Protein 8XFH (pdb70)

Solvent-accessible surface area: 34575 Å² total; per-residue (Å²): 81,14,5,5,0,0,0,1,5,5,3,7,18,30,24,5,18,2,1,3,6,0,0,5,26,0,10,50,48,51,7,51,0,0,0,1,0,14,77,107,21,26,6,65,8,6,41,149,11,5,68,75,0,41,78,44,18,68,9,6,54,62,51,69,7,127,40,74,134,60,55,74,108,100,13,92,13,122,7,38,6,19,31,39,15,22,6,1,22,89,0,12,124,62,0,48,84,38,6,77,73,7,92,40,113,29,25,0,0,0,2,1,9,4,0,0,23,27,0,7,65,13,1,69,118,63,132,20,44,4,15,1,3,8,16,9,0,0,10,6,0,1,0,8,40,30,2,16,70,24,27,86,76,67,146,58,18,126,79,46,24,140,99,75,79,3,139,12,82,47,27,56,64,0,44,9,49,9,3,0,41,49,1,87,76,56,117,31,24,24,0,50,2,16,28,86,0,6,96,13,0,137,141,6,80,0,0,3,2,5,0,0,58,41,10,19,50,64,57,2,63,43,16,38,103,56,14,76,89,102,59,49,11,63,7,11,5,10,0,4,12,69,31,11,111,30,29,58,45,84,41,22,63,10,14,121,60,0,92,119,30,64,116,20,29,0,0,0,0,4,12,21,30,47,20,19,15,69,85,94,4,4,45,33,0,0,56,0,1,38,130,3,73,26,106,0,0,0,15,4,34,35,97,81,6,53,106,105,20,150,102,66,12,65,82,43,20,32,68,114,61,10,98,100,3,106,155,115,5,43,12,36,47,97,124,13,40,31,19,24,0,2,93,27,165,0,12,3,0,0,3,0,15,0,15,6,20,10,0,4,17,0,1,27,24,16,5,6,0,1,2,1,1,1,48,10,33,6,16,0,0,0,38,15,1,61,192,7,26,0,3,36,17,20,119,151,7,12,10,15,79,129,77,75,6,128,2,115,42,4,0,75,46,1,101,65,1,27,62,46,91,93,12,83,82,76,3,134,65,1,82,110,60,0,105,51,7,41,96,143,72,8,32,2,31,150,25,6,91,110,11,1,113,98,22,116,104,27,14,5,0,0,1,1,6,6,3,0,12,33,27,4,17,3,0,4,14,0,0,3,19,0,11,49,63,48,8,40,1,2,0,1,1,14,84,102,24,57,34,130,27,6,36,54,10,7,58,83,0,45,66,30,14,74,12,6,74,63,18,74,8,133,41,75,126,57,59,99,105,85,29,56,26,104,32,79,27,32,22,48,14,61,6,0,33,50,0,11,112,69,0,33,86,36,3,73,79,26,90,42,117,21,22,0,0,0,2,1,6,10,0,1,23,23,0,19,69,6,1,77,113,39,132,27,45,5,15,1,2,7,16,8,0,0,21,10,0,2,0,22,37,35,10,24,76,84,64,80,130,97,112,94,52,4,81,13,82,44,41,74,83,0,51,12,78,12,4,2,46,50,3,103,89,110,140,32,12,46,3,70,6,12,45,36,4,6,71,20,3,52,67,6,79,1,4,0,2,6,1,0,57,63,18,17,36,70,63,5,61,44,17,39,102,59,21,66,90,117,62,59,9,63,13,9,4,4,0,8,9,48,28,7,55,39,26,59,49,74,79,29,72,10,16,50,50,0,99,114,32,69,132,32,35,0,0,0,0,5,12,26,66,79,27,41,19,64,99,54,4,35,72,55,1,10,89,0,2,70,56,5,73,25,100,1,0,13,24,24,42,143,122,96,97,64,76,47,13,60,88,55,4,42,63,34,82,98,144,16,30,27,22,29,1,2,90,40,182,1,11,21,0,0,2,0,15,0,14,8,29,10,0,4,19,0,6,72,38,17,6,8,0,1,0,2,1,0,54,14,33,5,5,0,0,0,31,14,7,46,94,25,30,2,8,42,46,16,157,203,12,23,27,13,82,121,84,96,7,52,7,85,41,2,2,38,75,0,111,65,5,55,63,49,101,102,16,46,89,29,1,62,89,20,17,118,33,0,38,59,4,82,49,158,78,8,31,2,20,62,33,6,57,61,25,20,78,76,30,78

Foldseek 3Di:
DAAEEEEEFAAFPLQQQLRLLVQVVSVVVRHQYEYEAEDDHLAPVSVVVVVLSCVVPVSHHYDYDYFDDDDLVVAQDPAPRLSRLVRSLVRQVVVLVVQVPDPPHHLAYEYELLNQLRHLVSCVVVVHQYEYEDSADPLVLQCLLQLLVVVVVDPDLAPVDDFDWGDGPLDDTHTPLLAFPCCSVDVHSVNVSSNSSSPRQQSHQAYEDAAACVLQPNSQVVSQVVCVVVSGHHHAHQHPSDGDPSLDDCDDPVNVVLVPADFLQEEEEDAGQFDAAALQQVLFLLLQLQLLQTEYAYEHAHHRHLVPRPDDVCVSHNPVSVVVSVVRYHYDDDDDSLLNNLLRRRHNAYEYQQSRNSVRSNLQNLHAYEHAHAGHNRSVSQVSCVVSQQYDYDVVQRHSPVGHDGNVRSSVVSNVRSPVVSNNVSSVVSNVLSVQQCPPVHVSVVSVVVVRVVSD/DAAEEEEEDAADPLQQQLSLLVQVVSVVVRHQYEYEAEPDHPDVSNVVSVVLSCVVCVSYHYDYDDFDDQDCVPVLDDDPRLSRLVRCLVRLVVCLVVQVVDPPHHLAYEYELLNQLSNLVSCVVSVHAYEYEYSADPLVLQCLQQVLVVVVPAQDWGDGPQDDTGGVLLAFPCCVVPSHSSNVSSNSSSPRQQSHQEYEYAAFCPLQDVSQVVRQVVCVVVSGHHYAHQHDSDGDPSLDDPDDPVVVVLVVADFQQEEEEDEDDRDAADPQQVVQQQLLQVVLVTEYEEEHENVPCVVVSPPRYHYDDDDDSLLNNLLRRSHQEYAYLQRRNSVRSNLQNLHQYEHAHAGHNRSVSQVSCVVLLQYHYDVVQRHSVVGHDGSVVNSVSVNCRSPVVSNSVSSVVSNVLRVQQCDPVHRSVVSSSVVSVVSD

Structure (mmCIF, N/CA/C/O backbone):
data_8XFH
#
_entry.id   8XFH
#
_cell.length_a   92.532
_cell.length_b   103.354
_cell.length_c   108.966
_cell.angle_alpha   90.0
_cell.angle_beta   90.0
_cell.angle_gamma   90.0
#
_symmetry.space_group_name_H-M   'P 21 21 2'
#
loop_
_entity.id
_entity.type
_entity.pdbx_description
1 polymer 'UDP-glycosyltransferase 13'
2 non-polymer "URIDINE-5'-DIPHOSPHATE"
#
loop_
_atom_site.group_PDB
_atom_site.id
_atom_site.type_symbol
_atom_site.label_atom_id
_atom_site.label_alt_id
_atom_site.label_comp_id
_atom_site.label_asym_id
_atom_site.label_entity_id
_atom_site.label_seq_id
_atom_site.pdbx_PDB_ins_code
_atom_site.Cartn_x
_atom_site.Cartn_y
_atom_site.Cartn_z
_atom_site.occupancy
_atom_site.B_iso_or_equiv
_atom_si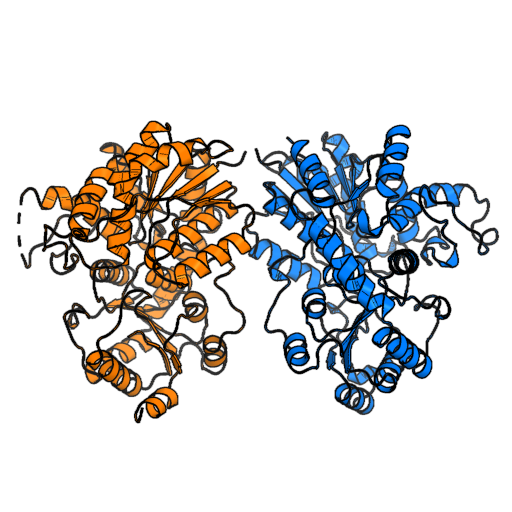te.auth_seq_id
_atom_site.auth_comp_id
_atom_site.auth_asym_id
_atom_site.auth_atom_id
_atom_site.pdbx_PDB_model_num
ATOM 1 N N . SER A 1 1 ? 101.26887 33.62395 17.81891 1.000 64.29765 9 SER A N 1
ATOM 2 C CA . SER A 1 1 ? 101.01818 34.24327 19.11398 1.000 63.20304 9 SER A CA 1
ATOM 3 C C . SER A 1 1 ? 101.58904 33.40921 20.24909 1.000 62.68576 9 SER A C 1
ATOM 4 O O . SER A 1 1 ? 101.58431 32.17940 20.19656 1.000 62.37847 9 SER A O 1
ATOM 7 N N . CYS A 1 2 ? 102.08127 34.08674 21.27773 1.000 59.30033 10 CYS A N 1
ATOM 8 C CA . CYS A 1 2 ? 102.60319 33.40509 22.45117 1.000 57.80659 10 CYS A CA 1
ATOM 9 C C . CYS A 1 2 ? 102.08696 34.08601 23.71736 1.000 51.22829 10 CYS A C 1
ATOM 10 O O . CYS A 1 2 ? 102.60741 35.12589 24.12881 1.000 54.87181 10 CYS A O 1
ATOM 13 N N . PRO A 1 3 ? 101.04721 33.50449 24.33360 1.000 47.16503 11 PRO A N 1
ATOM 14 C CA . PRO A 1 3 ? 100.40300 34.05381 25.53203 1.000 46.43345 11 PRO A CA 1
ATOM 15 C C . PRO A 1 3 ? 101.38254 34.25841 26.68346 1.000 44.45055 11 PRO A C 1
ATOM 16 O O . PRO A 1 3 ? 102.14588 33.34856 27.01611 1.000 45.22818 11 PRO A O 1
ATOM 20 N N . HIS A 1 4 ? 101.35942 35.44628 27.27902 1.000 46.14510 12 HIS A N 1
ATOM 21 C CA . HIS A 1 4 ? 102.24803 35.75666 28.39173 1.000 46.64886 12 HIS A CA 1
ATOM 22 C C . HIS A 1 4 ? 101.61499 35.32760 29.71102 1.000 44.11336 12 HIS A C 1
ATOM 23 O O . HIS A 1 4 ? 100.50939 35.75591 30.05025 1.000 44.10690 12 HIS A O 1
ATOM 30 N N . VAL A 1 5 ? 102.31530 34.47271 30.44774 1.000 38.82971 13 VAL A N 1
ATOM 31 C CA . VAL A 1 5 ? 101.77378 33.92576 31.68178 1.000 35.52462 13 VAL A CA 1
ATOM 32 C C . VAL A 1 5 ? 102.66961 34.24777 32.86682 1.000 34.43369 13 VAL A C 1
ATOM 33 O O . VAL A 1 5 ? 103.88114 34.04664 32.80653 1.000 42.09768 13 VAL A O 1
ATOM 37 N N . ALA A 1 6 ? 102.06901 34.74926 33.94249 1.000 34.35648 14 ALA A N 1
ATOM 38 C CA . ALA A 1 6 ? 102.81298 35.04981 35.16077 1.000 30.05581 14 ALA A CA 1
ATOM 39 C C . ALA A 1 6 ? 102.60685 33.97517 36.22621 1.000 32.22928 14 ALA A C 1
ATOM 40 O O . ALA A 1 6 ? 101.54341 33.35472 36.30707 1.000 42.52531 14 ALA A O 1
ATOM 42 N N . LEU A 1 7 ? 103.63862 33.75663 37.03449 1.000 31.65617 15 LEU A N 1
ATOM 43 C CA . LEU A 1 7 ? 103.58266 32.78974 38.12123 1.000 27.97176 15 LEU A CA 1
ATOM 44 C C . LEU A 1 7 ? 103.82091 33.48922 39.45278 1.000 30.64623 15 LEU A C 1
ATOM 45 O O . LEU A 1 7 ? 104.89208 34.05570 39.67505 1.000 30.67188 15 LEU A O 1
ATOM 50 N N . LEU A 1 8 ? 102.82748 33.45694 40.33583 1.000 28.45578 16 LEU A N 1
ATOM 51 C CA . LEU A 1 8 ? 103.00068 34.00094 41.67912 1.000 30.29541 16 LEU A CA 1
ATOM 52 C C . LEU A 1 8 ? 103.42042 32.88371 42.63381 1.000 30.56458 16 LEU A C 1
ATOM 53 O O . LEU A 1 8 ? 102.64784 31.95927 42.89815 1.000 34.23145 16 LEU A O 1
ATOM 58 N N . LEU A 1 9 ? 104.64544 32.97828 43.14555 1.000 29.51208 17 LEU A N 1
ATOM 59 C CA . LEU A 1 9 ? 105.24192 31.91926 43.95541 1.000 28.61750 17 LEU A CA 1
ATOM 60 C C . LEU A 1 9 ? 105.05844 32.12887 45.45815 1.000 30.62540 17 LEU A C 1
ATOM 61 O O . LEU A 1 9 ? 104.81047 33.24580 45.91409 1.000 31.81230 17 LEU A O 1
ATOM 66 N N . SER A 1 10 ? 105.18972 31.04760 46.22282 1.000 32.96508 18 SER A N 1
ATOM 67 C CA . SER A 1 10 ? 105.14665 31.12313 47.67981 1.000 32.94142 18 SER A CA 1
ATOM 68 C C . SER A 1 10 ? 106.25939 30.27146 48.28121 1.000 37.30375 18 SER A C 1
ATOM 69 O O . SER A 1 10 ? 107.06621 29.68606 47.55480 1.000 45.45822 18 SER A O 1
ATOM 72 N N . SER A 1 11 ? 106.29373 30.19102 49.60619 1.000 34.46726 19 SER A N 1
ATOM 73 C CA . SER A 1 11 ? 107.36226 29.47498 50.28957 1.000 32.93931 19 SER A CA 1
ATOM 74 C C . SER A 1 11 ? 107.22295 27.95919 50.18082 1.000 29.68338 19 SER A C 1
ATOM 75 O O . SER A 1 11 ? 106.10936 27.41826 50.20754 1.000 36.03812 19 SER A O 1
ATOM 78 N N . GLY A 1 12 ? 108.35974 27.27920 50.04928 1.000 29.65942 20 GLY A N 1
ATOM 79 C CA . GLY A 1 12 ? 108.38270 25.82693 50.05597 1.000 29.07345 20 GLY A CA 1
ATOM 80 C C . GLY A 1 12 ? 108.77337 25.19257 48.73080 1.000 29.41189 20 GLY A C 1
ATOM 81 O O . GLY A 1 12 ? 108.35637 25.65352 47.66256 1.000 31.32632 20 GLY A O 1
ATOM 82 N N . MET A 1 13 ? 109.56446 24.12357 48.80238 1.000 30.37346 21 MET A N 1
ATOM 83 C CA . MET A 1 13 ? 109.93012 23.35951 47.61933 1.000 30.33858 21 MET A CA 1
ATOM 84 C C . MET A 1 13 ? 108.74973 22.52534 47.13823 1.000 32.25064 21 MET A C 1
ATOM 85 O O . MET A 1 13 ? 108.70397 22.13039 45.97022 1.000 30.55802 21 MET A O 1
ATOM 90 N N . GLY A 1 14 ? 107.79989 22.26478 48.03656 1.000 29.52183 22 GLY A N 1
ATOM 91 C CA . GLY A 1 14 ? 106.60984 21.50630 47.69275 1.000 26.61527 22 GLY A CA 1
ATOM 92 C C . GLY A 1 14 ? 105.68577 22.31490 46.80441 1.000 27.22455 22 GLY A C 1
ATOM 93 O O . GLY A 1 14 ? 104.81284 21.76511 46.12907 1.000 24.43127 22 GLY A O 1
ATOM 94 N N . HIS A 1 15 ? 105.88664 23.63007 46.81084 1.000 30.33851 23 HIS A N 1
ATOM 95 C CA . HIS A 1 15 ? 105.11076 24.54264 45.98020 1.000 32.49993 23 HIS A CA 1
ATOM 96 C C . HIS A 1 15 ? 105.95004 25.10645 44.83169 1.000 32.02387 23 HIS A C 1
ATOM 97 O O . HIS A 1 15 ? 105.42916 25.35377 43.74291 1.000 31.47249 23 HIS A O 1
ATOM 104 N N . LEU A 1 16 ? 107.24288 25.31069 45.07320 1.000 28.73818 24 LEU A N 1
ATOM 105 C CA . LEU A 1 16 ? 108.11787 25.89172 44.05983 1.000 30.12680 24 LEU A CA 1
ATOM 106 C C . LEU A 1 16 ? 108.38005 24.91556 42.91934 1.000 29.50439 24 LEU A C 1
ATOM 107 O O . LEU A 1 16 ? 108.34226 25.29244 41.74801 1.000 39.74391 24 LEU A O 1
ATOM 112 N N . THR A 1 17 ? 108.64525 23.66089 43.26949 1.000 29.62691 25 THR A N 1
ATOM 113 C CA . THR A 1 17 ? 108.97844 22.64281 42.27723 1.000 29.34535 25 THR A CA 1
ATOM 114 C C . THR A 1 17 ? 107.86279 22.43610 41.24318 1.000 30.05442 25 THR A C 1
ATOM 115 O O . THR A 1 17 ? 108.14260 22.41006 40.04489 1.000 29.86970 25 THR A O 1
ATOM 119 N N . PRO A 1 18 ? 106.59637 22.29787 41.68538 1.000 33.42691 26 PRO A N 1
ATOM 120 C CA . PRO A 1 18 ? 105.59411 22.20438 40.61830 1.000 32.78129 26 PRO A CA 1
ATOM 121 C C . PRO A 1 18 ? 105.41892 23.52248 39.86365 1.000 33.20352 26 PRO A C 1
ATOM 122 O O . PRO A 1 18 ? 105.11048 23.49909 38.67337 1.000 35.18995 26 PRO A O 1
ATOM 126 N N . CYS A 1 19 ? 105.61112 24.64718 40.54917 1.000 32.68366 27 CYS A N 1
ATOM 127 C CA . CYS A 1 19 ? 105.54238 25.96266 39.91463 1.000 32.84358 27 CYS A CA 1
ATOM 128 C C . CYS A 1 19 ? 106.57878 26.11536 38.80835 1.000 32.31285 27 CYS A C 1
ATOM 129 O O . CYS A 1 19 ? 106.25841 26.54130 37.69756 1.000 33.96762 27 CYS A O 1
ATOM 132 N N . LEU A 1 20 ? 107.82454 25.77579 39.12403 1.000 29.96506 28 LEU A N 1
ATOM 133 C CA . LEU A 1 20 ? 108.91379 25.90522 38.16532 1.000 31.28267 28 LEU A CA 1
ATOM 134 C C . LEU A 1 20 ? 108.78581 24.87336 37.04560 1.000 35.45059 28 LEU A C 1
ATOM 135 O O . LEU A 1 20 ? 109.08698 25.16889 35.88997 1.000 37.16962 28 LEU A O 1
ATOM 140 N N . ARG A 1 21 ? 108.33663 23.66809 37.38836 1.000 34.45184 29 ARG A N 1
ATOM 141 C CA . ARG A 1 21 ? 108.10268 22.62489 36.39063 1.000 35.52933 29 ARG A CA 1
ATOM 142 C C . ARG A 1 21 ? 107.00176 23.02838 35.41229 1.000 36.32193 29 ARG A C 1
ATOM 143 O O . ARG A 1 21 ? 107.13789 22.84522 34.20165 1.000 34.97663 29 ARG A O 1
ATOM 151 N N . PHE A 1 22 ? 105.91323 23.57503 35.94521 1.000 34.30055 30 PHE A N 1
ATOM 152 C CA . PHE A 1 22 ? 104.80894 24.04253 35.11893 1.000 35.76952 30 PHE A CA 1
ATOM 153 C C . PHE A 1 22 ? 105.22913 25.24674 34.28218 1.000 40.67664 30 PHE A C 1
ATOM 154 O O . PHE A 1 22 ? 104.78513 25.40890 33.14450 1.000 43.65480 30 PHE A O 1
ATOM 162 N N . ALA A 1 23 ? 106.08602 26.08742 34.85321 1.000 36.97331 31 ALA A N 1
ATOM 163 C CA . ALA A 1 23 ? 106.62187 27.23399 34.13547 1.000 35.89213 31 ALA A CA 1
ATOM 164 C C . ALA A 1 23 ? 107.45708 26.75810 32.95875 1.000 39.61365 31 ALA A C 1
ATOM 165 O O . ALA A 1 23 ? 107.40628 27.33559 31.87489 1.000 48.18354 31 ALA A O 1
ATOM 167 N N . ALA A 1 24 ? 108.22537 25.69818 33.18537 1.000 36.47761 32 ALA A N 1
ATOM 168 C CA . ALA A 1 24 ? 109.01998 25.08451 32.13173 1.000 40.08016 32 ALA A CA 1
ATOM 169 C C . ALA A 1 24 ? 108.12172 24.43576 31.08177 1.000 42.79316 32 ALA A C 1
ATOM 170 O O . ALA A 1 24 ? 108.36089 24.56270 29.87930 1.000 43.54235 32 ALA A O 1
ATOM 172 N N . THR A 1 25 ? 107.08797 23.74066 31.54524 1.000 40.90702 33 THR A N 1
ATOM 173 C CA . THR A 1 25 ? 106.13912 23.09175 30.64852 1.000 40.27423 33 THR A CA 1
ATOM 174 C C . THR A 1 25 ? 105.45303 24.12542 29.75407 1.000 42.67915 33 THR A 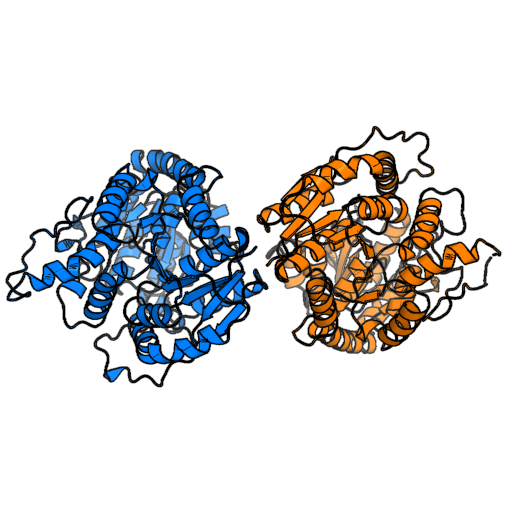C 1
ATOM 175 O O . THR A 1 25 ? 105.28425 23.90690 28.55269 1.000 48.28382 33 THR A O 1
ATOM 179 N N . LEU A 1 26 ? 105.08101 25.25777 30.34534 1.000 42.65988 34 LEU A N 1
ATOM 180 C CA . LEU A 1 26 ? 104.45508 26.35272 29.60659 1.000 43.62739 34 LEU A CA 1
ATOM 181 C C . LEU A 1 26 ? 105.36769 26.91341 28.51432 1.000 43.69683 34 LEU A C 1
ATOM 182 O O . LEU A 1 26 ? 104.96135 27.04612 27.35824 1.000 45.42548 34 LEU A O 1
ATOM 187 N N . VAL A 1 27 ? 106.59753 27.24635 28.89721 1.000 42.73972 35 VAL A N 1
ATOM 188 C CA . VAL A 1 27 ? 107.59220 27.79715 27.97708 1.000 44.89748 35 VAL A CA 1
ATOM 189 C C . VAL A 1 27 ? 107.85791 26.85214 26.80075 1.000 48.31382 35 VAL A C 1
ATOM 190 O O . VAL A 1 27 ? 108.08642 27.29273 25.66896 1.000 51.39656 35 VAL A O 1
ATOM 194 N N . GLN A 1 28 ? 107.79940 25.55195 27.06936 1.000 44.63243 36 GLN A N 1
ATOM 195 C CA . GLN A 1 28 ? 108.01484 24.54845 26.03644 1.000 47.12964 36 GLN A CA 1
ATOM 196 C C . GLN A 1 28 ? 106.75679 24.34549 25.20186 1.000 47.77146 36 GLN A C 1
ATOM 197 O O . GLN A 1 28 ? 106.76080 23.59100 24.23002 1.000 51.22802 36 GLN A O 1
ATOM 203 N N . HIS A 1 29 ? 105.67911 25.01706 25.59381 1.000 46.31334 37 HIS A N 1
ATOM 204 C CA . HIS A 1 29 ? 104.42724 24.95204 24.85179 1.000 46.88768 37 HIS A CA 1
ATOM 205 C C . HIS A 1 29 ? 104.07365 26.31543 24.26515 1.000 46.33489 37 HIS A C 1
ATOM 206 O O . HIS A 1 29 ? 102.90025 26.68018 24.17191 1.000 45.99829 37 HIS A O 1
ATOM 213 N N . HIS A 1 30 ? 105.11051 27.05781 23.88344 1.000 43.33893 38 HIS A N 1
ATOM 214 C CA . HIS A 1 30 ? 104.97983 28.34655 23.20538 1.000 44.45242 38 HIS A CA 1
ATOM 215 C C . HIS A 1 30 ? 104.20169 29.38296 24.01638 1.000 46.56127 38 HIS A C 1
ATOM 216 O O . HIS A 1 30 ? 103.29207 30.03565 23.50211 1.000 54.03611 38 HIS A O 1
ATOM 223 N N . CYS A 1 31 ? 104.57190 29.52770 25.28494 1.000 44.55979 39 CYS A N 1
ATOM 224 C CA . CYS A 1 31 ? 104.05550 30.59879 26.12946 1.000 44.58644 39 CYS A CA 1
ATOM 225 C C . CYS A 1 31 ? 105.21851 31.37630 26.72833 1.000 43.84828 39 CYS A C 1
ATOM 226 O O . CYS A 1 31 ? 106.25887 30.79451 27.03851 1.000 45.85134 39 CYS A O 1
ATOM 229 N N . ARG A 1 32 ? 105.05361 32.68595 26.88368 1.000 40.61897 40 ARG A N 1
ATOM 230 C CA . ARG A 1 32 ? 106.05947 33.48290 27.57507 1.000 39.64755 40 ARG A CA 1
ATOM 231 C C . ARG A 1 32 ? 105.75218 33.47356 29.06889 1.000 39.40969 40 ARG A C 1
ATOM 232 O O . ARG A 1 32 ? 104.62756 33.77336 29.47563 1.000 41.50749 40 ARG A O 1
ATOM 240 N N . VAL A 1 33 ? 106.74232 33.12201 29.88341 1.000 41.54514 41 VAL A N 1
ATOM 241 C CA . VAL A 1 33 ? 106.51002 32.95314 31.31098 1.000 34.01524 41 VAL A CA 1
ATOM 242 C C . VAL A 1 33 ? 107.30833 33.94040 32.15442 1.000 33.78336 41 VAL A C 1
ATOM 243 O O . VAL A 1 33 ? 108.50387 34.13987 31.93561 1.000 42.62416 41 VAL A O 1
ATOM 247 N N . THR A 1 34 ? 106.63514 34.55798 33.11860 1.000 30.09781 42 THR A N 1
ATOM 248 C CA . THR A 1 34 ? 107.29415 35.44447 34.06380 1.000 32.60836 42 THR A CA 1
ATOM 249 C C . THR A 1 34 ? 107.01383 34.98453 35.48914 1.000 32.73470 42 THR A C 1
ATOM 250 O O . THR A 1 34 ? 105.86457 34.97740 35.92565 1.000 35.22049 42 THR A O 1
ATOM 254 N N . ILE A 1 35 ? 108.05634 34.59703 36.21668 1.000 31.62616 43 ILE A N 1
ATOM 255 C CA . ILE A 1 35 ? 107.86342 34.12821 37.58352 1.000 30.74912 43 ILE A CA 1
ATOM 256 C C . ILE A 1 35 ? 108.06151 35.27110 38.57723 1.000 29.70700 43 ILE A C 1
ATOM 257 O O . ILE A 1 35 ? 109.02511 36.03844 38.48394 1.000 33.03650 43 ILE A O 1
ATOM 262 N N . ILE A 1 36 ? 107.12556 35.38910 39.51466 1.000 28.90975 44 ILE A N 1
ATOM 263 C CA . ILE A 1 36 ? 107.17568 36.43450 40.52672 1.000 31.44728 44 ILE A CA 1
ATOM 264 C C . ILE A 1 36 ? 107.75138 35.87195 41.82069 1.000 29.92699 44 ILE A C 1
ATOM 265 O O . ILE A 1 36 ? 107.04448 35.22253 42.59488 1.000 29.30652 44 ILE A O 1
ATOM 270 N N . THR A 1 37 ? 109.03442 36.13289 42.04901 1.000 29.56684 45 THR A N 1
ATOM 271 C CA . THR A 1 37 ? 109.74934 35.60564 43.20428 1.000 32.02062 45 THR A CA 1
ATOM 272 C C . THR A 1 37 ? 109.75072 36.56219 44.39849 1.000 28.22561 45 THR A C 1
ATOM 273 O O . THR A 1 37 ? 109.49152 37.75804 44.24980 1.000 31.74260 45 THR A O 1
ATOM 277 N N . ASN A 1 38 ? 110.03499 36.02456 45.58259 1.000 26.83174 46 ASN A N 1
ATOM 278 C CA . ASN A 1 38 ? 110.20848 36.84437 46.77856 1.000 32.73780 46 ASN A CA 1
ATOM 279 C C . ASN A 1 38 ? 111.43850 36.39836 47.57071 1.000 35.32411 46 ASN A C 1
ATOM 280 O O . ASN A 1 38 ? 111.68868 35.20007 47.72349 1.000 36.42647 46 ASN A O 1
ATOM 285 N N . TYR A 1 39 ? 112.20576 37.36079 48.07449 1.000 37.82833 47 TYR A N 1
ATOM 286 C CA . TYR A 1 39 ? 113.46042 37.04677 48.75257 1.000 35.86362 47 TYR A CA 1
ATOM 287 C C . TYR A 1 39 ? 113.54988 37.73683 50.11822 1.000 37.84726 47 TYR A C 1
ATOM 288 O O . TYR A 1 39 ? 112.92011 38.77406 50.33372 1.000 42.71903 47 TYR A O 1
ATOM 297 N N . PRO A 1 40 ? 114.32927 37.15961 51.05182 1.000 38.74214 48 PRO A N 1
ATOM 298 C CA . PRO A 1 40 ? 115.08245 35.90846 50.90086 1.000 37.71934 48 PRO A CA 1
ATOM 299 C C . PRO A 1 40 ? 114.22102 34.66420 51.12004 1.000 39.20255 48 PRO A C 1
ATOM 300 O O . PRO A 1 40 ? 113.33071 34.67093 51.97266 1.000 38.80614 48 PRO A O 1
ATOM 304 N N . THR A 1 41 ? 114.48090 33.61447 50.34564 1.000 34.03286 49 THR A N 1
ATOM 305 C CA . THR A 1 41 ? 113.75808 32.35641 50.49427 1.000 29.37781 49 THR A CA 1
ATOM 306 C C . THR A 1 41 ? 114.04693 31.74265 51.86088 1.000 30.34155 49 THR A C 1
ATOM 307 O O . THR A 1 41 ? 115.12681 31.94708 52.41826 1.000 27.78316 49 THR A O 1
ATOM 311 N N . VAL A 1 42 ? 113.08278 31.00253 52.40128 1.000 33.71259 50 VAL A N 1
ATOM 312 C CA . VAL A 1 42 ? 113.24712 30.39054 53.71383 1.000 32.22595 50 VAL A CA 1
ATOM 313 C C . VAL A 1 42 ? 114.36304 29.34781 53.68539 1.000 35.68417 50 VAL A C 1
ATOM 314 O O . VAL A 1 42 ? 115.14990 29.24453 54.62731 1.000 34.13964 50 VAL A O 1
ATOM 318 N N . SER A 1 43 ? 114.43771 28.58935 52.59478 1.000 34.03976 51 SER A N 1
ATOM 319 C CA . SER A 1 43 ? 115.44943 27.54522 52.45471 1.000 31.56294 51 SER A CA 1
ATOM 320 C C . SER A 1 43 ? 116.41478 27.83366 51.30600 1.000 31.48078 51 SER A C 1
ATOM 321 O O . SER A 1 43 ? 116.10304 28.61317 50.40129 1.000 30.71953 51 SER A O 1
ATOM 324 N N . VAL A 1 44 ? 117.58013 27.19158 51.34788 1.000 33.00915 52 VAL A N 1
ATOM 325 C CA . VAL A 1 44 ? 118.59926 27.35699 50.31727 1.000 33.49664 52 VAL A CA 1
ATOM 326 C C . VAL A 1 44 ? 118.17649 26.67741 49.01404 1.000 34.60336 52 VAL A C 1
ATOM 327 O O . VAL A 1 44 ? 118.36821 27.22346 47.92342 1.000 36.20947 52 VAL A O 1
ATOM 331 N N . ALA A 1 45 ? 117.58665 25.49107 49.14133 1.000 27.71916 53 ALA A N 1
ATOM 332 C CA . ALA A 1 45 ? 117.12141 24.71711 47.99278 1.000 28.88668 53 ALA A CA 1
ATOM 333 C C . ALA A 1 45 ? 116.15535 25.51264 47.11624 1.000 32.15315 53 ALA A C 1
ATOM 334 O O . ALA A 1 45 ? 116.11252 25.32255 45.90079 1.000 35.39218 53 ALA A O 1
ATOM 336 N N . GLU A 1 46 ? 115.38086 26.39731 47.73829 1.000 31.29043 54 GLU A N 1
ATOM 337 C CA . GLU A 1 46 ? 114.48070 27.27986 47.00393 1.000 29.38384 54 GLU A CA 1
ATOM 338 C C . GLU A 1 46 ? 115.26424 28.24626 46.12291 1.000 30.86870 54 GLU A C 1
ATOM 339 O O . GLU A 1 46 ? 114.90786 28.46703 44.96490 1.000 41.11541 54 GLU A O 1
ATOM 345 N N . SER A 1 47 ? 116.32890 28.81920 46.67843 1.000 30.51399 55 SER A N 1
ATOM 346 C CA . SER A 1 47 ? 117.15970 29.77034 45.94702 1.000 29.02270 55 SER A CA 1
ATOM 347 C C . SER A 1 47 ? 117.85158 29.12050 44.75508 1.000 31.58084 55 SER A C 1
ATOM 348 O O . SER A 1 47 ? 117.96268 29.72094 43.68613 1.000 31.56694 55 SER A O 1
ATOM 351 N N . ARG A 1 48 ? 118.31479 27.89034 44.94800 1.000 33.69325 56 ARG A N 1
ATOM 352 C CA . ARG A 1 48 ? 119.05751 27.17450 43.91729 1.000 36.26897 56 ARG A CA 1
ATOM 353 C C . ARG A 1 48 ? 118.17312 26.78435 42.73709 1.000 37.20168 56 ARG A C 1
ATOM 354 O O . ARG A 1 48 ? 118.56965 26.93331 41.58093 1.000 42.54105 56 ARG A O 1
ATOM 362 N N . ALA A 1 49 ? 116.97750 26.28506 43.03700 1.000 33.46714 57 ALA A N 1
ATOM 363 C CA . ALA A 1 49 ? 116.05358 25.81948 42.00750 1.000 33.82528 57 ALA A CA 1
ATOM 364 C C . ALA A 1 49 ? 115.62102 26.94871 41.07668 1.000 36.89651 57 ALA A C 1
ATOM 365 O O . ALA A 1 49 ? 115.48967 26.74674 39.86914 1.000 38.45985 57 ALA A O 1
ATOM 367 N N . ILE A 1 50 ? 115.39564 28.13014 41.64477 1.000 35.20540 58 ILE A N 1
ATOM 368 C CA . ILE A 1 50 ? 115.03825 29.30579 40.85995 1.000 36.04556 58 ILE A CA 1
ATOM 369 C C . ILE A 1 50 ? 116.19777 29.72011 39.95832 1.000 35.92199 58 ILE A C 1
ATOM 370 O O . ILE A 1 50 ? 116.02803 29.89349 38.75176 1.000 36.09293 58 ILE A O 1
ATOM 375 N N . SER A 1 51 ? 117.37745 29.86467 40.55436 1.000 34.48423 59 SER A N 1
ATOM 376 C CA . SER A 1 51 ? 118.57531 30.26215 39.82172 1.000 36.38536 59 SER A CA 1
ATOM 377 C C . SER A 1 51 ? 118.89716 29.28706 38.69570 1.000 37.65240 59 SER A C 1
ATOM 378 O O . SER A 1 51 ? 119.24777 29.69738 37.58982 1.000 39.26768 59 SER A O 1
ATOM 381 N N . LEU A 1 52 ? 118.77574 27.99588 38.98727 1.000 37.82982 60 LEU A N 1
ATOM 382 C CA . LEU A 1 52 ? 119.01733 26.95790 37.99269 1.000 40.58299 60 LEU A CA 1
ATOM 383 C C . LEU A 1 52 ? 117.99755 27.01538 36.85929 1.000 44.21636 60 LEU A C 1
ATOM 384 O O . LEU A 1 52 ? 118.34843 26.82106 35.69515 1.000 45.49581 60 LEU A O 1
ATOM 389 N N . LEU A 1 53 ? 116.73721 27.27203 37.20257 1.000 41.57180 61 LEU A N 1
ATOM 390 C CA . LEU A 1 53 ? 115.68654 27.40577 36.19733 1.000 39.18466 61 LEU A CA 1
ATOM 391 C C . LEU A 1 53 ? 115.96120 28.61165 35.31125 1.000 41.46164 61 LEU A C 1
ATOM 392 O O . LEU A 1 53 ? 115.90622 28.51932 34.08657 1.000 44.22219 61 LEU A O 1
ATOM 397 N N . LEU A 1 54 ? 116.25553 29.74420 35.94294 1.000 37.74755 62 LEU A N 1
ATOM 398 C CA . LEU A 1 54 ? 116.55867 30.97378 35.21749 1.000 40.17597 62 LEU A CA 1
ATOM 399 C C . LEU A 1 54 ? 117.82349 30.82314 34.37687 1.000 43.34219 62 LEU A C 1
ATOM 400 O O . LEU A 1 54 ? 117.93773 31.41150 33.30012 1.000 45.35475 62 LEU A O 1
ATOM 405 N N . SER A 1 55 ? 118.77147 30.03519 34.87574 1.000 43.21310 63 SER A N 1
ATOM 406 C CA . SER A 1 55 ? 120.00624 29.76751 34.14726 1.000 42.17843 63 SER A CA 1
ATOM 407 C C . SER A 1 55 ? 119.74070 28.89149 32.92988 1.000 41.43467 63 SER A C 1
ATOM 408 O O . SER A 1 55 ? 120.25319 29.14969 31.84112 1.000 45.15866 63 SER A O 1
ATOM 411 N N . ASP A 1 56 ? 118.93729 27.85146 33.12064 1.000 40.71033 64 ASP A N 1
ATOM 412 C CA . ASP A 1 56 ? 118.61024 26.94140 32.03089 1.000 43.36857 64 ASP A CA 1
ATOM 413 C C . ASP A 1 56 ? 117.49950 27.49048 31.14211 1.000 45.20425 64 ASP A C 1
ATOM 414 O O . ASP A 1 56 ? 117.33693 27.05076 30.00504 1.000 46.16902 64 ASP A O 1
ATOM 419 N N . PHE A 1 57 ? 116.73723 28.44876 31.66034 1.000 48.80041 65 PHE A N 1
ATOM 420 C CA . PHE A 1 57 ? 115.68946 29.09477 30.87322 1.000 50.63075 65 PHE A CA 1
ATOM 421 C C . PHE A 1 57 ? 115.81745 30.61646 30.94023 1.000 48.49134 65 PHE A C 1
ATOM 422 O O . PHE A 1 57 ? 115.09317 31.27230 31.69118 1.000 44.57836 65 PHE A O 1
ATOM 430 N N . PRO A 1 58 ? 116.74657 31.18156 30.14913 1.000 49.63310 66 PRO A N 1
ATOM 431 C CA . PRO A 1 58 ? 116.96667 32.63146 30.10205 1.000 49.29171 66 PRO A CA 1
ATOM 432 C C . PRO A 1 58 ? 115.73912 33.40559 29.63631 1.000 50.09656 66 PRO A C 1
ATOM 433 O O . PRO A 1 58 ? 115.61466 34.58898 29.94102 1.000 49.25247 66 PRO A O 1
ATOM 437 N N . GLN A 1 59 ? 114.84818 32.74523 28.90479 1.000 52.57996 67 GLN A N 1
ATOM 438 C CA . GLN A 1 59 ? 113.65290 33.40083 28.38566 1.000 48.96696 67 GLN A CA 1
ATOM 439 C C . GLN A 1 59 ? 112.57191 33.55682 29.45668 1.000 44.83613 67 GLN A C 1
ATOM 440 O O . GLN A 1 59 ? 111.53354 34.17365 29.21769 1.000 44.67829 67 GLN A O 1
ATOM 446 N N . ILE A 1 60 ? 112.81004 32.98695 30.63246 1.000 42.51917 68 ILE A N 1
ATOM 447 C CA . ILE A 1 60 ? 111.89483 33.16667 31.75184 1.000 41.24378 68 ILE A CA 1
ATOM 448 C C . ILE A 1 60 ? 112.28847 34.40217 32.55696 1.000 39.36602 68 ILE A C 1
ATOM 449 O O . ILE A 1 60 ? 113.33246 34.42112 33.21063 1.000 45.05277 68 ILE A O 1
ATOM 454 N N . THR A 1 61 ? 111.45271 35.43548 32.49293 1.000 40.99742 69 THR A N 1
ATOM 455 C CA . THR A 1 61 ? 111.70979 36.68816 33.19942 1.000 38.97273 69 THR A CA 1
ATOM 456 C C . THR A 1 61 ? 111.36674 36.57507 34.68290 1.000 39.44042 69 THR A C 1
ATOM 457 O O . THR A 1 61 ? 110.41414 35.88873 35.05074 1.000 41.97855 69 THR A O 1
ATOM 461 N N . GLU A 1 62 ? 112.14721 37.24403 35.52842 1.000 37.24677 70 GLU A N 1
ATOM 462 C CA . GLU A 1 62 ? 111.87792 37.28092 36.96051 1.000 35.74965 70 GLU A CA 1
ATOM 463 C C . GLU A 1 62 ? 111.58153 38.69750 37.43262 1.000 35.79438 70 GLU A C 1
ATOM 464 O O . GLU A 1 62 ? 112.34481 39.62158 37.15676 1.000 43.75440 70 GLU A O 1
ATOM 470 N N . LYS A 1 63 ? 110.46865 38.86900 38.13651 1.000 35.28292 71 LYS A N 1
ATOM 471 C CA . LYS A 1 63 ? 110.17528 40.14039 38.78450 1.000 35.31098 71 LYS A CA 1
ATOM 472 C C . LYS A 1 63 ? 110.02775 39.92069 40.27790 1.000 32.68404 71 LYS A C 1
ATOM 473 O O . LYS A 1 63 ? 109.24358 39.07679 40.71047 1.000 37.74012 71 LYS A O 1
ATOM 479 N N . GLN A 1 64 ? 110.78405 40.68129 41.06146 1.000 31.87532 72 GLN A N 1
ATOM 480 C CA . GLN A 1 64 ? 110.81769 40.48524 42.50207 1.000 32.42378 72 GLN A CA 1
ATOM 481 C C . GLN A 1 64 ? 109.66326 41.18665 43.20915 1.000 32.93480 72 GLN A C 1
ATOM 482 O O . GLN A 1 64 ? 109.44291 42.38927 43.03490 1.000 42.08824 72 GLN A O 1
ATOM 488 N N . PHE A 1 65 ? 108.92835 40.41757 44.00471 1.000 33.30491 73 PHE A N 1
ATOM 489 C CA . PHE A 1 65 ? 107.84422 40.95440 44.80911 1.000 35.17272 73 PHE A CA 1
ATOM 490 C C . PHE A 1 65 ? 108.37257 41.34756 46.18445 1.000 38.08626 73 PHE A C 1
ATOM 491 O O . PHE A 1 65 ? 108.60782 40.48555 47.03242 1.000 37.54858 73 PHE A O 1
ATOM 499 N N . HIS A 1 66 ? 108.55978 42.64563 46.40320 1.000 39.05030 74 HIS A N 1
ATOM 500 C CA . HIS A 1 66 ? 109.06609 43.13209 47.68144 1.000 34.49243 74 HIS A CA 1
ATOM 501 C C . HIS A 1 66 ? 107.94933 43.21719 48.71784 1.000 32.58314 74 HIS A C 1
ATOM 502 O O . HIS A 1 66 ? 107.02881 44.03058 48.59043 1.000 32.23877 74 HIS A O 1
ATOM 509 N N . LEU A 1 67 ? 108.04358 42.37560 49.74373 1.000 32.44570 75 LEU A N 1
ATOM 510 C CA . LEU A 1 67 ? 107.00144 42.26971 50.75543 1.000 32.04884 75 LEU A CA 1
ATOM 511 C C . LEU A 1 67 ? 107.10438 43.38616 51.78964 1.000 34.36951 75 LEU A C 1
ATOM 512 O O . LEU A 1 67 ? 108.16119 44.00082 51.95043 1.000 35.42974 75 LEU A O 1
ATOM 517 N N . LEU A 1 68 ? 106.00314 43.64020 52.49009 1.000 35.76821 76 LEU A N 1
ATOM 518 C CA . LEU A 1 68 ? 105.98299 44.62526 53.56420 1.000 37.16239 76 LEU A CA 1
ATOM 519 C C . LEU A 1 68 ? 106.70467 44.10450 54.80209 1.000 37.72330 76 LEU A C 1
ATOM 520 O O . LEU A 1 68 ? 106.81214 42.89281 54.99307 1.000 42.16069 76 LEU A O 1
ATOM 525 N N . PRO A 1 69 ? 107.22032 45.02435 55.63520 1.000 36.78549 77 PRO A N 1
ATOM 526 C CA . PRO A 1 69 ? 107.80928 44.67162 56.93011 1.000 38.53705 77 PRO A CA 1
ATOM 527 C C . PRO A 1 69 ? 106.87256 43.79401 57.74291 1.000 39.46785 77 PRO A C 1
ATOM 528 O O . PRO A 1 69 ? 105.75300 44.20442 58.04497 1.000 48.49166 77 PRO A O 1
ATOM 532 N N . PHE A 1 70 ? 107.33412 42.59692 58.08350 1.000 41.21778 78 PHE A N 1
ATOM 533 C CA . PHE A 1 70 ? 106.48208 41.59862 58.70949 1.000 41.62496 78 PHE A CA 1
ATOM 534 C C . PHE A 1 70 ? 106.76096 41.44335 60.19923 1.000 47.12915 78 PHE A C 1
ATOM 535 O O . PHE A 1 70 ? 107.91685 41.33601 60.61729 1.000 56.22385 78 PHE A O 1
ATOM 543 N N . ASP A 1 71 ? 105.69261 41.44104 60.99256 1.000 46.82899 79 ASP A N 1
ATOM 544 C CA . ASP A 1 71 ? 105.78732 41.16938 62.42125 1.000 51.47860 79 ASP A CA 1
ATOM 545 C C . ASP A 1 71 ? 105.24122 39.77778 62.71089 1.000 55.22292 79 ASP A C 1
ATOM 546 O O . ASP A 1 71 ? 104.02709 39.59528 62.81884 1.000 52.86818 79 ASP A O 1
ATOM 548 N N . PRO A 1 72 ? 106.14423 38.79027 62.83355 1.000 49.73844 80 PRO A N 1
ATOM 549 C CA . PRO A 1 72 ? 105.77211 37.38236 63.01708 1.000 50.55916 80 PRO A CA 1
ATOM 550 C C . PRO A 1 72 ? 104.94321 37.13674 64.27421 1.000 60.48839 80 PRO A C 1
ATOM 551 O O . PRO A 1 72 ? 104.23330 36.13424 64.35680 1.000 62.33859 80 PRO A O 1
ATOM 555 N N . SER A 1 73 ? 105.03890 38.04509 65.23898 1.000 66.18839 81 SER A N 1
ATOM 556 C CA . SER A 1 73 ? 104.29466 37.92623 66.48841 1.000 70.09049 81 SER A CA 1
ATOM 557 C C . SER A 1 73 ? 102.78521 37.97488 66.26606 1.000 57.73724 81 SER A C 1
ATOM 558 O O . SER A 1 73 ? 102.01411 37.43153 67.05605 1.000 66.13574 81 SER A O 1
ATOM 561 N N . THR A 1 74 ? 102.36889 38.63623 65.19239 1.000 55.83883 82 THR A N 1
ATOM 562 C CA . THR A 1 74 ? 100.95254 38.74468 64.86695 1.000 63.34560 82 THR A CA 1
ATOM 563 C C . THR A 1 74 ? 100.36951 37.40492 64.42294 1.000 63.48700 82 THR A C 1
ATOM 564 O O . THR A 1 74 ? 99.19905 37.11610 64.66983 1.000 61.30123 82 THR A O 1
ATOM 568 N N . ALA A 1 75 ? 101.19375 36.58480 63.77899 1.000 66.81091 83 ALA A N 1
ATOM 569 C CA . ALA A 1 75 ? 100.72833 35.32029 63.21658 1.000 52.30960 83 ALA A CA 1
ATOM 570 C C . ALA A 1 75 ? 100.66804 34.20681 64.26259 1.000 54.42529 83 ALA A C 1
ATOM 571 O O . ALA A 1 75 ? 101.40099 34.22298 65.25192 1.000 54.94689 83 ALA A O 1
ATOM 573 N N . ASN A 1 76 ? 99.79461 33.23452 64.02145 1.000 56.93872 84 ASN A N 1
ATOM 574 C CA . ASN A 1 76 ? 99.52189 32.17338 64.98295 1.000 58.55776 84 ASN A CA 1
ATOM 575 C C . ASN A 1 76 ? 100.58392 31.08426 65.01489 1.000 58.82231 84 ASN A C 1
ATOM 576 O O . ASN A 1 76 ? 100.93181 30.57379 66.08464 1.000 62.06764 84 ASN A O 1
ATOM 581 N N . THR A 1 77 ? 101.09209 30.73120 63.83878 1.000 53.59975 85 THR A N 1
ATOM 582 C CA . THR A 1 77 ? 102.00256 29.60184 63.71007 1.000 48.34915 85 THR A CA 1
ATOM 583 C C . THR A 1 77 ? 103.46037 30.00439 63.86621 1.000 39.95071 85 THR A C 1
ATOM 584 O O . THR A 1 77 ? 103.82082 31.16860 63.68342 1.000 41.44475 85 THR A O 1
ATOM 588 N N . THR A 1 78 ? 104.28993 29.02274 64.20505 1.000 44.24369 86 THR A N 1
ATOM 589 C CA . THR A 1 78 ? 105.72470 29.22636 64.33777 1.000 35.29387 86 THR A CA 1
ATOM 590 C C . THR A 1 78 ? 106.46005 28.58954 63.16906 1.000 34.72612 86 THR A C 1
ATOM 591 O O . THR A 1 78 ? 107.68155 28.44482 63.19758 1.000 37.83230 86 THR A O 1
ATOM 595 N N . ASP A 1 79 ? 105.70432 28.19877 62.14878 1.000 36.90223 87 ASP A N 1
ATOM 596 C CA . ASP A 1 79 ? 106.27242 27.54213 60.98134 1.000 32.62234 87 ASP A CA 1
ATOM 597 C C . ASP A 1 79 ? 106.77658 28.57875 59.98309 1.000 32.03700 87 ASP A C 1
ATOM 598 O O . ASP A 1 79 ? 106.00605 29.41100 59.50749 1.000 33.76613 87 ASP A O 1
ATOM 603 N N . PRO A 1 80 ? 108.07765 28.52506 59.65936 1.000 28.66547 88 PRO A N 1
ATOM 604 C CA . PRO A 1 80 ? 108.74913 29.51276 58.80472 1.000 30.95102 88 PRO A CA 1
ATOM 605 C C . PRO A 1 80 ? 108.16416 29.60269 57.39817 1.000 33.60382 88 PRO A C 1
ATOM 606 O O . PRO A 1 80 ? 108.19060 30.67323 56.79292 1.000 38.91669 88 PRO A O 1
ATOM 610 N N . PHE A 1 81 ? 107.65104 28.49090 56.88396 1.000 34.43581 89 PHE A N 1
ATOM 611 C CA . PHE A 1 81 ? 107.06018 28.47523 55.54915 1.000 36.00532 89 PHE A CA 1
ATOM 612 C C . PHE A 1 81 ? 105.64635 29.05728 55.55205 1.000 30.91616 89 PHE A C 1
ATOM 613 O O . PHE A 1 81 ? 105.23330 29.72274 54.60033 1.000 33.69049 89 PHE A O 1
ATOM 621 N N . PHE A 1 82 ? 104.90724 28.80539 56.62629 1.000 30.37251 90 PHE A N 1
ATOM 622 C CA . PHE A 1 82 ? 103.56439 29.35448 56.75927 1.000 31.15453 90 PHE A CA 1
ATOM 623 C C . PHE A 1 82 ? 103.62902 30.85838 57.01246 1.000 32.41355 90 PHE A C 1
ATOM 624 O O . PHE A 1 82 ? 102.80399 31.61608 56.50587 1.000 42.66955 90 PHE A O 1
ATOM 632 N N . LEU A 1 83 ? 104.61360 31.28253 57.79984 1.000 32.81410 91 LEU A N 1
ATOM 633 C CA . LEU A 1 83 ? 104.80893 32.69924 58.09752 1.000 32.66867 91 LEU A CA 1
ATOM 634 C C . LEU A 1 83 ? 105.10431 33.47982 56.82200 1.000 33.39217 91 LEU A C 1
ATOM 635 O O . LEU A 1 83 ? 104.64035 34.60812 56.64373 1.000 37.62189 91 LEU A O 1
ATOM 640 N N . ARG A 1 84 ? 105.88222 32.86246 55.93964 1.000 33.87946 92 ARG A N 1
ATOM 641 C CA . ARG A 1 84 ? 106.23518 33.45610 54.65700 1.000 33.86729 92 ARG A CA 1
ATOM 642 C C . ARG A 1 84 ? 104.99660 33.69838 53.79721 1.000 34.54277 92 ARG A C 1
ATOM 643 O O . ARG A 1 84 ? 104.84013 34.76743 53.20340 1.000 37.29526 92 ARG A O 1
ATOM 651 N N . TRP A 1 85 ? 104.12843 32.69193 53.73405 1.000 32.13262 93 TRP A N 1
ATOM 652 C CA . TRP A 1 85 ? 102.86898 32.78921 53.00499 1.000 30.59271 93 TRP A CA 1
ATOM 653 C C . TRP A 1 85 ? 102.07862 34.02535 53.42786 1.000 31.90939 93 TRP A C 1
ATOM 654 O O . TRP A 1 85 ? 101.59782 34.78548 52.58655 1.000 35.23071 93 TRP A O 1
ATOM 665 N N . GLU A 1 86 ? 101.96560 34.22306 54.73765 1.000 30.47970 94 GLU A N 1
ATOM 666 C CA . GLU A 1 86 ? 101.19532 35.32784 55.29088 1.000 33.35632 94 GLU A CA 1
ATOM 667 C C . GLU A 1 86 ? 101.83706 36.67461 54.97745 1.000 39.22201 94 GLU A C 1
ATOM 668 O O . GLU A 1 86 ? 101.14197 37.65825 54.71507 1.000 40.31207 94 GLU A O 1
ATOM 674 N N . ALA A 1 87 ? 103.16536 36.70933 55.00239 1.000 34.03163 95 ALA A N 1
ATOM 675 C CA . ALA A 1 87 ? 103.90836 37.91959 54.67795 1.000 32.44102 95 ALA A CA 1
ATOM 676 C C . ALA A 1 87 ? 103.62843 38.35604 53.24676 1.000 32.00801 95 ALA A C 1
ATOM 677 O O . ALA A 1 87 ? 103.50528 39.54748 52.96471 1.000 39.17757 95 ALA A O 1
ATOM 679 N N . ILE A 1 88 ? 103.53428 37.38246 52.34710 1.000 34.30667 96 ILE A N 1
ATOM 680 C CA . ILE A 1 88 ? 103.18719 37.65459 50.95983 1.000 30.58251 96 ILE A CA 1
ATOM 681 C C . ILE A 1 88 ? 101.74031 38.12868 50.87050 1.000 34.04891 96 ILE A C 1
ATOM 682 O O . ILE A 1 88 ? 101.44080 39.13402 50.22408 1.000 42.47868 96 ILE A O 1
ATOM 687 N N . ARG A 1 89 ? 100.85309 37.40553 51.54689 1.000 32.56721 97 ARG A N 1
ATOM 688 C CA . ARG A 1 89 ? 99.42675 37.71059 51.53611 1.000 33.70061 97 ARG A CA 1
ATOM 689 C C . ARG A 1 89 ? 99.11567 39.07811 52.14055 1.000 33.33784 97 ARG A C 1
ATOM 690 O O . ARG A 1 89 ? 98.16019 39.74000 51.73807 1.000 35.26019 97 ARG A O 1
ATOM 698 N N . ARG A 1 90 ? 99.92561 39.50408 53.10228 1.000 30.91572 98 ARG A N 1
ATOM 699 C CA . ARG A 1 90 ? 99.70765 40.79324 53.74339 1.000 29.85636 98 ARG A CA 1
ATOM 700 C C . ARG A 1 90 ? 100.20017 41.93245 52.86116 1.000 33.52948 98 ARG A C 1
ATOM 701 O O . ARG A 1 90 ? 99.90224 43.10017 53.11269 1.000 36.82769 98 ARG A O 1
ATOM 709 N N . SER A 1 91 ? 100.94778 41.58193 51.82089 1.000 32.58001 99 SER A N 1
ATOM 710 C CA . SER A 1 91 ? 101.47791 42.56709 50.88943 1.000 35.97252 99 SER A CA 1
ATOM 711 C C . SER A 1 91 ? 100.73233 42.51021 49.56412 1.000 38.77896 99 SER A C 1
ATOM 712 O O . SER A 1 91 ? 101.25823 42.92266 48.53385 1.000 39.48789 99 SER A O 1
ATOM 715 N N . ALA A 1 92 ? 99.50264 42.00653 49.60312 1.000 38.89386 100 ALA A N 1
ATOM 716 C CA . ALA A 1 92 ? 98.74145 41.70066 48.39320 1.000 39.50542 100 ALA A CA 1
ATOM 717 C C . ALA A 1 92 ? 98.38734 42.92003 47.54121 1.000 41.09908 100 ALA A C 1
ATOM 718 O O . ALA A 1 92 ? 98.30485 42.82068 46.31643 1.000 45.43918 100 ALA A O 1
ATOM 720 N N . HIS A 1 93 ? 98.16725 44.06250 48.18243 1.000 41.36909 101 HIS A N 1
ATOM 721 C CA . HIS A 1 93 ? 97.72527 45.25596 47.46594 1.000 45.23604 101 HIS A CA 1
ATOM 722 C C . HIS A 1 93 ? 98.84615 45.92905 46.67388 1.000 48.17083 101 HIS A C 1
ATOM 723 O O . HIS A 1 93 ? 98.61445 46.92452 45.98740 1.000 56.19200 101 HIS A O 1
ATOM 730 N N . LEU A 1 94 ? 100.05516 45.38387 46.76847 1.000 47.09615 102 LEU A N 1
ATOM 731 C CA . LEU A 1 94 ? 101.21176 45.95308 46.08284 1.000 45.99802 102 LEU A CA 1
ATOM 732 C C . LEU A 1 94 ? 101.56264 45.19116 44.81503 1.000 41.81590 102 LEU A C 1
ATOM 733 O O . LEU A 1 94 ? 102.46569 45.58640 44.07736 1.000 45.42925 102 LEU A O 1
ATOM 738 N N . LEU A 1 95 ? 100.86779 44.08661 44.57158 1.000 39.33399 103 LEU A N 1
ATOM 739 C CA . LEU A 1 95 ? 101.15416 43.27926 43.39464 1.000 42.44190 103 LEU A CA 1
ATOM 740 C C . LEU A 1 95 ? 100.58503 43.93773 42.14272 1.000 47.85026 103 LEU A C 1
ATOM 741 O O . LEU A 1 95 ? 101.09332 43.74036 41.04087 1.000 45.24797 103 LEU A O 1
ATOM 746 N N . ASN A 1 96 ? 99.53231 44.72872 42.32253 1.000 48.17979 104 ASN A N 1
ATOM 747 C CA . ASN A 1 96 ? 98.85843 45.38651 41.20483 1.000 49.16534 104 ASN A CA 1
ATOM 748 C C . ASN A 1 96 ? 99.77690 46.29215 40.36882 1.000 53.79401 104 ASN A C 1
ATOM 749 O O . ASN A 1 96 ? 99.77152 46.19718 39.14167 1.000 55.81039 104 ASN A O 1
ATOM 754 N N . PRO A 1 97 ? 100.57188 47.16915 41.01410 1.000 52.05149 105 PRO A N 1
ATOM 755 C CA . PRO A 1 97 ? 101.48131 47.93349 40.15211 1.000 49.15356 105 PRO A CA 1
ATOM 756 C C . PRO A 1 97 ? 102.59071 47.07122 39.55565 1.000 51.30792 105 PRO A C 1
ATOM 757 O O . PRO A 1 97 ? 103.10851 47.40090 38.49115 1.000 59.58180 105 PRO A O 1
ATOM 761 N N . LEU A 1 98 ? 102.94220 45.98313 40.23347 1.000 50.77527 106 LEU A N 1
ATOM 762 C CA . LEU A 1 98 ? 103.98911 45.08413 39.75977 1.000 45.87763 106 LEU A CA 1
ATOM 763 C C . LEU A 1 98 ? 103.55750 44.39762 38.46603 1.000 52.14265 106 LEU A C 1
ATOM 764 O O . LEU A 1 98 ? 104.36169 44.20648 37.55372 1.000 51.36951 106 LEU A O 1
ATOM 769 N N . LEU A 1 99 ? 102.28008 44.04015 38.39307 1.000 53.26118 107 LEU A N 1
ATOM 770 C CA . LEU A 1 99 ? 101.74400 43.32098 37.24464 1.000 53.59878 107 LEU A CA 1
ATOM 771 C C . LEU A 1 99 ? 101.53762 44.23496 36.03704 1.000 53.66721 107 LEU A C 1
ATOM 772 O O . LEU A 1 99 ? 101.77959 43.83409 34.89843 1.000 55.50879 107 LEU A O 1
ATOM 777 N N . SER A 1 100 ? 101.09003 45.46168 36.28967 1.000 55.17576 108 SER A N 1
ATOM 778 C CA . SER A 1 100 ? 100.82405 46.41958 35.21744 1.000 57.46997 108 SER A CA 1
ATOM 779 C C . SER A 1 100 ? 102.10022 46.79672 34.46924 1.000 57.66375 108 SER A C 1
ATOM 780 O O . SER A 1 100 ? 102.07100 47.09243 33.27385 1.000 61.37218 108 SER A O 1
ATOM 783 N N . SER A 1 101 ? 103.21938 46.78529 35.18400 1.000 52.34749 109 SER A N 1
ATOM 784 C CA . SER A 1 101 ? 104.50772 47.13542 34.59925 1.000 54.29616 109 SER A CA 1
ATOM 785 C C . SER A 1 101 ? 104.97417 46.09418 33.58965 1.000 57.76652 109 SER A C 1
ATOM 786 O O . SER A 1 101 ? 105.68178 46.41740 32.63255 1.000 65.03007 109 SER A O 1
ATOM 789 N N . ILE A 1 102 ? 104.57330 44.84592 33.81365 1.000 56.20885 110 ILE A N 1
ATOM 790 C CA . ILE A 1 102 ? 105.03014 43.72436 32.99787 1.000 58.42233 110 ILE A CA 1
ATOM 791 C C . ILE A 1 102 ? 104.65942 43.86742 31.52269 1.000 52.05210 110 ILE A C 1
ATOM 792 O O . ILE A 1 102 ? 103.47886 43.96312 31.17144 1.000 49.68664 110 ILE A O 1
ATOM 797 N N . SER A 1 103 ? 105.67897 43.88286 30.66868 1.000 46.12344 111 SER A N 1
ATOM 798 C CA . SER A 1 103 ? 105.47740 43.91662 29.22840 1.000 45.16769 111 SER A CA 1
ATOM 799 C C . SER A 1 103 ? 106.15558 42.70696 28.59833 1.000 44.82533 111 SER A C 1
ATOM 800 O O . SER A 1 103 ? 107.27275 42.36009 28.98224 1.000 44.34079 111 SER A O 1
ATOM 803 N N . PRO A 1 104 ? 105.49613 42.06227 27.61939 1.000 44.53351 112 PRO A N 1
ATOM 804 C CA . PRO A 1 104 ? 104.17646 42.34986 27.04137 1.000 45.67901 112 PRO A CA 1
ATOM 805 C C . PRO A 1 104 ? 103.03432 42.05263 28.01626 1.000 47.51489 112 PRO A C 1
ATOM 806 O O . PRO A 1 104 ? 103.27680 41.40435 29.03362 1.000 50.27793 112 PRO A O 1
ATOM 810 N N . PRO A 1 105 ? 101.81527 42.54430 27.72704 1.000 48.76492 113 PRO A N 1
ATOM 811 C CA . PRO A 1 105 ? 100.67510 42.32920 28.62781 1.000 50.52022 113 PRO A CA 1
ATOM 812 C C . PRO A 1 105 ? 100.37873 40.85418 28.89168 1.000 49.05539 113 PRO A C 1
ATOM 813 O O . PRO A 1 105 ? 100.41896 40.03390 27.97236 1.000 51.91397 113 PRO A O 1
ATOM 817 N N . LEU A 1 106 ? 100.08011 40.53107 30.14584 1.000 47.22448 114 LEU A N 1
ATOM 818 C CA . LEU A 1 106 ? 99.83346 39.15152 30.54835 1.000 49.31236 114 LEU A CA 1
ATOM 819 C C . LEU A 1 106 ? 98.49838 38.63360 30.01435 1.000 48.96171 114 LEU A C 1
ATOM 820 O O . LEU A 1 106 ? 97.56687 39.40826 29.78353 1.000 50.11359 114 LEU A O 1
ATOM 825 N N . SER A 1 107 ? 98.41623 37.32157 29.81470 1.000 46.71077 115 SER A N 1
ATOM 826 C CA . SER A 1 107 ? 97.17275 36.68607 29.40258 1.000 47.37482 115 SER A CA 1
ATOM 827 C C . SER A 1 107 ? 96.51672 35.98461 30.58626 1.000 43.77993 115 SER A C 1
ATOM 828 O O . SER A 1 107 ? 95.29085 35.87626 30.65892 1.000 45.27265 115 SER A O 1
ATOM 831 N N . ALA A 1 108 ? 97.34374 35.50934 31.51229 1.000 43.37199 116 ALA A N 1
ATOM 832 C CA . ALA A 1 108 ? 96.84927 34.81635 32.69421 1.000 41.47413 116 ALA A CA 1
ATOM 833 C C . ALA A 1 108 ? 97.84478 34.88124 33.84848 1.000 41.40086 116 ALA A C 1
ATOM 834 O O . ALA A 1 108 ? 99.06122 34.88704 33.63505 1.000 38.05433 116 ALA A O 1
ATOM 836 N N . LEU A 1 109 ? 97.31820 34.93182 35.06953 1.000 38.06732 117 LEU A N 1
ATOM 837 C CA . LEU A 1 109 ? 98.14158 34.86576 36.27217 1.000 34.65243 117 LEU A CA 1
ATOM 838 C C . LEU A 1 109 ? 97.89776 33.55153 37.00772 1.000 34.61007 117 LEU A C 1
ATOM 839 O O . LEU A 1 109 ? 96.79182 33.30464 37.49668 1.000 35.96662 117 LEU A O 1
ATOM 844 N N . VAL A 1 110 ? 98.92476 32.71016 37.08532 1.000 31.73988 118 VAL A N 1
ATOM 845 C CA . VAL A 1 110 ? 98.80718 31.44119 37.79455 1.000 29.59652 118 VAL A CA 1
ATOM 846 C C . VAL A 1 110 ? 99.18654 31.60992 39.26353 1.000 28.41569 118 VAL A C 1
ATOM 847 O O . VAL A 1 110 ? 100.36951 31.67640 39.60427 1.000 30.39167 118 VAL A O 1
ATOM 851 N N . ILE A 1 111 ? 98.17714 31.67500 40.12710 1.000 27.41431 119 ILE A N 1
ATOM 852 C CA . ILE A 1 111 ? 98.38468 31.91259 41.55122 1.000 27.64742 119 ILE A CA 1
ATOM 853 C C . ILE A 1 111 ? 98.69040 30.62116 42.30923 1.000 28.72145 119 ILE A C 1
ATOM 854 O O . ILE A 1 111 ? 98.02630 29.60137 42.09899 1.000 31.11616 119 ILE A O 1
ATOM 859 N N . ASP A 1 112 ? 99.68926 30.66771 43.18828 1.000 28.30873 120 ASP A N 1
ATOM 860 C CA . ASP A 1 112 ? 99.98293 29.54139 44.06234 1.000 28.83044 120 ASP A CA 1
ATOM 861 C C . ASP A 1 112 ? 98.84400 29.36076 45.06211 1.000 29.66918 120 ASP A C 1
ATOM 862 O O . ASP A 1 112 ? 98.29193 30.34309 45.56584 1.000 36.20645 120 ASP A O 1
ATOM 867 N N . SER A 1 113 ? 98.50866 28.10764 45.35667 1.000 30.76552 121 SER A N 1
ATOM 868 C CA . SER A 1 113 ? 97.33267 27.79583 46.16515 1.000 30.90454 121 SER A CA 1
ATOM 869 C C . SER A 1 113 ? 97.26723 28.45112 47.55140 1.000 31.43586 121 SER A C 1
ATOM 870 O O . SER A 1 113 ? 96.17435 28.74802 48.02719 1.000 33.65386 121 SER A O 1
ATOM 873 N N . PRO A 1 114 ? 98.41437 28.66780 48.21930 1.000 26.51395 122 PRO A N 1
ATOM 874 C CA . PRO A 1 114 ? 98.21095 29.32193 49.51797 1.000 28.60142 122 PRO A CA 1
ATOM 875 C C . PRO A 1 114 ? 97.88066 30.80839 49.40039 1.000 34.92151 122 PRO A C 1
ATOM 876 O O . PRO A 1 114 ? 97.47489 31.42509 50.38530 1.000 34.47867 122 PRO A O 1
ATOM 880 N N . LEU A 1 115 ? 98.05409 31.37245 48.20992 1.000 35.83675 123 LEU A N 1
ATOM 881 C CA . LEU A 1 115 ? 97.91245 32.81201 48.01541 1.000 31.50972 123 LEU A CA 1
ATOM 882 C C . LEU A 1 115 ? 96.63346 33.18366 47.26622 1.000 32.92418 123 LEU A C 1
ATOM 883 O O . LEU A 1 115 ? 96.45477 34.33504 46.86788 1.000 37.76896 123 LEU A O 1
ATOM 888 N N . VAL A 1 116 ? 95.74831 32.20988 47.07761 1.000 30.94513 124 VAL A N 1
ATOM 889 C CA . VAL A 1 116 ? 94.54641 32.40592 46.26829 1.000 32.01888 124 VAL A CA 1
ATOM 890 C C . VAL A 1 116 ? 93.61246 33.47329 46.83749 1.000 32.05678 124 VAL A C 1
ATOM 891 O O . VAL A 1 116 ? 93.19668 34.38601 46.12449 1.000 29.95236 124 VAL A O 1
ATOM 895 N N . SER A 1 117 ? 93.29506 33.35521 48.12267 1.000 32.72329 125 SER A N 1
ATOM 896 C CA . SER A 1 117 ? 92.38082 34.27986 48.78926 1.000 28.93175 125 SER A CA 1
ATOM 897 C C . SER A 1 117 ? 92.78365 35.74196 48.63219 1.000 31.30542 125 SER A C 1
ATOM 898 O O . SER A 1 117 ? 91.98138 36.57514 48.21287 1.000 30.31755 125 SER A O 1
ATOM 901 N N . SER A 1 118 ? 94.03221 36.04307 48.96568 1.000 34.94603 126 SER A N 1
ATOM 902 C CA . SER A 1 118 ? 94.50438 37.42061 49.00960 1.000 33.39289 126 SER A CA 1
ATOM 903 C C . SER A 1 118 ? 94.75016 38.03455 47.63535 1.000 34.09073 126 SER A C 1
ATOM 904 O O . SER A 1 118 ? 94.63629 39.24840 47.46708 1.000 32.24291 126 SER A O 1
ATOM 907 N N . PHE A 1 119 ? 95.08175 37.19926 46.65647 1.000 35.54878 127 PHE A N 1
ATOM 908 C CA . PHE A 1 119 ? 95.57739 37.69652 45.37822 1.000 32.73316 127 PHE A CA 1
ATOM 909 C C . PHE A 1 119 ? 94.62921 37.50185 44.19948 1.000 35.61623 127 PHE A C 1
ATOM 910 O O . PHE A 1 119 ? 94.87539 38.03061 43.11884 1.000 40.62761 127 PHE A O 1
ATOM 918 N N . VAL A 1 120 ? 93.55546 36.74434 44.38709 1.000 30.56729 128 VAL A N 1
ATOM 919 C CA . VAL A 1 120 ? 92.58756 36.58562 43.30755 1.000 32.85882 128 VAL A CA 1
ATOM 920 C C . VAL A 1 120 ? 91.72743 37.84986 43.08777 1.000 37.69400 128 VAL A C 1
ATOM 921 O O . VAL A 1 120 ? 91.17120 38.02632 42.00331 1.000 46.13715 128 VAL A O 1
ATOM 925 N N . PRO A 1 121 ? 91.61419 38.74451 44.09376 1.000 32.65221 129 PRO A N 1
ATOM 926 C CA . PRO A 1 121 ? 90.94178 39.97449 43.66299 1.000 31.92140 129 PRO A CA 1
ATOM 927 C C . PRO A 1 121 ? 91.84523 40.87250 42.82347 1.000 37.98411 129 PRO A C 1
ATOM 928 O O . PRO A 1 121 ? 91.35445 41.57949 41.94341 1.000 44.37831 129 PRO A O 1
ATOM 932 N N . VAL A 1 122 ? 93.14489 40.84636 43.10535 1.000 40.19016 130 VAL A N 1
ATOM 933 C CA . VAL A 1 122 ? 94.11667 41.66030 42.38037 1.000 38.63863 130 VAL A CA 1
ATOM 934 C C . VAL A 1 122 ? 94.08931 41.35489 40.88300 1.000 44.63545 130 VAL A C 1
ATOM 935 O O . VAL A 1 122 ? 94.25957 42.24786 40.05412 1.000 49.92483 130 VAL A O 1
ATOM 939 N N . ALA A 1 123 ? 93.85970 40.09141 40.54166 1.000 46.31076 131 ALA A N 1
ATOM 940 C CA . ALA A 1 123 ? 93.74855 39.68727 39.14492 1.000 43.01122 131 ALA A CA 1
ATOM 941 C C . ALA A 1 123 ? 92.42915 40.16631 38.54413 1.000 48.68913 131 ALA A C 1
ATOM 942 O O . ALA A 1 123 ? 92.36188 40.51069 37.36484 1.000 50.01008 131 ALA A O 1
ATOM 944 N N . ALA A 1 124 ? 91.38194 40.18550 39.36248 1.000 48.18913 132 ALA A N 1
ATOM 945 C CA . ALA A 1 124 ? 90.06673 40.62869 38.91407 1.000 41.09737 132 ALA A CA 1
ATOM 946 C C . ALA A 1 124 ? 90.06496 42.11940 38.59035 1.000 47.55257 132 ALA A C 1
ATOM 947 O O . ALA A 1 124 ? 89.42341 42.55311 37.63261 1.000 57.12473 132 ALA A O 1
ATOM 949 N N . ASN A 1 125 ? 90.77659 42.90080 39.39873 1.000 47.39200 133 ASN A N 1
ATOM 950 C CA . ASN A 1 125 ? 90.86896 44.34192 39.18287 1.000 46.50808 133 ASN A CA 1
ATOM 951 C C . ASN A 1 125 ? 91.54326 44.68143 37.85348 1.000 51.47664 133 ASN A C 1
ATOM 952 O O . ASN A 1 125 ? 91.30608 45.74891 37.28432 1.000 62.75828 133 ASN A O 1
ATOM 957 N N . LEU A 1 126 ? 92.37859 43.76610 37.36613 1.000 48.40982 134 LEU A N 1
ATOM 958 C CA . LEU A 1 126 ? 93.12201 43.96409 36.12375 1.000 49.81534 134 LEU A CA 1
ATOM 959 C C . LEU A 1 126 ? 92.48634 43.21601 34.95260 1.000 50.19776 134 LEU A C 1
ATOM 960 O O . LEU A 1 126 ? 93.05822 43.16185 33.86078 1.000 54.89023 134 LEU A O 1
ATOM 965 N N . ASP A 1 127 ? 91.29955 42.65736 35.18902 1.000 48.67732 135 ASP A N 1
ATOM 966 C CA . ASP A 1 127 ? 90.62939 41.76046 34.24191 1.000 53.53045 135 ASP A CA 1
ATOM 967 C C . ASP A 1 127 ? 91.56662 40.64537 33.78537 1.000 49.31740 135 ASP A C 1
ATOM 968 O O . ASP A 1 127 ? 91.64838 40.32644 32.59750 1.000 53.88871 135 ASP A O 1
ATOM 973 N N . LEU A 1 128 ? 92.26461 40.05723 34.75289 1.000 43.79484 136 LEU A N 1
ATOM 974 C CA . LEU A 1 128 ? 93.24212 39.00673 34.49482 1.000 38.66649 136 LEU A CA 1
ATOM 975 C C . LEU A 1 128 ? 92.68366 37.62614 34.80347 1.000 39.88837 136 LEU A C 1
ATOM 976 O O . LEU A 1 128 ? 92.30643 37.34930 35.94452 1.000 48.17055 136 LEU A O 1
ATOM 981 N N . PRO A 1 129 ? 92.62433 36.75389 33.78496 1.000 40.66855 137 PRO A N 1
ATOM 982 C CA . PRO A 1 129 ? 92.27846 35.34958 34.01544 1.000 41.26634 137 PRO A CA 1
ATOM 983 C C . PRO A 1 129 ? 93.21791 34.71205 35.03468 1.000 43.31952 137 PRO A C 1
ATOM 984 O O . PRO A 1 129 ? 94.42646 34.68245 34.81090 1.000 39.46947 137 PRO A O 1
ATOM 988 N N . SER A 1 130 ? 92.67052 34.22803 36.14480 1.000 43.52125 138 SER A N 1
ATOM 989 C CA . SER A 1 130 ? 93.48879 33.65953 37.21040 1.000 39.97913 138 SER A CA 1
ATOM 990 C C . SER A 1 130 ? 93.29935 32.14911 37.31760 1.000 38.49502 138 SER A C 1
ATOM 991 O O . SER A 1 130 ? 92.19794 31.63067 37.11718 1.000 38.26795 138 SER A O 1
ATOM 994 N N . TYR A 1 131 ? 94.38304 31.44607 37.62553 1.000 38.27122 139 TYR A N 1
ATOM 995 C CA . TYR A 1 131 ? 94.33597 29.99734 37.73881 1.000 33.14616 139 TYR A CA 1
ATOM 996 C C . TYR A 1 131 ? 95.06329 29.52834 38.98743 1.000 35.64514 139 TYR A C 1
ATOM 997 O O . TYR A 1 131 ? 96.18744 29.95708 39.25661 1.000 33.61683 139 TYR A O 1
ATOM 1006 N N . VAL A 1 132 ? 94.41766 28.65041 39.74939 1.000 30.05759 140 VAL A N 1
ATOM 1007 C CA . VAL A 1 132 ? 95.02568 28.09747 40.95527 1.000 30.78647 140 VAL A CA 1
ATOM 1008 C C . VAL A 1 132 ? 95.99675 26.97195 40.61983 1.000 29.55113 140 VAL A C 1
ATOM 1009 O O . VAL A 1 132 ? 95.63021 26.01683 39.92651 1.000 33.76536 140 VAL A O 1
ATOM 1013 N N . LEU A 1 133 ? 97.23360 27.08490 41.09881 1.000 29.64548 141 LEU A N 1
ATOM 1014 C CA . LEU A 1 133 ? 98.16574 25.97021 41.00109 1.000 30.05682 141 LEU A CA 1
ATOM 1015 C C . LEU A 1 133 ? 98.07894 25.14061 42.27702 1.000 28.68320 141 LEU A C 1
ATOM 1016 O O . LEU A 1 133 ? 98.64548 25.51485 43.30770 1.000 29.40113 141 LEU A O 1
ATOM 1021 N N . PHE A 1 134 ? 97.35659 24.02523 42.21145 1.000 31.71711 142 PHE A N 1
ATOM 1022 C CA . PHE A 1 134 ? 97.21152 23.15424 43.36935 1.000 28.10469 142 PHE A CA 1
ATOM 1023 C C . PHE A 1 134 ? 98.32019 22.10785 43.38855 1.000 30.52724 142 PHE A C 1
ATOM 1024 O O . PHE A 1 134 ? 98.53102 21.40081 42.40412 1.000 32.22029 142 PHE A O 1
ATOM 1032 N N . THR A 1 135 ? 99.00873 22.00489 44.52099 1.000 29.43440 143 THR A N 1
ATOM 1033 C CA . THR A 1 135 ? 100.18994 21.16384 44.63146 1.000 26.36790 143 THR A CA 1
ATOM 1034 C C . THR A 1 135 ? 99.89354 19.80878 45.26857 1.000 26.16918 143 THR A C 1
ATOM 1035 O O . THR A 1 135 ? 100.76953 18.94508 45.33488 1.000 27.20792 143 THR A O 1
ATOM 1039 N N . SER A 1 136 ? 98.66131 19.62084 45.73228 1.000 31.19265 144 SER A N 1
ATOM 1040 C CA . SER A 1 136 ? 98.27801 18.35539 46.35374 1.000 26.63279 144 SER A CA 1
ATOM 1041 C C . SER A 1 136 ? 97.30202 17.58941 45.46893 1.000 27.74291 144 SER A C 1
ATOM 1042 O O . SER A 1 136 ? 97.01871 18.00586 44.34380 1.000 38.17561 144 SER A O 1
ATOM 1045 N N . SER A 1 137 ? 96.79271 16.47218 45.98151 1.000 25.89457 145 SER A N 1
ATOM 1046 C CA . SER A 1 137 ? 95.88920 15.61774 45.21718 1.000 29.95101 145 SER A CA 1
ATOM 1047 C C . SER A 1 137 ? 94.51154 16.25158 45.01459 1.000 34.46518 145 SER A C 1
ATOM 1048 O O . SER A 1 137 ? 94.13815 17.19675 45.71556 1.000 31.80488 145 SER A O 1
ATOM 1051 N N . THR A 1 138 ? 93.76448 15.71748 44.05187 1.000 34.07954 146 THR A N 1
ATOM 1052 C CA . THR A 1 138 ? 92.43864 16.22381 43.72787 1.000 32.32474 146 THR A CA 1
ATOM 1053 C C . THR A 1 138 ? 91.47744 16.02468 44.89854 1.000 29.29518 146 THR A C 1
ATOM 1054 O O . THR A 1 138 ? 90.57268 16.83540 45.11987 1.000 30.38190 146 THR A O 1
ATOM 1058 N N . ARG A 1 139 ? 91.69018 14.94599 45.64763 1.000 26.33888 147 ARG A N 1
ATOM 1059 C CA . ARG A 1 139 ? 90.86532 14.62846 46.80735 1.000 26.78234 147 ARG A CA 1
ATOM 1060 C C . ARG A 1 139 ? 91.07802 15.63962 47.93403 1.000 26.43118 147 ARG A C 1
ATOM 1061 O O . ARG A 1 139 ? 90.17722 15.89174 48.73493 1.000 39.71054 147 ARG A O 1
ATOM 1069 N N . MET A 1 140 ? 92.27081 16.22368 47.98586 1.000 28.45894 148 MET A N 1
ATOM 1070 C CA . MET A 1 140 ? 92.57090 17.24864 48.97829 1.000 23.76035 148 MET A CA 1
ATOM 1071 C C . MET A 1 140 ? 91.97856 18.59068 48.56204 1.000 27.51150 148 MET A C 1
ATOM 1072 O O . MET A 1 140 ? 91.47625 19.34169 49.39864 1.000 29.07313 148 MET A O 1
ATOM 1077 N N . CYS A 1 141 ? 92.04034 18.88960 47.26828 1.000 27.52797 149 CYS A N 1
ATOM 1078 C CA . CYS A 1 141 ? 91.44400 20.11348 46.74526 1.000 27.86773 149 CYS A CA 1
ATOM 1079 C C . CYS A 1 141 ? 89.94255 20.11660 47.00154 1.000 33.98128 149 CYS A C 1
ATOM 1080 O O . CYS A 1 141 ? 89.33708 21.14792 47.30412 1.000 38.61281 149 CYS A O 1
ATOM 1083 N N . SER A 1 142 ? 89.35386 18.93591 46.89034 1.000 29.04426 150 SER A N 1
ATOM 1084 C CA . SER A 1 142 ? 87.93065 18.76729 47.09522 1.000 27.87218 150 SER A CA 1
ATOM 1085 C C . SER A 1 142 ? 87.56533 18.95444 48.56552 1.000 29.82359 150 SER A C 1
ATOM 1086 O O . SER A 1 142 ? 86.52660 19.52935 48.88098 1.000 35.16854 150 SER A O 1
ATOM 1089 N N . LEU A 1 143 ? 88.41928 18.47151 49.46481 1.000 25.07073 151 LEU A N 1
ATOM 1090 C CA . LEU A 1 143 ? 88.19064 18.65873 50.89814 1.000 30.54556 151 LEU A CA 1
ATOM 1091 C C . LEU A 1 143 ? 88.36384 20.12224 51.30006 1.000 26.99571 151 LEU A C 1
ATOM 1092 O O . LEU A 1 143 ? 87.53999 20.67645 52.03048 1.000 26.50272 151 LEU A O 1
ATOM 1097 N N . GLN A 1 144 ? 89.43722 20.74314 50.81901 1.000 26.24552 152 GLN A N 1
ATOM 1098 C CA . GLN A 1 144 ? 89.72176 22.13898 51.13704 1.000 26.34866 152 GLN A CA 1
ATOM 1099 C C . GLN A 1 144 ? 88.62096 23.05382 50.60680 1.000 30.32618 152 GLN A C 1
ATOM 1100 O O . GLN A 1 144 ? 88.38400 24.13055 51.14632 1.000 39.51017 152 GLN A O 1
ATOM 1106 N N . GLU A 1 145 ? 87.95689 22.62088 49.53971 1.000 28.96566 153 GLU A N 1
ATOM 1107 C CA . GLU A 1 145 ? 86.78155 23.32093 49.02602 1.000 27.72160 153 GLU A CA 1
ATOM 1108 C C . GLU A 1 145 ? 85.57395 23.10256 49.93402 1.000 27.79269 153 GLU A C 1
ATOM 1109 O O . GLU A 1 145 ? 84.74574 23.99494 50.11635 1.000 36.54261 153 GLU A O 1
ATOM 1115 N N . THR A 1 146 ? 85.47948 21.90682 50.50120 1.000 28.20413 154 THR A N 1
ATOM 1116 C CA . THR A 1 146 ? 84.30597 21.52170 51.27094 1.000 29.19457 154 THR A CA 1
ATOM 1117 C C . THR A 1 146 ? 84.44310 21.89520 52.75370 1.000 30.66473 154 THR A C 1
ATOM 1118 O O . THR A 1 146 ? 83.45136 22.19637 53.41937 1.000 32.48852 154 THR A O 1
ATOM 1122 N N . PHE A 1 147 ? 85.67459 21.90477 53.25703 1.000 28.14595 155 PHE A N 1
ATOM 1123 C CA . PHE A 1 147 ? 85.93153 22.13650 54.68212 1.000 31.58593 155 PHE A CA 1
ATOM 1124 C C . PHE A 1 147 ? 85.34458 23.43999 55.25926 1.000 34.30684 155 PHE A C 1
ATOM 1125 O O . PHE A 1 147 ? 84.89643 23.44645 56.41041 1.000 37.88242 155 PHE A O 1
ATOM 1133 N N . PRO A 1 148 ? 85.36301 24.54899 54.48780 1.000 35.49359 156 PRO A N 1
ATOM 1134 C CA . PRO A 1 148 ? 84.71169 25.73936 55.04993 1.000 36.19802 156 PRO A CA 1
ATOM 1135 C C . PRO A 1 148 ? 83.22913 25.53440 55.35430 1.000 34.42906 156 PRO A C 1
ATOM 1136 O O . PRO A 1 148 ? 82.73055 26.04594 56.35419 1.000 39.84722 156 PRO A O 1
ATOM 1140 N N . ALA A 1 149 ? 82.53746 24.79772 54.49497 1.000 30.88612 157 ALA A N 1
ATOM 1141 C CA . ALA A 1 149 ? 81.12434 24.52166 54.69846 1.000 27.05118 157 ALA A CA 1
ATOM 1142 C C . ALA A 1 149 ? 80.92192 23.60131 55.89461 1.000 30.95882 157 ALA A C 1
ATOM 1143 O O . ALA A 1 149 ? 79.93574 23.71345 56.61855 1.000 35.38124 157 ALA A O 1
ATOM 1145 N N . PHE A 1 150 ? 81.87050 22.69652 56.10106 1.000 34.12310 158 PHE A N 1
ATOM 1146 C CA . PHE A 1 150 ? 81.77132 21.71080 57.16813 1.000 36.15549 158 PHE A CA 1
ATOM 1147 C C . PHE A 1 150 ? 81.89706 22.33670 58.55775 1.000 39.19452 158 PHE A C 1
ATOM 1148 O O . PHE A 1 150 ? 81.17256 21.96123 59.47995 1.000 37.09182 158 PHE A O 1
ATOM 1156 N N . VAL A 1 151 ? 82.81928 23.28329 58.70691 1.000 39.63664 159 VAL A N 1
ATOM 1157 C CA . VAL A 1 151 ? 83.06024 23.90631 60.00427 1.000 37.32906 159 VAL A CA 1
ATOM 1158 C C . VAL A 1 151 ? 81.93178 24.86153 60.37250 1.000 39.92294 159 VAL A C 1
ATOM 1159 O O . VAL A 1 151 ? 81.70200 25.13638 61.54813 1.000 48.06867 159 VAL A O 1
ATOM 1163 N N . ALA A 1 152 ? 81.22515 25.35635 59.36212 1.000 36.66180 160 ALA A N 1
ATOM 1164 C CA . ALA A 1 152 ? 80.11520 26.27254 59.57817 1.000 37.82159 160 ALA A CA 1
ATOM 1165 C C . ALA A 1 152 ? 78.87663 25.52222 60.05631 1.000 41.37667 160 ALA A C 1
ATOM 1166 O O . ALA A 1 152 ? 77.93280 26.12437 60.57279 1.000 44.43882 160 ALA A O 1
ATOM 1168 N N . SER A 1 153 ? 78.88592 24.20496 59.87337 1.000 42.34705 161 SER A N 1
ATOM 1169 C CA . SER A 1 153 ? 77.74923 23.37162 60.24394 1.000 38.07741 161 SER A CA 1
ATOM 1170 C C . SER A 1 153 ? 77.81121 22.95838 61.70989 1.000 40.68265 161 SER A C 1
ATOM 1171 O O . SER A 1 153 ? 76.84887 22.40839 62.25033 1.000 45.25087 161 SER A O 1
ATOM 1174 N N . LYS A 1 154 ? 78.94372 23.23129 62.35012 1.000 43.63624 162 LYS A N 1
ATOM 1175 C CA . LYS A 1 154 ? 79.14301 22.84644 63.74313 1.000 45.20612 162 LYS A CA 1
ATOM 1176 C C . LYS A 1 154 ? 78.97221 24.01567 64.71027 1.000 52.98800 162 LYS A C 1
ATOM 1177 O O . LYS A 1 154 ? 79.48146 25.11272 64.47170 1.000 53.57730 162 LYS A O 1
ATOM 1183 N N . THR A 1 155 ? 78.25264 23.76945 65.80217 1.000 53.96499 163 THR A N 1
ATOM 1184 C CA . THR A 1 155 ? 78.12047 24.75269 66.86944 1.000 58.48030 163 THR A CA 1
ATOM 1185 C C . THR A 1 155 ? 79.45480 24.93278 67.56838 1.000 62.39730 163 THR A C 1
ATOM 1186 O O . THR A 1 155 ? 80.01474 26.03287 67.58105 1.000 73.76431 163 THR A O 1
ATOM 1190 N N . ASN A 1 156 ? 79.96454 23.84703 68.14270 1.000 59.26133 164 ASN A N 1
ATOM 1191 C CA . ASN A 1 156 ? 81.32517 23.83455 68.66422 1.000 71.74007 164 ASN A CA 1
ATOM 1192 C C . ASN A 1 156 ? 82.13935 22.75220 67.94816 1.000 66.44136 164 ASN A C 1
ATOM 1193 O O . ASN A 1 156 ? 81.67192 21.62129 67.76472 1.000 70.01189 164 ASN A O 1
ATOM 1198 N N . PHE A 1 157 ? 83.34510 23.10924 67.52211 1.000 59.31139 165 PHE A N 1
ATOM 1199 C CA . PHE A 1 157 ? 84.16437 22.23241 66.69784 1.000 54.42267 165 PHE A CA 1
ATOM 1200 C C . PHE A 1 157 ? 85.00278 21.29469 67.55197 1.000 56.59193 165 PHE A C 1
ATOM 1201 O O . PHE A 1 157 ? 85.66866 20.40066 67.03454 1.000 53.86346 165 PHE A O 1
ATOM 1209 N N . ASP A 1 158 ? 84.96565 21.50773 68.86267 1.000 63.92398 166 ASP A N 1
ATOM 1210 C CA . ASP A 1 158 ? 85.79134 20.74363 69.78766 1.000 59.17444 166 ASP A CA 1
ATOM 1211 C C . ASP A 1 158 ? 85.18817 19.37710 70.09301 1.000 63.46136 166 ASP A C 1
ATOM 1212 O O . ASP A 1 158 ? 85.77925 18.34181 69.78896 1.000 67.54038 166 ASP A O 1
ATOM 1217 N N . SER A 1 159 ? 84.00307 19.38759 70.69396 1.000 68.01397 167 SER A N 1
ATOM 1218 C CA . SER A 1 159 ? 83.37817 18.17034 71.20107 1.000 76.54494 167 SER A CA 1
ATOM 1219 C C . SER A 1 159 ? 82.52961 17.46370 70.15243 1.000 76.04171 167 SER A C 1
ATOM 1220 O O . SER A 1 159 ? 82.55618 16.23708 70.05052 1.000 70.99284 167 SER A O 1
ATOM 1222 N N . ILE A 1 160 ? 81.78407 18.23988 69.37030 1.000 75.94579 168 ILE A N 1
ATOM 1223 C CA . ILE A 1 160 ? 80.93443 17.68312 68.32155 1.000 77.51449 168 ILE A CA 1
ATOM 1224 C C . ILE A 1 160 ? 81.76303 16.92878 67.28707 1.000 80.18125 168 ILE A C 1
ATOM 1225 O O . ILE A 1 160 ? 81.22324 16.16553 66.48536 1.000 74.22877 168 ILE A O 1
ATOM 1227 N N . GLN A 1 161 ? 83.07491 17.14618 67.31326 1.000 70.91008 169 GLN A N 1
ATOM 1228 C CA . GLN A 1 161 ? 83.98109 16.45612 66.41159 1.000 58.56740 169 GLN A CA 1
ATOM 1229 C C . GLN A 1 161 ? 84.56542 15.20229 67.04317 1.000 60.05206 169 GLN A C 1
ATOM 1230 O O . GLN A 1 161 ? 85.60339 15.25813 67.69713 1.000 64.93705 169 GLN A O 1
ATOM 1236 N N . LEU A 1 162 ? 83.88427 14.07704 66.86225 1.000 58.73345 170 LEU A N 1
ATOM 1237 C CA . LEU A 1 162 ? 84.48917 12.77895 67.12083 1.000 56.02933 170 LEU A CA 1
ATOM 1238 C C . LEU A 1 162 ? 85.17589 12.34217 65.83371 1.000 55.38506 170 LEU A C 1
ATOM 1239 O O . LEU A 1 162 ? 85.82278 13.15730 65.17396 1.000 56.58180 170 LEU A O 1
ATOM 1244 N N . ASP A 1 163 ? 85.02660 11.07691 65.45812 1.000 68.51478 171 ASP A N 1
ATOM 1245 C CA . ASP A 1 163 ? 85.55627 10.63213 64.17554 1.000 63.83913 171 ASP A CA 1
ATOM 1246 C C . ASP A 1 163 ? 84.43450 10.22467 63.21761 1.000 61.22422 171 ASP A C 1
ATOM 1247 O O . ASP A 1 163 ? 84.28571 9.04942 62.86446 1.000 52.57343 171 ASP A O 1
ATOM 1252 N N . ASP A 1 164 ? 83.64536 11.21623 62.81101 1.000 54.50938 172 ASP A N 1
ATOM 1253 C CA . ASP A 1 164 ? 82.63538 11.03198 61.78095 1.000 53.69806 172 ASP A CA 1
ATOM 1254 C C . ASP A 1 164 ? 83.29827 11.22855 60.42363 1.000 45.48785 172 ASP A C 1
ATOM 1255 O O . ASP A 1 164 ? 84.52556 11.17485 60.31962 1.000 46.07567 172 ASP A O 1
ATOM 1260 N N . VAL A 1 165 ? 82.49674 11.46188 59.38804 1.000 44.66970 173 VAL A N 1
ATOM 1261 C CA . VAL A 1 165 ? 83.04168 11.66605 58.04801 1.000 34.49385 173 VAL A CA 1
ATOM 1262 C C . VAL A 1 165 ? 82.65794 13.02513 57.46734 1.000 33.47031 173 VAL A C 1
ATOM 1263 O O . VAL A 1 165 ? 81.67402 13.63830 57.88698 1.000 42.01382 173 VAL A O 1
ATOM 1267 N N . ILE A 1 166 ? 83.45362 13.49753 56.51230 1.000 32.73096 174 ILE A N 1
ATOM 1268 C CA . ILE A 1 166 ? 83.14618 14.72606 55.79315 1.000 32.84171 174 ILE A CA 1
ATOM 1269 C C . ILE A 1 166 ? 82.91723 14.37970 54.32758 1.000 34.64719 174 ILE A C 1
ATOM 1270 O O . ILE A 1 166 ? 83.83241 13.90651 53.64802 1.000 36.17403 174 ILE A O 1
ATOM 1275 N N . GLU A 1 167 ? 81.69876 14.60460 53.84466 1.000 34.70600 175 GLU A N 1
ATOM 1276 C CA . GLU A 1 167 ? 81.33690 14.19575 52.49379 1.000 37.20394 175 GLU A CA 1
ATOM 1277 C C . GLU A 1 167 ? 82.05891 15.01996 51.43316 1.000 37.01164 175 GLU A C 1
ATOM 1278 O O . GLU A 1 167 ? 82.12787 16.24685 51.52188 1.000 37.61751 175 GLU A O 1
ATOM 1284 N N . ILE A 1 168 ? 82.60304 14.33308 50.43406 1.000 37.81888 176 ILE A N 1
ATOM 1285 C CA . ILE A 1 168 ? 83.33133 14.98950 49.35558 1.000 37.12878 176 ILE A CA 1
ATOM 1286 C C . ILE A 1 168 ? 82.65871 14.70785 48.01635 1.000 40.46725 176 ILE A C 1
ATOM 1287 O O . ILE A 1 168 ? 82.35169 13.55571 47.70476 1.000 47.10018 176 ILE A O 1
ATOM 1292 N N . PRO A 1 169 ? 82.41898 15.76038 47.21875 1.000 43.33619 177 PRO A N 1
ATOM 1293 C CA . PRO A 1 169 ? 81.80369 15.57345 45.90068 1.000 41.94958 177 PRO A CA 1
ATOM 1294 C C . PRO A 1 169 ? 82.68261 14.75959 44.95954 1.000 39.95139 177 PRO A C 1
ATOM 1295 O O . PRO A 1 169 ? 83.80294 15.16859 44.65481 1.000 44.89523 177 PRO A O 1
ATOM 1299 N N . GLY A 1 170 ? 82.17619 13.61360 44.51710 1.000 41.41194 178 GLY A N 1
ATOM 1300 C CA . GLY A 1 170 ? 82.87655 12.79677 43.54516 1.000 40.91853 178 GLY A CA 1
ATOM 1301 C C . GLY A 1 170 ? 83.91028 11.85332 44.13046 1.000 40.28495 178 GLY A C 1
ATOM 1302 O O . GLY A 1 170 ? 84.46448 11.01866 43.41184 1.000 39.73705 178 GLY A O 1
ATOM 1303 N N . PHE A 1 171 ? 84.17745 11.97902 45.42695 1.000 36.85330 179 PHE A N 1
ATOM 1304 C CA . PHE A 1 171 ? 85.17609 11.13489 46.07272 1.000 36.61967 179 PHE A CA 1
ATOM 1305 C C . PHE A 1 171 ? 84.58792 10.34770 47.22889 1.000 38.37417 179 PHE A C 1
ATOM 1306 O O . PHE A 1 171 ? 83.51015 10.67554 47.73342 1.000 38.01171 179 PHE A O 1
ATOM 1314 N N . SER A 1 172 ? 85.31059 9.30948 47.64130 1.000 41.76323 180 SER A N 1
ATOM 1315 C CA . SER A 1 172 ? 85.01192 8.61009 48.88086 1.000 40.67172 180 SER A CA 1
ATOM 1316 C C . SER A 1 172 ? 85.11332 9.60752 50.03021 1.000 40.85708 180 SER A C 1
ATOM 1317 O O . SER A 1 172 ? 86.04890 10.40934 50.07314 1.000 43.02709 180 SER A O 1
ATOM 1320 N N . PRO A 1 173 ? 84.13854 9.57675 50.95517 1.000 40.12109 181 PRO A N 1
ATOM 1321 C CA . PRO A 1 173 ? 84.12107 10.51100 52.08836 1.000 42.28434 181 PRO A CA 1
ATOM 1322 C C . PRO A 1 173 ? 85.40598 10.44027 52.91172 1.000 42.30111 181 PRO A C 1
ATOM 1323 O O . PRO A 1 173 ? 86.01224 9.37411 53.00174 1.000 47.71688 181 PRO A O 1
ATOM 1327 N N . VAL A 1 174 ? 85.82006 11.56181 53.49240 1.000 35.99810 182 VAL A N 1
ATOM 1328 C CA . VAL A 1 174 ? 87.06033 11.60130 54.25892 1.000 36.18214 182 VAL A CA 1
ATOM 1329 C C . VAL A 1 174 ? 86.78980 11.60421 55.76108 1.000 32.62394 182 VAL A C 1
ATOM 1330 O O . VAL A 1 174 ? 86.00869 12.41632 56.25958 1.000 30.63410 182 VAL A O 1
ATOM 1334 N N . PRO A 1 175 ? 87.41425 10.66455 56.48632 1.000 33.11849 183 PRO A N 1
ATOM 1335 C CA . PRO A 1 175 ? 87.30907 10.62782 57.94788 1.000 34.45285 183 PRO A CA 1
ATOM 1336 C C . PRO A 1 175 ? 88.06536 11.77766 58.58763 1.000 37.48773 183 PRO A C 1
ATOM 1337 O O . PRO A 1 175 ? 89.01221 12.28352 57.98556 1.000 40.89355 183 PRO A O 1
ATOM 1341 N N . VAL A 1 176 ? 87.65896 12.17271 59.78913 1.000 38.14849 184 VAL A N 1
ATOM 1342 C CA . VAL A 1 176 ? 88.32758 13.24666 60.50945 1.000 40.28294 184 VAL A CA 1
ATOM 1343 C C . VAL A 1 176 ? 89.77536 12.85240 60.82160 1.000 41.45989 184 VAL A C 1
ATOM 1344 O O . VAL A 1 176 ? 90.66499 13.70292 60.88611 1.000 43.97095 184 VAL A O 1
ATOM 1348 N N . SER A 1 177 ? 90.00892 11.55228 60.97516 1.000 37.23730 185 SER A N 1
ATOM 1349 C CA . SER A 1 177 ? 91.34228 11.03109 61.26312 1.000 35.75406 185 SER A CA 1
ATOM 1350 C C . SER A 1 177 ? 92.31738 11.20434 60.09728 1.000 33.10071 185 SER A C 1
ATOM 1351 O O . SER A 1 177 ? 93.52982 11.14405 60.28720 1.000 33.72989 185 SER A O 1
ATOM 1354 N N . SER A 1 178 ? 91.78774 11.41273 58.89595 1.000 29.91576 186 SER A N 1
ATOM 1355 C CA . SER A 1 178 ? 92.62132 11.59187 57.71131 1.000 30.84407 186 SER A CA 1
ATOM 1356 C C . SER A 1 178 ? 92.77880 13.07287 57.38066 1.000 34.11157 186 SER A C 1
ATOM 1357 O O . SER A 1 178 ? 93.64019 13.46258 56.58440 1.000 41.23751 186 SER A O 1
ATOM 1360 N N . VAL A 1 179 ? 91.92728 13.88428 57.99918 1.000 31.49216 187 VAL A N 1
ATOM 1361 C CA . VAL A 1 179 ? 91.97868 15.33401 57.88424 1.000 30.41671 187 VAL A CA 1
ATOM 1362 C C . VAL A 1 179 ? 93.24192 15.86983 58.55113 1.000 31.05740 187 VAL A C 1
ATOM 1363 O O . VAL A 1 179 ? 93.64273 15.36541 59.60442 1.000 37.64982 187 VAL A O 1
ATOM 1367 N N . PRO A 1 180 ? 93.89316 16.86666 57.91913 1.000 29.81012 188 PRO A N 1
ATOM 1368 C CA . PRO A 1 180 ? 95.04530 17.55407 58.51182 1.000 29.62919 188 PRO A CA 1
ATOM 1369 C C . PRO A 1 180 ? 94.81121 17.94189 59.96844 1.000 30.65033 188 PRO A C 1
ATOM 1370 O O . PRO A 1 180 ? 93.85341 18.65395 60.25930 1.000 31.68928 188 PRO A O 1
ATOM 1374 N N . PRO A 1 181 ? 95.68091 17.47001 60.87363 1.000 32.00435 189 PRO A N 1
ATOM 1375 C CA . PRO A 1 181 ? 95.53628 17.67964 62.31887 1.000 30.08638 189 PRO A CA 1
ATOM 1376 C C . PRO A 1 181 ? 95.37311 19.14654 62.70641 1.000 33.16384 189 PRO A C 1
ATOM 1377 O O . PRO A 1 181 ? 94.76673 19.43326 63.73513 1.000 44.40118 189 PRO A O 1
ATOM 1381 N N . ASP A 1 182 ? 95.89862 20.05795 61.89552 1.000 31.74922 190 ASP A N 1
ATOM 1382 C CA . ASP A 1 182 ? 95.74626 21.48310 62.16372 1.000 32.54138 190 ASP A CA 1
ATOM 1383 C C . ASP A 1 182 ? 94.31769 21.97559 61.90693 1.000 36.98417 190 ASP A C 1
ATOM 1384 O O . ASP A 1 182 ? 93.94056 23.05279 62.36308 1.000 40.20717 190 ASP A O 1
ATOM 1389 N N . PHE A 1 183 ? 93.52567 21.19691 61.17507 1.000 36.99616 191 PHE A N 1
ATOM 1390 C CA . PHE A 1 183 ? 92.15885 21.60717 60.85573 1.000 34.53329 191 PHE A CA 1
ATOM 1391 C C . PHE A 1 183 ? 91.23181 21.52540 62.06991 1.000 37.28535 191 PHE A C 1
ATOM 1392 O O . PHE A 1 183 ? 90.31512 22.33618 62.20587 1.000 41.12176 191 PHE A O 1
ATOM 1400 N N . LEU A 1 184 ? 91.46052 20.54200 62.93818 1.000 39.11583 192 LEU A N 1
ATOM 1401 C CA . LEU A 1 184 ? 90.70849 20.43261 64.18518 1.000 42.81008 192 LEU A CA 1
ATOM 1402 C C . LEU A 1 184 ? 90.88520 21.72249 64.96911 1.000 44.65286 192 LEU A C 1
ATOM 1403 O O . LEU A 1 184 ? 89.96560 22.20203 65.63841 1.000 47.20863 192 LEU A O 1
ATOM 1408 N N . ASN A 1 185 ? 92.09038 22.27332 64.86578 1.000 42.99757 193 ASN A N 1
ATOM 1409 C CA . ASN A 1 185 ? 92.41397 23.57068 65.43115 1.000 42.10147 193 ASN A CA 1
ATOM 1410 C C . ASN A 1 185 ? 92.11428 24.69937 64.44858 1.000 41.20460 193 ASN A C 1
ATOM 1411 O O . ASN A 1 185 ? 93.02131 25.22600 63.79627 1.000 41.35905 193 ASN A O 1
ATOM 1416 N N . LEU A 1 186 ? 90.83785 25.06083 64.33535 1.000 44.44333 194 LEU A N 1
ATOM 1417 C CA . LEU A 1 186 ? 90.48073 26.33810 63.74003 1.000 44.02170 194 LEU A CA 1
ATOM 1418 C C . LEU A 1 186 ? 91.11810 27.37784 64.65272 1.000 49.28012 194 LEU A C 1
ATOM 1419 O O . LEU A 1 186 ? 91.40582 27.06212 65.80882 1.000 59.98561 194 LEU A O 1
ATOM 1424 N N . ASN A 1 187 ? 91.33204 28.59291 64.14470 1.000 40.98287 195 ASN A N 1
ATOM 1425 C CA . ASN A 1 187 ? 92.06373 29.65273 64.85483 1.000 47.76582 195 ASN A CA 1
ATOM 1426 C C . ASN A 1 187 ? 93.56706 29.33970 64.84956 1.000 47.49853 195 ASN A C 1
ATOM 1427 O O . ASN A 1 187 ? 94.34198 29.90913 65.62433 1.000 54.85373 195 ASN A O 1
ATOM 1432 N N . HIS A 1 188 ? 93.96436 28.42701 63.96178 1.000 46.92064 196 HIS A N 1
ATOM 1433 C CA . HIS A 1 188 ? 95.36802 28.24398 63.58923 1.000 43.81120 196 HIS A CA 1
ATOM 1434 C C . HIS A 1 188 ? 95.55242 28.88055 62.21672 1.000 40.61890 196 HIS A C 1
ATOM 1435 O O . HIS A 1 188 ? 94.69635 28.71055 61.34494 1.000 41.57917 196 HIS A O 1
ATOM 1442 N N . LEU A 1 189 ? 96.65253 29.60610 62.01978 1.000 45.05417 197 LEU A N 1
ATOM 1443 C CA . LEU A 1 189 ? 96.83654 30.37750 60.78963 1.000 42.62669 197 LEU A CA 1
ATOM 1444 C C . LEU A 1 189 ? 96.74931 29.50859 59.53567 1.000 41.41836 197 LEU A C 1
ATOM 1445 O O . LEU A 1 189 ? 96.18795 29.92668 58.52550 1.000 42.63756 197 LEU A O 1
ATOM 1450 N N . PHE A 1 190 ? 97.29699 28.30022 59.60394 1.000 36.26575 198 PHE A N 1
ATOM 1451 C CA . PHE A 1 190 ? 97.22998 27.37544 58.47773 1.000 38.12514 198 PHE A CA 1
ATOM 1452 C C . PHE A 1 190 ? 95.78396 27.03354 58.13690 1.000 38.93084 198 PHE A C 1
ATOM 1453 O O . PHE A 1 190 ? 95.40634 26.97641 56.96543 1.000 40.33458 198 PHE A O 1
ATOM 1461 N N . THR A 1 191 ? 94.98126 26.80702 59.17176 1.000 38.25481 199 THR A N 1
ATOM 1462 C CA . THR A 1 191 ? 93.57731 26.46365 58.99204 1.000 36.94185 199 THR A CA 1
ATOM 1463 C C . THR A 1 191 ? 92.80839 27.64543 58.41745 1.000 35.37547 199 THR A C 1
ATOM 1464 O O . THR A 1 191 ? 92.05676 27.49883 57.45710 1.000 37.73418 199 THR A O 1
ATOM 1468 N N . THR A 1 192 ? 93.01022 28.81739 59.00968 1.000 34.39068 200 THR A N 1
ATOM 1469 C CA . THR A 1 192 ? 92.31057 30.02325 58.59017 1.000 35.62435 200 THR A CA 1
ATOM 1470 C C . THR A 1 192 ? 92.69605 30.43110 57.17131 1.000 35.76152 200 THR A C 1
ATOM 1471 O O . THR A 1 192 ? 91.88747 31.01051 56.44945 1.000 38.81526 200 THR A O 1
ATOM 1475 N N . MET A 1 193 ? 93.92637 30.12332 56.77091 1.000 35.80996 201 MET A N 1
ATOM 1476 C CA . MET A 1 193 ? 94.38818 30.45476 55.42582 1.000 35.51629 201 MET A CA 1
ATOM 1477 C C . MET A 1 193 ? 93.79122 29.52750 54.36791 1.000 34.01148 201 MET A C 1
ATOM 1478 O O . MET A 1 193 ? 93.37576 29.98504 53.30099 1.000 34.26938 201 MET A O 1
ATOM 1483 N N . LEU A 1 194 ? 93.75056 28.23058 54.66188 1.000 34.79329 202 LEU A N 1
ATOM 1484 C CA . LEU A 1 194 ? 93.20250 27.25784 53.72143 1.000 37.33615 202 LEU A CA 1
ATOM 1485 C C . LEU A 1 194 ? 91.68443 27.36050 53.62320 1.000 35.50137 202 LEU A C 1
ATOM 1486 O O . LEU A 1 194 ? 91.10588 27.11485 52.56411 1.000 34.54062 202 LEU A O 1
ATOM 1491 N N . ILE A 1 195 ? 91.04528 27.71968 54.73181 1.000 33.27268 203 ILE A N 1
ATOM 1492 C CA . ILE A 1 195 ? 89.60669 27.94936 54.74358 1.000 35.41728 203 ILE A CA 1
ATOM 1493 C C . ILE A 1 195 ? 89.26324 29.10567 53.80034 1.000 37.31438 203 ILE A C 1
ATOM 1494 O O . ILE A 1 195 ? 88.31561 29.02045 53.02224 1.000 38.19099 203 ILE A O 1
ATOM 1499 N N . GLN A 1 196 ? 90.05680 30.17256 53.85730 1.000 36.90139 204 GLN A N 1
ATOM 1500 C CA . GLN A 1 196 ? 89.86729 31.33191 52.98730 1.000 37.50490 204 GLN A CA 1
ATOM 1501 C C . GLN A 1 196 ? 90.16150 30.99721 51.52457 1.000 36.18781 204 GLN A C 1
ATOM 1502 O O . GLN A 1 196 ? 89.41699 31.39489 50.62842 1.000 36.81010 204 GLN A O 1
ATOM 1508 N N . ASN A 1 197 ? 91.25249 30.27508 51.28920 1.000 34.03632 205 ASN A N 1
ATOM 1509 C CA . ASN A 1 197 ? 91.65237 29.90910 49.93539 1.000 33.17119 205 ASN A CA 1
ATOM 1510 C C . ASN A 1 197 ? 90.64752 28.97590 49.26637 1.000 31.95078 205 ASN A C 1
ATOM 1511 O O . ASN A 1 197 ? 90.28927 29.16770 48.10245 1.000 29.36749 205 ASN A O 1
ATOM 1516 N N . GLY A 1 198 ? 90.19690 27.96849 50.00898 1.000 33.87177 206 GLY A N 1
ATOM 1517 C CA . GLY A 1 198 ? 89.20149 27.03484 49.51255 1.000 34.52752 206 GLY A CA 1
ATOM 1518 C C . GLY A 1 198 ? 87.89039 27.71479 49.15928 1.000 36.94527 206 GLY A C 1
ATOM 1519 O O . GLY A 1 198 ? 87.16525 27.26469 48.27074 1.000 36.45333 206 GLY A O 1
ATOM 1520 N N . GLN A 1 199 ? 87.58538 28.80439 49.85718 1.000 38.77763 207 GLN A N 1
ATOM 1521 C CA . GLN A 1 199 ? 86.39082 29.58854 49.56947 1.000 35.89626 207 GLN A CA 1
ATOM 1522 C C . GLN A 1 199 ? 86.55723 30.40575 48.29232 1.000 35.54675 207 GLN A C 1
ATOM 1523 O O . GLN A 1 199 ? 85.57987 30.70867 47.60639 1.000 45.28362 207 GLN A O 1
ATOM 1529 N N . SER A 1 200 ? 87.79821 30.76568 47.98133 1.000 33.53275 208 SER A N 1
ATOM 1530 C CA . SER A 1 200 ? 88.07215 31.65195 46.85760 1.000 33.15890 208 SER A CA 1
ATOM 1531 C C . SER A 1 200 ? 88.47658 30.90107 45.59034 1.000 38.53691 208 SER A C 1
ATOM 1532 O O . SER A 1 200 ? 88.65430 31.51499 44.53714 1.000 37.69141 208 SER A O 1
ATOM 1535 N N . PHE A 1 201 ? 88.62018 29.58082 45.69390 1.000 36.74408 209 PHE A N 1
ATOM 1536 C CA . PHE A 1 201 ? 88.96666 28.74788 44.54150 1.000 33.54037 209 PHE A CA 1
ATOM 1537 C C . PHE A 1 201 ? 87.98121 28.94557 43.39148 1.000 34.13400 209 PHE A C 1
ATOM 1538 O O . PHE A 1 201 ? 88.36768 28.92386 42.22327 1.000 34.77375 209 PHE A O 1
ATOM 1546 N N . ARG A 1 202 ? 86.71163 29.14793 43.73441 1.000 35.65690 210 ARG A N 1
ATOM 1547 C CA . ARG A 1 202 ? 85.64779 29.29987 42.74445 1.000 32.87631 210 ARG A CA 1
ATOM 1548 C C . ARG A 1 202 ? 85.77511 30.58442 41.92810 1.000 35.61518 210 ARG A C 1
ATOM 1549 O O . ARG A 1 202 ? 85.16331 30.71911 40.86731 1.000 39.66219 210 ARG A O 1
ATOM 1557 N N . LYS A 1 203 ? 86.56829 31.52589 42.42732 1.000 34.02248 211 LYS A N 1
ATOM 1558 C CA . LYS A 1 203 ? 86.73327 32.81328 41.76345 1.000 33.74526 211 LYS A CA 1
ATOM 1559 C C . LYS A 1 203 ? 87.79853 32.75261 40.67028 1.000 30.77242 211 LYS A C 1
ATOM 1560 O O . LYS A 1 203 ? 87.93090 33.67525 39.86511 1.000 32.28556 211 LYS A O 1
ATOM 1566 N N . ALA A 1 204 ? 88.55845 31.66278 40.64497 1.000 34.05269 212 ALA A N 1
ATOM 1567 C CA . ALA A 1 204 ? 89.57548 31.47309 39.61444 1.000 36.22895 212 ALA A CA 1
ATOM 1568 C C . ALA A 1 204 ? 88.95084 30.92076 38.34006 1.000 35.78978 212 ALA A C 1
ATOM 1569 O O . ALA A 1 204 ? 87.88807 30.29939 38.37772 1.000 39.10624 212 ALA A O 1
ATOM 1571 N N . ASN A 1 205 ? 89.61500 31.15145 37.21315 1.000 33.79672 213 ASN A N 1
ATOM 1572 C CA . ASN A 1 205 ? 89.12454 30.66650 35.93458 1.000 34.35719 213 ASN A CA 1
ATOM 1573 C C . ASN A 1 205 ? 89.25682 29.15432 35.83648 1.000 37.60159 213 ASN A C 1
ATOM 1574 O O . ASN A 1 205 ? 88.48542 28.49951 35.13120 1.000 44.90548 213 ASN A O 1
ATOM 1579 N N . GLY A 1 206 ? 90.23212 28.60349 36.55283 1.000 36.91744 214 GLY A N 1
ATOM 1580 C CA . GLY A 1 206 ? 90.44291 27.16870 36.57292 1.000 32.52778 214 GLY A CA 1
ATOM 1581 C C . GLY A 1 206 ? 91.38015 26.76628 37.69413 1.000 31.95525 214 GLY A C 1
ATOM 1582 O O . GLY A 1 206 ? 91.97801 27.62080 38.35837 1.000 35.55279 214 GLY A O 1
ATOM 1583 N N . ILE A 1 207 ? 91.50709 25.46155 37.90991 1.000 29.75008 215 ILE A N 1
ATOM 1584 C CA . ILE A 1 207 ? 92.36883 24.94269 38.96193 1.000 26.71666 215 ILE A CA 1
ATOM 1585 C C . ILE A 1 207 ? 93.34858 23.91986 38.39426 1.000 26.99362 215 ILE A C 1
ATOM 1586 O O . ILE A 1 207 ? 92.94630 22.81842 38.00287 1.000 29.70308 215 ILE A O 1
ATOM 1591 N N . LEU A 1 208 ? 94.62880 24.28252 38.34539 1.000 29.73277 216 LEU A N 1
ATOM 1592 C CA . LEU A 1 208 ? 95.65761 23.36018 37.87448 1.000 25.36232 216 LEU A CA 1
ATOM 1593 C C . LEU A 1 208 ? 95.97785 22.32067 38.94136 1.000 25.21252 216 LEU A C 1
ATOM 1594 O O . LEU A 1 208 ? 96.24445 22.66913 40.09331 1.000 26.10741 216 LEU A O 1
ATOM 1599 N N . ILE A 1 209 ? 95.94773 21.04654 38.56163 1.000 23.95844 217 ILE A N 1
ATOM 1600 C CA . ILE A 1 209 ? 96.26523 19.97231 39.49526 1.000 23.79822 217 ILE A CA 1
ATOM 1601 C C . ILE A 1 209 ? 97.31755 19.04653 38.89062 1.000 26.02583 217 ILE A C 1
ATOM 1602 O O . ILE A 1 209 ? 97.22275 18.67123 37.71714 1.000 31.11650 217 ILE A O 1
ATOM 1607 N N . ASN A 1 210 ? 98.32269 18.69087 39.68791 1.000 25.28949 218 ASN A N 1
ATOM 1608 C CA . ASN A 1 210 ? 99.37726 17.79197 39.23107 1.000 30.80870 218 ASN A CA 1
ATOM 1609 C C . ASN A 1 210 ? 98.91727 16.33922 39.25392 1.000 30.31334 218 ASN A C 1
ATOM 1610 O O . ASN A 1 210 ? 99.31824 15.56256 40.12853 1.000 27.72381 218 ASN A O 1
ATOM 1615 N N . THR A 1 211 ? 98.07371 15.98301 38.28818 1.000 29.00527 219 THR A N 1
ATOM 1616 C CA . THR A 1 211 ? 97.55831 14.62535 38.17736 1.000 28.13620 219 THR A CA 1
ATOM 1617 C C . THR A 1 211 ? 97.09796 14.34041 36.75290 1.000 33.23092 219 THR A C 1
ATOM 1618 O O . THR A 1 211 ? 97.01655 15.24903 35.92193 1.000 31.04429 219 THR A O 1
ATOM 1622 N N . PHE A 1 212 ? 96.80055 13.07409 36.47767 1.000 28.34673 220 PHE A N 1
ATOM 1623 C CA . PHE A 1 212 ? 96.24586 12.67511 35.18740 1.000 31.94986 220 PHE A CA 1
ATOM 1624 C C . PHE A 1 212 ? 94.99518 11.82027 35.41213 1.000 33.10609 220 PHE A C 1
ATOM 1625 O O . PHE A 1 212 ? 94.81729 11.25789 36.49419 1.000 35.62958 220 PHE A O 1
ATOM 1633 N N . GLU A 1 213 ? 94.13084 11.72944 34.40237 1.000 34.01955 221 GLU A N 1
ATOM 1634 C CA . GLU A 1 213 ? 92.81012 11.12238 34.57883 1.000 36.13913 221 GLU A CA 1
ATOM 1635 C C . GLU A 1 213 ? 92.85054 9.63284 34.92384 1.000 35.79754 221 GLU A C 1
ATOM 1636 O O . GLU A 1 213 ? 92.06576 9.16531 35.74647 1.000 36.05216 221 GLU A O 1
ATOM 1642 N N . ALA A 1 214 ? 93.76429 8.89311 34.30330 1.000 38.02098 222 ALA A N 1
ATOM 1643 C CA . ALA A 1 214 ? 93.86404 7.45318 34.53088 1.000 41.26031 222 ALA A CA 1
ATOM 1644 C C . ALA A 1 214 ? 94.26584 7.12557 35.96935 1.000 40.91773 222 ALA A C 1
ATOM 1645 O O . ALA A 1 214 ? 94.10641 5.99016 36.42185 1.000 42.13438 222 ALA A O 1
ATOM 1647 N N . LEU A 1 215 ? 94.78742 8.12132 36.68019 1.000 38.21952 223 LEU A N 1
ATOM 1648 C CA . LEU A 1 215 ? 95.24375 7.93489 38.05278 1.000 35.34141 223 LEU A CA 1
ATOM 1649 C C . LEU A 1 215 ? 94.07308 7.85658 39.02825 1.000 37.05653 223 LEU A C 1
ATOM 1650 O O . LEU A 1 215 ? 94.15761 7.20087 40.06722 1.000 45.17671 223 LEU A O 1
ATOM 1655 N N . GLU A 1 216 ? 92.97695 8.52593 38.68829 1.000 34.49167 224 GLU A N 1
ATOM 1656 C CA . GLU A 1 216 ? 91.84356 8.63290 39.60140 1.000 36.90455 224 GLU A CA 1
ATOM 1657 C C . GLU A 1 216 ? 90.65215 7.80257 39.13623 1.000 40.76302 224 GLU A C 1
ATOM 1658 O O . GLU A 1 216 ? 89.52904 8.00256 39.60232 1.000 44.02425 224 GLU A O 1
ATOM 1664 N N . GLY A 1 217 ? 90.90177 6.86181 38.23080 1.000 41.62839 225 GLY A N 1
ATOM 1665 C CA . GLY A 1 217 ? 89.82691 6.10050 37.62243 1.000 40.16275 225 GLY A CA 1
ATOM 1666 C C . GLY A 1 217 ? 89.15358 6.91544 36.53698 1.000 41.57334 225 GLY A C 1
ATOM 1667 O O . GLY A 1 217 ? 89.82622 7.53109 35.70934 1.000 49.50722 225 GLY A O 1
ATOM 1668 N N . GLY A 1 218 ? 87.82640 6.93466 36.53596 1.000 36.53701 226 GLY A N 1
ATOM 1669 C CA . GLY A 1 218 ? 87.10615 7.72869 35.55984 1.000 41.92840 226 GLY A CA 1
ATOM 1670 C C . GLY A 1 218 ? 86.16783 8.71710 36.22039 1.000 42.66025 226 GLY A C 1
ATOM 1671 O O . GLY A 1 218 ? 85.11461 9.04390 35.67900 1.000 46.67482 226 GLY A O 1
ATOM 1672 N N . ILE A 1 219 ? 86.55724 9.20492 37.39216 1.000 33.74649 227 ILE A N 1
ATOM 1673 C CA . ILE A 1 219 ? 85.68997 10.06790 38.18117 1.000 39.50347 227 ILE A CA 1
ATOM 1674 C C . ILE A 1 219 ? 85.83175 11.54024 37.79694 1.000 36.48756 227 ILE A C 1
ATOM 1675 O O . ILE A 1 219 ? 84.90836 12.33102 37.99471 1.000 37.54931 227 ILE A O 1
ATOM 1680 N N . LEU A 1 220 ? 86.98233 11.89980 37.23614 1.000 29.59963 228 LEU A N 1
ATOM 1681 C CA . LEU A 1 220 ? 87.27506 13.29385 36.90580 1.000 30.46316 228 LEU A CA 1
ATOM 1682 C C . LEU A 1 220 ? 86.34317 13.91996 35.85018 1.000 31.41088 228 LEU A C 1
ATOM 1683 O O . LEU A 1 220 ? 85.88754 15.05091 36.03693 1.000 38.12400 228 LEU A O 1
ATOM 1688 N N . PRO A 1 221 ? 86.06629 13.21071 34.73481 1.000 29.85618 229 PRO A N 1
ATOM 1689 C CA . PRO A 1 221 ? 85.17362 13.84466 33.75546 1.000 30.03562 229 PRO A CA 1
ATOM 1690 C C . PRO A 1 221 ? 83.76624 14.08602 34.29454 1.000 30.68101 229 PRO A C 1
ATOM 1691 O O . PRO A 1 221 ? 83.14564 15.09215 33.95271 1.000 34.35852 229 PRO A O 1
ATOM 1695 N N . GLY A 1 222 ? 83.27375 13.17010 35.12129 1.000 26.53006 230 GLY A N 1
ATOM 1696 C CA . GLY A 1 222 ? 81.96556 13.32280 35.72959 1.000 30.52492 230 GLY A CA 1
ATOM 1697 C C . GLY A 1 222 ? 81.91428 14.46775 36.72503 1.000 31.98281 230 GLY A C 1
ATOM 1698 O O . GLY A 1 222 ? 80.92657 15.20252 36.78819 1.000 33.48805 230 GLY A O 1
ATOM 1699 N N . ILE A 1 223 ? 82.97866 14.61605 37.50810 1.000 29.73003 231 ILE A N 1
ATOM 1700 C CA . ILE A 1 223 ? 83.06851 15.69465 38.48365 1.000 29.93475 231 ILE A CA 1
ATOM 1701 C C . ILE A 1 223 ? 83.03026 17.05334 37.78786 1.000 35.75994 231 ILE A C 1
ATOM 1702 O O . ILE A 1 223 ? 82.27371 17.93927 38.18630 1.000 38.54723 231 ILE A O 1
ATOM 1707 N N . ASN A 1 224 ? 83.83682 17.20987 36.74131 1.000 33.16151 232 ASN A N 1
ATOM 1708 C CA . ASN A 1 224 ? 83.85581 18.45307 35.97624 1.000 35.04838 232 ASN A CA 1
ATOM 1709 C C . ASN A 1 224 ? 82.51437 18.75527 35.30873 1.000 35.46723 232 ASN A C 1
ATOM 1710 O O . ASN A 1 224 ? 82.14654 19.91755 35.14490 1.000 40.08436 232 ASN A O 1
ATOM 1715 N N . ASP A 1 225 ? 81.79295 17.70944 34.91337 1.000 34.59392 233 ASP A N 1
ATOM 1716 C CA . ASP A 1 225 ? 80.45406 17.87521 34.35029 1.000 30.48450 233 ASP A CA 1
ATOM 1717 C C . ASP A 1 225 ? 79.52552 18.50761 35.38183 1.000 31.25088 233 ASP A C 1
ATOM 1718 O O . ASP A 1 225 ? 78.78040 19.43734 35.07318 1.000 40.04156 233 ASP A O 1
ATOM 1723 N N . LYS A 1 226 ? 79.58592 18.00320 36.60998 1.000 31.45914 234 LYS A N 1
ATOM 1724 C CA . LYS A 1 226 ? 78.76358 18.52337 37.69488 1.000 32.31411 234 LYS A CA 1
ATOM 1725 C C . LYS A 1 226 ? 79.26663 19.88716 38.15928 1.000 33.93652 234 LYS A C 1
ATOM 1726 O O . LYS A 1 226 ? 78.48687 20.73043 38.60069 1.000 38.00676 234 LYS A O 1
ATOM 1728 N N . ARG A 1 227 ? 80.57612 20.09660 38.06171 1.000 33.73154 235 ARG A N 1
ATOM 1729 C CA . ARG A 1 227 ? 81.17626 21.37587 38.43243 1.000 35.06777 235 ARG A CA 1
ATOM 1730 C C . ARG A 1 227 ? 80.72885 22.47594 37.47793 1.000 38.52906 235 ARG A C 1
ATOM 1731 O O . ARG A 1 227 ? 80.41885 23.58878 37.90220 1.000 43.85816 235 ARG A O 1
ATOM 1739 N N . ALA A 1 228 ? 80.69563 22.15719 36.18853 1.000 36.88365 236 ALA A N 1
ATOM 1740 C CA . ALA A 1 228 ? 80.25014 23.10946 35.18131 1.000 33.24308 236 ALA A CA 1
ATOM 1741 C C . ALA A 1 228 ? 78.77950 23.45466 35.38876 1.000 36.56572 236 ALA A C 1
ATOM 1742 O O . ALA A 1 228 ? 78.37100 24.60482 35.22279 1.000 41.02468 236 ALA A O 1
ATOM 1744 N N . ALA A 1 229 ? 77.99186 22.44965 35.75770 1.000 37.52352 237 ALA A N 1
ATOM 1745 C CA . ALA A 1 229 ? 76.57270 22.64038 36.02183 1.000 38.01421 237 ALA A CA 1
ATOM 1746 C C . ALA A 1 229 ? 76.34900 23.51535 37.25154 1.000 41.37110 237 ALA A C 1
ATOM 1747 O O . ALA A 1 229 ? 75.35897 24.24185 37.33001 1.000 52.49866 237 ALA A O 1
ATOM 1749 N N . ASP A 1 230 ? 77.26773 23.43954 38.20985 1.000 39.17402 238 ASP A N 1
ATOM 1750 C CA . ASP A 1 230 ? 77.15303 24.21728 39.43700 1.000 33.43378 238 ASP A CA 1
ATOM 1751 C C . ASP A 1 230 ? 77.94506 25.51925 39.35638 1.000 36.31529 238 ASP A C 1
ATOM 1752 O O . ASP A 1 230 ? 78.11629 26.21063 40.36399 1.000 40.43552 238 ASP A O 1
ATOM 1757 N N . GLY A 1 231 ? 78.43112 25.84441 38.16070 1.000 34.01734 239 GLY A N 1
ATOM 1758 C CA . GLY A 1 231 ? 79.11809 27.10429 37.93322 1.000 33.98033 239 GLY A CA 1
ATOM 1759 C C . GLY A 1 231 ? 80.46620 27.21684 38.62352 1.000 37.12670 239 GLY A C 1
ATOM 1760 O O . GLY A 1 231 ? 80.92458 28.32132 38.93552 1.000 37.41364 239 GLY A O 1
ATOM 1761 N N . LEU A 1 232 ? 81.09772 26.07257 38.86748 1.000 35.70439 240 LEU A N 1
ATOM 1762 C CA . LEU A 1 232 ? 82.41812 26.03642 39.47788 1.000 31.68145 240 LEU A CA 1
ATOM 1763 C C . LEU A 1 232 ? 83.48526 25.96677 38.39428 1.000 32.17970 240 LEU A C 1
ATOM 1764 O O . LEU A 1 232 ? 83.23939 25.41957 37.31756 1.000 30.46045 240 LEU A O 1
ATOM 1769 N N . PRO A 1 233 ? 84.67270 26.53066 38.67020 1.000 36.80060 241 PRO A N 1
ATOM 1770 C CA . PRO A 1 233 ? 85.79647 26.42340 37.73518 1.000 33.38004 241 PRO A CA 1
ATOM 1771 C C . PRO A 1 233 ? 86.24307 24.97454 37.59574 1.000 30.74156 241 PRO A C 1
ATOM 1772 O O . PRO A 1 233 ? 86.20285 24.23549 38.57742 1.000 30.52969 241 PRO A O 1
ATOM 1776 N N . PRO A 1 234 ? 86.66390 24.57233 36.38903 1.000 29.59853 242 PRO A N 1
ATOM 1777 C CA . PRO A 1 234 ? 87.00190 23.17294 36.11028 1.000 30.48487 242 PRO A CA 1
ATOM 1778 C C . PRO A 1 234 ? 88.30174 22.70931 36.75714 1.000 30.69984 242 PRO A C 1
ATOM 1779 O O . PRO A 1 234 ? 89.22123 23.50743 36.93841 1.000 34.55502 242 PRO A O 1
ATOM 1783 N N . TYR A 1 235 ? 88.36541 21.42810 37.10612 1.000 30.56253 243 TYR A N 1
ATOM 1784 C CA . TYR A 1 235 ? 89.62071 20.81098 37.50929 1.000 28.90915 243 TYR A CA 1
ATOM 1785 C C . TYR A 1 235 ? 90.46271 20.55405 36.26783 1.000 33.05433 243 TYR A C 1
ATOM 1786 O O . TYR A 1 235 ? 90.08197 19.75120 35.40987 1.000 37.31464 243 TYR A O 1
ATOM 1795 N N . CYS A 1 236 ? 91.59890 21.23561 36.16692 1.000 27.05627 244 CYS A N 1
ATOM 1796 C CA . CYS A 1 236 ? 92.45800 21.08943 35.00149 1.000 27.93178 244 CYS A CA 1
ATOM 1797 C C . CYS A 1 236 ? 93.65826 20.20683 35.31451 1.000 34.04286 244 CYS A C 1
ATOM 1798 O O . CYS A 1 236 ? 94.68268 20.68554 35.81359 1.000 35.89866 244 CYS A O 1
ATOM 1801 N N . SER A 1 237 ? 93.52433 18.91733 35.02008 1.000 36.96801 245 SER A N 1
ATOM 1802 C CA . SER A 1 237 ? 94.60338 17.96418 35.24335 1.000 33.80832 245 SER A CA 1
ATOM 1803 C C . SER A 1 237 ? 95.69263 18.09926 34.18063 1.000 35.96884 245 SER A C 1
ATOM 1804 O O . SER A 1 237 ? 95.45776 17.81056 33.00441 1.000 34.34677 245 SER A O 1
ATOM 1807 N N . VAL A 1 238 ? 96.87541 18.54195 34.60547 1.000 39.21348 246 VAL A N 1
ATOM 1808 C CA . VAL A 1 238 ? 97.99529 18.76328 33.70073 1.000 31.89238 246 VAL A CA 1
ATOM 1809 C C . VAL A 1 238 ? 99.20029 17.92043 34.09628 1.000 29.75383 246 VAL A C 1
ATOM 1810 O O . VAL A 1 238 ? 100.26322 18.01687 33.47245 1.000 38.03931 246 VAL A O 1
ATOM 1814 N N . GLY A 1 239 ? 99.04006 17.11206 35.14171 1.000 34.27890 247 GLY A N 1
ATOM 1815 C CA . GLY A 1 239 ? 100.11969 16.26222 35.60807 1.000 30.64088 247 GLY A CA 1
ATOM 1816 C C . GLY A 1 239 ? 100.26608 15.00491 34.77330 1.000 29.84745 247 GLY A C 1
ATOM 1817 O O . GLY A 1 239 ? 99.39570 14.68974 33.96975 1.000 32.74144 247 GLY A O 1
ATOM 1818 N N . PRO A 1 240 ? 101.37504 14.27492 34.95467 1.000 36.00729 248 PRO A N 1
ATOM 1819 C CA . PRO A 1 240 ? 102.45668 14.60337 35.88730 1.000 33.73547 248 PRO A CA 1
ATOM 1820 C C . PRO A 1 240 ? 103.36562 15.70535 35.35876 1.000 33.34468 248 PRO A C 1
ATOM 1821 O O . PRO A 1 240 ? 103.87993 15.59770 34.24481 1.000 32.82067 248 PRO A O 1
ATOM 1825 N N . LEU A 1 241 ? 103.54121 16.75795 36.15109 1.000 31.70179 249 LEU A N 1
ATOM 1826 C CA . LEU A 1 241 ? 104.42628 17.85188 35.77898 1.000 35.52103 249 LEU A CA 1
ATOM 1827 C C . LEU A 1 241 ? 105.86222 17.35023 35.67880 1.000 38.89503 249 LEU A C 1
ATOM 1828 O O . LEU A 1 241 ? 106.44945 16.91534 36.67321 1.000 41.22825 249 LEU A O 1
ATOM 1833 N N . LEU A 1 242 ? 106.41659 17.41150 34.47195 1.000 37.93714 250 LEU A N 1
ATOM 1834 C CA . LEU A 1 242 ? 107.73305 16.85162 34.19560 1.000 39.01796 250 LEU A CA 1
ATOM 1835 C C . LEU A 1 242 ? 108.85662 17.62472 34.87545 1.000 39.63858 250 LEU A C 1
ATOM 1836 O O . LEU A 1 242 ? 108.90907 18.85640 34.80143 1.000 43.45031 250 LEU A O 1
ATOM 1841 N N . PRO A 1 243 ? 109.76457 16.89497 35.54189 1.000 38.93620 251 PRO A N 1
ATOM 1842 C CA . PRO A 1 243 ? 110.94921 17.49203 36.16466 1.000 40.64658 251 PRO A CA 1
ATOM 1843 C C . PRO A 1 243 ? 111.82832 18.16985 35.11857 1.000 41.79222 251 PRO A C 1
ATOM 1844 O O . PRO A 1 243 ? 111.94346 17.65409 34.00768 1.000 41.34731 251 PRO A O 1
ATOM 1848 N N . CYS A 1 244 ? 112.42573 19.30800 35.45939 1.000 43.76161 252 CYS A N 1
ATOM 1849 C CA . CYS A 1 244 ? 113.25595 20.04615 34.50933 1.000 42.69803 252 CYS A CA 1
ATOM 1850 C C . CYS A 1 244 ? 114.62502 19.39202 34.33513 1.000 50.58351 252 CYS A C 1
ATOM 1851 O O . CYS A 1 244 ? 115.00914 18.52536 35.12061 1.000 48.88898 252 CYS A O 1
ATOM 1854 N N . LYS A 1 245 ? 115.36079 19.81634 33.31121 1.000 51.43143 253 LYS A N 1
ATOM 1855 C CA . LYS A 1 245 ? 116.65274 19.21459 33.00153 1.000 53.57465 253 LYS A CA 1
ATOM 1856 C C . LYS A 1 245 ? 117.71024 19.55023 34.05009 1.000 55.44480 253 LYS A C 1
ATOM 1857 O O . LYS A 1 245 ? 118.71059 18.83954 34.17840 1.000 57.31679 253 LYS A O 1
ATOM 1863 N N . PHE A 1 246 ? 117.49032 20.62832 34.79920 1.000 53.79396 254 PHE A N 1
ATOM 1864 C CA . PHE A 1 246 ? 118.45517 21.03980 35.81217 1.000 56.28460 254 PHE A CA 1
ATOM 1865 C C . PHE A 1 246 ? 118.29294 20.22282 37.09356 1.000 57.30529 254 PHE A C 1
ATOM 1866 O O . PHE A 1 246 ? 119.07157 20.37252 38.03678 1.000 60.47441 254 PHE A O 1
ATOM 1874 N N . GLU A 1 247 ? 117.28150 19.35937 37.12156 1.000 54.43322 255 GLU A N 1
ATOM 1875 C CA . GLU A 1 247 ? 117.04244 18.49842 38.27435 1.000 53.69400 255 GLU A CA 1
ATOM 1876 C C . GLU A 1 247 ? 117.80154 17.17829 38.13402 1.000 59.75308 255 GLU A C 1
ATOM 1877 O O . GLU A 1 247 ? 117.71407 16.30927 39.00330 1.000 56.48229 255 GLU A O 1
ATOM 1883 N N . LYS A 1 248 ? 118.54139 17.03579 37.03595 1.000 58.80220 256 LYS A N 1
ATOM 1884 C CA . LYS A 1 248 ? 119.29835 15.81699 36.76669 1.000 56.51065 256 LYS A CA 1
ATOM 1885 C C . LYS A 1 248 ? 120.80118 16.07679 36.71421 1.000 62.55334 256 LYS A C 1
ATOM 1886 O O . LYS A 1 248 ? 121.32469 16.52564 35.69516 1.000 70.77501 256 LYS A O 1
ATOM 1888 N N . THR A 1 249 ? 121.48478 15.80109 37.82153 1.000 64.96980 257 THR A N 1
ATOM 1889 C CA . THR A 1 249 ? 122.94287 15.85846 37.86708 1.000 65.11218 257 THR A CA 1
ATOM 1890 C C . THR A 1 249 ? 123.48946 14.44011 37.91228 1.000 67.76238 257 THR A C 1
ATOM 1891 O O . THR A 1 249 ? 123.46268 13.79783 38.95982 1.000 72.73686 257 THR A O 1
ATOM 1893 N N . GLU A 1 250 ? 123.98901 13.95944 36.77731 1.000 61.72757 258 GLU A N 1
ATOM 1894 C CA . GLU A 1 250 ? 124.29499 12.54076 36.60668 1.000 57.13253 258 GLU A CA 1
ATOM 1895 C C . GLU A 1 250 ? 125.43241 12.02237 37.48584 1.000 55.75105 258 GLU A C 1
ATOM 1896 O O . GLU A 1 250 ? 125.73056 10.83022 37.47245 1.000 51.86506 258 GLU A O 1
ATOM 1898 N N . CYS A 1 251 ? 126.05658 12.90733 38.25485 1.000 56.49537 259 CYS A N 1
ATOM 1899 C CA . CYS A 1 251 ? 127.29861 12.56919 38.93875 1.000 53.15753 259 CYS A CA 1
ATOM 1900 C C . CYS A 1 251 ? 127.21501 12.77106 40.44903 1.000 52.22033 259 CYS A C 1
ATOM 1901 O O . CYS A 1 251 ? 128.23457 12.93471 41.12128 1.000 54.10557 259 CYS A O 1
ATOM 1904 N N . SER A 1 252 ? 125.99369 12.76956 40.97248 1.000 50.13772 260 SER A N 1
ATOM 1905 C CA . SER A 1 252 ? 125.76952 12.87238 42.41004 1.000 46.56887 260 SER A CA 1
ATOM 1906 C C . SER A 1 252 ? 126.36943 11.67237 43.13505 1.000 43.71078 260 SER A C 1
ATOM 1907 O O . SER A 1 252 ? 126.41267 10.57256 42.58644 1.000 45.65619 260 SER A O 1
ATOM 1910 N N . ALA A 1 253 ? 126.84215 11.88361 44.35855 1.000 41.50229 261 ALA A N 1
ATOM 1911 C CA . ALA A 1 253 ? 127.37415 10.78810 45.16401 1.000 37.62458 261 ALA A CA 1
ATOM 1912 C C . ALA A 1 253 ? 126.34237 9.68690 45.45862 1.000 39.94133 261 ALA A C 1
ATOM 1913 O O . ALA A 1 253 ? 126.66447 8.50305 45.33799 1.000 42.50853 261 ALA A O 1
ATOM 1915 N N . PRO A 1 254 ? 125.10783 10.05896 45.85633 1.000 39.21894 262 PRO A N 1
ATOM 1916 C CA . PRO A 1 254 ? 124.14429 8.97877 46.09841 1.000 37.24588 262 PRO A CA 1
ATOM 1917 C C . PRO A 1 254 ? 123.78109 8.20429 44.83202 1.000 38.34026 262 PRO A C 1
ATOM 1918 O O . PRO A 1 254 ? 123.52134 7.00557 44.91282 1.000 45.79686 262 PRO A O 1
ATOM 1922 N N . VAL A 1 255 ? 123.75866 8.87788 43.68588 1.000 39.37865 263 VAL A N 1
ATOM 1923 C CA . VAL A 1 255 ? 123.48039 8.21104 42.41622 1.000 38.83445 263 VAL A CA 1
ATOM 1924 C C . VAL A 1 255 ? 124.58089 7.21256 42.07396 1.000 40.07562 263 VAL A C 1
ATOM 1925 O O . VAL A 1 255 ? 124.31068 6.11190 41.58842 1.000 38.58298 263 VAL A O 1
ATOM 1929 N N . LYS A 1 256 ? 125.82346 7.60651 42.33152 1.000 38.45215 264 LYS A N 1
ATOM 1930 C CA . LYS A 1 256 ? 126.96904 6.75307 42.05024 1.000 42.08239 264 LYS A CA 1
ATOM 1931 C C . LYS A 1 256 ? 126.98082 5.51578 42.94454 1.000 41.72413 264 LYS A C 1
ATOM 1932 O O . LYS A 1 256 ? 127.40863 4.44416 42.51866 1.000 42.33655 264 LYS A O 1
ATOM 1938 N N . TRP A 1 257 ? 126.51770 5.66593 44.18208 1.000 39.43123 265 TRP A N 1
ATOM 1939 C CA . TRP A 1 257 ? 126.40338 4.52891 45.08785 1.000 34.97393 265 TRP A CA 1
ATOM 1940 C C . TRP A 1 257 ? 125.34627 3.55668 44.57355 1.000 36.27701 265 TRP A C 1
ATOM 1941 O O . TRP A 1 257 ? 125.51306 2.33907 44.65587 1.000 39.32484 265 TRP A O 1
ATOM 1952 N N . LEU A 1 258 ? 124.26318 4.10749 44.03403 1.000 36.03394 266 LEU A N 1
ATOM 1953 C CA . LEU A 1 258 ? 123.17611 3.30133 43.48918 1.000 38.54680 266 LEU A CA 1
ATOM 1954 C C . LEU A 1 258 ? 123.61710 2.46750 42.28705 1.000 39.83503 266 LEU A C 1
ATOM 1955 O O . LEU A 1 258 ? 123.08087 1.38359 42.04568 1.000 40.06801 266 LEU A O 1
ATOM 1960 N N . ASP A 1 259 ? 124.59178 2.97412 41.53651 1.000 43.52340 267 ASP A N 1
ATOM 1961 C CA . ASP A 1 259 ? 125.09420 2.27236 40.35913 1.000 44.79279 267 ASP A CA 1
ATOM 1962 C C . ASP A 1 259 ? 125.77336 0.95775 40.74161 1.000 38.90733 267 ASP A C 1
ATOM 1963 O O . ASP A 1 259 ? 125.90657 0.05526 39.91842 1.000 42.44550 267 ASP A O 1
ATOM 1968 N N . ASP A 1 260 ? 126.18479 0.84599 42.00008 1.000 34.94928 268 ASP A N 1
ATOM 1969 C CA . ASP A 1 260 ? 126.85818 -0.35951 42.47532 1.000 41.05412 268 ASP A CA 1
ATOM 1970 C C . ASP A 1 260 ? 125.90211 -1.32086 43.17261 1.000 39.61816 268 ASP A C 1
ATOM 1971 O O . ASP A 1 260 ? 126.33024 -2.30782 43.76724 1.000 48.64646 268 ASP A O 1
ATOM 1976 N N . GLN A 1 261 ? 124.60772 -1.03100 43.09690 1.000 36.14261 269 GLN A N 1
ATOM 1977 C CA . GLN A 1 261 ? 123.60388 -1.83438 43.79053 1.000 35.55974 269 GLN A CA 1
ATOM 1978 C C . GLN A 1 261 ? 122.73837 -2.63152 42.81653 1.000 38.50777 269 GLN A C 1
ATOM 1979 O O . GLN A 1 261 ? 122.48323 -2.18296 41.69691 1.000 40.54924 269 GLN A O 1
ATOM 1985 N N . PRO A 1 262 ? 122.30041 -3.83142 43.23830 1.000 41.81348 270 PRO A N 1
ATOM 1986 C CA . PRO A 1 262 ? 121.42544 -4.67727 42.41514 1.000 42.23383 270 PRO A CA 1
ATOM 1987 C C . PRO A 1 262 ? 120.10937 -3.97812 42.07993 1.000 42.83767 270 PRO A C 1
ATOM 1988 O O . PRO A 1 262 ? 119.59701 -3.23298 42.91655 1.000 43.80799 270 PRO A O 1
ATOM 1992 N N . GLU A 1 263 ? 119.56904 -4.21660 40.88714 1.000 44.33315 271 GLU A N 1
ATOM 1993 C CA . GLU A 1 263 ? 118.37562 -3.49787 40.44922 1.000 42.06518 271 GLU A CA 1
ATOM 1994 C C . GLU A 1 263 ? 117.16546 -3.88116 41.30402 1.000 41.42988 271 GLU A C 1
ATOM 1995 O O . GLU A 1 263 ? 116.96898 -5.05418 41.63099 1.000 49.76404 271 GLU A O 1
ATOM 2001 N N . GLY A 1 264 ? 116.38672 -2.87651 41.70192 1.000 42.45078 272 GLY A N 1
ATOM 2002 C CA . GLY A 1 264 ? 115.17905 -3.09570 42.48098 1.000 40.31550 272 GLY A CA 1
ATOM 2003 C C . GLY A 1 264 ? 115.41463 -3.52019 43.92384 1.000 37.27257 272 GLY A C 1
ATOM 2004 O O . GLY A 1 264 ? 114.48882 -3.98149 44.59665 1.000 43.14372 272 GLY A O 1
ATOM 2005 N N . SER A 1 265 ? 116.64253 -3.35889 44.40991 1.000 31.32238 273 SER A N 1
ATOM 2006 C CA . SER A 1 265 ? 117.00356 -3.85873 45.73266 1.000 31.20110 273 SER A CA 1
ATOM 2007 C C . SER A 1 265 ? 117.10381 -2.75793 46.78659 1.000 33.38701 273 SER A C 1
ATOM 2008 O O . SER A 1 265 ? 117.25383 -3.04853 47.97445 1.000 37.71334 273 SER A O 1
ATOM 2011 N N . VAL A 1 266 ? 117.02127 -1.50180 46.35583 1.000 30.65538 274 VAL A N 1
ATOM 2012 C CA . VAL A 1 266 ? 117.21582 -0.37300 47.26271 1.000 32.30904 274 VAL A CA 1
ATOM 2013 C C . VAL A 1 266 ? 115.91272 0.30948 47.68021 1.000 32.59143 274 VAL A C 1
ATOM 2014 O O . VAL A 1 266 ? 115.07450 0.64270 46.83773 1.000 33.30724 274 VAL A O 1
ATOM 2018 N N . VAL A 1 267 ? 115.75667 0.51933 48.98542 1.000 30.70598 275 VAL A N 1
ATOM 2019 C CA . VAL A 1 267 ? 114.60948 1.24265 49.52103 1.000 28.97171 275 VAL A CA 1
ATOM 2020 C C . VAL A 1 267 ? 114.95826 2.70323 49.74323 1.000 31.34796 275 VAL A C 1
ATOM 2021 O O . VAL A 1 267 ? 115.70554 3.02551 50.66667 1.000 34.14200 275 VAL A O 1
ATOM 2025 N N . TYR A 1 268 ? 114.42631 3.59116 48.91132 1.000 26.86723 276 TYR A N 1
ATOM 2026 C CA . TYR A 1 268 ? 114.66317 5.01285 49.12226 1.000 22.98882 276 TYR A CA 1
ATOM 2027 C C . TYR A 1 268 ? 113.76546 5.54317 50.23922 1.000 23.74787 276 TYR A C 1
ATOM 2028 O O . TYR A 1 268 ? 112.57181 5.24034 50.27534 1.000 26.91067 276 TYR A O 1
ATOM 2037 N N . VAL A 1 269 ? 114.33939 6.32487 51.15130 1.000 24.56651 277 VAL A N 1
ATOM 2038 C CA . VAL A 1 269 ? 113.59060 6.82873 52.29662 1.000 22.45414 277 VAL A CA 1
ATOM 2039 C C . VAL A 1 269 ? 113.74619 8.33733 52.46254 1.000 23.86091 277 VAL A C 1
ATOM 2040 O O . VAL A 1 269 ? 114.85755 8.83506 52.66217 1.000 22.37959 277 VAL A O 1
ATOM 2044 N N . SER A 1 270 ? 112.62937 9.05812 52.38145 1.000 25.64836 278 SER A N 1
ATOM 2045 C CA . SER A 1 270 ? 112.63063 10.51073 52.55728 1.000 26.39993 278 SER A CA 1
ATOM 2046 C C . SER A 1 270 ? 111.26210 11.00493 53.00771 1.000 24.25040 278 SER A C 1
ATOM 2047 O O . SER A 1 270 ? 110.24087 10.38414 52.70151 1.000 36.94863 278 SER A O 1
ATOM 2050 N N . PHE A 1 271 ? 111.24799 12.12638 53.72460 1.000 25.95654 279 PHE A N 1
ATOM 2051 C CA . PHE A 1 271 ? 110.00790 12.68019 54.25419 1.000 25.62011 279 PHE A CA 1
ATOM 2052 C C . PHE A 1 271 ? 109.80899 14.13688 53.84364 1.000 27.76015 279 PHE A C 1
ATOM 2053 O O . PHE A 1 271 ? 109.22006 14.93037 54.59147 1.000 26.84650 279 PHE A O 1
ATOM 2061 N N . GLY A 1 272 ? 110.31048 14.48811 52.66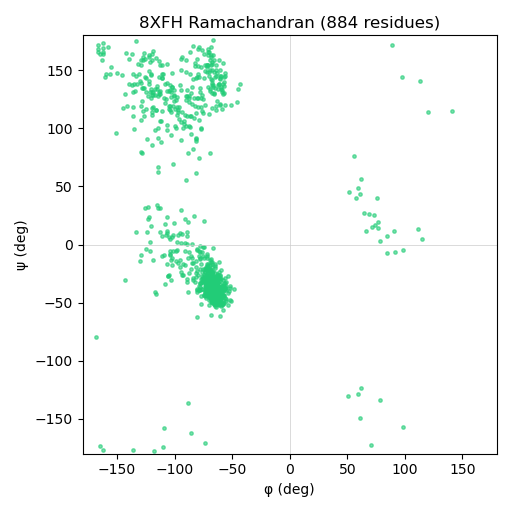226 1.000 26.23997 280 GLY A N 1
ATOM 2062 C CA . GLY A 1 272 ? 110.07891 15.81138 52.11165 1.000 28.31838 280 GLY A CA 1
ATOM 2063 C C . GLY A 1 272 ? 111.20112 16.81612 52.30898 1.000 31.42170 280 GLY A C 1
ATOM 2064 O O . GLY A 1 272 ? 112.35843 16.44757 52.51557 1.000 29.75847 280 GLY A O 1
ATOM 2065 N N . SER A 1 273 ? 110.84889 18.09712 52.24720 1.000 30.79139 281 SER A N 1
ATOM 2066 C CA . SER A 1 273 ? 111.83281 19.17196 52.26254 1.000 27.84706 281 SER A CA 1
ATOM 2067 C C . SER A 1 273 ? 111.62453 20.14691 53.41563 1.000 31.62537 281 SER A C 1
ATOM 2068 O O . SER A 1 273 ? 112.43109 21.05752 53.61576 1.000 38.82864 281 SER A O 1
ATOM 2071 N N . ARG A 1 274 ? 110.54169 19.96289 54.16556 1.000 31.03336 282 ARG A N 1
ATOM 2072 C CA . ARG A 1 274 ? 110.17131 20.92062 55.20226 1.000 32.88177 282 ARG A CA 1
ATOM 2073 C C . ARG A 1 274 ? 109.79725 20.26502 56.52487 1.000 31.00701 282 ARG A C 1
ATOM 2074 O O . ARG A 1 274 ? 109.27442 20.92951 57.42588 1.000 29.69669 282 ARG A O 1
ATOM 2082 N N . PHE A 1 275 ? 110.05799 18.96789 56.64367 1.000 30.63726 283 PHE A N 1
ATOM 2083 C CA . PHE A 1 275 ? 109.69621 18.25094 57.85943 1.000 32.74275 283 PHE A CA 1
ATOM 2084 C C . PHE A 1 275 ? 110.82992 17.36602 58.35653 1.000 29.27753 283 PHE A C 1
ATOM 2085 O O . PHE A 1 275 ? 111.57303 16.78529 57.55726 1.000 31.06989 283 PHE A O 1
ATOM 2093 N N . ALA A 1 276 ? 110.94750 17.25745 59.67785 1.000 33.92287 284 ALA A N 1
ATOM 2094 C CA . ALA A 1 276 ? 111.96011 16.40927 60.28886 1.000 30.35551 284 ALA A CA 1
ATOM 2095 C C . ALA A 1 276 ? 111.34114 15.49817 61.34447 1.000 33.46049 284 ALA A C 1
ATOM 2096 O O . ALA A 1 276 ? 110.46363 15.91733 62.10690 1.000 29.18045 284 ALA A O 1
ATOM 2098 N N . LEU A 1 277 ? 111.80825 14.25462 61.38757 1.000 31.08740 285 LEU A N 1
ATOM 2099 C CA . LEU A 1 277 ? 111.37403 13.30832 62.40421 1.000 28.94687 285 LEU A CA 1
ATOM 2100 C C . LEU A 1 277 ? 111.91467 13.70964 63.76774 1.000 27.61045 285 LEU A C 1
ATOM 2101 O O . LEU A 1 277 ? 112.89867 14.44469 63.85780 1.000 30.04912 285 LEU A O 1
ATOM 2106 N N . SER A 1 278 ? 111.27626 13.22314 64.82649 1.000 28.52695 286 SER A N 1
ATOM 2107 C CA . SER A 1 278 ? 111.78989 13.43015 66.17263 1.000 27.94413 286 SER A CA 1
ATOM 2108 C C . SER A 1 278 ? 113.07874 12.63702 66.35547 1.000 33.11269 286 SER A C 1
ATOM 2109 O O . SER A 1 278 ? 113.34923 11.70726 65.59260 1.000 35.14932 286 SER A O 1
ATOM 2112 N N . SER A 1 279 ? 113.87023 13.00160 67.36062 1.000 35.13506 287 SER A N 1
ATOM 2113 C CA . SER A 1 279 ? 115.11528 12.29539 67.63747 1.000 33.69461 287 SER A CA 1
ATOM 2114 C C . SER A 1 279 ? 114.85107 10.81984 67.92106 1.000 35.51129 287 SER A C 1
ATOM 2115 O O . SER A 1 279 ? 115.62559 9.95169 67.51356 1.000 34.72514 287 SER A O 1
ATOM 2118 N N . GLU A 1 280 ? 113.74579 10.54220 68.60541 1.000 33.38111 288 GLU A N 1
ATOM 2119 C CA . GLU A 1 280 ? 113.37851 9.17148 68.93740 1.000 32.02121 288 GLU A CA 1
ATOM 2120 C C . GLU A 1 280 ? 112.98660 8.36785 67.69775 1.000 37.42262 288 GLU A C 1
ATOM 2121 O O . GLU A 1 280 ? 113.34757 7.19932 67.56569 1.000 40.10507 288 GLU A O 1
ATOM 2127 N N . GLN A 1 281 ? 112.24872 8.99851 66.79056 1.000 34.33724 289 GLN A N 1
ATOM 2128 C CA . GLN A 1 281 ? 111.79222 8.32580 65.57927 1.000 30.63893 289 GLN A CA 1
ATOM 2129 C C . GLN A 1 281 ? 112.94960 8.10679 64.61132 1.000 28.52929 289 GLN A C 1
ATOM 2130 O O . GLN A 1 281 ? 112.98921 7.10476 63.89803 1.000 30.90529 289 GLN A O 1
ATOM 2136 N N . ILE A 1 282 ? 113.88602 9.05140 64.58938 1.000 29.47504 290 ILE A N 1
ATOM 2137 C CA . ILE A 1 282 ? 115.08691 8.92371 63.77129 1.000 31.60474 290 ILE A CA 1
ATOM 2138 C C . ILE A 1 282 ? 115.92273 7.73566 64.24004 1.000 33.48712 290 ILE A C 1
ATOM 2139 O O . ILE A 1 282 ? 116.38049 6.92521 63.43280 1.000 36.64723 290 ILE A O 1
ATOM 2144 N N . LYS A 1 283 ? 116.10504 7.63051 65.55200 1.000 36.11805 291 LYS A N 1
ATOM 2145 C CA . LYS A 1 283 ? 116.86053 6.52794 66.13273 1.000 28.95778 291 LYS A CA 1
ATOM 2146 C C . LYS A 1 283 ? 116.17911 5.18918 65.86231 1.000 28.05467 291 LYS A C 1
ATOM 2147 O O . LYS A 1 283 ? 116.84080 4.17369 65.65021 1.000 30.35593 291 LYS A O 1
ATOM 2149 N N . GLU A 1 284 ? 114.85101 5.19108 65.87244 1.000 27.51875 292 GLU A N 1
ATOM 2150 C CA . GLU A 1 284 ? 114.09421 3.96583 65.64210 1.000 26.45887 292 GLU A CA 1
ATOM 2151 C C . GLU A 1 284 ? 114.04608 3.58846 64.16417 1.000 28.99328 292 GLU A C 1
ATOM 2152 O O . GLU A 1 284 ? 114.08767 2.40703 63.82188 1.000 27.44329 292 GLU A O 1
ATOM 2158 N N . LEU A 1 285 ? 113.95699 4.58868 63.29288 1.000 28.98261 293 LEU A N 1
ATOM 2159 C CA . LEU A 1 285 ? 113.93476 4.33911 61.85598 1.000 27.33641 293 LEU A CA 1
ATOM 2160 C C . LEU A 1 285 ? 115.25970 3.74491 61.38825 1.000 28.14734 293 LEU A C 1
ATOM 2161 O O . LEU A 1 285 ? 115.28097 2.85530 60.53384 1.000 35.29358 293 LEU A O 1
ATOM 2166 N N . GLY A 1 286 ? 116.35980 4.24516 61.94559 1.000 26.75580 294 GLY A N 1
ATOM 2167 C CA . GLY A 1 286 ? 117.67502 3.70512 61.65350 1.000 27.73579 294 GLY A CA 1
ATOM 2168 C C . GLY A 1 286 ? 117.76643 2.24843 62.07104 1.000 26.67100 294 GLY A C 1
ATOM 2169 O O . GLY A 1 286 ? 118.35219 1.42672 61.36613 1.000 32.41226 294 GLY A O 1
ATOM 2170 N N . ASP A 1 287 ? 117.17411 1.92586 63.21650 1.000 30.24710 295 ASP A N 1
ATOM 2171 C CA . ASP A 1 287 ? 117.13748 0.55242 63.69569 1.000 29.12691 295 ASP A CA 1
ATOM 2172 C C . ASP A 1 287 ? 116.33298 -0.31795 62.73141 1.000 29.02280 295 ASP A C 1
ATOM 2173 O O . ASP A 1 287 ? 116.74273 -1.43295 62.39440 1.000 36.82404 295 ASP A O 1
ATOM 2178 N N . GLY A 1 288 ? 115.19800 0.20821 62.27762 1.000 30.28934 296 GLY A N 1
ATOM 2179 C CA . GLY A 1 288 ? 114.31645 -0.52267 61.38462 1.000 32.60840 296 GLY A CA 1
ATOM 2180 C C . GLY A 1 288 ? 114.89360 -0.75463 60.00059 1.000 32.33796 296 GLY A C 1
ATOM 2181 O O . GLY A 1 288 ? 114.55388 -1.73482 59.33305 1.000 35.03877 296 GLY A O 1
ATOM 2182 N N . LEU A 1 289 ? 115.76643 0.14868 59.56645 1.000 33.44647 297 LEU A N 1
ATOM 2183 C CA . LEU A 1 289 ? 116.43181 0.00411 58.27879 1.000 31.99085 297 LEU A CA 1
ATOM 2184 C C . LEU A 1 289 ? 117.45041 -1.13341 58.30628 1.000 34.41317 297 LEU A C 1
ATOM 2185 O O . LEU A 1 289 ? 117.66765 -1.80113 57.29707 1.000 32.53651 297 LEU A O 1
ATOM 2190 N N . ILE A 1 290 ? 118.07341 -1.34956 59.46105 1.000 30.04756 298 ILE A N 1
ATOM 2191 C CA . ILE A 1 290 ? 119.02127 -2.44772 59.61906 1.000 33.38884 298 ILE A CA 1
ATOM 2192 C C . ILE A 1 290 ? 118.27586 -3.77831 59.69694 1.000 30.10716 298 ILE A C 1
ATOM 2193 O O . ILE A 1 290 ? 118.70665 -4.78019 59.12604 1.000 36.46390 298 ILE A O 1
ATOM 2198 N N . ARG A 1 291 ? 117.14465 -3.77165 60.39647 1.000 28.26761 299 ARG A N 1
ATOM 2199 C CA . ARG A 1 291 ? 116.33038 -4.97199 60.57705 1.000 31.05999 299 ARG A CA 1
ATOM 2200 C C . ARG A 1 291 ? 115.66847 -5.44119 59.28555 1.000 31.52604 299 ARG A C 1
ATOM 2201 O O . ARG A 1 291 ? 115.37221 -6.62603 59.12850 1.000 35.14330 299 ARG A O 1
ATOM 2209 N N . SER A 1 292 ? 115.43028 -4.50490 58.37258 1.000 33.83830 300 SER A N 1
ATOM 2210 C CA . SER A 1 292 ? 114.70390 -4.78889 57.13905 1.000 34.04936 300 SER A CA 1
ATOM 2211 C C . SER A 1 292 ? 115.39272 -5.83968 56.27625 1.000 36.74907 300 SER A C 1
ATOM 2212 O O . SER A 1 292 ? 114.73201 -6.62872 55.60111 1.000 44.22484 300 SER A O 1
ATOM 2215 N N . GLY A 1 293 ? 116.72068 -5.84284 56.29749 1.000 34.54604 301 GLY A N 1
ATOM 2216 C CA . GLY A 1 293 ? 117.48771 -6.74980 55.46679 1.000 35.18703 301 GLY A CA 1
ATOM 2217 C C . GLY A 1 293 ? 117.51969 -6.26870 54.02817 1.000 41.22254 301 GLY A C 1
ATOM 2218 O O . GLY A 1 293 ? 117.80469 -7.04163 53.10941 1.000 48.42753 301 GLY A O 1
ATOM 2219 N N . CYS A 1 294 ? 117.22504 -4.98651 53.83206 1.000 37.71831 302 CYS A N 1
ATOM 2220 C CA . CYS A 1 294 ? 117.19915 -4.40406 52.49730 1.000 33.66946 302 CYS A CA 1
ATOM 2221 C C . CYS A 1 294 ? 118.20218 -3.26540 52.38164 1.000 37.63975 302 CYS A C 1
ATOM 2222 O O . CYS A 1 294 ? 118.44675 -2.54797 53.35411 1.000 38.47205 302 CYS A O 1
ATOM 2225 N N . ARG A 1 295 ? 118.78908 -3.10826 51.19827 1.000 37.95435 303 ARG A N 1
ATOM 2226 C CA . ARG A 1 295 ? 119.65711 -1.96819 50.93572 1.000 35.76340 303 ARG A CA 1
ATOM 2227 C C . ARG A 1 295 ? 118.80115 -0.70832 50.93217 1.000 33.27711 303 ARG A C 1
ATOM 2228 O O . ARG A 1 295 ? 117.68989 -0.70766 50.38884 1.000 30.83684 303 ARG A O 1
ATOM 2236 N N . PHE A 1 296 ? 119.29738 0.35786 51.55054 1.000 32.92438 304 PHE A N 1
ATOM 2237 C CA . PHE A 1 296 ? 118.48912 1.56247 51.68339 1.000 29.27166 304 PHE A CA 1
ATOM 2238 C C . PHE A 1 296 ? 119.26090 2.84620 51.38939 1.000 31.56156 304 PHE A C 1
ATOM 2239 O O . PHE A 1 296 ? 120.46253 2.94170 51.65922 1.000 33.99006 304 PHE A O 1
ATOM 2247 N N . LEU A 1 297 ? 118.55851 3.82976 50.83281 1.000 31.91605 305 LEU A N 1
ATOM 2248 C CA . LEU A 1 297 ? 119.10060 5.17335 50.67269 1.000 27.35930 305 LEU A CA 1
ATOM 2249 C C . LEU A 1 297 ? 118.28230 6.10066 51.56720 1.000 31.26500 305 LEU A C 1
ATOM 2250 O O . LEU A 1 297 ? 117.17190 6.50257 51.20450 1.000 32.66840 305 LEU A O 1
ATOM 2255 N N . TRP A 1 298 ? 118.82861 6.42867 52.73601 1.000 25.86753 306 TRP A N 1
ATOM 2256 C CA . TRP A 1 298 ? 118.09166 7.19047 53.73883 1.000 26.67986 306 TRP A CA 1
ATOM 2257 C C . TRP A 1 298 ? 118.47387 8.66782 53.74039 1.000 28.38683 306 TRP A C 1
ATOM 2258 O O . TRP A 1 298 ? 119.64635 9.01796 53.90014 1.000 33.80517 306 TRP A O 1
ATOM 2269 N N . VAL A 1 299 ? 117.47391 9.52722 53.56125 1.000 28.93153 307 VAL A N 1
ATOM 2270 C CA . VAL A 1 299 ? 117.67198 10.96872 53.64399 1.000 29.32122 307 VAL A CA 1
ATOM 2271 C C . VAL A 1 299 ? 117.12510 11.48449 54.96650 1.000 28.53253 307 VAL A C 1
ATOM 2272 O O . VAL A 1 299 ? 115.93210 11.34641 55.24649 1.000 29.48583 307 VAL A O 1
ATOM 2276 N N . VAL A 1 300 ? 117.99336 12.07917 55.77698 1.000 28.30329 308 VAL A N 1
ATOM 2277 C CA . VAL A 1 300 ? 117.60755 12.47590 57.12165 1.000 29.75870 308 VAL A CA 1
ATOM 2278 C C . VAL A 1 300 ? 117.52214 13.99111 57.25169 1.000 27.90597 308 VAL A C 1
ATOM 2279 O O . VAL A 1 300 ? 118.26361 14.72487 56.59573 1.000 34.57502 308 VAL A O 1
ATOM 2283 N N . LYS A 1 301 ? 116.59285 14.44923 58.08519 1.000 29.95099 309 LYS A N 1
ATOM 2284 C CA . LYS A 1 301 ? 116.50831 15.85481 58.47118 1.000 30.26836 309 LYS A CA 1
ATOM 2285 C C . LYS A 1 301 ? 116.23446 15.96004 59.96588 1.000 30.22495 309 LYS A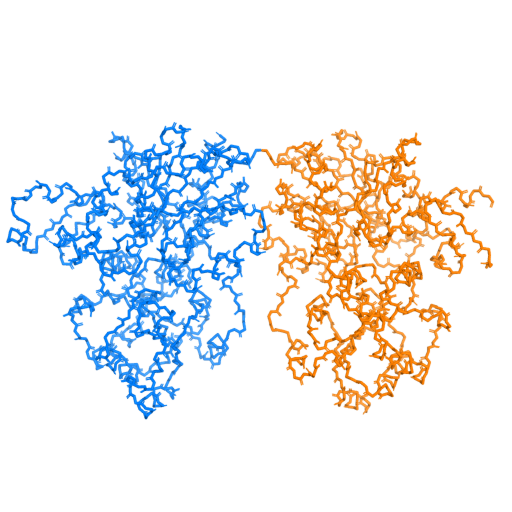 C 1
ATOM 2286 O O . LYS A 1 301 ? 115.41322 15.21176 60.50520 1.000 36.79955 309 LYS A O 1
ATOM 2292 N N . CYS A 1 302 ? 116.92883 16.87868 60.63168 1.000 34.90471 310 CYS A N 1
ATOM 2293 C CA . CYS A 1 302 ? 116.72377 17.09910 62.05586 1.000 32.71867 310 CYS A CA 1
ATOM 2294 C C . CYS A 1 302 ? 115.97268 18.40357 62.28743 1.000 28.76598 310 CYS A C 1
ATOM 2295 O O . CYS A 1 302 ? 115.44250 18.64063 63.37205 1.000 31.79491 310 CYS A O 1
ATOM 2298 N N . LYS A 1 303 ? 115.93743 19.25172 61.26403 1.000 31.13972 311 LYS A N 1
ATOM 2299 C CA . LYS A 1 303 ? 115.13838 20.47342 61.31110 1.000 29.16962 311 LYS A CA 1
ATOM 2300 C C . LYS A 1 303 ? 114.40488 20.68644 59.98989 1.000 31.45320 311 LYS A C 1
ATOM 2301 O O . LYS A 1 303 ? 114.73934 20.06449 58.98043 1.000 34.31453 311 LYS A O 1
ATOM 2307 N N . LYS A 1 304 ? 113.40618 21.56488 60.00391 1.000 36.09232 312 LYS A N 1
ATOM 2308 C CA . LYS A 1 304 ? 112.61183 21.84523 58.81449 1.000 33.77668 312 LYS A CA 1
ATOM 2309 C C . LYS A 1 304 ? 113.43254 22.60510 57.77458 1.000 30.59397 312 LYS A C 1
ATOM 2310 O O . LYS A 1 304 ? 113.44919 22.24934 56.59163 1.000 29.14435 312 LYS A O 1
ATOM 2316 N N . VAL A 1 305 ? 114.11918 23.65094 58.22190 1.000 30.76185 313 VAL A N 1
ATOM 2317 C CA . VAL A 1 305 ? 114.91751 24.46817 57.31605 1.000 30.03614 313 VAL A CA 1
ATOM 2318 C C . VAL A 1 305 ? 116.34737 23.94252 57.20703 1.000 29.77646 313 VAL A C 1
ATOM 2319 O O . VAL A 1 305 ? 117.04085 23.78965 58.21764 1.000 33.73430 313 VAL A O 1
ATOM 2323 N N . ASP A 1 306 ? 116.77420 23.66146 55.97757 1.000 27.20124 314 ASP A N 1
ATOM 2324 C CA . ASP A 1 306 ? 118.11061 23.13523 55.72159 1.000 29.49625 314 ASP A CA 1
ATOM 2325 C C . ASP A 1 306 ? 119.20332 24.05821 56.25623 1.000 32.51295 314 ASP A C 1
ATOM 2326 O O . ASP A 1 306 ? 120.22880 23.59413 56.76628 1.000 37.20209 314 ASP A O 1
ATOM 2331 N N . GLN A 1 307 ? 118.97265 25.36150 56.12270 1.000 31.49058 315 GLN A N 1
ATOM 2332 C CA . GLN A 1 307 ? 119.89489 26.38379 56.60140 1.000 27.28157 315 GLN A CA 1
ATOM 2333 C C . GLN A 1 307 ? 120.19760 26.24127 58.08683 1.000 28.90625 315 GLN A C 1
ATOM 2334 O O . GLN A 1 307 ? 121.27384 26.61645 58.54917 1.000 42.40695 315 GLN A O 1
ATOM 2340 N N . GLU A 1 308 ? 119.23639 25.70320 58.82781 1.000 31.63601 316 GLU A N 1
ATOM 2341 C CA . GLU A 1 308 ? 119.32272 25.65716 60.27618 1.000 34.32516 316 GLU A CA 1
ATOM 2342 C C . GLU A 1 308 ? 119.68312 24.26497 60.77650 1.000 41.21607 316 GLU A C 1
ATOM 2343 O O . GLU A 1 308 ? 119.95121 24.07574 61.96456 1.000 49.22235 316 GLU A O 1
ATOM 2349 N N . ASP A 1 309 ? 119.68519 23.29328 59.87017 1.000 39.69845 317 ASP A N 1
ATOM 2350 C CA . ASP A 1 309 ? 120.05174 21.93180 60.22650 1.000 42.36499 317 ASP A CA 1
ATOM 2351 C C . ASP A 1 309 ? 121.56956 21.78362 60.24764 1.000 44.61087 317 ASP A C 1
ATOM 2352 O O . ASP A 1 309 ? 122.13485 21.00383 59.47820 1.000 48.55864 317 ASP A O 1
ATOM 2357 N N . GLU A 1 310 ? 122.22008 22.53921 61.12890 1.000 45.78114 318 GLU A N 1
ATOM 2358 C CA . GLU A 1 310 ? 123.67613 22.58185 61.18655 1.000 52.86047 318 GLU A CA 1
ATOM 2359 C C . GLU A 1 310 ? 124.26886 21.47044 62.04613 1.000 52.87456 318 GLU A C 1
ATOM 2360 O O . GLU A 1 310 ? 125.44557 21.13184 61.90688 1.000 54.44954 318 GLU A O 1
ATOM 2366 N N . GLU A 1 311 ? 123.45551 20.91954 62.94269 1.000 54.71991 319 GLU A N 1
ATOM 2367 C CA . GLU A 1 311 ? 123.89012 19.82482 63.80579 1.000 54.72797 319 GLU A CA 1
ATOM 2368 C C . GLU A 1 311 ? 124.34819 18.62668 62.99186 1.000 54.39632 319 GLU A C 1
ATOM 2369 O O . GLU A 1 311 ? 123.65692 18.19415 62.06559 1.000 55.24542 319 GLU A O 1
ATOM 2375 N N . SER A 1 312 ? 125.52178 18.10220 63.33232 1.000 58.60527 320 SER A N 1
ATOM 2376 C CA . SER A 1 312 ? 125.99916 16.86745 62.72315 1.000 58.50078 320 SER A CA 1
ATOM 2377 C C . SER A 1 312 ? 125.11185 15.71173 63.17528 1.000 55.62667 320 SER A C 1
ATOM 2378 O O . SER A 1 312 ? 124.54843 15.74401 64.27502 1.000 53.02927 320 SER A O 1
ATOM 2381 N N . LEU A 1 313 ? 124.98052 14.69788 62.32517 1.000 52.92533 321 LEU A N 1
ATOM 2382 C CA . LEU A 1 313 ? 124.12991 13.55575 62.63493 1.000 51.08253 321 LEU A CA 1
ATOM 2383 C C . LEU A 1 313 ? 124.73618 12.73327 63.77024 1.000 52.21769 321 LEU A C 1
ATOM 2384 O O . LEU A 1 313 ? 124.05543 11.92277 64.40434 1.000 45.04111 321 LEU A O 1
ATOM 2389 N N . ASP A 1 314 ? 126.02403 12.95864 64.01499 1.000 61.09735 322 ASP A N 1
ATOM 2390 C CA . ASP A 1 314 ? 126.74056 12.32570 65.11415 1.000 47.99864 322 ASP A CA 1
ATOM 2391 C C . ASP A 1 314 ? 126.10421 12.64457 66.46364 1.000 52.05757 322 ASP A C 1
ATOM 2392 O O . ASP A 1 314 ? 125.80946 11.74097 67.23908 1.000 53.47921 322 ASP A O 1
ATOM 2397 N N . GLU A 1 315 ? 125.88374 13.92819 66.73344 1.000 54.71327 323 GLU A N 1
ATOM 2398 C CA . GLU A 1 315 ? 125.35740 14.36485 68.02551 1.000 50.85854 323 GLU A CA 1
ATOM 2399 C C . GLU A 1 315 ? 123.98481 13.77146 68.33109 1.000 53.18340 323 GLU A C 1
ATOM 2400 O O . GLU A 1 315 ? 123.63224 13.57309 69.49396 1.000 58.25742 323 GLU A O 1
ATOM 2402 N N . LEU A 1 316 ? 123.21459 13.49048 67.28494 1.000 53.52624 324 LEU A N 1
ATOM 2403 C CA . LEU A 1 316 ? 121.87468 12.93992 67.45276 1.000 46.75249 324 LEU A CA 1
ATOM 2404 C C . LEU A 1 316 ? 121.90437 11.45020 67.78346 1.000 44.57625 324 LEU A C 1
ATOM 2405 O O . LEU A 1 316 ? 121.18770 10.99271 68.67160 1.000 61.42587 324 LEU A O 1
ATOM 2407 N N . LEU A 1 317 ? 122.73198 10.69403 67.06945 1.000 46.19470 325 LEU A N 1
ATOM 2408 C CA . LEU A 1 317 ? 122.74519 9.24060 67.21945 1.000 46.21587 325 LEU A CA 1
ATOM 2409 C C . LEU A 1 317 ? 123.94416 8.72315 68.00585 1.000 49.37400 325 LEU A C 1
ATOM 2410 O O . LEU A 1 317 ? 123.87644 7.65751 68.62318 1.000 52.44822 325 LEU A O 1
ATOM 2415 N N . GLY A 1 318 ? 125.03895 9.47446 67.98534 1.000 53.38608 326 GLY A N 1
ATOM 2416 C CA . GLY A 1 318 ? 126.29823 8.97133 68.50179 1.000 50.91077 326 GLY A CA 1
ATOM 2417 C C . GLY A 1 318 ? 127.11317 8.46285 67.32826 1.000 52.90690 326 GLY A C 1
ATOM 2418 O O . GLY A 1 318 ? 126.54867 7.92012 66.37332 1.000 54.11191 326 GLY A O 1
ATOM 2419 N N . ARG A 1 319 ? 128.43028 8.64275 67.38752 1.000 59.28488 327 ARG A N 1
ATOM 2420 C CA . ARG A 1 319 ? 129.30167 8.26380 66.27998 1.000 59.51178 327 ARG A CA 1
ATOM 2421 C C . ARG A 1 319 ? 129.21395 6.76952 65.98656 1.000 54.35969 327 ARG A C 1
ATOM 2422 O O . ARG A 1 319 ? 129.19760 6.35998 64.82852 1.000 51.29867 327 ARG A O 1
ATOM 2424 N N . ASP A 1 320 ? 129.14364 5.96628 67.04487 1.000 55.82211 328 ASP A N 1
ATOM 2425 C CA . ASP A 1 320 ? 129.06281 4.51180 66.92200 1.000 55.24345 328 ASP A CA 1
ATOM 2426 C C . ASP A 1 320 ? 127.79062 4.05059 66.21713 1.000 54.47211 328 ASP A C 1
ATOM 2427 O O . ASP A 1 320 ? 127.85146 3.26696 65.27034 1.000 51.70916 328 ASP A O 1
ATOM 2432 N N . VAL A 1 321 ? 126.64317 4.53124 66.68777 1.000 51.66005 329 VAL A N 1
ATOM 2433 C CA . VAL A 1 321 ? 125.35699 4.15592 66.10739 1.000 46.61958 329 VAL A CA 1
ATOM 2434 C C . VAL A 1 321 ? 125.28882 4.53844 64.63177 1.000 47.94661 329 VAL A C 1
ATOM 2435 O O . VAL A 1 321 ? 124.87673 3.73551 63.79503 1.000 51.13762 329 VAL A O 1
ATOM 2439 N N . LEU A 1 322 ? 125.71113 5.75892 64.31584 1.000 47.78691 330 LEU A N 1
ATOM 2440 C CA . LEU A 1 322 ? 125.69988 6.23805 62.93681 1.000 45.08876 330 LEU A CA 1
ATOM 2441 C C . LEU A 1 322 ? 126.69982 5.47815 62.06552 1.000 42.46052 330 LEU A C 1
ATOM 2442 O O . LEU A 1 322 ? 126.44240 5.22056 60.88805 1.000 39.04768 330 LEU A O 1
ATOM 2447 N N . GLU A 1 323 ? 127.84048 5.12226 62.64861 1.000 49.90798 331 GLU A N 1
ATOM 2448 C CA . GLU A 1 323 ? 128.86726 4.36542 61.93379 1.000 53.88071 331 GLU A CA 1
ATOM 2449 C C . GLU A 1 323 ? 128.34794 2.98309 61.55397 1.000 49.30785 331 GLU A C 1
ATOM 2450 O O . GLU A 1 323 ? 128.69679 2.44786 60.50340 1.000 46.03797 331 GLU A O 1
ATOM 2456 N N . LYS A 1 324 ? 127.50926 2.41713 62.41738 1.000 46.19489 332 LYS A N 1
ATOM 2457 C CA . LYS A 1 324 ? 126.93051 1.09773 62.19111 1.000 38.69261 332 LYS A CA 1
ATOM 2458 C C . LYS A 1 324 ? 125.93084 1.11608 61.03947 1.000 38.44755 332 LYS A C 1
ATOM 2459 O O . LYS A 1 324 ? 125.92929 0.22026 60.19596 1.000 41.02037 332 LYS A O 1
ATOM 2465 N N . ILE A 1 325 ? 125.08861 2.14320 61.00558 1.000 37.71938 333 ILE A N 1
ATOM 2466 C CA . ILE A 1 325 ? 124.03816 2.24215 59.99840 1.000 35.12785 333 ILE A CA 1
ATOM 2467 C C . ILE A 1 325 ? 124.61277 2.41019 58.58823 1.000 35.86830 333 ILE A C 1
ATOM 2468 O O . ILE A 1 325 ? 124.06346 1.88472 57.61783 1.000 33.86759 333 ILE A O 1
ATOM 2473 N N . LYS A 1 326 ? 125.73130 3.12146 58.47912 1.000 37.68733 334 LYS A N 1
ATOM 2474 C CA . LYS A 1 326 ? 126.35029 3.37244 57.17814 1.000 40.03126 334 LYS A CA 1
ATOM 2475 C C . LYS A 1 326 ? 126.90587 2.09702 56.54104 1.000 40.14679 334 LYS A C 1
ATOM 2476 O O . LYS A 1 326 ? 127.20585 2.06760 55.34616 1.000 36.84620 334 LYS A O 1
ATOM 2482 N N . LYS A 1 327 ? 127.03468 1.04500 57.34148 1.000 39.13873 335 LYS A N 1
ATOM 2483 C CA . LYS A 1 327 ? 127.53056 -0.23175 56.84742 1.000 40.58426 335 LYS A CA 1
ATOM 2484 C C . LYS A 1 327 ? 126.44749 -0.97223 56.06696 1.000 41.74465 335 LYS A C 1
ATOM 2485 O O . LYS A 1 327 ? 126.74538 -1.72752 55.14385 1.000 43.42297 335 LYS A O 1
ATOM 2491 N N . TYR A 1 328 ? 125.19140 -0.73642 56.43491 1.000 37.90921 336 TYR A N 1
ATOM 2492 C CA . TYR A 1 328 ? 124.06413 -1.44634 55.84023 1.000 34.31251 336 TYR A CA 1
ATOM 2493 C C . TYR A 1 328 ? 123.44564 -0.69115 54.66372 1.000 35.67334 336 TYR A C 1
ATOM 2494 O O . TYR A 1 328 ? 122.84868 -1.30276 53.76990 1.000 32.57990 336 TYR A O 1
ATOM 2503 N N . GLY A 1 329 ? 123.58168 0.63198 54.66353 1.000 35.07585 337 GLY A N 1
ATOM 2504 C CA . GLY A 1 329 ? 123.01745 1.43569 53.59435 1.000 30.62430 337 GLY A CA 1
ATOM 2505 C C . GLY A 1 329 ? 123.52031 2.86701 53.56027 1.000 33.77343 337 GLY A C 1
ATOM 2506 O O . GLY A 1 329 ? 124.16376 3.33839 54.50304 1.000 34.15340 337 GLY A O 1
ATOM 2507 N N . PHE A 1 330 ? 123.21583 3.56093 52.46740 1.000 35.33691 338 PHE A N 1
ATOM 2508 C CA . PHE A 1 330 ? 123.64404 4.94155 52.27397 1.000 32.35478 338 PHE A CA 1
ATOM 2509 C C . PHE A 1 330 ? 122.81129 5.89765 53.12008 1.000 30.83105 338 PHE A C 1
ATOM 2510 O O . PHE A 1 330 ? 121.58105 5.90373 53.03537 1.000 40.03744 338 PHE A O 1
ATOM 2518 N N . VAL A 1 331 ? 123.48521 6.70183 53.93612 1.000 28.68484 339 VAL A N 1
ATOM 2519 C CA . VAL A 1 331 ? 122.80939 7.68769 54.76998 1.000 29.37016 339 VAL A CA 1
ATOM 2520 C C . VAL A 1 331 ? 123.38497 9.07859 54.51235 1.000 29.67518 339 VAL A C 1
ATOM 2521 O O . VAL A 1 331 ? 124.60506 9.26234 54.50926 1.000 35.24472 339 VAL A O 1
ATOM 2525 N N . ILE A 1 332 ? 122.51143 10.05537 54.28874 1.000 28.41801 340 ILE A N 1
ATOM 2526 C CA . ILE A 1 332 ? 122.96622 11.41513 54.03486 1.000 25.19215 340 ILE A CA 1
ATOM 2527 C C . ILE A 1 332 ? 122.03206 12.44468 54.66609 1.000 27.34153 340 ILE A C 1
ATOM 2528 O O . ILE A 1 332 ? 120.81344 12.38431 54.49225 1.000 29.47929 340 ILE A O 1
ATOM 2533 N N . LYS A 1 333 ? 122.61310 13.37923 55.41415 1.000 27.35107 341 LYS A N 1
ATOM 2534 C CA . LYS A 1 333 ? 121.86101 14.49024 55.98393 1.000 27.58864 341 LYS A CA 1
ATOM 2535 C C . LYS A 1 333 ? 122.10945 15.73416 55.13648 1.000 31.04718 341 LYS A C 1
ATOM 2536 O O . LYS A 1 333 ? 122.77503 16.68022 55.56888 1.000 33.02942 341 LYS A O 1
ATOM 2542 N N . ASN A 1 334 ? 121.57803 15.71342 53.91714 1.000 30.02099 342 ASN A N 1
ATOM 2543 C CA . ASN A 1 334 ? 121.76909 16.80130 52.96459 1.000 30.55361 342 ASN A CA 1
ATOM 2544 C C . ASN A 1 334 ? 120.76030 16.68493 51.83039 1.000 28.53553 342 ASN A C 1
ATOM 2545 O O . ASN A 1 334 ? 120.14682 15.63082 51.65202 1.000 29.10885 342 ASN A O 1
ATOM 2550 N N . TRP A 1 335 ? 120.58889 17.75902 51.06571 1.000 28.26276 343 TRP A N 1
ATOM 2551 C CA . TRP A 1 335 ? 119.65872 17.74578 49.94153 1.000 28.06024 343 TRP A CA 1
ATOM 2552 C C . TRP A 1 335 ? 120.11472 16.78230 48.85423 1.000 28.47500 343 TRP A C 1
ATOM 2553 O O . TRP A 1 335 ? 121.27428 16.81709 48.44256 1.000 32.90421 343 TRP A O 1
ATOM 2564 N N . VAL A 1 336 ? 119.20213 15.92417 48.40046 1.000 28.78963 344 VAL A N 1
ATOM 2565 C CA . VAL A 1 336 ? 119.48918 14.98650 47.31894 1.000 29.40594 344 VAL A CA 1
ATOM 2566 C C . VAL A 1 336 ? 118.50846 15.18467 46.16522 1.000 30.23919 344 VAL A C 1
ATOM 2567 O O . VAL A 1 336 ? 117.44628 15.78116 46.33799 1.000 31.53880 344 VAL A O 1
ATOM 2571 N N . ASN A 1 337 ? 118.86362 14.68198 44.98836 1.000 30.20813 345 ASN A N 1
ATOM 2572 C CA . ASN A 1 337 ? 117.96410 14.73991 43.84326 1.000 33.70155 345 ASN A CA 1
ATOM 2573 C C . ASN A 1 337 ? 117.00340 13.55366 43.85041 1.000 31.89316 345 ASN A C 1
ATOM 2574 O O . ASN A 1 337 ? 117.33976 12.47387 43.36601 1.000 33.37031 345 ASN A O 1
ATOM 2579 N N . GLN A 1 338 ? 115.80938 13.76818 44.40077 1.000 30.17789 346 GLN A N 1
ATOM 2580 C CA . GLN A 1 338 ? 114.83566 12.69751 44.61599 1.000 29.17883 346 GLN A CA 1
ATOM 2581 C C . GLN A 1 338 ? 114.43982 11.97198 43.33669 1.000 31.63427 346 GLN A C 1
ATOM 2582 O O . GLN A 1 338 ? 114.57073 10.75272 43.24018 1.000 35.83092 346 GLN A O 1
ATOM 2588 N N . GLN A 1 339 ? 113.94657 12.72551 42.36090 1.000 32.24455 347 GLN A N 1
ATOM 2589 C CA . GLN A 1 339 ? 113.40381 12.13544 41.14297 1.000 35.23493 347 GLN A CA 1
ATOM 2590 C C . GLN A 1 339 ? 114.48856 11.43614 40.31653 1.000 37.08878 347 GLN A C 1
ATOM 2591 O O . GLN A 1 339 ? 114.20951 10.47945 39.59205 1.000 37.92815 347 GLN A O 1
ATOM 2597 N N . GLU A 1 340 ? 115.72578 11.90764 40.43775 1.000 35.37967 348 GLU A N 1
ATOM 2598 C CA . GLU A 1 340 ? 116.85145 11.26949 39.76520 1.000 34.79706 348 GLU A CA 1
ATOM 2599 C C . GLU A 1 340 ? 117.16273 9.93488 40.43921 1.000 32.07273 348 GLU A C 1
ATOM 2600 O O . GLU A 1 340 ? 117.54827 8.96875 39.77930 1.000 36.27467 348 GLU A O 1
ATOM 2606 N N . ILE A 1 341 ? 116.98732 9.89102 41.75691 1.000 30.83442 349 ILE A N 1
ATOM 2607 C CA . ILE A 1 341 ? 117.16298 8.66214 42.52065 1.000 28.50873 349 ILE A CA 1
ATOM 2608 C C . ILE A 1 341 ? 116.04211 7.67419 42.19275 1.000 33.41241 349 ILE A C 1
ATOM 2609 O O . ILE A 1 341 ? 116.28418 6.47897 42.01483 1.000 35.54199 349 ILE A O 1
ATOM 2614 N N . LEU A 1 342 ? 114.82194 8.19265 42.07964 1.000 32.47399 350 LEU A N 1
ATOM 2615 C CA . LEU A 1 342 ? 113.64128 7.36989 41.82615 1.000 32.43662 350 LEU A CA 1
ATOM 2616 C C . LEU A 1 342 ? 113.64156 6.72240 40.44006 1.000 37.20740 350 LEU A C 1
ATOM 2617 O O . LEU A 1 342 ? 113.00709 5.68871 40.23824 1.000 40.00089 350 LEU A O 1
ATOM 2622 N N . ASP A 1 343 ? 114.35653 7.32155 39.49250 1.000 37.79486 351 ASP A N 1
ATOM 2623 C CA . ASP A 1 343 ? 114.44733 6.76802 38.14373 1.000 40.63422 351 ASP A CA 1
ATOM 2624 C C . ASP A 1 343 ? 115.53580 5.70139 38.05554 1.000 39.84683 351 ASP A C 1
ATOM 2625 O O . ASP A 1 343 ? 115.56499 4.92079 37.10416 1.000 47.64915 351 ASP A O 1
ATOM 2630 N N . HIS A 1 344 ? 116.42299 5.66524 39.04829 1.000 31.44346 352 HIS A N 1
ATOM 2631 C CA . HIS A 1 344 ? 117.48337 4.66004 39.08701 1.000 39.70360 352 HIS A CA 1
ATOM 2632 C C . HIS A 1 344 ? 116.88839 3.26413 39.24339 1.000 41.66221 352 HIS A C 1
ATOM 2633 O O . HIS A 1 344 ? 115.99760 3.04824 40.06887 1.000 43.20543 352 HIS A O 1
ATOM 2640 N N . ARG A 1 345 ? 117.39139 2.32564 38.44621 1.000 42.02499 353 ARG A N 1
ATOM 2641 C CA . ARG A 1 345 ? 116.87232 0.96524 38.41228 1.000 44.35625 353 ARG A CA 1
ATOM 2642 C C . ARG A 1 345 ? 117.15332 0.19115 39.69810 1.000 41.03609 353 ARG A C 1
ATOM 2643 O O . ARG A 1 345 ? 116.54767 -0.85040 39.93905 1.000 38.16865 353 ARG A O 1
ATOM 2651 N N . ALA A 1 346 ? 118.06358 0.70198 40.52089 1.000 38.51449 354 ALA A N 1
ATOM 2652 C CA . ALA A 1 346 ? 118.39797 0.05188 41.78137 1.000 39.60062 354 ALA A CA 1
ATOM 2653 C C . ALA A 1 346 ? 117.30403 0.25341 42.82826 1.000 38.22214 354 ALA A C 1
ATOM 2654 O O . ALA A 1 346 ? 117.15090 -0.56049 43.74401 1.000 36.54400 354 ALA A O 1
ATOM 2656 N N . VAL A 1 347 ? 116.54790 1.33839 42.69352 1.000 35.90794 355 VAL A N 1
ATOM 2657 C CA . VAL A 1 347 ? 115.48531 1.63921 43.64539 1.000 34.96530 355 VAL A CA 1
ATOM 2658 C C . VAL A 1 347 ? 114.26047 0.76742 43.39721 1.000 36.74486 355 VAL A C 1
ATOM 2659 O O . VAL A 1 347 ? 113.64594 0.83021 42.32794 1.000 38.26719 355 VAL A O 1
ATOM 2663 N N . GLY A 1 348 ? 113.91095 -0.04520 44.39004 1.000 34.50292 356 GLY A N 1
ATOM 2664 C CA . GLY A 1 348 ? 112.78330 -0.94748 44.26634 1.000 35.34498 356 GLY A CA 1
ATOM 2665 C C . GLY A 1 348 ? 111.55551 -0.46598 45.01282 1.000 33.76053 356 GLY A C 1
ATOM 2666 O O . GLY A 1 348 ? 110.45209 -0.98186 44.80041 1.000 37.58830 356 GLY A O 1
ATOM 2667 N N . GLY A 1 349 ? 111.74054 0.52204 45.88538 1.000 31.22863 357 GLY A N 1
ATOM 2668 C CA . GLY A 1 349 ? 110.63945 1.04153 46.67565 1.000 31.13430 357 GLY A CA 1
ATOM 2669 C C . GLY A 1 349 ? 110.94262 2.35753 47.36949 1.000 30.59462 357 GLY A C 1
ATOM 2670 O O . GLY A 1 349 ? 112.10026 2.76857 47.48052 1.000 32.78710 357 GLY A O 1
ATOM 2671 N N . PHE A 1 350 ? 109.89022 3.00648 47.85783 1.000 25.52946 358 PHE A N 1
ATOM 2672 C CA . PHE A 1 350 ? 109.98592 4.35249 48.40472 1.000 24.57990 358 PHE A CA 1
ATOM 2673 C C . PHE A 1 350 ? 109.19108 4.46301 49.70298 1.000 26.00342 358 PHE A C 1
ATOM 2674 O O . PHE A 1 350 ? 107.97391 4.27782 49.71155 1.000 32.78275 358 PHE A O 1
ATOM 2682 N N . VAL A 1 351 ? 109.88345 4.76813 50.79635 1.000 21.71580 359 VAL A N 1
ATOM 2683 C CA . VAL A 1 351 ? 109.21303 5.11199 52.04450 1.000 28.02850 359 VAL A CA 1
ATOM 2684 C C . VAL A 1 351 ? 109.09038 6.63457 52.13627 1.000 27.50174 359 VAL A C 1
ATOM 2685 O O . VAL A 1 351 ? 110.08244 7.32830 52.38473 1.000 26.85490 359 VAL A O 1
ATOM 2689 N N . THR A 1 352 ? 107.87895 7.14751 51.92123 1.000 27.39308 360 THR A N 1
ATOM 2690 C CA . THR A 1 352 ? 107.65051 8.59042 51.86580 1.000 26.29755 360 THR A CA 1
ATOM 2691 C C . THR A 1 352 ? 106.66732 9.05901 52.92897 1.000 22.68450 360 THR A C 1
ATOM 2692 O O . THR A 1 352 ? 105.93760 8.25540 53.50446 1.000 27.90555 360 THR A O 1
ATOM 2696 N N . HIS A 1 353 ? 106.64533 10.36562 53.17301 1.000 29.16152 361 HIS A N 1
ATOM 2697 C CA . HIS A 1 353 ? 105.72016 10.94845 54.13593 1.000 23.69070 361 HIS A CA 1
ATOM 2698 C C . HIS A 1 353 ? 104.33409 11.12382 53.52788 1.000 27.93121 361 HIS A C 1
ATOM 2699 O O . HIS A 1 353 ? 103.33965 11.21384 54.25038 1.000 26.48209 361 HIS A O 1
ATOM 2706 N N . GLY A 1 354 ? 104.26905 11.18840 52.20249 1.000 25.01691 362 GLY A N 1
ATOM 2707 C CA . GLY A 1 354 ? 102.98971 11.28776 51.53066 1.000 24.80326 362 GLY A CA 1
ATOM 2708 C C . GLY A 1 354 ? 102.78660 12.59201 50.79040 1.000 27.62318 362 GLY A C 1
ATOM 2709 O O . GLY A 1 354 ? 101.70084 12.83867 50.26606 1.000 25.26160 362 GLY A O 1
ATOM 2710 N N . GLY A 1 355 ? 103.82056 13.42966 50.75652 1.000 30.75824 363 GLY A N 1
ATOM 2711 C CA . GLY A 1 355 ? 103.77996 14.66080 49.98389 1.000 24.17265 363 GLY A CA 1
ATOM 2712 C C . GLY A 1 355 ? 103.48498 14.35854 48.52532 1.000 25.86767 363 GLY A C 1
ATOM 2713 O O . GLY A 1 355 ? 103.94492 13.34467 47.99442 1.000 35.70128 363 GLY A O 1
ATOM 2714 N N . TRP A 1 356 ? 102.72261 15.22937 47.87315 1.000 28.01478 364 TRP A N 1
ATOM 2715 C CA . TRP A 1 356 ? 102.18442 14.90346 46.56321 1.000 24.49640 364 TRP A CA 1
ATOM 2716 C C . TRP A 1 356 ? 103.22830 14.91234 45.45341 1.000 26.69305 364 TRP A C 1
ATOM 2717 O O . TRP A 1 356 ? 103.17244 14.08285 44.54333 1.000 36.42101 364 TRP A O 1
ATOM 2728 N N . ASN A 1 357 ? 104.15935 15.85881 45.51257 1.000 24.15957 365 ASN A N 1
ATOM 2729 C CA . ASN A 1 357 ? 105.23058 15.91518 44.52654 1.000 26.80024 365 ASN A CA 1
ATOM 2730 C C . ASN A 1 357 ? 106.03724 14.61954 44.51971 1.000 30.37427 365 ASN A C 1
ATOM 2731 O O . ASN A 1 357 ? 106.22602 14.00789 43.46889 1.000 34.90591 365 ASN A O 1
ATOM 2736 N N . SER A 1 358 ? 106.49849 14.20069 45.69489 1.000 27.58867 366 SER A N 1
ATOM 2737 C CA . SER A 1 358 ? 107.21621 12.93611 45.82860 1.000 25.54232 366 SER A CA 1
ATOM 2738 C C . SER A 1 358 ? 106.37867 11.76758 45.32789 1.000 27.32247 366 SER A C 1
ATOM 2739 O O . SER A 1 358 ? 106.87415 10.89699 44.61353 1.000 29.87354 366 SER A O 1
ATOM 2742 N N . SER A 1 359 ? 105.10758 11.75784 45.71407 1.000 28.13650 367 SER A N 1
ATOM 2743 C CA . SER A 1 359 ? 104.18620 10.70782 45.30474 1.000 26.26889 367 SER A CA 1
ATOM 2744 C C . SER A 1 359 ? 104.03663 10.67768 43.78839 1.000 31.23081 367 SER A C 1
ATOM 2745 O O . SER A 1 359 ? 104.13179 9.61619 43.17603 1.000 27.55627 367 SER A O 1
ATOM 2748 N N . MET A 1 360 ? 103.81797 11.84655 43.18948 1.000 25.12951 368 MET A N 1
ATOM 2749 C CA . MET A 1 360 ? 103.68610 11.96396 41.73608 1.000 24.05007 368 MET A CA 1
ATOM 2750 C C . MET A 1 360 ? 104.97893 11.63000 41.00269 1.000 29.40480 368 MET A C 1
ATOM 2751 O O . MET A 1 360 ? 104.95415 11.12883 39.88067 1.000 36.08228 368 MET A O 1
ATOM 2756 N N . GLU A 1 361 ? 106.10817 11.92254 41.63565 1.000 26.81050 369 GLU A N 1
ATOM 2757 C CA . GLU A 1 361 ? 107.40658 11.57883 41.07197 1.000 27.78692 369 GLU A CA 1
ATOM 2758 C C . GLU A 1 361 ? 107.56806 10.06443 41.02295 1.000 28.95999 369 GLU A C 1
ATOM 2759 O O . GLU A 1 361 ? 108.08120 9.51540 40.04918 1.000 42.89836 369 GLU A O 1
ATOM 2765 N N . ALA A 1 362 ? 107.11829 9.39655 42.07989 1.000 26.59435 370 ALA A N 1
ATOM 2766 C CA . ALA A 1 362 ? 107.18502 7.94376 42.15622 1.000 28.12937 370 ALA A CA 1
ATOM 2767 C C . ALA A 1 362 ? 106.20849 7.29894 41.17553 1.000 30.57038 370 ALA A C 1
ATOM 2768 O O . ALA A 1 362 ? 106.50507 6.25321 40.59766 1.000 31.10961 370 ALA A O 1
ATOM 2770 N N . VAL A 1 363 ? 105.04337 7.92034 41.00391 1.000 29.14942 371 VAL A N 1
ATOM 2771 C CA . VAL A 1 363 ? 104.08434 7.50019 39.98624 1.000 29.51919 371 VAL A CA 1
ATOM 2772 C C . VAL A 1 363 ? 104.72440 7.58307 38.60256 1.000 33.37477 371 VAL A C 1
ATOM 2773 O O . VAL A 1 363 ? 104.57442 6.67932 37.78010 1.000 36.21239 371 VAL A O 1
ATOM 2777 N N . TRP A 1 364 ? 105.45682 8.66827 38.36574 1.000 30.66784 372 TRP A N 1
ATOM 2778 C CA . TRP A 1 364 ? 106.07033 8.92972 37.06599 1.000 32.54475 372 TRP A CA 1
ATOM 2779 C C . TRP A 1 364 ? 107.23005 7.98203 36.75397 1.000 37.19514 372 TRP A C 1
ATOM 2780 O O . TRP A 1 364 ? 107.49097 7.67525 35.59039 1.000 41.91104 372 TRP A O 1
ATOM 2791 N N . HIS A 1 365 ? 107.91729 7.51364 37.79062 1.000 34.28767 373 HIS A N 1
ATOM 2792 C CA . HIS A 1 365 ? 109.07450 6.64549 37.60189 1.000 35.86019 373 HIS A CA 1
ATOM 2793 C C . HIS A 1 365 ? 108.75535 5.18316 37.90802 1.000 34.96467 373 HIS A C 1
ATOM 2794 O O . HIS A 1 365 ? 109.59409 4.30290 37.71280 1.000 39.16419 373 HIS A O 1
ATOM 2801 N N . GLY A 1 366 ? 107.54490 4.93062 38.39523 1.000 32.07785 374 GLY A N 1
ATOM 2802 C CA . GLY A 1 366 ? 107.08683 3.57351 38.63354 1.000 35.35694 374 GLY A CA 1
ATOM 2803 C C . GLY A 1 366 ? 107.67905 2.91202 39.86429 1.000 34.77791 374 GLY A C 1
ATOM 2804 O O . GLY A 1 366 ? 108.00811 1.72326 39.83735 1.000 37.17672 374 GLY A O 1
ATOM 2805 N N . VAL A 1 367 ? 107.80638 3.67557 40.94546 1.000 31.66545 375 VAL A N 1
ATOM 2806 C CA . VAL A 1 367 ? 108.33840 3.14833 42.19459 1.000 31.22921 375 VAL A CA 1
ATOM 2807 C C . VAL A 1 367 ? 107.23283 2.93408 43.22073 1.000 31.18403 375 VAL A C 1
ATOM 2808 O O . VAL A 1 367 ? 106.55727 3.88666 43.61075 1.000 32.56244 375 VAL A O 1
ATOM 2812 N N . PRO A 1 368 ? 107.04319 1.67651 43.65684 1.000 32.93225 376 PRO A N 1
ATOM 2813 C CA . PRO A 1 368 ? 106.08650 1.33874 44.71699 1.000 30.22727 376 PRO A CA 1
ATOM 2814 C C . PRO A 1 368 ? 106.37161 2.12970 45.99002 1.000 33.74949 376 PRO A C 1
ATOM 2815 O O . PRO A 1 368 ? 107.53782 2.39395 46.28828 1.000 36.33276 376 PRO A O 1
ATOM 2819 N N . MET A 1 369 ? 105.32868 2.50286 46.72591 1.000 29.98408 377 MET A N 1
ATOM 2820 C CA . MET A 1 369 ? 105.48904 3.38441 47.88100 1.000 26.23084 377 MET A CA 1
ATOM 2821 C C . MET A 1 369 ? 105.00868 2.76580 49.19145 1.000 25.77226 377 MET A C 1
ATOM 2822 O O . MET A 1 369 ? 104.06086 1.97672 49.20827 1.000 28.40604 377 MET A O 1
ATOM 2827 N N . LEU A 1 370 ? 105.68132 3.12402 50.28214 1.000 32.62574 378 LEU A N 1
ATOM 2828 C CA . LEU A 1 370 ? 105.18331 2.86082 51.62373 1.000 25.77437 378 LEU A CA 1
ATOM 2829 C C . LEU A 1 370 ? 104.89946 4.20237 52.28099 1.000 28.48802 378 LEU A C 1
ATOM 2830 O O . LEU A 1 370 ? 105.78670 4.80444 52.88923 1.000 32.93650 378 LEU A O 1
ATOM 2835 N N . VAL A 1 371 ? 103.66490 4.67486 52.14201 1.000 27.32762 379 VAL A N 1
ATOM 2836 C CA . VAL A 1 371 ? 103.29910 5.99667 52.63161 1.000 23.44382 379 VAL A CA 1
ATOM 2837 C C . VAL A 1 371 ? 103.18703 6.03087 54.15222 1.000 25.86213 379 VAL A C 1
ATOM 2838 O O . VAL A 1 371 ? 102.38716 5.30651 54.74543 1.000 32.54411 379 VAL A O 1
ATOM 2842 N N . TRP A 1 372 ? 103.99985 6.88068 54.77160 1.000 23.65711 380 TRP A N 1
ATOM 2843 C CA . TRP A 1 372 ? 103.99821 7.05495 56.21764 1.000 22.66023 380 TRP A CA 1
ATOM 2844 C C . TRP A 1 372 ? 103.64701 8.50138 56.55513 1.000 25.70777 380 TRP A C 1
ATOM 2845 O O . TRP A 1 372 ? 104.53709 9.33317 56.72954 1.000 26.01650 380 TRP A O 1
ATOM 2856 N N . PRO A 1 373 ? 102.34027 8.80304 56.63744 1.000 28.02209 381 PRO A N 1
ATOM 2857 C CA . PRO A 1 373 ? 101.83912 10.15732 56.89710 1.000 28.26016 381 PRO A CA 1
ATOM 2858 C C . PRO A 1 373 ? 102.38273 10.75347 58.19159 1.000 26.91932 381 PRO A C 1
ATOM 2859 O O . PRO A 1 373 ? 102.49646 10.06097 59.20283 1.000 25.69250 381 PRO A O 1
ATOM 2863 N N . GLN A 1 374 ? 102.71950 12.03622 58.14861 1.000 26.80559 382 GLN A N 1
ATOM 2864 C CA . GLN A 1 374 ? 103.26908 12.71991 59.30896 1.000 28.87898 382 GLN A CA 1
ATOM 2865 C C . GLN A 1 374 ? 102.33264 13.82497 59.78222 1.000 29.82121 382 GLN A C 1
ATOM 2866 O O . GLN A 1 374 ? 102.10963 13.99420 60.98359 1.000 32.63883 382 GLN A O 1
ATOM 2872 N N . PHE A 1 375 ? 101.78604 14.57069 58.82745 1.000 27.57836 383 PHE A N 1
ATOM 2873 C CA . PHE A 1 375 ? 100.85933 15.65495 59.12987 1.000 26.67437 383 PHE A CA 1
ATOM 2874 C C . PHE A 1 375 ? 100.11473 16.07822 57.86912 1.000 30.03205 383 PHE A C 1
ATOM 2875 O O . PHE A 1 375 ? 100.24717 15.43407 56.82848 1.000 31.60357 383 PHE A O 1
ATOM 2883 N N . GLY A 1 376 ? 99.32744 17.14805 57.97233 1.000 30.99880 384 GLY A N 1
ATOM 2884 C CA . GLY A 1 376 ? 98.67226 17.75594 56.82271 1.000 26.57605 384 GLY A CA 1
ATOM 2885 C C . GLY A 1 376 ? 97.87712 16.84865 55.89788 1.000 28.55606 384 GLY A C 1
ATOM 2886 O O . GLY A 1 376 ? 97.04830 16.05415 56.34559 1.000 31.70053 384 GLY A O 1
ATOM 2887 N N . ASP A 1 377 ? 98.14704 16.96786 54.60011 1.000 23.88501 385 ASP A N 1
ATOM 2888 C CA . ASP A 1 377 ? 97.36109 16.29834 53.56769 1.000 25.59522 385 ASP A CA 1
ATOM 2889 C C . ASP A 1 377 ? 97.87138 14.90001 53.23585 1.000 28.33016 385 ASP A C 1
ATOM 2890 O O . ASP A 1 377 ? 97.39484 14.26590 52.29126 1.000 33.72619 385 ASP A O 1
ATOM 2895 N N . GLN A 1 378 ? 98.83860 14.42533 54.01215 1.000 24.77177 386 GLN A N 1
ATOM 2896 C CA . GLN A 1 378 ? 99.54479 13.19087 53.68950 1.000 27.95271 386 GLN A CA 1
ATOM 2897 C C . GLN A 1 378 ? 98.71268 11.92445 53.89458 1.000 26.29151 386 GLN A C 1
ATOM 2898 O O . GLN A 1 378 ? 99.01113 10.88372 53.31409 1.000 37.55809 386 GLN A O 1
ATOM 2904 N N . LYS A 1 379 ? 97.67889 12.01108 54.72418 1.000 28.55458 387 LYS A N 1
ATOM 2905 C CA . LYS A 1 379 ? 96.79017 10.87519 54.95683 1.000 28.12649 387 LYS A CA 1
ATOM 2906 C C . LYS A 1 379 ? 95.77426 10.77501 53.82494 1.000 30.09746 387 LYS A C 1
ATOM 2907 O O . LYS A 1 379 ? 95.45642 9.68263 53.35239 1.000 30.78644 387 LYS A O 1
ATOM 2913 N N . ILE A 1 380 ? 95.26409 11.92590 53.40062 1.000 29.51264 388 ILE A N 1
ATOM 2914 C CA . ILE A 1 380 ? 94.38442 11.99498 52.24239 1.000 25.60791 388 ILE A CA 1
ATOM 2915 C C . ILE A 1 380 ? 95.14119 11.55585 50.99640 1.000 25.47960 388 ILE A C 1
ATOM 2916 O O . ILE A 1 380 ? 94.62852 10.78988 50.18027 1.000 38.40497 388 ILE A O 1
ATOM 2921 N N . ASN A 1 381 ? 96.37518 12.02950 50.86764 1.000 30.87385 389 ASN A N 1
ATOM 2922 C CA . ASN A 1 381 ? 97.23349 11.61347 49.76966 1.000 29.44672 389 ASN A CA 1
ATOM 2923 C C . ASN A 1 381 ? 97.57723 10.13088 49.87405 1.000 30.43514 389 ASN A C 1
ATOM 2924 O O . ASN A 1 381 ? 97.74345 9.46032 48.85993 1.000 31.99494 389 ASN A O 1
ATOM 2929 N N . ALA A 1 382 ? 97.67746 9.62231 51.09966 1.000 30.48912 390 ALA A N 1
ATOM 2930 C CA . ALA A 1 382 ? 97.95431 8.20431 51.31815 1.000 34.39951 390 ALA A CA 1
ATOM 2931 C C . ALA A 1 382 ? 96.84362 7.34160 50.73584 1.000 30.86273 390 ALA A C 1
ATOM 2932 O O . ALA A 1 382 ? 97.10066 6.31881 50.10251 1.000 32.36170 390 ALA A O 1
ATOM 2934 N N . GLU A 1 383 ? 95.60510 7.76592 50.95807 1.000 31.30513 391 GLU A N 1
ATOM 2935 C CA . GLU A 1 383 ? 94.44406 7.01312 50.50570 1.000 35.59469 391 GLU A CA 1
ATOM 2936 C C . GLU A 1 383 ? 94.33541 7.01670 48.98734 1.000 31.06712 391 GLU A C 1
ATOM 2937 O O . GLU A 1 383 ? 93.94581 6.01389 48.38387 1.000 36.05922 391 GLU A O 1
ATOM 2943 N N . VAL A 1 384 ? 94.67862 8.14646 48.37689 1.000 28.03310 392 VAL A N 1
ATOM 2944 C CA . VAL A 1 384 ? 94.70964 8.24648 46.92456 1.000 28.66049 392 VAL A CA 1
ATOM 2945 C C . VAL A 1 384 ? 95.69672 7.24167 46.33627 1.000 28.43407 392 VAL A C 1
ATOM 2946 O O . VAL A 1 384 ? 95.37596 6.53412 45.37938 1.000 27.40916 392 VAL A O 1
ATOM 2950 N N . ILE A 1 385 ? 96.88897 7.17397 46.92346 1.000 29.26374 393 ILE A N 1
ATOM 2951 C CA . ILE A 1 385 ? 97.93452 6.27515 46.44583 1.000 26.35076 393 ILE A CA 1
ATOM 2952 C C . ILE A 1 385 ? 97.53363 4.81170 46.62531 1.000 29.65480 393 ILE A C 1
ATOM 2953 O O . ILE A 1 385 ? 97.84475 3.96786 45.78658 1.000 34.11393 393 ILE A O 1
ATOM 2958 N N . GLU A 1 386 ? 96.82042 4.51733 47.70670 1.000 28.93343 394 GLU A N 1
ATOM 2959 C CA . GLU A 1 386 ? 96.42338 3.14446 47.99469 1.000 30.70240 394 GLU A CA 1
ATOM 2960 C C . GLU A 1 386 ? 95.40675 2.63070 46.97549 1.000 34.42507 394 GLU A C 1
ATOM 2961 O O . GLU A 1 386 ? 95.53653 1.51174 46.47564 1.000 37.30746 394 GLU A O 1
ATOM 2967 N N . ARG A 1 387 ? 94.39675 3.44320 46.67293 1.000 32.42642 395 ARG A N 1
ATOM 2968 C CA . ARG A 1 387 ? 93.38170 3.05711 45.69644 1.000 30.21936 395 ARG A CA 1
ATOM 2969 C C . ARG A 1 387 ? 93.97298 2.96964 44.29418 1.000 28.92925 395 ARG A C 1
ATOM 2970 O O . ARG A 1 387 ? 93.44309 2.27637 43.42865 1.000 32.74158 395 ARG A O 1
ATOM 2978 N N . SER A 1 388 ? 95.07397 3.67792 44.07252 1.000 30.20716 396 SER A N 1
ATOM 2979 C CA . SER A 1 388 ? 95.76363 3.61645 42.79015 1.000 32.12987 396 SER A CA 1
ATOM 2980 C C . SER A 1 388 ? 96.44299 2.26253 42.61761 1.000 34.23199 396 SER A C 1
ATOM 2981 O O . SER A 1 388 ? 96.71608 1.83104 41.49403 1.000 37.03623 396 SER A O 1
ATOM 2984 N N . GLY A 1 389 ? 96.71673 1.59809 43.73638 1.000 33.52534 397 GLY A N 1
ATOM 2985 C CA . GLY A 1 389 ? 97.33379 0.28659 43.70580 1.000 32.80502 397 GLY A CA 1
ATOM 2986 C C . GLY A 1 389 ? 98.84369 0.35687 43.59899 1.000 31.84158 397 GLY A C 1
ATOM 2987 O O . GLY A 1 389 ? 99.50789 -0.66198 43.41851 1.000 36.08753 397 GLY A O 1
ATOM 2988 N N . LEU A 1 390 ? 99.38774 1.56396 43.70931 1.000 34.73859 398 LEU A N 1
ATOM 2989 C CA . LEU A 1 390 ? 100.82900 1.76373 43.62239 1.000 34.09415 398 LEU A CA 1
ATOM 2990 C C . LEU A 1 390 ? 101.48598 1.65246 44.99141 1.000 34.26477 398 LEU A C 1
ATOM 2991 O O . LEU A 1 390 ? 102.63346 1.20935 45.11200 1.000 34.89141 398 LEU A O 1
ATOM 2996 N N . GLY A 1 391 ? 100.75460 2.05295 46.02532 1.000 31.26415 399 GLY A N 1
ATOM 2997 C CA . GLY A 1 391 ? 101.32375 2.09621 47.35727 1.000 27.88568 399 GLY A CA 1
ATOM 2998 C C . GLY A 1 391 ? 100.53458 1.37728 48.43285 1.000 28.62652 399 GLY A C 1
ATOM 2999 O O . GLY A 1 391 ? 99.34746 1.08490 48.26639 1.000 33.21356 399 GLY A O 1
ATOM 3000 N N . MET A 1 392 ? 101.22045 1.07854 49.53261 1.000 30.47964 400 MET A N 1
ATOM 3001 C CA . MET A 1 392 ? 100.59787 0.57528 50.74749 1.000 32.22687 400 MET A CA 1
ATOM 3002 C C . MET A 1 392 ? 100.76137 1.63462 51.82627 1.000 31.02860 400 MET A C 1
ATOM 3003 O O . MET A 1 392 ? 101.78412 2.32949 51.86437 1.000 32.65570 400 MET A O 1
ATOM 3008 N N . TRP A 1 393 ? 99.76599 1.77716 52.69451 1.000 32.76765 401 TRP A N 1
ATOM 3009 C CA . TRP A 1 393 ? 99.88239 2.75702 53.76504 1.000 30.43899 401 TRP A CA 1
ATOM 3010 C C . TRP A 1 393 ? 99.28009 2.21791 55.06249 1.000 28.30497 401 TRP A C 1
ATOM 3011 O O . TRP A 1 393 ? 98.09138 1.88403 55.13369 1.000 39.29355 401 TRP A O 1
ATOM 3022 N N . VAL A 1 394 ? 100.13500 2.11411 56.07776 1.000 34.65733 402 VAL A N 1
ATOM 3023 C CA . VAL A 1 394 ? 99.78596 1.47480 57.33900 1.000 36.21684 402 VAL A CA 1
ATOM 3024 C C . VAL A 1 394 ? 98.92314 2.38404 58.21132 1.000 36.88348 402 VAL A C 1
ATOM 3025 O O . VAL A 1 394 ? 99.44356 3.28346 58.88178 1.000 38.01583 402 VAL A O 1
ATOM 3029 N N . LYS A 1 395 ? 97.61386 2.13624 58.21018 1.000 35.22594 403 LYS A N 1
ATOM 3030 C CA . LYS A 1 395 ? 96.67552 2.90728 59.01644 1.000 35.99106 403 LYS A CA 1
ATOM 3031 C C . LYS A 1 395 ? 96.97390 2.73826 60.50377 1.000 34.18368 403 LYS A C 1
ATOM 3032 O O . LYS A 1 395 ? 96.68170 3.62510 61.30969 1.000 38.04527 403 LYS A O 1
ATOM 3038 N N . ARG A 1 396 ? 97.56031 1.59502 60.85185 1.000 28.66480 404 ARG A N 1
ATOM 3039 C CA . ARG A 1 396 ? 97.91500 1.27669 62.23155 1.000 35.96133 404 ARG A CA 1
ATOM 3040 C C . ARG A 1 396 ? 98.93398 2.25627 62.81856 1.000 40.75662 404 ARG A C 1
ATOM 3041 O O . ARG A 1 396 ? 98.98641 2.45538 64.03282 1.000 47.40400 404 ARG A O 1
ATOM 3049 N N . TRP A 1 397 ? 99.73469 2.87244 61.95541 1.000 36.12644 405 TRP A N 1
ATOM 3050 C CA . TRP A 1 397 ? 100.80502 3.75503 62.40646 1.000 33.69632 405 TRP A CA 1
ATOM 3051 C C . TRP A 1 397 ? 100.31808 5.16398 62.76189 1.000 38.00897 405 TRP A C 1
ATOM 3052 O O . TRP A 1 397 ? 101.04108 5.92925 63.40225 1.000 41.51694 405 TRP A O 1
ATOM 3063 N N . GLY A 1 398 ? 99.09652 5.50115 62.35595 1.000 39.18973 406 GLY A N 1
ATOM 3064 C CA . GLY A 1 398 ? 98.52774 6.80676 62.65133 1.000 40.56288 406 GLY A CA 1
ATOM 3065 C C . GLY A 1 398 ? 99.33685 7.94292 62.05710 1.000 33.44634 406 GLY A C 1
ATOM 3066 O O . GLY A 1 398 ? 99.94929 7.77820 61.00312 1.000 34.85402 406 GLY A O 1
ATOM 3067 N N . TRP A 1 399 ? 99.33185 9.09610 62.72340 1.000 33.65450 407 TRP A N 1
ATOM 3068 C CA . TRP A 1 399 ? 100.16450 10.22188 62.30944 1.000 29.83055 407 TRP A CA 1
ATOM 3069 C C . TRP A 1 399 ? 101.56862 10.05942 62.88657 1.000 36.53999 407 TRP A C 1
ATOM 3070 O O . TRP A 1 399 ? 101.73080 9.59389 64.02139 1.000 38.72567 407 TRP A O 1
ATOM 3081 N N . GLY A 1 400 ? 102.57801 10.44428 62.11015 1.000 33.89583 408 GLY A N 1
ATOM 3082 C CA . GLY A 1 400 ? 103.95495 10.34683 62.55814 1.000 34.18307 408 GLY A CA 1
ATOM 3083 C C . GLY A 1 400 ? 104.29709 11.37129 63.62428 1.000 33.60490 408 GLY A C 1
ATOM 3084 O O . GLY A 1 400 ? 105.17472 11.14171 64.45893 1.000 39.28964 408 GLY A O 1
ATOM 3085 N N . THR A 1 401 ? 103.59743 12.50248 63.59569 1.000 28.29661 409 THR A N 1
ATOM 3086 C CA . THR A 1 401 ? 103.83016 13.58713 64.54303 1.000 31.56623 409 THR A CA 1
ATOM 3087 C C . THR A 1 401 ? 103.19872 13.33546 65.90822 1.000 33.40329 409 THR A C 1
ATOM 3088 O O . THR A 1 401 ? 103.45529 14.07508 66.85807 1.000 40.51678 409 THR A O 1
ATOM 3092 N N . GLN A 1 402 ? 102.37337 12.29998 66.01175 1.000 31.61561 410 GLN A N 1
ATOM 3093 C CA . GLN A 1 402 ? 101.68919 12.02821 67.26901 1.000 34.00454 410 GLN A CA 1
ATOM 3094 C C . GLN A 1 402 ? 101.85177 10.57664 67.71219 1.000 36.53356 410 GLN A C 1
ATOM 3095 O O . GLN A 1 402 ? 101.48610 10.22400 68.83653 1.000 37.43419 410 GLN A O 1
ATOM 3101 N N . GLN A 1 403 ? 102.40326 9.73890 66.83737 1.000 39.06497 411 GLN A N 1
ATOM 3102 C CA . GLN A 1 403 ? 102.61486 8.33591 67.17768 1.000 37.38790 411 GLN A CA 1
ATOM 3103 C C . GLN A 1 403 ? 104.02123 7.87304 66.81227 1.000 34.57297 411 GLN A C 1
ATOM 3104 O O . GLN A 1 403 ? 104.54061 8.20838 65.73999 1.000 36.44113 411 GLN A O 1
ATOM 3110 N N . LEU A 1 404 ? 104.62425 7.09757 67.71006 1.000 28.18743 412 LEU A N 1
ATOM 3111 C CA . LEU A 1 404 ? 105.97342 6.58669 67.51210 1.000 26.87913 412 LEU A CA 1
ATOM 3112 C C . LEU A 1 404 ? 105.96395 5.13992 67.02853 1.000 32.57334 412 LEU A C 1
ATOM 3113 O O . LEU A 1 404 ? 105.33117 4.27580 67.64421 1.000 37.22168 412 LEU A O 1
ATOM 3118 N N . VAL A 1 405 ? 106.66891 4.87752 65.93160 1.000 26.11271 413 VAL A N 1
ATOM 3119 C CA . VAL A 1 405 ? 106.79648 3.51764 65.42645 1.000 26.92821 413 VAL A CA 1
ATOM 3120 C C . VAL A 1 405 ? 108.21346 3.01315 65.68199 1.000 31.01182 413 VAL A C 1
ATOM 3121 O O . VAL A 1 405 ? 109.18852 3.65652 65.28464 1.000 27.42012 413 VAL A O 1
ATOM 3125 N N . LYS A 1 406 ? 108.32947 1.86595 66.34607 1.000 35.59341 414 LYS A N 1
ATOM 3126 C CA . LYS A 1 406 ? 109.64114 1.34099 66.72375 1.000 34.46911 414 LYS A CA 1
ATOM 3127 C C . LYS A 1 406 ? 110.30358 0.54471 65.60047 1.000 34.43316 414 LYS A C 1
ATOM 3128 O O . LYS A 1 406 ? 109.67213 0.24729 64.57991 1.000 34.02067 414 LYS A O 1
ATOM 3134 N N . GLY A 1 407 ? 111.57244 0.19430 65.81263 1.000 34.89216 415 GLY A N 1
ATOM 3135 C CA . GLY A 1 407 ? 112.40323 -0.41946 64.79013 1.000 33.15210 415 GLY A CA 1
ATOM 3136 C C . GLY A 1 407 ? 111.91690 -1.73877 64.21519 1.000 34.84571 415 GLY A C 1
ATOM 3137 O O . GLY A 1 407 ? 111.96741 -1.93640 62.99733 1.000 35.77894 415 GLY A O 1
ATOM 3138 N N . GLU A 1 408 ? 111.45158 -2.64391 65.07307 1.000 33.13348 416 GLU A N 1
ATOM 3139 C CA . GLU A 1 408 ? 110.99777 -3.94749 64.60182 1.000 35.40481 416 GLU A CA 1
ATOM 3140 C C . GLU A 1 408 ? 109.82581 -3.79052 63.64072 1.000 35.14075 416 GLU A C 1
ATOM 3141 O O . GLU A 1 408 ? 109.81146 -4.38607 62.56630 1.000 33.13002 416 GLU A O 1
ATOM 3147 N N . GLU A 1 409 ? 108.85361 -2.97447 64.03334 1.000 38.94867 417 GLU A N 1
ATOM 3148 C CA . GLU A 1 409 ? 107.66717 -2.73404 63.22081 1.000 37.47900 417 GLU A CA 1
ATOM 3149 C C . GLU A 1 409 ? 108.02088 -2.11599 61.87111 1.000 38.29202 417 GLU A C 1
ATOM 3150 O O . GLU A 1 409 ? 107.44454 -2.47520 60.84400 1.000 39.70259 417 GLU A O 1
ATOM 3156 N N . ILE A 1 410 ? 108.97363 -1.18927 61.88220 1.000 33.47172 418 ILE A N 1
ATOM 3157 C CA . ILE A 1 410 ? 109.39822 -0.50708 60.66513 1.000 32.40087 418 ILE A CA 1
ATOM 3158 C C . ILE A 1 410 ? 110.06462 -1.47648 59.69342 1.000 33.56826 418 ILE A C 1
ATOM 3159 O O . ILE A 1 410 ? 109.81022 -1.43467 58.48747 1.000 34.72993 418 ILE A O 1
ATOM 3164 N N . GLY A 1 411 ? 110.90232 -2.36058 60.22526 1.000 31.50192 419 GLY A N 1
ATOM 3165 C CA . GLY A 1 411 ? 111.61473 -3.32092 59.40171 1.000 33.24786 419 GLY A CA 1
ATOM 3166 C C . GLY A 1 411 ? 110.71069 -4.31002 58.68256 1.000 34.82767 419 GLY A C 1
ATOM 3167 O O . GLY A 1 411 ? 110.99875 -4.72649 57.55721 1.000 37.84539 419 GLY A O 1
ATOM 3168 N N . GLU A 1 412 ? 109.61020 -4.68568 59.32624 1.000 31.74408 420 GLU A N 1
ATOM 3169 C CA . GLU A 1 412 ? 108.71177 -5.68932 58.76598 1.000 33.83162 420 GLU A CA 1
ATOM 3170 C C . GLU A 1 412 ? 107.90634 -5.15263 57.58556 1.000 33.57807 420 GLU A C 1
ATOM 3171 O O . GLU A 1 412 ? 107.68354 -5.86306 56.60514 1.000 33.27233 420 GLU A O 1
ATOM 3177 N N . ARG A 1 413 ? 107.47355 -3.90111 57.68102 1.000 32.13755 421 ARG A N 1
ATOM 3178 C CA . ARG A 1 413 ? 106.68451 -3.29253 56.62055 1.000 31.80136 421 ARG A CA 1
ATOM 3179 C C . ARG A 1 413 ? 107.54450 -2.97331 55.40060 1.000 31.78139 421 ARG A C 1
ATOM 3180 O O . ARG A 1 413 ? 107.05599 -2.97050 54.26758 1.000 28.98856 421 ARG A O 1
ATOM 3188 N N . ILE A 1 414 ? 108.82461 -2.70639 55.63302 1.000 29.79499 422 ILE A N 1
ATOM 3189 C CA . ILE A 1 414 ? 109.74847 -2.47180 54.53354 1.000 26.70462 422 ILE A CA 1
ATOM 3190 C C . ILE A 1 414 ? 109.96141 -3.77734 53.77109 1.000 30.58658 422 ILE A C 1
ATOM 3191 O O . ILE A 1 414 ? 110.04437 -3.78248 52.54132 1.000 33.78518 422 ILE A O 1
ATOM 3196 N N . LYS A 1 415 ? 110.02449 -4.88439 54.50793 1.000 28.41168 423 LYS A N 1
ATOM 3197 C CA . LYS A 1 415 ? 110.03973 -6.21044 53.89623 1.000 27.31948 423 LYS A CA 1
ATOM 3198 C C . LYS A 1 415 ? 108.79401 -6.41593 53.04206 1.000 30.15924 423 LYS A C 1
ATOM 3199 O O . LYS A 1 415 ? 108.88451 -6.82970 51.88554 1.000 37.38914 423 LYS A O 1
ATOM 3205 N N . ASP A 1 416 ? 107.63379 -6.12869 53.62697 1.000 32.97285 424 ASP A N 1
ATOM 3206 C CA . ASP A 1 416 ? 106.35896 -6.26121 52.93252 1.000 29.50360 424 ASP A CA 1
ATOM 3207 C C . ASP A 1 416 ? 106.33464 -5.42523 51.65696 1.000 33.59850 424 ASP A C 1
ATOM 3208 O O . ASP A 1 416 ? 105.80724 -5.85908 50.63631 1.000 44.08271 424 ASP A O 1
ATOM 3213 N N . LEU A 1 417 ? 106.91095 -4.22879 51.72061 1.000 30.01921 425 LEU A N 1
ATOM 3214 C CA . LEU A 1 417 ? 106.96160 -3.33790 50.56546 1.000 31.14715 425 LEU A CA 1
ATOM 3215 C C . LEU A 1 417 ? 107.85869 -3.88602 49.45871 1.000 34.30653 425 LEU A C 1
ATOM 3216 O O . LEU A 1 417 ? 107.51594 -3.81352 48.27797 1.000 30.26644 425 LEU A O 1
ATOM 3221 N N . MET A 1 418 ? 109.00759 -4.42839 49.85125 1.000 33.65017 426 MET A N 1
ATOM 3222 C CA . MET A 1 418 ? 109.99527 -4.93373 48.90299 1.000 34.66258 426 MET A CA 1
ATOM 3223 C C . MET A 1 418 ? 109.54092 -6.20312 48.19120 1.000 42.13337 426 MET A C 1
ATOM 3224 O O . MET A 1 418 ? 110.02638 -6.52038 47.10107 1.000 45.64714 426 MET A O 1
ATOM 3229 N N . GLY A 1 419 ? 108.61223 -6.92741 48.80633 1.000 38.05998 427 GLY A N 1
ATOM 3230 C CA . GLY A 1 419 ? 108.13780 -8.17321 48.23628 1.000 38.79311 427 GLY A CA 1
ATOM 3231 C C . GLY A 1 419 ? 106.70666 -8.11697 47.74216 1.000 39.98906 427 GLY A C 1
ATOM 3232 O O . GLY A 1 419 ? 106.14136 -9.14018 47.35511 1.000 45.96570 427 GLY A O 1
ATOM 3233 N N . ASN A 1 420 ? 106.11542 -6.92650 47.74883 1.000 41.31493 428 ASN A N 1
ATOM 3234 C CA . ASN A 1 420 ? 104.72324 -6.77932 47.33755 1.000 35.90522 428 ASN A CA 1
ATOM 3235 C C . ASN A 1 420 ? 104.58495 -6.70869 45.82279 1.000 34.28406 428 ASN A C 1
ATOM 3236 O O . ASN A 1 420 ? 104.65928 -5.62857 45.23519 1.000 37.58388 428 ASN A O 1
ATOM 3241 N N . ASN A 1 421 ? 104.38221 -7.86113 45.19607 1.000 32.72128 429 ASN A N 1
ATOM 3242 C CA . ASN A 1 421 ? 104.31184 -7.93454 43.74439 1.000 34.00084 429 ASN A CA 1
ATOM 3243 C C . ASN A 1 421 ? 103.17325 -7.13688 43.09456 1.000 34.52629 429 ASN A C 1
ATOM 3244 O O . ASN A 1 421 ? 103.38164 -6.55932 42.02881 1.000 43.37587 429 ASN A O 1
ATOM 3249 N N . PRO A 1 422 ? 101.96781 -7.11553 43.70591 1.000 34.34197 430 PRO A N 1
ATOM 3250 C CA . PRO A 1 422 ? 100.91945 -6.28091 43.10361 1.000 35.89777 430 PRO A CA 1
ATOM 3251 C C . PRO A 1 422 ? 101.31377 -4.81489 42.93708 1.000 35.10698 430 PRO A C 1
ATOM 3252 O O . PRO A 1 422 ? 100.93961 -4.19371 41.94327 1.000 41.47541 430 PRO A O 1
ATOM 3256 N N . LEU A 1 423 ? 102.05042 -4.27054 43.90039 1.000 34.72733 431 LEU A N 1
ATOM 3257 C CA . LEU A 1 423 ? 102.49139 -2.88128 43.82061 1.000 33.73803 431 LEU A CA 1
ATOM 3258 C C . LEU A 1 423 ? 103.46807 -2.68933 42.65959 1.000 33.39139 431 LEU A C 1
ATOM 3259 O O . LEU A 1 423 ? 103.40565 -1.68904 41.94500 1.000 34.05496 431 LEU A O 1
ATOM 3264 N N . ARG A 1 424 ? 104.36090 -3.65819 42.47232 1.000 32.55758 432 ARG A N 1
ATOM 3265 C CA . ARG A 1 424 ? 105.33447 -3.61312 41.38394 1.000 33.93445 432 ARG A CA 1
ATOM 3266 C C . ARG A 1 424 ? 104.65139 -3.66093 40.01968 1.000 41.33198 432 ARG A C 1
ATOM 3267 O O . ARG A 1 424 ? 104.99393 -2.89116 39.12009 1.000 46.90051 432 ARG A O 1
ATOM 3275 N N . VAL A 1 425 ? 103.69642 -4.57605 39.87331 1.000 36.93768 433 VAL A N 1
ATOM 3276 C CA . VAL A 1 425 ? 102.97084 -4.75001 38.62124 1.000 37.31714 433 VAL A CA 1
ATOM 3277 C C . VAL A 1 425 ? 102.17941 -3.49345 38.27218 1.000 36.98355 433 VAL A C 1
ATOM 3278 O O . VAL A 1 425 ? 102.18472 -3.04613 37.12471 1.000 40.00853 433 VAL A O 1
ATOM 3282 N N . ARG A 1 426 ? 101.51720 -2.91642 39.26937 1.000 36.81979 434 ARG A N 1
ATOM 3283 C CA . ARG A 1 426 ? 100.74351 -1.70121 39.05795 1.000 35.94355 434 ARG A CA 1
ATOM 3284 C C . ARG A 1 426 ? 101.65757 -0.52667 38.72878 1.000 39.72030 434 ARG A C 1
ATOM 3285 O O . ARG A 1 426 ? 101.29292 0.34515 37.94363 1.000 41.91101 434 ARG A O 1
ATOM 3293 N N . ALA A 1 427 ? 102.84439 -0.51409 39.33019 1.000 40.00837 435 ALA A N 1
ATOM 3294 C CA . ALA A 1 427 ? 103.82268 0.54763 39.10112 1.000 40.15548 435 ALA A CA 1
ATOM 3295 C C . ALA A 1 427 ? 104.15772 0.70988 37.61916 1.000 39.38414 435 ALA A C 1
ATOM 3296 O O . ALA A 1 427 ? 104.14654 1.82059 37.09065 1.000 40.13962 435 ALA A O 1
ATOM 3298 N N . LYS A 1 428 ? 104.45464 -0.40274 36.95623 1.000 38.54174 436 LYS A N 1
ATOM 3299 C CA . LYS A 1 428 ? 104.77943 -0.38945 35.53488 1.000 44.74058 436 LYS A CA 1
ATOM 3300 C C . LYS A 1 428 ? 103.56867 0.03240 34.70346 1.000 44.94510 436 LYS A C 1
ATOM 3301 O O . LYS A 1 428 ? 103.69930 0.77382 33.72909 1.000 46.35633 436 LYS A O 1
ATOM 3307 N N . THR A 1 429 ? 102.39236 -0.44122 35.10164 1.000 41.88765 437 THR A N 1
ATOM 3308 C CA . THR A 1 429 ? 101.15068 -0.11953 34.40830 1.000 43.98368 437 THR A CA 1
ATOM 3309 C C . THR A 1 429 ? 100.78726 1.35393 34.56474 1.000 45.50590 437 THR A C 1
ATOM 3310 O O . THR A 1 429 ? 100.46409 2.03605 33.58963 1.000 45.99793 437 THR A O 1
ATOM 3314 N N . LEU A 1 430 ? 100.85148 1.83880 35.79971 1.000 44.20522 438 LEU A N 1
ATOM 3315 C CA . LEU A 1 430 ? 100.46274 3.20765 36.10942 1.000 38.44407 438 LEU A CA 1
ATOM 3316 C C . LEU A 1 430 ? 101.44418 4.22205 35.51557 1.000 37.06487 438 LEU A C 1
ATOM 3317 O O . LEU A 1 430 ? 101.05354 5.33792 35.17046 1.000 38.22599 438 LEU A O 1
ATOM 3322 N N . ARG A 1 431 ? 102.71196 3.83115 35.39602 1.000 39.09209 439 ARG A N 1
ATOM 3323 C CA . ARG A 1 431 ? 103.74067 4.70493 34.82890 1.000 38.81437 439 ARG A CA 1
ATOM 3324 C C . ARG A 1 431 ? 103.50987 4.94024 33.33819 1.000 42.03480 439 ARG A C 1
ATOM 3325 O O . ARG A 1 431 ? 103.66968 6.05667 32.84146 1.000 44.12079 439 ARG A O 1
ATOM 3333 N N . GLU A 1 432 ? 103.13047 3.88135 32.63092 1.000 42.92357 440 GLU A N 1
ATOM 3334 C CA . GLU A 1 432 ? 102.87826 3.96632 31.19793 1.000 43.13700 440 GLU A CA 1
ATOM 3335 C C . GLU A 1 432 ? 101.66575 4.85181 30.90435 1.000 42.17048 440 GLU A C 1
ATOM 3336 O O . GLU A 1 432 ? 101.58814 5.48402 29.85062 1.000 43.31432 440 GLU A O 1
ATOM 3342 N N . GLU A 1 433 ? 100.72489 4.89700 31.84380 1.000 41.66500 441 GLU A N 1
ATOM 3343 C CA . GLU A 1 433 ? 99.54782 5.74864 31.70723 1.000 38.63501 441 GLU A CA 1
ATOM 3344 C C . GLU A 1 433 ? 99.92431 7.21169 31.91465 1.000 38.21944 441 GLU A C 1
ATOM 3345 O O . GLU A 1 433 ? 99.44300 8.09014 31.20073 1.000 43.76809 441 GLU A O 1
ATOM 3351 N N . ALA A 1 434 ? 100.78555 7.46704 32.89490 1.000 39.19836 442 ALA A N 1
ATOM 3352 C CA . ALA A 1 434 ? 101.25815 8.81976 33.16262 1.000 38.98631 442 ALA A CA 1
ATOM 3353 C C . ALA A 1 434 ? 101.99904 9.37646 31.95153 1.000 40.14775 442 ALA A C 1
ATOM 3354 O O . ALA A 1 434 ? 101.83823 10.54504 31.59350 1.000 39.73249 442 ALA A O 1
ATOM 3356 N N . ARG A 1 435 ? 102.81245 8.53073 31.32697 1.000 38.43201 443 ARG A N 1
ATOM 3357 C CA . ARG A 1 435 ? 103.51981 8.91073 30.11248 1.000 44.93945 443 ARG A CA 1
ATOM 3358 C C . ARG A 1 435 ? 102.54389 9.19736 28.97677 1.000 44.81774 443 ARG A C 1
ATOM 3359 O O . ARG A 1 435 ? 102.69894 10.17897 28.25218 1.000 46.44928 443 ARG A O 1
ATOM 3367 N N . LYS A 1 436 ? 101.53810 8.34047 28.82813 1.000 41.66597 444 LYS A N 1
ATOM 3368 C CA . LYS A 1 436 ? 100.56470 8.49048 27.75332 1.000 42.22228 444 LYS A CA 1
ATOM 3369 C C . LYS A 1 436 ? 99.75672 9.77617 27.90253 1.000 41.71657 444 LYS A C 1
ATOM 3370 O O . LYS A 1 436 ? 99.29919 10.34365 26.91461 1.000 44.68814 444 LYS A O 1
ATOM 3372 N N . ALA A 1 437 ? 99.59689 10.23602 29.13942 1.000 39.59321 445 ALA A N 1
ATOM 3373 C CA . ALA A 1 437 ? 98.79659 11.42321 29.42292 1.000 38.99039 445 ALA A CA 1
ATOM 3374 C C . ALA A 1 437 ? 99.46130 12.70846 28.93829 1.000 39.26881 445 ALA A C 1
ATOM 3375 O O . ALA A 1 437 ? 98.77753 13.65778 28.55864 1.000 40.13320 445 ALA A O 1
ATOM 3377 N N . ILE A 1 438 ? 100.79042 12.74199 28.96150 1.000 42.03307 446 ILE A N 1
ATOM 3378 C CA . ILE A 1 438 ? 101.52535 13.94029 28.56461 1.000 44.21764 446 ILE A CA 1
ATOM 3379 C C . ILE A 1 438 ? 101.96755 13.88085 27.10623 1.000 43.38514 446 ILE A C 1
ATOM 3380 O O . ILE A 1 438 ? 102.28864 14.90862 26.51005 1.000 43.54896 446 ILE A O 1
ATOM 3385 N N . GLU A 1 439 ? 102.00032 12.67696 26.54065 1.000 43.71757 447 GLU A N 1
ATOM 3386 C CA . GLU A 1 439 ? 102.24961 12.51609 25.11187 1.000 44.13199 447 GLU A CA 1
ATOM 3387 C C . GLU A 1 439 ? 101.08945 13.12715 24.33400 1.000 44.73666 447 GLU A C 1
ATOM 3388 O O . GLU A 1 439 ? 99.99713 13.29477 24.88132 1.000 49.22241 447 GLU A O 1
ATOM 3394 N N . VAL A 1 440 ? 101.32627 13.46424 23.06819 1.000 47.76576 448 VAL A N 1
ATOM 3395 C CA . VAL A 1 440 ? 100.30708 14.10874 22.24164 1.000 45.66561 448 VAL A CA 1
ATOM 3396 C C . VAL A 1 440 ? 99.05559 13.24024 22.14474 1.000 44.01397 448 VAL A C 1
ATOM 3397 O O . VAL A 1 440 ? 99.14026 12.04429 21.85715 1.000 41.95430 448 VAL A O 1
ATOM 3401 N N . GLY A 1 441 ? 97.89945 13.84388 22.40491 1.000 44.65306 449 GLY A N 1
ATOM 3402 C CA . GLY A 1 441 ? 96.64669 13.11372 22.40585 1.000 48.14503 449 GLY A CA 1
ATOM 3403 C C . GLY A 1 441 ? 96.32028 12.58265 23.78627 1.000 47.78724 449 GLY A C 1
ATOM 3404 O O . GLY A 1 441 ? 95.24011 12.03134 24.00820 1.000 50.62160 449 GLY A O 1
ATOM 3405 N N . GLY A 1 442 ? 97.25921 12.74559 24.71442 1.000 41.68728 450 GLY A N 1
ATOM 3406 C CA . GLY A 1 442 ? 97.05572 12.31399 26.08474 1.000 42.02772 450 GLY A CA 1
ATOM 3407 C C . GLY A 1 442 ? 96.05365 13.18610 26.81334 1.000 43.16792 450 GLY A C 1
ATOM 3408 O O . GLY A 1 442 ? 95.72249 14.27608 26.34391 1.000 41.95549 450 GLY A O 1
ATOM 3409 N N . SER A 1 443 ? 95.57068 12.70995 27.95840 1.000 38.16352 451 SER A N 1
ATOM 3410 C CA . SER A 1 443 ? 94.57650 13.44761 28.73149 1.000 30.72791 451 SER A CA 1
ATOM 3411 C C . SER A 1 443 ? 95.11489 14.80363 29.18088 1.000 34.94903 451 SER A C 1
ATOM 3412 O O . SER A 1 443 ? 94.49137 15.83834 28.95324 1.000 41.79891 451 SER A O 1
ATOM 3415 N N . SER A 1 444 ? 96.28306 14.79001 29.81154 1.000 37.75515 452 SER A N 1
ATOM 3416 C CA . SER A 1 444 ? 96.88881 16.00823 30.33869 1.000 39.19323 452 SER A CA 1
ATOM 3417 C C . SER A 1 444 ? 97.34528 16.96437 29.23932 1.000 39.95181 452 SER A C 1
ATOM 3418 O O . SER A 1 444 ? 97.19617 18.18111 29.36361 1.000 39.66066 452 SER A O 1
ATOM 3421 N N . GLU A 1 445 ? 97.90853 16.41448 28.16870 1.000 40.08366 453 GLU A N 1
ATOM 3422 C CA . GLU A 1 445 ? 98.39189 17.23647 27.06443 1.000 41.28432 453 GLU A CA 1
ATOM 3423 C C . GLU A 1 445 ? 97.22191 17.92573 26.36151 1.000 41.38217 453 GLU A C 1
ATOM 3424 O O . GLU A 1 445 ? 97.37681 19.00431 25.78785 1.000 45.48807 453 GLU A O 1
ATOM 3430 N N . LYS A 1 446 ? 96.05006 17.29843 26.42340 1.000 42.74196 454 LYS A N 1
ATOM 3431 C CA . LYS A 1 446 ? 94.83509 17.85419 25.83174 1.000 42.46056 454 LYS A CA 1
ATOM 3432 C C . LYS A 1 446 ? 94.33134 19.06673 26.61251 1.000 45.18500 454 LYS A C 1
ATOM 3433 O O . LYS A 1 446 ? 93.93476 20.07403 26.02403 1.000 50.20631 454 LYS A O 1
ATOM 3439 N N . THR A 1 447 ? 94.34594 18.96739 27.93808 1.000 40.59950 455 THR A N 1
ATOM 3440 C CA . THR A 1 447 ? 93.85779 20.05198 28.78196 1.000 42.64907 455 THR A CA 1
ATOM 3441 C C . THR A 1 447 ? 94.77271 21.26999 28.70567 1.000 43.34178 455 THR A C 1
ATOM 3442 O O . THR A 1 447 ? 94.31061 22.40917 28.76348 1.000 53.75850 455 THR A O 1
ATOM 3446 N N . LEU A 1 448 ? 96.07181 21.02466 28.57373 1.000 43.70050 456 LEU A N 1
ATOM 3447 C CA . LEU A 1 448 ? 97.04685 22.10760 28.52979 1.000 44.97841 456 LEU A CA 1
ATOM 3448 C C . LEU A 1 448 ? 96.95945 22.85383 27.20082 1.000 45.97588 456 LEU A C 1
ATOM 3449 O O . LEU A 1 448 ? 97.13728 24.07149 27.14405 1.000 46.70837 456 LEU A O 1
ATOM 3454 N N . LYS A 1 449 ? 96.68448 22.11154 26.13377 1.000 46.08282 457 LYS A N 1
ATOM 3455 C CA . LYS A 1 449 ? 96.51556 22.69840 24.81051 1.000 46.07812 457 LYS A CA 1
ATOM 3456 C C . LYS A 1 449 ? 95.25021 23.55410 24.76212 1.000 49.70427 457 LYS A C 1
ATOM 3457 O O . LYS A 1 449 ? 95.21346 24.58473 24.08929 1.000 54.37178 457 LYS A O 1
ATOM 3463 N N . GLU A 1 450 ? 94.21966 23.11898 25.48440 1.000 52.28426 458 GLU A N 1
ATOM 3464 C CA . GLU A 1 450 ? 92.94978 23.84024 25.55164 1.000 53.25769 458 GLU A CA 1
ATOM 3465 C C . GLU A 1 450 ? 93.10327 25.15720 26.30555 1.000 51.73508 458 GLU A C 1
ATOM 3466 O O . GLU A 1 450 ? 92.49719 26.16900 25.94654 1.000 57.76414 458 GLU A O 1
ATOM 3472 N N . LEU A 1 451 ? 93.90541 25.12992 27.36496 1.000 47.64989 459 LEU A N 1
ATOM 3473 C CA . LEU A 1 451 ? 94.16878 26.32401 28.15917 1.000 45.44512 459 LEU A CA 1
ATOM 3474 C C . LEU A 1 451 ? 94.89736 27.37890 27.33763 1.000 47.14213 459 LEU A C 1
ATOM 3475 O O . LEU A 1 451 ? 94.48458 28.53882 27.28233 1.000 51.89813 459 LEU A O 1
ATOM 3480 N N . ILE A 1 452 ? 95.98608 26.96316 26.70119 1.000 46.80375 460 ILE A N 1
ATOM 3481 C CA . ILE A 1 452 ? 96.80435 27.86811 25.90787 1.000 49.93158 460 ILE A CA 1
ATOM 3482 C C . ILE A 1 452 ? 96.02466 28.40613 24.71274 1.000 51.25501 460 ILE A C 1
ATOM 3483 O O . ILE A 1 452 ? 96.16731 29.56978 24.34761 1.000 51.32416 460 ILE A O 1
ATOM 3488 N N . GLU A 1 453 ? 95.17691 27.57057 24.12265 1.000 52.22363 461 GLU A N 1
ATOM 3489 C CA . GLU A 1 453 ? 94.38217 27.99873 22.97627 1.000 54.87219 461 GLU A CA 1
ATOM 3490 C C . GLU A 1 453 ? 93.27141 28.97625 23.36050 1.000 57.88803 461 GLU A C 1
ATOM 3491 O O . GLU A 1 453 ? 92.62878 29.55748 22.49247 1.000 62.25369 461 GLU A O 1
ATOM 3497 N N . ASN A 1 454 ? 93.04400 29.15073 24.65852 1.000 55.24879 462 ASN A N 1
ATOM 3498 C CA . ASN A 1 454 ? 92.03174 30.08787 25.14564 1.000 54.50861 462 ASN A CA 1
ATOM 3499 C C . ASN A 1 454 ? 92.61011 31.46197 25.46353 1.000 56.53142 462 ASN A C 1
ATOM 3500 O O . ASN A 1 454 ? 91.91781 32.31559 26.01743 1.000 62.93881 462 ASN A O 1
ATOM 3505 N N . TRP A 1 455 ? 93.86812 31.68091 25.09284 1.000 57.12776 463 TRP A N 1
ATOM 3506 C CA . TRP A 1 455 ? 94.65799 32.74598 25.70725 1.000 56.58968 463 TRP A CA 1
ATOM 3507 C C . TRP A 1 455 ? 95.25252 33.96266 24.92940 1.000 63.98294 463 TRP A C 1
ATOM 3508 O O . TRP A 1 455 ? 95.68017 34.89197 25.61262 1.000 71.71317 463 TRP A O 1
ATOM 3519 N N . LYS A 1 456 ? 95.32970 34.05720 23.59225 1.000 64.28999 464 LYS A N 1
ATOM 3520 C CA . LYS A 1 456 ? 94.73095 33.24836 22.52853 1.000 59.71729 464 LYS A CA 1
ATOM 3521 C C . LYS A 1 456 ? 93.21745 33.13494 22.66497 1.000 74.20182 464 LYS A C 1
ATOM 3522 O O . LYS A 1 456 ? 92.57055 33.91721 23.35821 1.000 78.91746 464 LYS A O 1
ATOM 3528 N N . SER B 1 1 ? 103.54840 38.34858 20.74069 1.000 67.93927 9 SER B N 1
ATOM 3529 C CA . SER B 1 1 ? 103.76331 37.59556 19.50834 1.000 75.47422 9 SER B CA 1
ATOM 3530 C C . SER B 1 1 ? 105.17679 37.02308 19.43582 1.000 74.64964 9 SER B C 1
ATOM 3531 O O . SER B 1 1 ? 106.13167 37.64998 19.89278 1.000 74.92469 9 SER B O 1
ATOM 3534 N N . CYS B 1 2 ? 105.30759 35.83258 18.85672 1.000 79.67179 10 CYS B N 1
ATOM 3535 C CA . CYS B 1 2 ? 106.61552 35.19391 18.71239 1.000 72.90577 10 CYS B CA 1
ATOM 3536 C C . CYS B 1 2 ? 106.95772 34.94665 17.24336 1.000 65.56273 10 CYS B C 1
ATOM 3537 O O . CYS B 1 2 ? 106.32974 34.11169 16.58355 1.000 71.70147 10 CYS B O 1
ATOM 3540 N N . PRO B 1 3 ? 107.95602 35.67983 16.72416 1.000 60.82533 11 PRO B N 1
ATOM 3541 C CA . PRO B 1 3 ? 108.42781 35.52261 15.34396 1.000 63.16300 11 PRO B CA 1
ATOM 3542 C C . PRO B 1 3 ? 108.94594 34.11585 15.07132 1.000 61.53125 11 PRO B C 1
ATOM 3543 O O . PRO B 1 3 ? 109.71296 33.58264 15.87309 1.000 62.34415 11 PRO B O 1
ATOM 3547 N N . HIS B 1 4 ? 108.53505 33.53069 13.95110 1.000 64.95195 12 HIS B N 1
ATOM 3548 C CA . HIS B 1 4 ? 108.95732 32.18143 13.59564 1.000 64.54256 12 HIS B CA 1
ATOM 3549 C C . HIS B 1 4 ? 110.14382 32.21942 12.63567 1.000 66.76505 12 HIS B C 1
ATOM 3550 O O . HIS B 1 4 ? 110.02525 32.70977 11.51165 1.000 68.92506 12 HIS B O 1
ATOM 3557 N N . VAL B 1 5 ? 111.28483 31.70308 13.08521 1.000 65.26575 13 VAL B N 1
ATOM 3558 C CA . VAL B 1 5 ? 112.50434 31.72817 12.28504 1.000 63.62945 13 VAL B CA 1
ATOM 3559 C C . VAL B 1 5 ? 112.91827 30.32530 11.85193 1.000 66.26374 13 VAL B C 1
ATOM 3560 O O . VAL B 1 5 ? 112.95450 29.40117 12.66588 1.000 66.74455 13 VAL B O 1
ATOM 3564 N N . ALA B 1 6 ? 113.22579 30.17339 10.56650 1.000 65.23415 14 ALA B N 1
ATOM 3565 C CA . ALA B 1 6 ? 113.67285 28.89373 10.02691 1.000 65.04183 14 ALA B CA 1
ATOM 3566 C C . ALA B 1 6 ? 115.19276 28.86016 9.86364 1.000 66.93689 14 ALA B C 1
ATOM 3567 O O . ALA B 1 6 ? 115.77830 29.75952 9.25660 1.000 67.25670 14 ALA B O 1
ATOM 3569 N N . LEU B 1 7 ? 115.82485 27.82173 10.40491 1.000 65.09626 15 LEU B N 1
ATOM 3570 C CA . LEU B 1 7 ? 117.27344 27.66604 10.30795 1.000 67.54244 15 LEU B CA 1
ATOM 3571 C C . LEU B 1 7 ? 117.64605 26.61736 9.26507 1.000 70.18680 15 LEU B C 1
ATOM 3572 O O . LEU B 1 7 ? 117.34839 25.43300 9.43698 1.000 72.45876 15 LEU B O 1
ATOM 3577 N N . LEU B 1 8 ? 118.29477 27.05049 8.18664 1.000 69.14115 16 LEU B N 1
ATOM 3578 C CA . LEU B 1 8 ? 118.73486 26.12155 7.15101 1.000 65.76304 16 LEU B CA 1
ATOM 3579 C C . LEU B 1 8 ? 120.09574 25.53585 7.50059 1.000 67.68537 16 LEU B C 1
ATOM 3580 O O . LEU B 1 8 ? 121.10742 26.24184 7.47910 1.000 69.15408 16 LEU B O 1
ATOM 3585 N N . LEU B 1 9 ? 120.11523 24.24453 7.81822 1.000 73.55493 17 LEU B N 1
ATOM 3586 C CA . LEU B 1 9 ? 121.34870 23.57811 8.21091 1.000 70.73435 17 LEU B CA 1
ATOM 3587 C C . LEU B 1 9 ? 122.08946 22.99305 7.01823 1.000 72.17265 17 LEU B C 1
ATOM 3588 O O . LEU B 1 9 ? 121.48126 22.57442 6.03305 1.000 73.49397 17 LEU B O 1
ATOM 3593 N N . SER B 1 10 ? 123.41246 22.97401 7.12104 1.000 77.78075 18 SER B N 1
ATOM 3594 C CA . SER B 1 10 ? 124.25318 22.29036 6.15168 1.000 77.56921 18 SER B CA 1
ATOM 3595 C C . SER B 1 10 ? 125.16432 21.32515 6.89409 1.000 83.46139 18 SER B C 1
ATOM 3596 O O . SER B 1 10 ? 125.29808 21.40998 8.11866 1.000 91.84236 18 SER B O 1
ATOM 3599 N N . SER B 1 11 ? 125.78034 20.40256 6.16290 1.000 77.85847 19 SER B N 1
ATOM 3600 C CA . SER B 1 11 ? 126.73752 19.49042 6.77245 1.000 77.03159 19 SER B CA 1
ATOM 3601 C C . SER B 1 11 ? 127.93522 20.25643 7.30599 1.000 75.55345 19 SER B C 1
ATOM 3602 O O . SER B 1 11 ? 128.25133 21.34603 6.82470 1.000 76.84159 19 SER B O 1
ATOM 3605 N N . GLY B 1 12 ? 128.60407 19.68232 8.29790 1.000 74.77715 20 GLY B N 1
ATOM 3606 C CA . GLY B 1 12 ? 129.75720 20.32742 8.89112 1.000 79.45841 20 GLY B CA 1
ATOM 3607 C C . GLY B 1 12 ? 129.54291 20.57277 10.36793 1.000 74.27375 20 GLY B C 1
ATOM 3608 O O . GLY B 1 12 ? 128.67810 21.36408 10.75284 1.000 73.65007 20 GLY B O 1
ATOM 3609 N N . MET B 1 13 ? 130.32631 19.89098 11.19847 1.000 74.69684 21 MET B N 1
ATOM 3610 C CA . MET B 1 13 ? 130.22861 20.06632 12.63990 1.000 71.33720 21 MET B CA 1
ATOM 3611 C C . MET B 1 13 ? 130.70383 21.46255 13.02319 1.000 66.65326 21 MET B C 1
ATOM 3612 O O . MET B 1 13 ? 130.30317 22.01093 14.05273 1.000 63.00964 21 MET B O 1
ATOM 3617 N N . GLY B 1 14 ? 131.55723 22.03547 12.18147 1.000 67.28112 22 GLY B N 1
ATOM 3618 C CA . GLY B 1 14 ? 132.02216 23.39215 12.38595 1.000 68.49214 22 GLY B CA 1
ATOM 3619 C C . GLY B 1 14 ? 130.92871 24.40596 12.11276 1.000 66.52386 22 GLY B C 1
ATOM 3620 O O . GLY B 1 14 ? 130.92057 25.49116 12.69156 1.000 63.04215 22 GLY B O 1
ATOM 3621 N N . HIS B 1 15 ? 130.00281 24.05130 11.22695 1.000 69.04430 23 HIS B N 1
ATOM 3622 C CA . HIS B 1 15 ? 128.89447 24.93613 10.88713 1.000 63.75852 23 HIS B CA 1
ATOM 3623 C C . HIS B 1 15 ? 127.64978 24.63402 11.71053 1.000 65.41962 23 HIS B C 1
ATOM 3624 O O . HIS B 1 15 ? 126.79398 25.50079 11.89019 1.000 67.07348 23 HIS B O 1
ATOM 3631 N N . LEU B 1 16 ? 127.55273 23.40951 12.21676 1.000 66.34368 24 LEU B N 1
ATOM 3632 C CA . LEU B 1 16 ? 126.36542 22.99456 12.95282 1.000 61.29485 24 LEU B CA 1
ATOM 3633 C C . LEU B 1 16 ? 126.28202 23.63556 14.33519 1.000 58.58193 24 LEU B C 1
ATOM 3634 O O . LEU B 1 16 ? 125.22379 24.11982 14.73743 1.000 60.35679 24 LEU B O 1
ATOM 3639 N N . THR B 1 17 ? 127.39626 23.62998 15.05988 1.000 62.41141 25 THR B N 1
ATOM 3640 C CA . THR B 1 17 ? 127.43227 24.17744 16.41488 1.000 61.87975 25 THR B CA 1
ATOM 3641 C C . THR B 1 17 ? 126.96477 25.64178 16.49766 1.000 61.97505 25 THR B C 1
ATOM 3642 O O . THR B 1 17 ? 126.16545 25.97070 17.37059 1.000 63.96196 25 THR B O 1
ATOM 3646 N N . PRO B 1 18 ? 127.44021 26.52409 15.59495 1.000 60.37292 26 PRO B N 1
ATOM 3647 C CA . PRO B 1 18 ? 126.90711 27.89107 15.66779 1.000 61.08440 26 PRO B CA 1
ATOM 3648 C C . PRO B 1 18 ? 125.42101 27.95739 15.33632 1.000 60.70274 26 PRO B C 1
ATOM 3649 O O . PRO B 1 18 ? 124.69596 28.75933 15.92260 1.000 58.84533 26 PRO B O 1
ATOM 3653 N N . CYS B 1 19 ? 124.98497 27.12535 14.39605 1.000 61.64278 27 CYS B N 1
ATOM 3654 C CA . CYS B 1 19 ? 123.57933 27.05824 14.02067 1.000 57.22078 27 CYS B CA 1
ATOM 3655 C C . CYS B 1 19 ? 122.72277 26.62781 15.20427 1.000 56.29929 27 CYS B C 1
ATOM 3656 O O . CYS B 1 19 ? 121.72797 27.27726 15.52877 1.000 57.24988 27 CYS B O 1
ATOM 3659 N N . LEU B 1 20 ? 123.11760 25.53467 15.84958 1.000 55.40626 28 LEU B N 1
ATOM 3660 C CA . LEU B 1 20 ? 122.37929 25.02495 16.99743 1.000 60.92656 28 LEU B CA 1
ATOM 3661 C C . LEU B 1 20 ? 122.43498 25.99974 18.17220 1.000 60.82372 28 LEU B C 1
ATOM 3662 O O . LEU B 1 20 ? 121.48663 26.09441 18.95119 1.000 62.31080 28 LEU B O 1
ATOM 3667 N N . ARG B 1 21 ? 123.54216 26.72513 18.29708 1.000 60.46619 29 ARG B N 1
ATOM 3668 C CA . ARG B 1 21 ? 123.68304 27.70255 19.37038 1.000 62.88452 29 ARG B CA 1
ATOM 3669 C C . ARG B 1 21 ? 122.89548 28.97587 19.07028 1.000 63.14015 29 ARG B C 1
ATOM 3670 O O . ARG B 1 21 ? 122.38164 29.62242 19.98336 1.000 62.69894 29 ARG B O 1
ATOM 3678 N N . PHE B 1 22 ? 122.79684 29.33523 17.79377 1.000 61.07129 30 PHE B N 1
ATOM 3679 C CA . PHE B 1 22 ? 122.00980 30.50068 17.41432 1.000 58.95742 30 PHE B CA 1
ATOM 3680 C C . PHE B 1 22 ? 120.52350 30.17384 17.47071 1.000 59.81323 30 PHE B C 1
ATOM 3681 O O . PHE B 1 22 ? 119.70207 31.04007 17.77117 1.000 63.26953 30 PHE B O 1
ATOM 3689 N N . ALA B 1 23 ? 120.18294 28.92216 17.17954 1.000 61.35098 31 ALA B N 1
ATOM 3690 C CA . ALA B 1 23 ? 118.80198 28.47130 17.28092 1.000 57.45257 31 ALA B CA 1
ATOM 3691 C C . ALA B 1 23 ? 118.32256 28.58900 18.72189 1.000 59.72594 31 ALA B C 1
ATOM 3692 O O . ALA B 1 23 ? 117.22479 29.08093 18.98013 1.000 58.16529 31 ALA B O 1
ATOM 3694 N N . ALA B 1 24 ? 119.15616 28.14115 19.65561 1.000 59.54248 32 ALA B N 1
ATOM 3695 C CA . ALA B 1 24 ? 118.84569 28.25312 21.07366 1.000 57.36301 32 ALA B CA 1
ATOM 3696 C C . ALA B 1 24 ? 118.78795 29.71606 21.50981 1.000 58.99478 32 ALA B C 1
ATOM 3697 O O . ALA B 1 24 ? 117.92858 30.09688 22.30453 1.000 62.72903 32 ALA B O 1
ATOM 3699 N N . THR B 1 25 ? 119.70245 30.52849 20.98498 1.000 59.73254 33 THR B N 1
ATOM 3700 C CA . THR B 1 25 ? 119.75626 31.94966 21.31785 1.000 58.74695 33 THR B CA 1
ATOM 3701 C C . THR B 1 25 ? 118.46555 32.65451 20.90089 1.000 58.95523 33 THR B C 1
ATOM 3702 O O . THR B 1 25 ? 117.97826 33.54849 21.59847 1.000 62.79886 33 THR B O 1
ATOM 3706 N N . LEU B 1 26 ? 117.91012 32.23500 19.76699 1.000 57.77105 34 LEU B N 1
ATOM 3707 C CA . LEU B 1 26 ? 116.64638 32.78074 19.28196 1.000 58.36003 34 LEU B CA 1
ATOM 3708 C C . LEU B 1 26 ? 115.49377 32.44434 20.22777 1.000 60.84041 34 LEU B C 1
ATOM 3709 O O . LEU B 1 26 ? 114.69635 33.31732 20.57738 1.000 60.76906 34 LEU B O 1
ATOM 3714 N N . VAL B 1 27 ? 115.41081 31.17933 20.63519 1.000 61.31017 35 VAL B N 1
ATOM 3715 C CA . VAL B 1 27 ? 114.36795 30.72852 21.55518 1.000 57.23717 35 VAL B CA 1
ATOM 3716 C C . VAL B 1 27 ? 114.45268 31.47822 22.88135 1.000 57.83564 35 VAL B C 1
ATOM 3717 O O . VAL B 1 27 ? 113.43615 31.86895 23.45559 1.000 58.66454 35 VAL B O 1
ATOM 3721 N N . GLN B 1 28 ? 115.67676 31.69158 23.35265 1.000 58.93818 36 GLN B N 1
ATOM 3722 C CA . GLN B 1 28 ? 115.90818 32.41424 24.59840 1.000 59.34279 36 GLN B CA 1
ATOM 3723 C C . GLN B 1 28 ? 115.61216 33.90640 24.43898 1.000 58.47999 36 GLN B C 1
ATOM 3724 O O . GLN B 1 28 ? 115.54353 34.64111 25.42474 1.000 58.42385 36 GLN B O 1
ATOM 3730 N N . HIS B 1 29 ? 115.44556 34.34810 23.19489 1.000 60.22569 37 HIS B N 1
ATOM 3731 C CA . HIS B 1 29 ? 115.05701 35.72652 22.91453 1.000 60.64321 37 HIS B CA 1
ATOM 3732 C C . HIS B 1 29 ? 113.64845 35.77003 22.31129 1.000 65.65123 37 HIS B C 1
ATOM 3733 O O . HIS B 1 29 ? 113.33788 36.62924 21.48499 1.000 72.56486 37 HIS B O 1
ATOM 3740 N N . HIS B 1 30 ? 112.81970 34.81111 22.72414 1.000 61.85656 38 HIS B N 1
ATOM 3741 C CA . HIS B 1 30 ? 111.38677 34.75882 22.40621 1.000 59.01159 38 HIS B CA 1
ATOM 3742 C C . HIS B 1 30 ? 111.06038 34.63377 20.91229 1.000 60.59557 38 HIS B C 1
ATOM 3743 O O . HIS B 1 30 ? 110.32180 35.45050 20.35814 1.000 63.20755 38 HIS B O 1
ATOM 3750 N N . CYS B 1 31 ? 111.60097 33.59655 20.27644 1.000 58.40095 39 CYS B N 1
ATOM 3751 C CA . CYS B 1 31 ? 111.25845 33.25437 18.89738 1.000 59.05963 39 CYS B CA 1
ATOM 3752 C C . CYS B 1 31 ? 110.92236 31.77295 18.79654 1.000 56.93792 39 CYS B C 1
ATOM 3753 O O . CYS B 1 31 ? 111.49386 30.95395 19.52134 1.000 57.96685 39 CYS B O 1
ATOM 3756 N N . ARG B 1 32 ? 109.99470 31.43014 17.90820 1.000 58.21653 40 ARG B N 1
ATOM 3757 C CA . ARG B 1 32 ? 109.75112 30.03212 17.58968 1.000 59.08628 40 ARG B CA 1
ATOM 3758 C C . ARG B 1 32 ? 110.73556 29.61278 16.51103 1.000 62.01064 40 ARG B C 1
ATOM 3759 O O . ARG B 1 32 ? 110.88515 30.29958 15.50111 1.000 68.57567 40 ARG B O 1
ATOM 3767 N N . VAL B 1 33 ? 111.41377 28.49255 16.72291 1.000 63.14633 41 VAL B N 1
ATOM 3768 C CA . VAL B 1 33 ? 112.47576 28.09144 15.81345 1.000 62.52493 41 VAL B CA 1
ATOM 3769 C C . VAL B 1 33 ? 112.17992 26.75114 15.15062 1.000 65.72679 41 VAL B C 1
ATOM 3770 O O . VAL B 1 33 ? 111.85052 25.77205 15.82160 1.000 66.23574 41 VAL B O 1
ATOM 3774 N N . THR B 1 34 ? 112.27504 26.72685 13.82502 1.000 68.21458 42 THR B N 1
ATOM 3775 C CA . THR B 1 34 ? 112.18691 25.48667 13.06873 1.000 67.81289 42 THR B CA 1
ATOM 3776 C C . THR B 1 34 ? 113.49274 25.26579 12.32041 1.000 66.46784 42 THR B C 1
ATOM 3777 O O . THR B 1 34 ? 113.87438 26.08075 11.48159 1.000 65.47682 42 THR B O 1
ATOM 3781 N N . ILE B 1 35 ? 114.18487 24.17439 12.62931 1.000 65.73768 43 ILE B N 1
ATOM 3782 C CA . ILE B 1 35 ? 115.44384 23.87971 11.95851 1.000 67.22758 43 ILE B CA 1
ATOM 3783 C C . ILE B 1 35 ? 115.20958 22.92614 10.78934 1.000 67.19845 43 ILE B C 1
ATOM 3784 O O . ILE B 1 35 ? 114.42735 21.97901 10.89366 1.000 66.69499 43 ILE B O 1
ATOM 3789 N N . ILE B 1 36 ? 115.86369 23.20470 9.66479 1.000 71.75910 44 ILE B N 1
ATOM 3790 C CA . ILE B 1 36 ? 115.77361 22.33987 8.49327 1.000 70.98851 44 ILE B CA 1
ATOM 3791 C C . ILE B 1 36 ? 116.98105 21.40925 8.44804 1.000 71.70841 44 ILE B C 1
ATOM 3792 O O . ILE B 1 36 ? 118.10838 21.85111 8.22973 1.000 68.70194 44 ILE B O 1
ATOM 3797 N N . THR B 1 37 ? 116.73639 20.12032 8.66186 1.000 72.08638 45 THR B N 1
ATOM 3798 C CA . THR B 1 37 ? 117.80718 19.13267 8.74728 1.000 75.22573 45 THR B CA 1
ATOM 3799 C C . THR B 1 37 ? 117.79957 18.17732 7.55615 1.000 79.51669 45 THR B C 1
ATOM 3800 O O . THR B 1 37 ? 116.76053 17.96584 6.92846 1.000 82.06306 45 THR B O 1
ATOM 3804 N N . ASN B 1 38 ? 118.96152 17.61020 7.24163 1.000 80.63667 46 ASN B N 1
ATOM 3805 C CA . ASN B 1 38 ? 119.05236 16.59142 6.20001 1.000 80.60358 46 ASN B CA 1
ATOM 3806 C C . ASN B 1 38 ? 119.74736 15.33746 6.72137 1.000 79.92313 46 ASN B C 1
ATOM 3807 O O . ASN B 1 38 ? 120.77742 15.41691 7.39317 1.000 83.79358 46 ASN B O 1
ATOM 3812 N N . TYR B 1 39 ? 119.17054 14.17996 6.41729 1.000 82.78234 47 TYR B N 1
ATOM 3813 C CA . TYR B 1 39 ? 119.70795 12.90814 6.88630 1.000 83.99175 47 TYR B CA 1
ATOM 3814 C C . TYR B 1 39 ? 120.01719 11.99424 5.69731 1.000 85.44003 47 TYR B C 1
ATOM 3815 O O . TYR B 1 39 ? 119.35234 12.07540 4.66204 1.000 89.48424 47 TYR B O 1
ATOM 3824 N N . PRO B 1 40 ? 121.03494 11.12506 5.83360 1.000 85.58642 48 PRO B N 1
ATOM 3825 C CA . PRO B 1 40 ? 121.88415 10.92968 7.01576 1.000 87.35069 48 PRO B CA 1
ATOM 3826 C C . PRO B 1 40 ? 122.99384 11.96941 7.14131 1.000 86.31333 48 PRO B C 1
ATOM 3827 O O . PRO B 1 40 ? 123.54424 12.40459 6.13223 1.000 89.91299 48 PRO B O 1
ATOM 3831 N N . THR B 1 41 ? 123.31324 12.35995 8.37072 1.000 85.23945 49 THR B N 1
ATOM 3832 C CA . THR B 1 41 ? 124.39937 13.30116 8.60828 1.000 84.08219 49 THR B CA 1
ATOM 3833 C C . THR B 1 41 ? 125.73860 12.65101 8.26748 1.000 87.42873 49 THR B C 1
ATOM 3834 O O . THR B 1 41 ? 125.86747 11.42516 8.29886 1.000 91.97524 49 THR B O 1
ATOM 3838 N N . VAL B 1 42 ? 126.72647 13.47652 7.93355 1.000 88.85379 50 VAL B N 1
ATOM 3839 C CA . VAL B 1 42 ? 128.05432 12.98950 7.57159 1.000 88.64740 50 VAL B CA 1
ATOM 3840 C C . VAL B 1 42 ? 128.73497 12.29929 8.75284 1.000 89.50725 50 VAL B C 1
ATOM 3841 O O . VAL B 1 42 ? 129.37562 11.25900 8.59047 1.000 90.77621 50 VAL B O 1
ATOM 3845 N N . SER B 1 43 ? 128.58151 12.87765 9.94133 1.000 88.83263 51 SER B N 1
ATOM 3846 C CA . SER B 1 43 ? 129.19455 12.33246 11.15067 1.000 86.97556 51 SER B CA 1
ATOM 3847 C C . SER B 1 43 ? 128.17824 12.14519 12.28146 1.000 85.45074 51 SER B C 1
ATOM 3848 O O . SER B 1 43 ? 127.11704 12.77282 12.28688 1.000 83.84612 51 SER B O 1
ATOM 3851 N N . VAL B 1 44 ? 128.51287 11.27367 13.23131 1.000 84.64110 52 VAL B N 1
ATOM 3852 C CA . VAL B 1 44 ? 127.64703 10.98843 14.37299 1.000 76.58031 52 VAL B CA 1
ATOM 3853 C C . VAL B 1 44 ? 127.55318 12.17239 15.32819 1.000 73.67044 52 VAL B C 1
ATOM 3854 O O . VAL B 1 44 ? 126.57013 12.31541 16.05537 1.000 79.86928 52 VAL B O 1
ATOM 3858 N N . ALA B 1 45 ? 128.58745 13.00820 15.32773 1.000 75.74243 53 ALA B N 1
ATOM 3859 C CA . ALA B 1 45 ? 128.62324 14.20193 16.16378 1.000 73.47384 53 ALA B CA 1
ATOM 3860 C C . ALA B 1 45 ? 127.48718 15.14544 15.79136 1.000 72.08803 53 ALA B C 1
ATOM 3861 O O . ALA B 1 45 ? 126.87547 15.77333 16.65657 1.000 69.51324 53 ALA B O 1
ATOM 3863 N N . GLU B 1 46 ? 127.21762 15.23588 14.49234 1.000 74.45821 54 GLU B N 1
ATOM 3864 C CA . GLU B 1 46 ? 126.12448 16.04994 13.97796 1.000 72.55195 54 GLU B CA 1
ATOM 3865 C C . GLU B 1 46 ? 124.77334 15.48824 14.40686 1.000 70.89228 54 GLU B C 1
ATOM 3866 O O . GLU B 1 46 ? 123.92130 16.21746 14.91422 1.000 70.32615 54 GLU B O 1
ATOM 3872 N N . SER B 1 47 ? 124.58829 14.18820 14.19431 1.000 72.83814 55 SER B N 1
ATOM 3873 C CA . SER B 1 47 ? 123.34636 13.51041 14.54821 1.000 69.94473 55 SER B CA 1
ATOM 3874 C C . SER B 1 47 ? 123.08170 13.60357 16.04356 1.000 71.84499 55 SER B C 1
ATOM 3875 O O . SER B 1 47 ? 121.96703 13.90744 16.46718 1.000 70.42013 55 SER B O 1
ATOM 3878 N N . ARG B 1 48 ? 124.11885 13.34561 16.83508 1.000 72.75321 56 ARG B N 1
ATOM 3879 C CA . ARG B 1 48 ? 124.01106 13.38185 18.28880 1.000 70.67546 56 ARG B CA 1
ATOM 3880 C C . ARG B 1 48 ? 123.67677 14.78181 18.79162 1.000 67.87365 56 ARG B C 1
ATOM 3881 O O . ARG B 1 48 ? 122.82046 14.94644 19.65651 1.000 73.56827 56 ARG B O 1
ATOM 3883 N N . ALA B 1 49 ? 124.35069 15.78737 18.24312 1.000 65.80050 57 ALA B N 1
ATOM 3884 C CA . ALA B 1 49 ? 124.13120 17.16906 18.65827 1.000 65.76393 57 ALA B CA 1
ATOM 3885 C C . ALA B 1 49 ? 122.72501 17.65076 18.30661 1.000 65.75076 57 ALA B C 1
ATOM 3886 O O . ALA B 1 49 ? 122.07332 18.31724 19.11278 1.000 66.20737 57 ALA B O 1
ATOM 3888 N N . ILE B 1 50 ? 122.26642 17.31644 17.10219 1.000 67.70646 58 ILE B N 1
ATOM 3889 C CA . ILE B 1 50 ? 120.92900 17.69866 16.65398 1.000 63.35377 58 ILE B CA 1
ATOM 3890 C C . ILE B 1 50 ? 119.86286 17.04243 17.52919 1.000 64.46749 58 ILE B C 1
ATOM 3891 O O . ILE B 1 50 ? 118.86744 17.67297 17.89262 1.000 66.81084 58 ILE B O 1
ATOM 3896 N N . SER B 1 51 ? 120.08963 15.78214 17.88576 1.000 68.07695 59 SER B N 1
ATOM 3897 C CA . SER B 1 51 ? 119.17578 15.06340 18.76463 1.000 66.29501 59 SER B CA 1
ATOM 3898 C C . SER B 1 51 ? 119.14508 15.69269 20.15096 1.000 64.11711 59 SER B C 1
ATOM 3899 O O . SER B 1 51 ? 118.08181 15.81613 20.75700 1.000 64.83789 59 SER B O 1
ATOM 3902 N N . LEU B 1 52 ? 120.31466 16.08820 20.64870 1.000 63.05095 60 LEU B N 1
ATOM 3903 C CA . LEU B 1 52 ? 120.41585 16.65604 21.99013 1.000 65.40984 60 LEU B CA 1
ATOM 3904 C C . LEU B 1 52 ? 119.76816 18.03406 22.06685 1.000 66.70201 60 LEU B C 1
ATOM 3905 O O . LEU B 1 52 ? 119.26355 18.42707 23.11759 1.000 66.65917 60 LEU B O 1
ATOM 3910 N N . LEU B 1 53 ? 119.78872 18.76890 20.95845 1.000 62.63455 61 LEU B N 1
ATOM 3911 C CA . LEU B 1 53 ? 119.13379 20.07184 20.90500 1.000 63.46998 61 LEU B CA 1
ATOM 3912 C C . LEU B 1 53 ? 117.61865 19.90012 20.88845 1.000 65.23911 61 LEU B C 1
ATOM 3913 O O . LEU B 1 53 ? 116.89355 20.61224 21.58544 1.000 66.63445 61 LEU B O 1
ATOM 3918 N N . LEU B 1 54 ? 117.14746 18.95302 20.08190 1.000 63.56358 62 LEU B N 1
ATOM 3919 C CA . LEU B 1 54 ? 115.72178 18.65712 19.99912 1.000 60.54133 62 LEU B CA 1
ATOM 3920 C C . LEU B 1 54 ? 115.20317 18.08478 21.31700 1.000 62.39549 62 LEU B C 1
ATOM 3921 O O . LEU B 1 54 ? 114.03541 18.26588 21.66601 1.000 65.74110 62 LEU B O 1
ATOM 3926 N N . SER B 1 55 ? 116.07706 17.39759 22.04681 1.000 62.42757 63 SER B N 1
ATOM 3927 C CA . SER B 1 55 ? 115.70421 16.79046 23.32055 1.000 60.95631 63 SER B CA 1
ATOM 3928 C C . SER B 1 55 ? 115.59366 17.82785 24.43333 1.000 61.24655 63 SER B C 1
ATOM 3929 O O . SER B 1 55 ? 114.79205 17.67999 25.35638 1.000 68.74576 63 SER B O 1
ATOM 3932 N N . ASP B 1 56 ? 116.40543 18.87547 24.33719 1.000 60.44837 64 ASP B N 1
ATOM 3933 C CA . ASP B 1 56 ? 116.44113 19.91954 25.35280 1.000 61.41996 64 ASP B CA 1
ATOM 3934 C C . ASP B 1 56 ? 115.57307 21.11674 24.96821 1.000 63.36975 64 ASP B C 1
ATOM 3935 O O . ASP B 1 56 ? 115.25183 21.95113 25.81319 1.000 66.74294 64 ASP B O 1
ATOM 3940 N N . PHE B 1 57 ? 115.19371 21.19755 23.69569 1.000 63.21405 65 PHE B N 1
ATOM 3941 C CA . PHE B 1 57 ? 114.29219 22.25122 23.23246 1.000 61.96180 65 PHE B CA 1
ATOM 3942 C C . PHE B 1 57 ? 113.10266 21.67283 22.46499 1.000 64.23042 65 PHE B C 1
ATOM 3943 O O . PHE B 1 57 ? 113.08128 21.70080 21.23297 1.000 66.55713 65 PHE B O 1
ATOM 3951 N N . PRO B 1 58 ? 112.10497 21.14882 23.19722 1.000 64.06288 66 PRO B N 1
ATOM 3952 C CA . PRO B 1 58 ? 110.89897 20.55469 22.60657 1.000 61.54317 66 PRO B CA 1
ATOM 3953 C C . PRO B 1 58 ? 110.09293 21.53678 21.75652 1.000 60.37328 66 PRO B C 1
ATOM 3954 O O . PRO B 1 58 ? 109.37948 21.11421 20.84548 1.000 59.66107 66 PRO B O 1
ATOM 3958 N N . GLN B 1 59 ? 110.21072 22.82778 22.05195 1.000 58.59675 67 GLN B N 1
ATOM 3959 C CA . GLN B 1 59 ? 109.47643 23.84901 21.31479 1.000 60.92245 67 GLN B CA 1
ATOM 3960 C C . GLN B 1 59 ? 110.08443 24.09432 19.93571 1.000 64.13998 67 GLN B C 1
ATOM 3961 O O . GLN B 1 59 ? 109.41682 24.61997 19.04502 1.000 65.88028 67 GLN B O 1
ATOM 3967 N N . ILE B 1 60 ? 111.34984 23.72110 19.76405 1.000 61.25447 68 ILE B N 1
ATOM 3968 C CA . ILE B 1 60 ? 111.98950 23.78818 18.45410 1.000 62.16397 68 ILE B CA 1
ATOM 3969 C C . ILE B 1 60 ? 111.53311 22.60495 17.61074 1.000 60.41800 68 ILE B C 1
ATOM 3970 O O . ILE B 1 60 ? 111.56308 21.46098 18.07070 1.000 61.21106 68 ILE B O 1
ATOM 3975 N N . THR B 1 61 ? 111.11038 22.88383 16.38117 1.000 64.47757 69 THR B N 1
ATOM 3976 C CA . THR B 1 61 ? 110.57632 21.85264 15.50076 1.000 64.97890 69 THR B CA 1
ATOM 3977 C C . THR B 1 61 ? 111.57169 21.50300 14.39048 1.000 66.87897 69 THR B C 1
ATOM 3978 O O . THR B 1 61 ? 112.23153 22.38443 13.83697 1.000 66.02479 69 THR B O 1
ATOM 3982 N N . GLU B 1 62 ? 111.68543 20.21315 14.08153 1.000 63.10002 70 GLU B N 1
ATOM 3983 C CA . GLU B 1 62 ? 112.58642 19.74020 13.03370 1.000 59.44828 70 GLU B CA 1
ATOM 3984 C C . GLU B 1 62 ? 111.81542 19.26195 11.80421 1.000 66.46802 70 GLU B C 1
ATOM 3985 O O . GLU B 1 62 ? 110.98343 18.35754 11.89792 1.000 70.43989 70 GLU B O 1
ATOM 3991 N N . LYS B 1 63 ? 112.08920 19.87179 10.65508 1.000 67.33944 71 LYS B N 1
ATOM 3992 C CA . LYS B 1 63 ? 111.50137 19.42611 9.39618 1.000 74.20280 71 LYS B CA 1
ATOM 3993 C C . LYS B 1 63 ? 112.60456 18.93324 8.46611 1.000 75.29316 71 LYS B C 1
ATOM 3994 O O . LYS B 1 63 ? 113.46890 19.71132 8.06127 1.000 73.88685 71 LYS B O 1
ATOM 3996 N N . GLN B 1 64 ? 112.58078 17.64481 8.13311 1.000 79.47688 72 GLN B N 1
ATOM 3997 C CA . GLN B 1 64 ? 113.63643 17.05540 7.31109 1.000 76.00941 72 GLN B CA 1
ATOM 3998 C C . GLN B 1 64 ? 113.58944 17.52673 5.85637 1.000 82.10993 72 GLN B C 1
ATOM 3999 O O . GLN B 1 64 ? 112.52012 17.58729 5.24369 1.000 82.27054 72 GLN B O 1
ATOM 4005 N N . PHE B 1 65 ? 114.75947 17.86638 5.31876 1.000 82.82079 73 PHE B N 1
ATOM 4006 C CA . PHE B 1 65 ? 114.89778 18.22352 3.91142 1.000 80.43099 73 PHE B CA 1
ATOM 4007 C C . PHE B 1 65 ? 115.35787 17.00649 3.11622 1.000 81.84022 73 PHE B C 1
ATOM 4008 O O . PHE B 1 65 ? 116.47162 16.51612 3.30554 1.000 87.57210 73 PHE B O 1
ATOM 4016 N N . HIS B 1 66 ? 114.49378 16.51855 2.23282 1.000 82.65457 74 HIS B N 1
ATOM 4017 C CA . HIS B 1 66 ? 114.84262 15.39895 1.36838 1.000 85.73378 74 HIS B CA 1
ATOM 4018 C C . HIS B 1 66 ? 115.47400 15.91692 0.08572 1.000 85.98658 74 HIS B C 1
ATOM 4019 O O . HIS B 1 66 ? 114.91200 16.78005 -0.58771 1.000 85.71490 74 HIS B O 1
ATOM 4026 N N . LEU B 1 67 ? 116.64464 15.38793 -0.25032 1.000 85.94284 75 LEU B N 1
ATOM 4027 C CA . LEU B 1 67 ? 117.43442 15.94930 -1.33684 1.000 90.57243 75 LEU B CA 1
ATOM 4028 C C . LEU B 1 67 ? 117.41272 15.08849 -2.59579 1.000 95.76224 75 LEU B C 1
ATOM 4029 O O . LEU B 1 67 ? 117.16831 13.88042 -2.53597 1.000 98.35395 75 LEU B O 1
ATOM 4034 N N . LEU B 1 68 ? 117.65959 15.73369 -3.73392 1.000 100.77810 76 LEU B N 1
ATOM 4035 C CA . LEU B 1 68 ? 117.87010 15.04216 -5.00060 1.000 104.52634 76 LEU B CA 1
ATOM 4036 C C . LEU B 1 68 ? 119.07605 14.12055 -4.88892 1.000 106.93409 76 LEU B C 1
ATOM 4037 O O . LEU B 1 68 ? 119.99707 14.40037 -4.12064 1.000 105.52479 76 LEU B O 1
ATOM 4042 N N . PRO B 1 69 ? 119.06821 13.01126 -5.64491 1.000 108.45267 77 PRO B N 1
ATOM 4043 C CA . PRO B 1 69 ? 120.23149 12.12032 -5.66770 1.000 108.55611 77 PRO B CA 1
ATOM 4044 C C . PRO B 1 69 ? 121.48155 12.84846 -6.13565 1.000 109.35516 77 PRO B C 1
ATOM 4045 O O . PRO B 1 69 ? 121.52533 13.30865 -7.27633 1.000 114.10021 77 PRO B O 1
ATOM 4049 N N . PHE B 1 70 ? 122.47946 12.96165 -5.26764 1.000 108.82582 78 PHE B N 1
ATOM 4050 C CA . PHE B 1 70 ? 123.71681 13.63139 -5.64362 1.000 110.78405 78 PHE B CA 1
ATOM 4051 C C . PHE B 1 70 ? 124.47380 12.79495 -6.66157 1.000 117.05958 78 PHE B C 1
ATOM 4052 O O . PHE B 1 70 ? 124.36461 11.56783 -6.66781 1.000 120.21315 78 PHE B O 1
ATOM 4060 N N . ASP B 1 71 ? 125.22783 13.46427 -7.52671 1.000 116.50603 79 ASP B N 1
ATOM 4061 C CA . ASP B 1 71 ? 126.10605 12.78561 -8.46660 1.000 118.26299 79 ASP B CA 1
ATOM 4062 C C . ASP B 1 71 ? 127.54948 13.06450 -8.08341 1.000 118.76108 79 ASP B C 1
ATOM 4063 O O . ASP B 1 71 ? 128.14993 14.02754 -8.56441 1.000 119.16236 79 ASP B O 1
ATOM 4065 N N . PRO B 1 72 ? 128.10663 12.23065 -7.19608 1.000 118.19295 80 PRO B N 1
ATOM 4066 C CA . PRO B 1 72 ? 129.45945 12.44551 -6.66710 1.000 117.70350 80 PRO B CA 1
ATOM 4067 C C . PRO B 1 72 ? 130.55966 12.11291 -7.67965 1.000 122.94776 80 PRO B C 1
ATOM 4068 O O . PRO B 1 72 ? 131.71208 11.90426 -7.30209 1.000 122.63632 80 PRO B O 1
ATOM 4072 N N . SER B 1 73 ? 130.20074 12.09394 -8.95809 1.000 126.61925 81 SER B N 1
ATOM 4073 C CA . SER B 1 73 ? 131.17872 11.98816 -10.02668 1.000 126.54395 81 SER B CA 1
ATOM 4074 C C . SER B 1 73 ? 131.80947 13.36153 -10.24297 1.000 125.82615 81 SER B C 1
ATOM 4075 O O . SER B 1 73 ? 133.01221 13.47876 -10.46648 1.000 125.85475 81 SER B O 1
ATOM 4078 N N . THR B 1 74 ? 130.98135 14.39694 -10.15136 1.000 124.23068 82 THR B N 1
ATOM 4079 C CA . THR B 1 74 ? 131.44261 15.77997 -10.16161 1.000 125.26553 82 THR B CA 1
ATOM 4080 C C . THR B 1 74 ? 130.46103 16.64448 -9.36281 1.000 121.98805 82 THR B C 1
ATOM 4081 O O . THR B 1 74 ? 129.46506 17.07713 -9.94143 1.000 118.34436 82 THR B O 1
ATOM 4083 N N . ALA B 1 75 ? 130.68614 16.93255 -8.07013 1.000 122.28682 83 ALA B N 1
ATOM 4084 C CA . ALA B 1 75 ? 131.87085 16.63385 -7.23781 1.000 117.16163 83 ALA B CA 1
ATOM 4085 C C . ALA B 1 75 ? 133.18943 17.17682 -7.80184 1.000 114.14716 83 ALA B C 1
ATOM 4086 O O . ALA B 1 75 ? 133.99190 16.42850 -8.35572 1.000 115.53851 83 ALA B O 1
ATOM 4088 N N . ASN B 1 76 ? 133.40123 18.48522 -7.67137 1.000 111.77259 84 ASN B N 1
ATOM 4089 C CA . ASN B 1 76 ? 134.68548 19.09302 -8.02851 1.000 103.84317 84 ASN B CA 1
ATOM 4090 C C . ASN B 1 76 ? 135.65167 19.08888 -6.84280 1.000 100.31354 84 ASN B C 1
ATOM 4091 O O . ASN B 1 76 ? 136.61321 19.86190 -6.79840 1.000 100.32018 84 ASN B O 1
ATOM 4093 N N . THR B 1 77 ? 135.36602 18.21788 -5.87762 1.000 100.47782 85 THR B N 1
ATOM 4094 C CA . THR B 1 77 ? 136.21577 18.00570 -4.70566 1.000 100.53806 85 THR B CA 1
ATOM 4095 C C . THR B 1 77 ? 135.85977 16.68279 -4.01853 1.000 97.93037 85 THR B C 1
ATOM 4096 O O . THR B 1 77 ? 134.75894 16.16237 -4.19953 1.000 101.46633 85 THR B O 1
ATOM 4100 N N . THR B 1 78 ? 136.78501 16.14177 -3.22919 1.000 95.04409 86 THR B N 1
ATOM 4101 C CA . THR B 1 78 ? 136.56066 14.84930 -2.58111 1.000 95.78762 86 THR B CA 1
ATOM 4102 C C . THR B 1 78 ? 136.22517 14.97778 -1.09343 1.000 99.46274 86 THR B C 1
ATOM 4103 O O . THR B 1 78 ? 136.09222 13.97283 -0.38846 1.000 97.69010 86 THR B O 1
ATOM 4105 N N . ASP B 1 79 ? 136.08880 16.21277 -0.62024 1.000 101.08806 87 ASP B N 1
ATOM 4106 C CA . ASP B 1 79 ? 135.71785 16.46226 0.77068 1.000 95.17117 87 ASP B CA 1
ATOM 4107 C C . ASP B 1 79 ? 134.28291 16.01735 1.04287 1.000 90.10554 87 ASP B C 1
ATOM 4108 O O . ASP B 1 79 ? 133.36979 16.37537 0.30153 1.000 90.95577 87 ASP B O 1
ATOM 4113 N N . PRO B 1 80 ? 134.08213 15.23618 2.11551 1.000 89.17686 88 PRO B N 1
ATOM 4114 C CA . PRO B 1 80 ? 132.76173 14.69734 2.46551 1.000 88.62494 88 PRO B CA 1
ATOM 4115 C C . PRO B 1 80 ? 131.77403 15.78113 2.89005 1.000 85.87693 88 PRO B C 1
ATOM 4116 O O . PRO B 1 80 ? 130.60619 15.73386 2.50560 1.000 85.95946 88 PRO B O 1
ATOM 4120 N N . PHE B 1 81 ? 132.24427 16.74707 3.67134 1.000 84.58269 89 PHE B N 1
ATOM 4121 C CA . PHE B 1 81 ? 131.39084 17.82817 4.14841 1.000 81.49551 89 PHE B CA 1
ATOM 4122 C C . PHE B 1 81 ? 131.04562 18.81490 3.02669 1.000 84.73634 89 PHE B C 1
ATOM 4123 O O . PHE B 1 81 ? 129.90930 19.28081 2.93093 1.000 85.44932 89 PHE B O 1
ATOM 4131 N N . PHE B 1 82 ? 132.02559 19.13073 2.18227 1.000 90.27801 90 PHE B N 1
ATOM 4132 C CA . PHE B 1 82 ? 131.80994 20.05911 1.07295 1.000 87.09767 90 PHE B CA 1
ATOM 4133 C C . PHE B 1 82 ? 130.89046 19.43867 0.01897 1.000 86.01851 90 PHE B C 1
ATOM 4134 O O . PHE B 1 82 ? 130.06329 20.13058 -0.57733 1.000 85.81684 90 PHE B O 1
ATOM 4142 N N . LEU B 1 83 ? 131.04070 18.13469 -0.20532 1.000 84.19733 91 LEU B N 1
ATOM 4143 C CA . LEU B 1 83 ? 130.23863 17.42420 -1.20004 1.000 87.49181 91 LEU B CA 1
ATOM 4144 C C . LEU B 1 83 ? 128.74872 17.45891 -0.86648 1.000 97.75619 91 LEU B C 1
ATOM 4145 O O . LEU B 1 83 ? 127.90609 17.52854 -1.76328 1.000 101.68558 91 LEU B O 1
ATOM 4147 N N . ARG B 1 84 ? 128.42858 17.40495 0.42298 1.000 92.85964 92 ARG B N 1
ATOM 4148 C CA . ARG B 1 84 ? 127.03941 17.45975 0.86257 1.000 86.07513 92 ARG B CA 1
ATOM 4149 C C . ARG B 1 84 ? 126.43803 18.83336 0.58518 1.000 88.18577 92 ARG B C 1
ATOM 4150 O O . ARG B 1 84 ? 125.25908 18.94381 0.25321 1.000 90.91783 92 ARG B O 1
ATOM 4158 N N . TRP B 1 85 ? 127.25583 19.87495 0.71413 1.000 84.48439 93 TRP B N 1
ATOM 4159 C CA . TRP B 1 85 ? 126.81231 21.23906 0.43919 1.000 82.79058 93 TRP B CA 1
ATOM 4160 C C . TRP B 1 85 ? 126.24578 21.35277 -0.97484 1.000 87.37000 93 TRP B C 1
ATOM 4161 O O . TRP B 1 85 ? 125.16709 21.90925 -1.17555 1.000 88.65409 93 TRP B O 1
ATOM 4172 N N . GLU B 1 86 ? 126.97118 20.80884 -1.94775 1.000 88.30774 94 GLU B N 1
ATOM 4173 C CA . GLU B 1 86 ? 126.52273 20.82327 -3.33544 1.000 87.68931 94 GLU B CA 1
ATOM 4174 C C . GLU B 1 86 ? 125.30189 19.92521 -3.51042 1.000 89.54508 94 GLU B C 1
ATOM 4175 O O . GLU B 1 86 ? 124.43249 20.19368 -4.34167 1.000 91.21174 94 GLU B O 1
ATOM 4181 N N . ALA B 1 87 ? 125.24334 18.85932 -2.71829 1.000 90.72617 95 ALA B N 1
ATOM 4182 C CA . ALA B 1 87 ? 124.09874 17.95891 -2.73193 1.000 92.73358 95 ALA B CA 1
ATOM 4183 C C . ALA B 1 87 ? 122.85382 18.67604 -2.22217 1.000 88.39164 95 ALA B C 1
ATOM 4184 O O . ALA B 1 87 ? 121.74145 18.39879 -2.66970 1.000 88.92472 95 ALA B O 1
ATOM 4186 N N . ILE B 1 88 ? 123.05191 19.59659 -1.28269 1.000 87.12670 96 ILE B N 1
ATOM 4187 C CA . ILE B 1 88 ? 121.96699 20.42411 -0.76948 1.000 88.58554 96 ILE B CA 1
ATOM 4188 C C . ILE B 1 88 ? 121.57096 21.48286 -1.79866 1.000 85.52631 96 ILE B C 1
ATOM 4189 O O . ILE B 1 88 ? 120.38579 21.72310 -2.03447 1.000 86.09398 96 ILE B O 1
ATOM 4194 N N . ARG B 1 89 ? 122.57358 22.09823 -2.42042 1.000 87.78534 97 ARG B N 1
ATOM 4195 C CA . ARG B 1 89 ? 122.35302 23.18110 -3.37824 1.000 88.32738 97 ARG B CA 1
ATOM 4196 C C . ARG B 1 89 ? 121.71049 22.69908 -4.67742 1.000 85.31626 97 ARG B C 1
ATOM 4197 O O . ARG B 1 89 ? 121.00026 23.45235 -5.34557 1.000 82.36540 97 ARG B O 1
ATOM 4205 N N . ARG B 1 90 ? 121.96767 21.44471 -5.03384 1.000 86.25781 98 ARG B N 1
ATOM 4206 C CA . ARG B 1 90 ? 121.40404 20.86444 -6.24815 1.000 90.99544 98 ARG B CA 1
ATOM 4207 C C . ARG B 1 90 ? 119.88971 20.70958 -6.13210 1.000 88.72173 98 ARG B C 1
ATOM 4208 O O . ARG B 1 90 ? 119.18171 20.66660 -7.13709 1.000 89.11462 98 ARG B O 1
ATOM 4210 N N . SER B 1 91 ? 119.39970 20.63185 -4.89918 1.000 86.96330 99 SER B N 1
ATOM 4211 C CA . SER B 1 91 ? 117.97466 20.44836 -4.64578 1.000 87.34787 99 SER B CA 1
ATOM 4212 C C . SER B 1 91 ? 117.36361 21.66846 -3.95980 1.000 84.43317 99 SER B C 1
ATOM 4213 O O . SER B 1 91 ? 116.42393 21.54236 -3.17532 1.000 84.69246 99 SER B O 1
ATOM 4216 N N . ALA B 1 92 ? 117.90276 22.84486 -4.26760 1.000 85.16022 100 ALA B N 1
ATOM 4217 C CA . ALA B 1 92 ? 117.48047 24.09159 -3.63609 1.000 83.04050 100 ALA B CA 1
ATOM 4218 C C . ALA B 1 92 ? 116.03014 24.44636 -3.95401 1.000 84.49324 100 ALA B C 1
ATOM 4219 O O . ALA B 1 92 ? 115.32797 25.03404 -3.12639 1.000 83.09271 100 ALA B O 1
ATOM 4221 N N . HIS B 1 93 ? 115.59067 24.09144 -5.15669 1.000 85.04680 101 HIS B N 1
ATOM 4222 C CA . HIS B 1 93 ? 114.23151 24.38033 -5.59439 1.000 82.46326 101 HIS B CA 1
ATOM 4223 C C . HIS B 1 93 ? 113.20260 23.59835 -4.78536 1.000 78.41461 101 HIS B C 1
ATOM 4224 O O . HIS B 1 93 ? 112.04294 23.99634 -4.68894 1.000 80.66710 101 HIS B O 1
ATOM 4231 N N . LEU B 1 94 ? 113.63925 22.48850 -4.19914 1.000 77.66372 102 LEU B N 1
ATOM 4232 C CA . LEU B 1 94 ? 112.75500 21.62018 -3.42951 1.000 75.25849 102 LEU B CA 1
ATOM 4233 C C . LEU B 1 94 ? 112.45872 22.15928 -2.02752 1.000 78.41826 102 LEU B C 1
ATOM 4234 O O . LEU B 1 94 ? 111.69878 21.54687 -1.27567 1.000 76.19925 102 LEU B O 1
ATOM 4239 N N . LEU B 1 95 ? 113.04713 23.30050 -1.67585 1.000 78.35893 103 LEU B N 1
ATOM 4240 C CA . LEU B 1 95 ? 112.84572 23.87019 -0.34399 1.000 77.72344 103 LEU B CA 1
ATOM 4241 C C . LEU B 1 95 ? 111.56335 24.69896 -0.26267 1.000 79.97542 103 LEU B C 1
ATOM 4242 O O . LEU B 1 95 ? 110.94068 24.78223 0.79661 1.000 81.36798 103 LEU B O 1
ATOM 4247 N N . ASN B 1 96 ? 111.17619 25.30408 -1.38320 1.000 80.45480 104 ASN B N 1
ATOM 4248 C CA . ASN B 1 96 ? 110.00176 26.17763 -1.44131 1.000 78.00782 104 ASN B CA 1
ATOM 4249 C C . ASN B 1 96 ? 108.70419 25.57713 -0.86715 1.000 77.59568 104 ASN B C 1
ATOM 4250 O O . ASN B 1 96 ? 108.03036 26.23459 -0.06997 1.000 78.47495 104 ASN B O 1
ATOM 4255 N N . PRO B 1 97 ? 108.34391 24.33522 -1.25897 1.000 78.90087 105 PRO B N 1
ATOM 4256 C CA . PRO B 1 97 ? 107.09991 23.80235 -0.68844 1.000 78.38034 105 PRO B CA 1
ATOM 4257 C C . PRO B 1 97 ? 107.22399 23.46875 0.79550 1.000 76.13904 105 PRO B C 1
ATOM 4258 O O . PRO B 1 97 ? 106.23231 23.52372 1.52290 1.000 76.16116 105 PRO B O 1
ATOM 4262 N N . LEU B 1 98 ? 108.43128 23.12562 1.23235 1.000 75.99397 106 LEU B N 1
ATOM 4263 C CA . LEU B 1 98 ? 108.67954 22.83146 2.63808 1.000 73.28724 106 LEU B CA 1
ATOM 4264 C C . LEU B 1 98 ? 108.55005 24.08761 3.49367 1.000 72.98791 106 LEU B C 1
ATOM 4265 O O . LEU B 1 98 ? 107.86439 24.07921 4.51449 1.000 75.85306 106 LEU B O 1
ATOM 4270 N N . LEU B 1 99 ? 109.20687 25.16464 3.07226 1.000 72.06743 107 LEU B N 1
ATOM 4271 C CA . LEU B 1 99 ? 109.21618 26.40575 3.84142 1.000 74.06486 107 LEU B CA 1
ATOM 4272 C C . LEU B 1 99 ? 107.82941 27.05470 3.88858 1.000 73.13144 107 LEU B C 1
ATOM 4273 O O . LEU B 1 99 ? 107.45707 27.67268 4.88803 1.000 73.60827 107 LEU B O 1
ATOM 4278 N N . SER B 1 100 ? 107.06899 26.90837 2.80721 1.000 75.83382 108 SER B N 1
ATOM 4279 C CA . SER B 1 100 ? 105.71627 27.45662 2.73815 1.000 78.73243 108 SER B CA 1
ATOM 4280 C C . SER B 1 100 ? 104.74702 26.71319 3.65241 1.000 75.67433 108 SER B C 1
ATOM 4281 O O . SER B 1 100 ? 103.82110 27.30759 4.20581 1.000 74.28096 108 SER B O 1
ATOM 4284 N N . SER B 1 101 ? 104.96193 25.41029 3.80331 1.000 77.15814 109 SER B N 1
ATOM 4285 C CA . SER B 1 101 ? 104.07401 24.57654 4.60636 1.000 74.27522 109 SER B CA 1
ATOM 4286 C C . SER B 1 101 ? 104.21699 24.86261 6.09836 1.000 74.37226 109 SER B C 1
ATOM 4287 O O . SER B 1 101 ? 103.28903 24.62395 6.87313 1.000 67.77508 109 SER B O 1
ATOM 4290 N N . ILE B 1 102 ? 105.38115 25.37236 6.49316 1.000 74.67287 110 ILE B N 1
ATOM 4291 C CA . ILE B 1 102 ? 105.67822 25.62647 7.90195 1.000 70.44932 110 ILE B CA 1
ATOM 4292 C C . ILE B 1 102 ? 104.69854 26.61960 8.53150 1.000 72.27267 110 ILE B C 1
ATOM 4293 O O . ILE B 1 102 ? 104.56960 27.75650 8.06895 1.000 74.17889 110 ILE B O 1
ATOM 4298 N N . SER B 1 103 ? 104.00572 26.17658 9.57934 1.000 70.59994 111 SER B N 1
ATOM 4299 C CA . SER B 1 103 ? 103.09531 27.03716 10.33029 1.000 69.97527 111 SER B CA 1
ATOM 4300 C C . SER B 1 103 ? 103.47103 27.03298 11.81109 1.000 66.34551 111 SER B C 1
ATOM 4301 O O . SER B 1 103 ? 103.87251 25.99788 12.33894 1.000 65.03974 111 SER B O 1
ATOM 4304 N N . PRO B 1 104 ? 103.33306 28.18254 12.49671 1.000 65.25596 112 PRO B N 1
ATOM 4305 C CA . PRO B 1 104 ? 102.84969 29.48852 12.02912 1.000 66.30592 112 PRO B CA 1
ATOM 4306 C C . PRO B 1 104 ? 103.79571 30.15229 11.02741 1.000 66.79088 112 PRO B C 1
ATOM 4307 O O . PRO B 1 104 ? 104.97854 29.80448 11.00092 1.000 63.90707 112 PRO B O 1
ATOM 4311 N N . PRO B 1 105 ? 103.26833 31.07434 10.19878 1.000 70.52389 113 PRO B N 1
ATOM 4312 C CA . PRO B 1 105 ? 104.02290 31.77590 9.15248 1.000 70.22996 113 PRO B CA 1
ATOM 4313 C C . PRO B 1 105 ? 105.38855 32.28356 9.60884 1.000 65.55968 113 PRO B C 1
ATOM 4314 O O . PRO B 1 105 ? 105.50392 32.87747 10.68149 1.000 62.83235 113 PRO B O 1
ATOM 4318 N N . LEU B 1 106 ? 106.40738 32.05008 8.78720 1.000 66.19411 114 LEU B N 1
ATOM 4319 C CA . LEU B 1 106 ? 107.77854 32.40562 9.13438 1.000 68.17187 114 LEU B CA 1
ATOM 4320 C C . LEU B 1 106 ? 108.01632 33.91212 9.05220 1.000 68.92957 114 LEU B C 1
ATOM 4321 O O . LEU B 1 106 ? 107.39367 34.60941 8.25017 1.000 63.17494 114 LEU B O 1
ATOM 4326 N N . SER B 1 107 ? 108.92017 34.40557 9.89298 1.000 66.31028 115 SER B N 1
ATOM 4327 C CA . SER B 1 107 ? 109.25192 35.82490 9.92680 1.000 66.13011 115 SER B CA 1
ATOM 4328 C C . SER B 1 107 ? 110.61724 36.08266 9.29648 1.000 66.22622 115 SER B C 1
ATOM 4329 O O . SER B 1 107 ? 110.87356 37.16993 8.77769 1.000 77.56288 115 SER B O 1
ATOM 4332 N N . ALA B 1 108 ? 111.48829 35.07723 9.34570 1.000 65.15855 116 ALA B N 1
ATOM 4333 C CA . ALA B 1 108 ? 112.83268 35.19199 8.78581 1.000 64.72719 116 ALA B CA 1
ATOM 4334 C C . ALA B 1 108 ? 113.45562 33.82354 8.51551 1.000 66.06350 116 ALA B C 1
ATOM 4335 O O . ALA B 1 108 ? 113.20332 32.85995 9.24207 1.000 66.92416 116 ALA B O 1
ATOM 4337 N N . LEU B 1 109 ? 114.26785 33.74552 7.46456 1.000 67.73684 117 LEU B N 1
ATOM 4338 C CA . LEU B 1 109 ? 115.00802 32.52535 7.15643 1.000 59.76749 117 LEU B CA 1
ATOM 4339 C C . LEU B 1 109 ? 116.50466 32.73754 7.35489 1.000 69.45254 117 LEU B C 1
ATOM 4340 O O . LEU B 1 109 ? 117.15886 33.41735 6.56118 1.000 74.49213 117 LEU B O 1
ATOM 4345 N N . VAL B 1 110 ? 117.04033 32.16034 8.42552 1.000 68.10381 118 VAL B N 1
ATOM 4346 C CA . VAL B 1 110 ? 118.47634 32.19860 8.66557 1.000 63.77389 118 VAL B CA 1
ATOM 4347 C C . VAL B 1 110 ? 119.13894 31.04250 7.93946 1.000 59.53880 118 VAL B C 1
ATOM 4348 O O . VAL B 1 110 ? 118.97341 29.87856 8.30904 1.000 59.35625 118 VAL B O 1
ATOM 4352 N N . ILE B 1 111 ? 119.89058 31.37904 6.89989 1.000 63.91619 119 ILE B N 1
ATOM 4353 C CA . ILE B 1 111 ? 120.49672 30.38532 6.02756 1.000 64.06037 119 ILE B CA 1
ATOM 4354 C C . ILE B 1 111 ? 122.00701 30.34507 6.25724 1.000 65.30121 119 ILE B C 1
ATOM 4355 O O . ILE B 1 111 ? 122.64542 31.38761 6.41788 1.000 64.68655 119 ILE B O 1
ATOM 4360 N N . ASP B 1 112 ? 122.56515 29.13770 6.29893 1.000 65.34570 120 ASP B N 1
ATOM 4361 C CA . ASP B 1 112 ? 123.98172 28.95573 6.58821 1.000 65.49574 120 ASP B CA 1
ATOM 4362 C C . ASP B 1 112 ? 124.83182 29.48433 5.43829 1.000 69.19772 120 ASP B C 1
ATOM 4363 O O . ASP B 1 112 ? 124.46744 29.33152 4.27309 1.000 72.95989 120 ASP B O 1
ATOM 4368 N N . SER B 1 113 ? 125.96843 30.09132 5.77120 1.000 72.09856 121 SER B N 1
ATOM 4369 C CA . SER B 1 113 ? 126.80880 30.77106 4.78237 1.000 68.97434 121 SER B CA 1
ATOM 4370 C C . SER B 1 113 ? 127.19808 29.97402 3.51898 1.000 71.73133 121 SER B C 1
ATOM 4371 O O . SER B 1 113 ? 127.28270 30.56120 2.44152 1.000 71.64568 121 SER B O 1
ATOM 4374 N N . PRO B 1 114 ? 127.43935 28.65128 3.62633 1.000 74.62487 122 PRO B N 1
ATOM 4375 C CA . PRO B 1 114 ? 127.86746 28.00121 2.37904 1.000 78.08160 122 PRO B CA 1
ATOM 4376 C C . PRO B 1 114 ? 126.78349 27.83798 1.30983 1.000 80.00468 122 PRO B C 1
ATOM 4377 O O . PRO B 1 114 ? 127.10989 27.44116 0.19264 1.000 89.10138 122 PRO B O 1
ATOM 4381 N N . LEU B 1 115 ? 125.52885 28.13141 1.63392 1.000 76.40482 123 LEU B N 1
ATOM 4382 C CA . LEU B 1 115 ? 124.43610 27.88098 0.69743 1.000 76.84471 123 LEU B CA 1
ATOM 4383 C C . LEU B 1 115 ? 123.66790 29.15099 0.33208 1.000 74.82382 123 LEU B C 1
ATOM 4384 O O . LEU B 1 115 ? 122.56090 29.07508 -0.20239 1.000 77.55946 123 LEU B O 1
ATOM 4389 N N . VAL B 1 116 ? 124.25029 30.31098 0.62306 1.000 73.72269 124 VAL B N 1
ATOM 4390 C CA . VAL B 1 116 ? 123.55543 31.58653 0.44810 1.000 70.49530 124 VAL B CA 1
ATOM 4391 C C . VAL B 1 116 ? 123.11455 31.83149 -0.99679 1.000 77.05191 124 VAL B C 1
ATOM 4392 O O . VAL B 1 116 ? 121.94015 32.09410 -1.25033 1.000 80.53831 124 VAL B O 1
ATOM 4396 N N . SER B 1 117 ? 124.05020 31.72858 -1.93730 1.000 81.82695 125 SER B N 1
ATOM 4397 C CA . SER B 1 117 ? 123.75610 31.96567 -3.35157 1.000 81.18237 125 SER B CA 1
ATOM 4398 C C . SER B 1 117 ? 122.61977 31.08193 -3.86182 1.000 78.52199 125 SER B C 1
ATOM 4399 O O . SER B 1 117 ? 121.77267 31.52945 -4.63823 1.000 70.84743 125 SER B O 1
ATOM 4402 N N . SER B 1 118 ? 122.60191 29.83296 -3.40732 1.000 82.57839 126 SER B N 1
ATOM 4403 C CA . SER B 1 118 ? 121.63994 28.85017 -3.88903 1.000 82.32187 126 SER B CA 1
ATOM 4404 C C . SER B 1 118 ? 120.29990 28.92253 -3.15430 1.000 81.32062 126 SER B C 1
ATOM 4405 O O . SER B 1 118 ? 119.30100 28.37978 -3.62736 1.000 77.47795 126 SER B O 1
ATOM 4408 N N . PHE B 1 119 ? 120.27317 29.59675 -2.00750 1.000 81.21459 127 PHE B N 1
ATOM 4409 C CA . PHE B 1 119 ? 119.06887 29.61368 -1.18139 1.000 77.73098 127 PHE B CA 1
ATOM 4410 C C . PHE B 1 119 ? 118.55030 31.01606 -0.85290 1.000 79.08229 127 PHE B C 1
ATOM 4411 O O . PHE B 1 119 ? 117.49654 31.15667 -0.22925 1.000 78.30242 127 PHE B O 1
ATOM 4419 N N . VAL B 1 120 ? 119.27139 32.05265 -1.26927 1.000 79.52025 128 VAL B N 1
ATOM 4420 C CA . VAL B 1 120 ? 118.73237 33.40478 -1.14784 1.000 77.95533 128 VAL B CA 1
ATOM 4421 C C . VAL B 1 120 ? 117.61844 33.68459 -2.17709 1.000 81.98408 128 VAL B C 1
ATOM 4422 O O . VAL B 1 120 ? 116.76965 34.54771 -1.93542 1.000 83.33389 128 VAL B O 1
ATOM 4426 N N . PRO B 1 121 ? 117.58324 32.95149 -3.31407 1.000 80.27258 129 PRO B N 1
ATOM 4427 C CA . PRO B 1 121 ? 116.39038 33.25658 -4.10962 1.000 79.72560 129 PRO B CA 1
ATOM 4428 C C . PRO B 1 121 ? 115.13738 32.57338 -3.56767 1.000 82.15571 129 PRO B C 1
ATOM 4429 O O . PRO B 1 121 ? 114.02567 33.01193 -3.86172 1.000 83.25718 129 PRO B O 1
ATOM 4433 N N . VAL B 1 122 ? 115.32243 31.51637 -2.78330 1.000 81.14479 130 VAL B N 1
ATOM 4434 C CA . VAL B 1 122 ? 114.20596 30.77573 -2.20808 1.000 78.60968 130 VAL B CA 1
ATOM 4435 C C . VAL B 1 122 ? 113.42829 31.65688 -1.23307 1.000 81.36226 130 VAL B C 1
ATOM 4436 O O . VAL B 1 122 ? 112.20725 31.54837 -1.11674 1.000 80.45480 130 VAL B O 1
ATOM 4440 N N . ALA B 1 123 ? 114.14834 32.53583 -0.54272 1.000 84.27445 131 ALA B N 1
ATOM 4441 C CA . ALA B 1 123 ? 113.53781 33.47177 0.39302 1.000 79.29219 131 ALA B CA 1
ATOM 4442 C C . ALA B 1 123 ? 112.74585 34.55004 -0.34126 1.000 78.71924 131 ALA B C 1
ATOM 4443 O O . ALA B 1 123 ? 111.72064 35.01502 0.15038 1.000 78.91272 131 ALA B O 1
ATOM 4445 N N . ALA B 1 124 ? 113.22186 34.93709 -1.52058 1.000 80.86577 132 ALA B N 1
ATOM 4446 C CA . ALA B 1 124 ? 112.54911 35.94769 -2.32881 1.000 83.88716 132 ALA B CA 1
ATOM 4447 C C . ALA B 1 124 ? 111.16134 35.47636 -2.76724 1.000 82.27972 132 ALA B C 1
ATOM 4448 O O . ALA B 1 124 ? 110.21351 36.26385 -2.80758 1.000 77.23878 132 ALA B O 1
ATOM 4450 N N . ASN B 1 125 ? 111.04463 34.19113 -3.09724 1.000 81.87431 133 ASN B N 1
ATOM 4451 C CA . ASN B 1 125 ? 109.75429 33.62107 -3.49660 1.000 82.51129 133 ASN B CA 1
ATOM 4452 C C . ASN B 1 125 ? 108.71644 33.68596 -2.37354 1.000 85.99368 133 ASN B C 1
ATOM 4453 O O . ASN B 1 125 ? 107.52147 33.87085 -2.62091 1.000 89.46596 133 ASN B O 1
ATOM 4458 N N . LEU B 1 126 ? 109.18005 33.52736 -1.13748 1.000 81.52183 134 LEU B N 1
ATOM 4459 C CA . LEU B 1 126 ? 108.28375 33.47091 0.01278 1.000 81.06784 134 LEU B CA 1
ATOM 4460 C C . LEU B 1 126 ? 108.04540 34.84421 0.62403 1.000 78.42493 134 LEU B C 1
ATOM 4461 O O . LEU B 1 126 ? 107.33145 34.95687 1.62021 1.000 81.80941 134 LEU B O 1
ATOM 4466 N N . ASP B 1 127 ? 108.64200 35.87576 0.02617 1.000 76.98378 135 ASP B N 1
ATOM 4467 C CA . ASP B 1 127 ? 108.60378 37.23384 0.57296 1.000 79.47887 135 ASP B CA 1
ATOM 4468 C C . ASP B 1 127 ? 109.17575 37.21468 1.98911 1.000 80.56472 135 ASP B C 1
ATOM 4469 O O . ASP B 1 127 ? 108.66980 37.87805 2.89730 1.000 85.35521 135 ASP B O 1
ATOM 4474 N N . LEU B 1 128 ? 110.23467 36.42932 2.15988 1.000 82.48231 136 LEU B N 1
ATOM 4475 C CA . LEU B 1 128 ? 110.85646 36.21677 3.45976 1.000 77.52048 136 LEU B CA 1
ATOM 4476 C C . LEU B 1 128 ? 112.18656 36.94890 3.57744 1.000 77.60528 136 LEU B C 1
ATOM 4477 O O . LEU B 1 128 ? 113.02288 36.86640 2.67955 1.000 84.74278 136 LEU B O 1
ATOM 4482 N N . PRO B 1 129 ? 112.38483 37.67047 4.69006 1.000 74.54762 137 PRO B N 1
ATOM 4483 C CA . PRO B 1 129 ? 113.68164 38.28579 4.99261 1.000 75.43295 137 PRO B CA 1
ATOM 4484 C C . PRO B 1 129 ? 114.76334 37.22474 5.19070 1.000 78.00734 137 PRO B C 1
ATOM 4485 O O . PRO B 1 129 ? 114.60487 36.33998 6.03299 1.000 77.65259 137 PRO B O 1
ATOM 4489 N N . SER B 1 130 ? 115.84384 37.30992 4.42142 1.000 75.25605 138 SER B N 1
ATOM 4490 C CA . SER B 1 130 ? 116.88356 36.28569 4.45405 1.000 73.61359 138 SER B CA 1
ATOM 4491 C C . SER B 1 130 ? 118.12125 36.74236 5.21875 1.000 76.49472 138 SER B C 1
ATOM 4492 O O . SER B 1 130 ? 118.62114 37.84821 5.00817 1.000 78.69689 138 SER B O 1
ATOM 4495 N N . TYR B 1 131 ? 118.61355 35.88388 6.10632 1.000 71.39525 139 TYR B N 1
ATOM 4496 C CA . TYR B 1 131 ? 119.79992 36.20140 6.89331 1.000 69.93028 139 TYR B CA 1
ATOM 4497 C C . TYR B 1 131 ? 120.85188 35.10383 6.76004 1.000 69.34730 139 TYR B C 1
ATOM 4498 O O . TYR B 1 131 ? 120.53220 33.91510 6.83258 1.000 70.53664 139 TYR B O 1
ATOM 4507 N N . VAL B 1 132 ? 122.10368 35.50526 6.55501 1.000 69.24446 140 VAL B N 1
ATOM 4508 C CA . VAL B 1 132 ? 123.20092 34.54882 6.44612 1.000 72.12430 140 VAL B CA 1
ATOM 4509 C C . VAL B 1 132 ? 123.95532 34.42235 7.76562 1.000 67.58294 140 VAL B C 1
ATOM 4510 O O . VAL B 1 132 ? 124.43311 35.41714 8.31897 1.000 69.56567 140 VAL B O 1
ATOM 4514 N N . LEU B 1 133 ? 124.04622 33.19614 8.27189 1.000 63.69280 141 LEU B N 1
ATOM 4515 C CA . LEU B 1 133 ? 124.81464 32.92922 9.47802 1.000 63.10219 141 LEU B CA 1
ATOM 4516 C C . LEU B 1 133 ? 126.26665 32.64067 9.12204 1.000 65.52530 141 LEU B C 1
ATOM 4517 O O . LEU B 1 133 ? 126.59562 31.54169 8.66989 1.000 63.00822 141 LEU B O 1
ATOM 4522 N N . PHE B 1 134 ? 127.13159 33.62989 9.32104 1.000 67.62928 142 PHE B N 1
ATOM 4523 C CA . PHE B 1 134 ? 128.54628 33.46571 9.01830 1.000 68.67392 142 PHE B CA 1
ATOM 4524 C C . PHE B 1 134 ? 129.27880 32.87315 10.21690 1.000 66.55847 142 PHE B C 1
ATOM 4525 O O . PHE B 1 134 ? 129.20518 33.40301 11.32573 1.000 65.41924 142 PHE B O 1
ATOM 4533 N N . THR B 1 135 ? 129.98597 31.77311 9.98372 1.000 62.15252 143 THR B N 1
ATOM 4534 C CA . THR B 1 135 ? 130.59874 31.01446 11.06387 1.000 58.21042 143 THR B CA 1
ATOM 4535 C C . THR B 1 135 ? 132.04723 31.41163 11.31928 1.000 62.16572 143 THR B C 1
ATOM 4536 O O . THR B 1 135 ? 132.70543 30.84596 12.19032 1.000 63.43702 143 THR B O 1
ATOM 4540 N N . SER B 1 136 ? 132.54086 32.39112 10.57032 1.000 63.19614 144 SER B N 1
ATOM 4541 C CA . SER B 1 136 ? 133.93331 32.80758 10.70690 1.000 62.89525 144 SER B CA 1
ATOM 4542 C C . SER B 1 136 ? 134.06568 34.26110 11.15477 1.000 63.63507 144 SER B C 1
ATOM 4543 O O . SER B 1 136 ? 133.06415 34.93605 11.40672 1.000 63.26016 144 SER B O 1
ATOM 4546 N N . SER B 1 137 ? 135.30869 34.73008 11.25052 1.000 60.16521 145 SER B N 1
ATOM 4547 C CA . SER B 1 137 ? 135.59959 36.08312 11.71531 1.000 63.98023 145 SER B CA 1
ATOM 4548 C C . SER B 1 137 ? 135.09836 37.14033 10.73826 1.000 68.73879 145 SER B C 1
ATOM 4549 O O . SER B 1 137 ? 134.81313 36.83949 9.57825 1.000 74.45463 145 SER B O 1
ATOM 4552 N N . THR B 1 138 ? 134.99262 38.37637 11.21778 1.000 71.02363 146 THR B N 1
ATOM 4553 C CA . THR B 1 138 ? 134.49477 39.47878 10.40447 1.000 72.78603 146 THR B CA 1
ATOM 4554 C C . THR B 1 138 ? 135.46249 39.80070 9.26864 1.000 78.75995 146 THR B C 1
ATOM 4555 O O . THR B 1 138 ? 135.04846 40.19868 8.17631 1.000 82.92758 146 THR B O 1
ATOM 4559 N N . ARG B 1 139 ? 136.75146 39.61766 9.53776 1.000 81.68558 147 ARG B N 1
ATOM 4560 C CA . ARG B 1 139 ? 137.79823 39.86854 8.55503 1.000 74.36018 147 ARG B CA 1
ATOM 4561 C C . ARG B 1 139 ? 137.67888 38.90631 7.37050 1.000 75.56477 147 ARG B C 1
ATOM 4562 O O . ARG B 1 139 ? 137.89852 39.29034 6.21901 1.000 76.65052 147 ARG B O 1
ATOM 4570 N N . MET B 1 140 ? 137.31388 37.66084 7.66307 1.000 73.85336 148 MET B N 1
ATOM 4571 C CA . MET B 1 140 ? 137.08737 36.65047 6.63273 1.000 73.45955 148 MET B CA 1
ATOM 4572 C C . MET B 1 140 ? 135.85092 36.98177 5.79581 1.000 74.05580 148 MET B C 1
ATOM 4573 O O . MET B 1 140 ? 135.82555 36.74914 4.58699 1.000 76.42428 148 MET B O 1
ATOM 4578 N N . CYS B 1 141 ? 134.83367 37.53667 6.44856 1.000 75.86782 149 CYS B N 1
ATOM 4579 C CA . CYS B 1 141 ? 133.57121 37.86841 5.79205 1.000 76.87250 149 CYS B CA 1
ATOM 4580 C C . CYS B 1 141 ? 133.75753 38.93759 4.71728 1.000 77.56688 149 CYS B C 1
ATOM 4581 O O . CYS B 1 141 ? 133.18401 38.84610 3.62964 1.000 79.00534 149 CYS B O 1
ATOM 4584 N N . SER B 1 142 ? 134.56291 39.94815 5.02728 1.000 75.72721 150 SER B N 1
ATOM 4585 C CA . SER B 1 142 ? 134.86897 40.99446 4.06326 1.000 77.80756 150 SER B CA 1
ATOM 4586 C C . SER B 1 142 ? 135.68909 40.43045 2.90407 1.000 80.16123 150 SER B C 1
ATOM 4587 O O . SER B 1 142 ? 135.43533 40.76326 1.74739 1.000 80.85818 150 SER B O 1
ATOM 4590 N N . LEU B 1 143 ? 136.65689 39.56797 3.21533 1.000 81.36512 151 LEU B N 1
ATOM 4591 C CA . LEU B 1 143 ? 137.45458 38.89845 2.18601 1.000 76.57922 151 LEU B CA 1
ATOM 4592 C C . LEU B 1 143 ? 136.55488 38.11085 1.23995 1.000 78.54626 151 LEU B C 1
ATOM 4593 O O . LEU B 1 143 ? 136.78410 38.08145 0.03337 1.000 84.85776 151 LEU B O 1
ATOM 4598 N N . GLN B 1 144 ? 135.52319 37.48846 1.80142 1.000 78.41841 152 GLN B N 1
ATOM 4599 C CA . GLN B 1 144 ? 134.58204 36.67685 1.03621 1.000 80.61714 152 GLN B CA 1
ATOM 4600 C C . GLN B 1 144 ? 133.77324 37.52931 0.05897 1.000 82.16593 152 GLN B C 1
ATOM 4601 O O . GLN B 1 144 ? 133.48287 37.10288 -1.06062 1.000 80.93878 152 GLN B O 1
ATOM 4607 N N . GLU B 1 145 ? 133.41452 38.73525 0.49329 1.000 80.16087 153 GLU B N 1
ATOM 4608 C CA . GLU B 1 145 ? 132.64257 39.66272 -0.33210 1.000 82.32947 153 GLU B CA 1
ATOM 4609 C C . GLU B 1 145 ? 133.51039 40.43884 -1.32668 1.000 82.80379 153 GLU B C 1
ATOM 4610 O O . GLU B 1 145 ? 133.03025 40.84833 -2.38245 1.000 86.86932 153 GLU B O 1
ATOM 4616 N N . THR B 1 146 ? 134.78041 40.64915 -0.99218 1.000 86.54307 154 THR B N 1
ATOM 4617 C CA . THR B 1 146 ? 135.65325 41.46521 -1.83536 1.000 85.67236 154 THR B CA 1
ATOM 4618 C C . THR B 1 146 ? 136.42078 40.61712 -2.84807 1.000 88.57760 154 THR B C 1
ATOM 4619 O O . THR B 1 146 ? 136.95552 41.13808 -3.82499 1.000 92.34218 154 THR B O 1
ATOM 4623 N N . PHE B 1 147 ? 136.46620 39.31050 -2.60926 1.000 89.07649 155 PHE B N 1
ATOM 4624 C CA . PHE B 1 147 ? 137.20616 38.37964 -3.46403 1.000 88.98061 155 PHE B CA 1
ATOM 4625 C C . PHE B 1 147 ? 136.69978 38.25263 -4.91437 1.000 93.55995 155 PHE B C 1
ATOM 4626 O O . PHE B 1 147 ? 137.51197 38.15075 -5.83244 1.000 101.86533 155 PHE B O 1
ATOM 4634 N N . PRO B 1 148 ? 135.36721 38.23658 -5.13459 1.000 90.09213 156 PRO B N 1
ATOM 4635 C CA . PRO B 1 148 ? 134.93806 38.05293 -6.52862 1.000 96.90819 156 PRO B CA 1
ATOM 4636 C C . PRO B 1 148 ? 135.33352 39.20700 -7.44935 1.000 100.11429 156 PRO B C 1
ATOM 4637 O O . PRO B 1 148 ? 135.61632 38.97700 -8.62553 1.000 99.80438 156 PRO B O 1
ATOM 4641 N N . ALA B 1 149 ? 135.35306 40.42731 -6.92260 1.000 97.79510 157 ALA B N 1
ATOM 4642 C CA . ALA B 1 149 ? 135.78584 41.58098 -7.70230 1.000 98.24106 157 ALA B CA 1
ATOM 4643 C C . ALA B 1 149 ? 137.29430 41.52914 -7.91951 1.000 102.19238 157 ALA B C 1
ATOM 4644 O O . ALA B 1 149 ? 137.81480 42.10423 -8.87479 1.000 105.84156 157 ALA B O 1
ATOM 4646 N N . PHE B 1 150 ? 137.98945 40.82804 -7.02761 1.000 102.51323 158 PHE B N 1
ATOM 4647 C CA . PHE B 1 150 ? 139.44209 40.69925 -7.10862 1.000 99.72824 158 PHE B CA 1
ATOM 4648 C C . PHE B 1 150 ? 139.86335 39.75531 -8.23019 1.000 100.22427 158 PHE B C 1
ATOM 4649 O O . PHE B 1 150 ? 140.78594 40.06170 -8.98434 1.000 104.23831 158 PHE B O 1
ATOM 4657 N N . VAL B 1 151 ? 139.19245 38.61077 -8.34356 1.000 97.88311 159 VAL B N 1
ATOM 4658 C CA . VAL B 1 151 ? 139.53166 37.64484 -9.38602 1.000 96.12218 159 VAL B CA 1
ATOM 4659 C C . VAL B 1 151 ? 139.16042 38.19538 -10.76215 1.000 97.88955 159 VAL B C 1
ATOM 4660 O O . VAL B 1 151 ? 139.58435 37.66509 -11.78858 1.000 96.98277 159 VAL B O 1
ATOM 4664 N N . ALA B 1 152 ? 138.37463 39.26899 -10.77110 1.000 99.52609 160 ALA B N 1
ATOM 4665 C CA . ALA B 1 152 ? 138.03201 39.97201 -12.00173 1.000 100.92929 160 ALA B CA 1
ATOM 4666 C C . ALA B 1 152 ? 139.05550 41.06453 -12.29213 1.000 100.14176 160 ALA B C 1
ATOM 4667 O O . ALA B 1 152 ? 138.70419 42.23585 -12.44472 1.000 101.93380 160 ALA B O 1
ATOM 4669 N N . SER B 1 153 ? 140.32181 40.66463 -12.36609 1.000 98.97779 161 SER B N 1
ATOM 4670 C CA . SER B 1 153 ? 141.42184 41.58603 -12.62562 1.000 96.23551 161 SER B CA 1
ATOM 4671 C C . SER B 1 153 ? 142.70921 40.83099 -12.94704 1.000 98.70566 161 SER B C 1
ATOM 4672 O O . SER B 1 153 ? 143.30313 40.19397 -12.07589 1.000 94.14299 161 SER B O 1
ATOM 4675 N N . LEU B 1 162 ? 152.33701 34.37277 -4.20260 1.000 81.82577 170 LEU B N 1
ATOM 4676 C CA . LEU B 1 162 ? 152.07188 35.77857 -4.48100 1.000 87.00999 170 LEU B CA 1
ATOM 4677 C C . LEU B 1 162 ? 152.18289 36.61509 -3.20919 1.000 88.06037 170 LEU B C 1
ATOM 4678 O O . LEU B 1 162 ? 151.38748 36.45611 -2.28135 1.000 83.17209 170 LEU B O 1
ATOM 4680 N N . ASP B 1 163 ? 153.16870 37.50728 -3.17465 1.000 92.75991 171 ASP B N 1
ATOM 4681 C CA . ASP B 1 163 ? 153.45535 38.28791 -1.97625 1.000 86.15056 171 ASP B CA 1
ATOM 4682 C C . ASP B 1 163 ? 152.59509 39.54397 -1.86335 1.000 86.36674 171 ASP B C 1
ATOM 4683 O O . ASP B 1 163 ? 152.72363 40.30009 -0.90218 1.000 85.82734 171 ASP B O 1
ATOM 4685 N N . ASP B 1 164 ? 151.71431 39.75909 -2.83631 1.000 88.67039 172 ASP B N 1
ATOM 4686 C CA . ASP B 1 164 ? 150.84668 40.93502 -2.83572 1.000 90.60600 172 ASP B CA 1
ATOM 4687 C C . ASP B 1 164 ? 149.74196 40.82246 -1.78808 1.000 86.44001 172 ASP B C 1
ATOM 4688 O O . ASP B 1 164 ? 149.75252 39.91721 -0.95265 1.000 79.65993 172 ASP B O 1
ATOM 4693 N N . VAL B 1 165 ? 148.78980 41.74954 -1.83827 1.000 88.39430 173 VAL B N 1
ATOM 4694 C CA . VAL B 1 165 ? 147.69389 41.77473 -0.87500 1.000 87.41493 173 VAL B CA 1
ATOM 4695 C C . VAL B 1 165 ? 146.36288 42.12621 -1.53616 1.000 83.35449 173 VAL B C 1
ATOM 4696 O O . VAL B 1 165 ? 146.33263 42.70653 -2.62242 1.000 82.45278 173 VAL B O 1
ATOM 4698 N N . ILE B 1 166 ? 145.26508 41.76985 -0.87519 1.000 85.65943 174 ILE B N 1
ATOM 4699 C CA . ILE B 1 166 ? 143.93101 42.08113 -1.37732 1.000 87.71668 174 ILE B CA 1
ATOM 4700 C C . ILE B 1 166 ? 143.27203 43.15622 -0.51812 1.000 82.63870 174 ILE B C 1
ATOM 4701 O O . ILE B 1 166 ? 143.17977 43.01355 0.70323 1.000 84.35447 174 ILE B O 1
ATOM 4706 N N . GLU B 1 167 ? 142.82237 44.23224 -1.15793 1.000 87.57322 175 GLU B N 1
ATOM 4707 C CA . GLU B 1 167 ? 142.17947 45.32711 -0.44290 1.000 91.18983 175 GLU B CA 1
ATOM 4708 C C . GLU B 1 167 ? 140.86391 44.87140 0.17820 1.000 94.82852 175 GLU B C 1
ATOM 4709 O O . GLU B 1 167 ? 140.01963 44.27484 -0.49239 1.000 93.17738 175 GLU B O 1
ATOM 4711 N N . ILE B 1 168 ? 140.70602 45.15157 1.46755 1.000 96.36973 176 ILE B N 1
ATOM 4712 C CA . ILE B 1 168 ? 139.50553 44.77959 2.20481 1.000 92.00436 176 ILE B CA 1
ATOM 4713 C C . ILE B 1 168 ? 138.85700 46.01163 2.83086 1.000 91.16918 176 ILE B C 1
ATOM 4714 O O . ILE B 1 168 ? 139.51803 46.78064 3.53169 1.000 90.53957 176 ILE B O 1
ATOM 4719 N N . PRO B 1 169 ? 137.55470 46.20271 2.57409 1.000 89.79095 177 PRO B N 1
ATOM 4720 C CA . PRO B 1 169 ? 136.80291 47.34606 3.10081 1.000 92.26215 177 PRO B CA 1
ATOM 4721 C C . PRO B 1 169 ? 136.58340 47.27331 4.61286 1.000 89.36035 177 PRO B C 1
ATOM 4722 O O . PRO B 1 169 ? 135.85584 46.40170 5.09105 1.000 93.06807 177 PRO B O 1
ATOM 4726 N N . GLY B 1 170 ? 137.21096 48.18227 5.35314 1.000 86.01734 178 GLY B N 1
ATOM 4727 C CA . GLY B 1 170 ? 137.00122 48.27045 6.78715 1.000 90.09576 178 GLY B CA 1
ATOM 4728 C C . GLY B 1 170 ? 138.05729 47.58224 7.63358 1.000 91.27721 178 GLY B C 1
ATOM 4729 O O . GLY B 1 170 ? 138.02143 47.66431 8.86285 1.000 90.33802 178 GLY B O 1
ATOM 4730 N N . PHE B 1 171 ? 138.99771 46.90255 6.98435 1.000 91.90489 179 PHE B N 1
ATOM 4731 C CA . PHE B 1 171 ? 140.04317 46.17674 7.70106 1.000 91.56125 179 PHE B CA 1
ATOM 4732 C C . PHE B 1 171 ? 141.42631 46.43441 7.11919 1.000 90.47735 179 PHE B C 1
ATOM 4733 O O . PHE B 1 171 ? 141.56802 47.10344 6.09458 1.000 95.12300 179 PHE B O 1
ATOM 4741 N N . SER B 1 172 ? 142.44358 45.89474 7.78427 1.000 85.98714 180 SER B N 1
ATOM 4742 C CA . SER B 1 172 ? 143.79027 45.87236 7.23225 1.000 86.51749 180 SER B CA 1
ATOM 4743 C C . SER B 1 172 ? 143.79504 44.97755 6.00230 1.000 88.61689 180 SER B C 1
ATOM 4744 O O . SER B 1 172 ? 143.02433 44.02154 5.93336 1.000 91.56174 180 SER B O 1
ATOM 4747 N N . PRO B 1 173 ? 144.65445 45.28820 5.02024 1.000 88.88588 181 PRO B N 1
ATOM 4748 C CA . PRO B 1 173 ? 144.71907 44.46267 3.80938 1.000 85.80198 181 PRO B CA 1
ATOM 4749 C C . PRO B 1 173 ? 145.19638 43.04483 4.11076 1.000 82.52450 181 PRO B C 1
ATOM 4750 O O . PRO B 1 173 ? 146.03053 42.85396 4.99587 1.000 82.66498 181 PRO B O 1
ATOM 4754 N N . VAL B 1 174 ? 144.66481 42.06430 3.38843 1.000 80.41906 182 VAL B N 1
ATOM 4755 C CA . VAL B 1 174 ? 145.03538 40.67195 3.61146 1.000 78.04877 182 VAL B CA 1
ATOM 4756 C C . VAL B 1 174 ? 146.08966 40.21110 2.60868 1.000 76.46955 182 VAL B C 1
ATOM 4757 O O . VAL B 1 174 ? 145.91357 40.36247 1.40107 1.000 79.33559 182 VAL B O 1
ATOM 4761 N N . PRO B 1 175 ? 147.20679 39.66273 3.10936 1.000 74.41188 183 PRO B N 1
ATOM 4762 C CA . PRO B 1 175 ? 148.21225 39.09880 2.20257 1.000 79.19778 183 PRO B CA 1
ATOM 4763 C C . PRO B 1 175 ? 147.69531 37.82145 1.54561 1.000 77.09746 183 PRO B C 1
ATOM 4764 O O . PRO B 1 175 ? 146.91248 37.10500 2.16872 1.000 78.89895 183 PRO B O 1
ATOM 4768 N N . VAL B 1 176 ? 148.11973 37.54291 0.31507 1.000 76.20957 184 VAL B N 1
ATOM 4769 C CA . VAL B 1 176 ? 147.67084 36.34865 -0.39932 1.000 74.51318 184 VAL B CA 1
ATOM 4770 C C . VAL B 1 176 ? 148.15384 35.08501 0.32033 1.000 75.86292 184 VAL B C 1
ATOM 4771 O O . VAL B 1 176 ? 147.62803 33.98811 0.11600 1.000 74.48072 184 VAL B O 1
ATOM 4775 N N . SER B 1 177 ? 149.15323 35.25861 1.17817 1.000 75.39968 185 SER B N 1
ATOM 4776 C CA . SER B 1 177 ? 149.70205 34.16603 1.96833 1.000 70.91359 185 SER B CA 1
ATOM 4777 C C . SER B 1 177 ? 148.74882 33.72225 3.07866 1.000 71.37813 185 SER B C 1
ATOM 4778 O O . SER B 1 177 ? 148.78552 32.56667 3.50866 1.000 73.10767 185 SER B O 1
ATOM 4781 N N . SER B 1 178 ? 147.90524 34.64364 3.54013 1.000 73.01286 186 SER B N 1
ATOM 4782 C CA . SER B 1 178 ? 146.92848 34.34589 4.58524 1.000 74.69456 186 SER B CA 1
ATOM 4783 C C . SER B 1 178 ? 145.59331 33.88738 3.99417 1.000 75.45672 186 SER B C 1
ATOM 4784 O O . SER B 1 178 ? 144.76209 33.30694 4.69238 1.000 75.40144 186 SER B O 1
ATOM 4787 N N . VAL B 1 179 ? 145.39628 34.16694 2.70900 1.000 75.33662 187 VAL B N 1
ATOM 4788 C CA . VAL B 1 179 ? 144.22905 33.70612 1.96170 1.000 74.91175 187 VAL B CA 1
ATOM 4789 C C . VAL B 1 179 ? 144.18292 32.17571 1.93296 1.000 76.83497 187 VAL B C 1
ATOM 4790 O O . VAL B 1 179 ? 145.22339 31.53713 1.78268 1.000 78.04003 187 VAL B O 1
ATOM 4794 N N . PRO B 1 180 ? 142.98302 31.58384 2.10976 1.000 84.99950 188 PRO B N 1
ATOM 4795 C CA . PRO B 1 180 ? 142.77737 30.13109 2.00747 1.000 79.99439 188 PRO B CA 1
ATOM 4796 C C . PRO B 1 180 ? 143.50666 29.50988 0.80982 1.000 82.47599 188 PRO B C 1
ATOM 4797 O O . PRO B 1 180 ? 143.49791 30.10015 -0.26720 1.000 84.85972 188 PRO B O 1
ATOM 4801 N N . PRO B 1 181 ? 144.13791 28.33694 1.00145 1.000 83.34590 189 PRO B N 1
ATOM 4802 C CA . PRO B 1 181 ? 144.99913 27.72959 -0.02441 1.000 86.76657 189 PRO B CA 1
ATOM 4803 C C . PRO B 1 181 ? 144.25235 27.31423 -1.28594 1.000 89.73883 189 PRO B C 1
ATOM 4804 O O . PRO B 1 181 ? 144.86058 27.21944 -2.35051 1.000 89.68321 189 PRO B O 1
ATOM 4808 N N . ASP B 1 182 ? 142.95274 27.07180 -1.15782 1.000 92.46323 190 ASP B N 1
ATOM 4809 C CA . ASP B 1 182 ? 142.13866 26.59689 -2.26713 1.000 93.01932 190 ASP B CA 1
ATOM 4810 C C . ASP B 1 182 ? 141.57689 27.75409 -3.07714 1.000 91.00605 190 ASP B C 1
ATOM 4811 O O . ASP B 1 182 ? 141.02797 27.54687 -4.15727 1.000 92.43076 190 ASP B O 1
ATOM 4816 N N . PHE B 1 183 ? 141.69598 28.96819 -2.54383 1.000 89.75088 191 PHE B N 1
ATOM 4817 C CA . PHE B 1 183 ? 141.21653 30.16014 -3.24208 1.000 89.72675 191 PHE B CA 1
ATOM 4818 C C . PHE B 1 183 ? 142.03680 30.43651 -4.50420 1.000 94.01816 191 PHE B C 1
ATOM 4819 O O . PHE B 1 183 ? 141.48389 30.80224 -5.54470 1.000 99.03767 191 PHE B O 1
ATOM 4827 N N . LEU B 1 184 ? 143.35240 30.25735 -4.40859 1.000 93.21257 192 LEU B N 1
ATOM 4828 C CA . LEU B 1 184 ? 144.23506 30.41438 -5.56222 1.000 94.67196 192 LEU B CA 1
ATOM 4829 C C . LEU B 1 184 ? 143.86895 29.39771 -6.63532 1.000 94.87573 192 LEU B C 1
ATOM 4830 O O . LEU B 1 184 ? 143.90065 29.69049 -7.83444 1.000 91.77675 192 LEU B O 1
ATOM 4835 N N . ASN B 1 185 ? 143.52114 28.19724 -6.18486 1.000 94.40257 193 ASN B N 1
ATOM 4836 C CA . ASN B 1 185 ? 143.06803 27.13730 -7.07320 1.000 96.61556 193 ASN B CA 1
ATOM 4837 C C . ASN B 1 185 ? 141.59823 27.29688 -7.43645 1.000 102.09506 193 ASN B C 1
ATOM 4838 O O . ASN B 1 185 ? 140.72363 26.75332 -6.76061 1.000 103.59436 193 ASN B O 1
ATOM 4843 N N . LEU B 1 186 ? 141.33230 28.04034 -8.50751 1.000 100.08398 194 LEU B N 1
ATOM 4844 C CA . LEU B 1 186 ? 139.98702 28.12786 -9.06816 1.000 98.66138 194 LEU B CA 1
ATOM 4845 C C . LEU B 1 186 ? 139.60776 26.75729 -9.64531 1.000 103.43036 194 LEU B C 1
ATOM 4846 O O . LEU B 1 186 ? 140.43021 25.84467 -9.63732 1.000 106.17638 194 LEU B O 1
ATOM 4851 N N . ASN B 1 187 ? 138.37484 26.62123 -10.13563 1.000 99.92681 195 ASN B N 1
ATOM 4852 C CA . ASN B 1 187 ? 137.81920 25.34109 -10.59987 1.000 101.44996 195 ASN B CA 1
ATOM 4853 C C . ASN B 1 187 ? 137.62854 24.32470 -9.46668 1.000 102.47580 195 ASN B C 1
ATOM 4854 O O . ASN B 1 187 ? 137.38384 23.14245 -9.72613 1.000 104.01131 195 ASN B O 1
ATOM 4859 N N . HIS B 1 188 ? 137.74085 24.78601 -8.22168 1.000 101.66509 196 HIS B N 1
ATOM 4860 C CA . HIS B 1 188 ? 137.46808 23.95090 -7.05701 1.000 100.05596 196 HIS B CA 1
ATOM 4861 C C . HIS B 1 188 ? 136.07512 24.25928 -6.52838 1.000 97.50548 196 HIS B C 1
ATOM 4862 O O . HIS B 1 188 ? 135.70936 25.42692 -6.39271 1.000 96.97415 196 HIS B O 1
ATOM 4869 N N . LEU B 1 189 ? 135.30403 23.20884 -6.25227 1.000 99.34390 197 LEU B N 1
ATOM 4870 C CA . LEU B 1 189 ? 133.91756 23.35001 -5.80596 1.000 98.13318 197 LEU B CA 1
ATOM 4871 C C . LEU B 1 189 ? 133.77396 24.29393 -4.60956 1.000 96.81082 197 LEU B C 1
ATOM 4872 O O . LEU B 1 189 ? 132.80127 25.04493 -4.51447 1.000 96.64726 197 LEU B O 1
ATOM 4874 N N . PHE B 1 190 ? 134.74434 24.24534 -3.70097 1.000 95.07370 198 PHE B N 1
ATOM 4875 C CA . PHE B 1 190 ? 134.79875 25.16113 -2.56365 1.000 93.49634 198 PHE B CA 1
ATOM 4876 C C . PHE B 1 190 ? 134.82969 26.60422 -3.04329 1.000 94.17777 198 PHE B C 1
ATOM 4877 O O . PHE B 1 190 ? 134.04431 27.43900 -2.59484 1.000 96.48392 198 PHE B O 1
ATOM 4885 N N . THR B 1 191 ? 135.74955 26.88332 -3.95965 1.000 93.57194 199 THR B N 1
ATOM 4886 C CA . THR B 1 191 ? 135.93611 28.22658 -4.48531 1.000 93.51328 199 THR B CA 1
ATOM 4887 C C . THR B 1 191 ? 134.68947 28.72223 -5.21232 1.000 96.59193 199 THR B C 1
ATOM 4888 O O . THR B 1 191 ? 134.19545 29.81171 -4.92317 1.000 96.08187 199 THR B O 1
ATOM 4892 N N . THR B 1 192 ? 134.18246 27.91110 -6.13979 1.000 97.86800 200 THR B N 1
ATOM 4893 C CA . THR B 1 192 ? 133.01364 28.26770 -6.94452 1.000 90.99602 200 THR B CA 1
ATOM 4894 C C . THR B 1 192 ? 131.82805 28.69337 -6.08045 1.000 92.05636 200 THR B C 1
ATOM 4895 O O . THR B 1 192 ? 131.11663 29.64223 -6.41364 1.000 90.15668 200 THR B O 1
ATOM 4899 N N . MET B 1 193 ? 131.62524 27.98910 -4.97034 1.000 92.01735 201 MET B N 1
ATOM 4900 C CA . MET B 1 193 ? 130.58359 28.34728 -4.01346 1.000 88.86674 201 MET B CA 1
ATOM 4901 C C . MET B 1 193 ? 130.87457 29.70531 -3.38078 1.000 86.92196 201 MET B C 1
ATOM 4902 O O . MET B 1 193 ? 130.02724 30.60038 -3.39216 1.000 85.17963 201 MET B O 1
ATOM 4907 N N . LEU B 1 194 ? 132.07932 29.84834 -2.83305 1.000 88.22509 202 LEU B N 1
ATOM 4908 C CA . LEU B 1 194 ? 132.48706 31.08037 -2.16289 1.000 87.64417 202 LEU B CA 1
ATOM 4909 C C . LEU B 1 194 ? 132.39420 32.29455 -3.08728 1.000 87.50791 202 LEU B C 1
ATOM 4910 O O . LEU B 1 194 ? 132.01418 33.38193 -2.65007 1.000 87.34990 202 LEU B O 1
ATOM 4912 N N . ILE B 1 195 ? 132.74100 32.10799 -4.35943 1.000 88.03827 203 ILE B N 1
ATOM 4913 C CA . ILE B 1 195 ? 132.58389 33.16754 -5.35475 1.000 88.41228 203 ILE B CA 1
ATOM 4914 C C . ILE B 1 195 ? 131.11275 33.52624 -5.52232 1.000 87.31691 203 ILE B C 1
ATOM 4915 O O . ILE B 1 195 ? 130.73621 34.70008 -5.49731 1.000 84.65373 203 ILE B O 1
ATOM 4920 N N . GLN B 1 196 ? 130.28754 32.49833 -5.68900 1.000 87.25964 204 GLN B N 1
ATOM 4921 C CA . GLN B 1 196 ? 128.85563 32.67802 -5.87524 1.000 86.46911 204 GLN B CA 1
ATOM 4922 C C . GLN B 1 196 ? 128.20056 33.24038 -4.61958 1.000 86.23003 204 GLN B C 1
ATOM 4923 O O . GLN B 1 196 ? 127.37019 34.14171 -4.69858 1.000 90.06593 204 GLN B O 1
ATOM 4925 N N . ASN B 1 197 ? 128.58047 32.70374 -3.46348 1.000 85.96750 205 ASN B N 1
ATOM 4926 C CA . ASN B 1 197 ? 128.04511 33.16450 -2.18618 1.000 83.62520 205 ASN B CA 1
ATOM 4927 C C . ASN B 1 197 ? 128.41477 34.61591 -1.90339 1.000 83.06387 205 ASN B C 1
ATOM 4928 O O . ASN B 1 197 ? 127.55839 35.41687 -1.52550 1.000 81.36789 205 ASN B O 1
ATOM 4933 N N . GLY B 1 198 ? 129.69093 34.94538 -2.08904 1.000 82.15668 206 GLY B N 1
ATOM 4934 C CA . GLY B 1 198 ? 130.18305 36.29099 -1.84939 1.000 80.32578 206 GLY B CA 1
ATOM 4935 C C . GLY B 1 198 ? 129.47575 37.33994 -2.68828 1.000 82.88493 206 GLY B C 1
ATOM 4936 O O . GLY B 1 198 ? 129.24075 38.46068 -2.22936 1.000 81.60674 206 GLY B O 1
ATOM 4937 N N . GLN B 1 199 ? 129.13121 36.97447 -3.91972 1.000 82.57264 207 GLN B N 1
ATOM 4938 C CA . GLN B 1 199 ? 128.40482 37.87198 -4.80958 1.000 84.12093 207 GLN B CA 1
ATOM 4939 C C . GLN B 1 199 ? 126.92739 37.91728 -4.44132 1.000 85.10734 207 GLN B C 1
ATOM 4940 O O . GLN B 1 199 ? 126.17765 38.76271 -4.92742 1.000 83.57859 207 GLN B O 1
ATOM 4942 N N . SER B 1 200 ? 126.51595 36.99998 -3.57452 1.000 81.61445 208 SER B N 1
ATOM 4943 C CA . SER B 1 200 ? 125.10900 36.85628 -3.22999 1.000 80.24838 208 SER B CA 1
ATOM 4944 C C . SER B 1 200 ? 124.80705 37.33169 -1.81055 1.000 80.33811 208 SER B C 1
ATOM 4945 O O . SER B 1 200 ? 123.64166 37.43862 -1.42210 1.000 75.60797 208 SER B O 1
ATOM 4948 N N . PHE B 1 201 ? 125.85534 37.61692 -1.04136 1.000 81.56536 209 PHE B N 1
ATOM 4949 C CA . PHE B 1 201 ? 125.69053 38.15361 0.30612 1.000 78.70297 209 PHE B CA 1
ATOM 4950 C C . PHE B 1 201 ? 124.92764 39.47603 0.27291 1.000 80.84824 209 PHE B C 1
ATOM 4951 O O . PHE B 1 201 ? 124.21584 39.81362 1.21799 1.000 77.20601 209 PHE B O 1
ATOM 4959 N N . ARG B 1 202 ? 125.07560 40.21499 -0.82313 1.000 87.88146 210 ARG B N 1
ATOM 4960 C CA . ARG B 1 202 ? 124.40317 41.49957 -0.98351 1.000 86.35648 210 ARG B CA 1
ATOM 4961 C C . ARG B 1 202 ? 122.89064 41.33994 -1.13554 1.000 82.83876 210 ARG B C 1
ATOM 4962 O O . ARG B 1 202 ? 122.13284 42.27786 -0.88575 1.000 85.28963 210 ARG B O 1
ATOM 4964 N N . LYS B 1 203 ? 122.45661 40.15047 -1.54126 1.000 76.79690 211 LYS B N 1
ATOM 4965 C CA . LYS B 1 203 ? 121.03779 39.88645 -1.75988 1.000 80.88332 211 LYS B CA 1
ATOM 4966 C C . LYS B 1 203 ? 120.29485 39.61721 -0.45128 1.000 78.28655 211 LYS B C 1
ATOM 4967 O O . LYS B 1 203 ? 119.08910 39.84202 -0.35503 1.000 84.00191 211 LYS B O 1
ATOM 4969 N N . ALA B 1 204 ? 121.02004 39.13711 0.55464 1.000 83.28949 212 ALA B N 1
ATOM 4970 C CA . ALA B 1 204 ? 120.42972 38.83943 1.86003 1.000 80.87298 212 ALA B CA 1
ATOM 4971 C C . ALA B 1 204 ? 120.13751 40.11884 2.64616 1.000 81.13225 212 ALA B C 1
ATOM 4972 O O . ALA B 1 204 ? 120.65946 41.18711 2.32210 1.000 83.23967 212 ALA B O 1
ATOM 4974 N N . ASN B 1 205 ? 119.30730 40.00429 3.68107 1.000 78.41050 213 ASN B N 1
ATOM 4975 C CA . ASN B 1 205 ? 118.92756 41.15759 4.49567 1.000 79.17230 213 ASN B CA 1
ATOM 4976 C C . ASN B 1 205 ? 119.96359 41.51151 5.56316 1.000 75.11709 213 ASN B C 1
ATOM 4977 O O . ASN B 1 205 ? 120.12965 42.68322 5.90799 1.000 78.43084 213 ASN B O 1
ATOM 4982 N N . GLY B 1 206 ? 120.65475 40.50393 6.08977 1.000 74.11701 214 GLY B N 1
ATOM 4983 C CA . GLY B 1 206 ? 121.65312 40.73820 7.11971 1.000 75.26624 214 GLY B CA 1
ATOM 4984 C C . GLY B 1 206 ? 122.66047 39.61523 7.29346 1.000 75.75205 214 GLY B C 1
ATOM 4985 O O . GLY B 1 206 ? 122.32375 38.43671 7.15861 1.000 75.71714 214 GLY B O 1
ATOM 4986 N N . ILE B 1 207 ? 123.90243 39.98422 7.59671 1.000 75.03777 215 ILE B N 1
ATOM 4987 C CA . ILE B 1 207 ? 124.95682 39.00611 7.83994 1.000 75.67134 215 ILE B CA 1
ATOM 4988 C C . ILE B 1 207 ? 125.17547 38.80123 9.33250 1.000 78.32954 215 ILE B C 1
ATOM 4989 O O . ILE B 1 207 ? 125.57165 39.72602 10.04538 1.000 77.79110 215 ILE B O 1
ATOM 4991 N N . LEU B 1 208 ? 124.91385 37.58378 9.79616 1.000 78.40258 216 LEU B N 1
ATOM 4992 C CA . LEU B 1 208 ? 125.04851 37.25258 11.20969 1.000 74.34288 216 LEU B CA 1
ATOM 4993 C C . LEU B 1 208 ? 126.45060 36.72882 11.50750 1.000 66.19136 216 LEU B C 1
ATOM 4994 O O . LEU B 1 208 ? 126.81180 35.63601 11.07304 1.000 69.16665 216 LEU B O 1
ATOM 4999 N N . ILE B 1 209 ? 127.23957 37.50526 12.24519 1.000 66.58364 217 ILE B N 1
ATOM 5000 C CA . ILE B 1 209 ? 128.60898 37.10756 12.55987 1.000 74.87742 217 ILE B CA 1
ATOM 5001 C C . ILE B 1 209 ? 128.77267 36.83486 14.05426 1.000 73.22458 217 ILE B C 1
ATOM 5002 O O . ILE B 1 209 ? 128.38268 37.65711 14.88899 1.000 73.26795 217 ILE B O 1
ATOM 5007 N N . ASN B 1 210 ? 129.33782 35.67528 14.38443 1.000 68.69762 218 ASN B N 1
ATOM 5008 C CA . ASN B 1 210 ? 129.60244 35.31951 15.77390 1.000 64.30893 218 ASN B CA 1
ATOM 5009 C C . ASN B 1 210 ? 130.70827 36.19598 16.35472 1.000 68.37713 218 ASN B C 1
ATOM 5010 O O . ASN B 1 210 ? 131.86327 35.77371 16.45054 1.000 68.68237 218 ASN B O 1
ATOM 5015 N N . THR B 1 211 ? 130.34550 37.41949 16.73337 1.000 70.66558 219 THR B N 1
ATOM 5016 C CA . THR B 1 211 ? 131.29957 38.37055 17.29466 1.000 73.01538 219 THR B CA 1
ATOM 5017 C C . THR B 1 211 ? 130.58948 39.50206 18.03853 1.000 74.29241 219 THR B C 1
ATOM 5018 O O . THR B 1 211 ? 129.38245 39.69969 17.88310 1.000 72.91537 219 THR B O 1
ATOM 5022 N N . PHE B 1 212 ? 131.34433 40.23053 18.85720 1.000 77.89922 220 PHE B N 1
ATOM 5023 C CA . PHE B 1 212 ? 130.82776 41.41233 19.54491 1.000 78.32622 220 PHE B CA 1
ATOM 5024 C C . PHE B 1 212 ? 131.64268 42.63888 19.13553 1.000 80.71060 220 PHE B C 1
ATOM 5025 O O . PHE B 1 212 ? 132.77745 42.50507 18.66970 1.000 78.80991 220 PHE B O 1
ATOM 5033 N N . GLU B 1 213 ? 131.06127 43.82518 19.30186 1.000 79.83574 221 GLU B N 1
ATOM 5034 C CA . GLU B 1 213 ? 131.67624 45.06108 18.82127 1.000 73.97687 221 GLU B CA 1
ATOM 5035 C C . GLU B 1 213 ? 133.06901 45.30722 19.40093 1.000 84.13890 221 GLU B C 1
ATOM 5036 O O . GLU B 1 213 ? 133.98994 45.67558 18.67542 1.000 87.61370 221 GLU B O 1
ATOM 5042 N N . ALA B 1 214 ? 133.22313 45.09097 20.70280 1.000 86.75536 222 ALA B N 1
ATOM 5043 C CA . ALA B 1 214 ? 134.47891 45.39675 21.38540 1.000 79.00591 222 ALA B CA 1
ATOM 5044 C C . ALA B 1 214 ? 135.66724 44.60118 20.83842 1.000 81.40651 222 ALA B C 1
ATOM 5045 O O . ALA B 1 214 ? 136.80877 45.05709 20.90988 1.000 91.16337 222 ALA B O 1
ATOM 5047 N N . LEU B 1 215 ? 135.39593 43.42061 20.28859 1.000 82.08043 223 LEU B N 1
ATOM 5048 C CA . LEU B 1 215 ? 136.45338 42.53347 19.80586 1.000 80.94659 223 LEU B CA 1
ATOM 5049 C C . LEU B 1 215 ? 137.14704 43.06704 18.55067 1.000 86.68529 223 LEU B C 1
ATOM 5050 O O . LEU B 1 215 ? 138.35722 42.90417 18.38618 1.000 80.32737 223 LEU B O 1
ATOM 5055 N N . GLU B 1 216 ? 136.37736 43.69634 17.66737 1.000 89.36643 224 GLU B N 1
ATOM 5056 C CA . GLU B 1 216 ? 136.92095 44.24469 16.42673 1.000 92.47572 224 GLU B CA 1
ATOM 5057 C C . GLU B 1 216 ? 137.15722 45.75048 16.51708 1.000 96.76511 224 GLU B C 1
ATOM 5058 O O . GLU B 1 216 ? 137.29629 46.42395 15.49522 1.000 102.57260 224 GLU B O 1
ATOM 5064 N N . GLY B 1 217 ? 137.21104 46.27722 17.73622 1.000 90.94441 225 GLY B N 1
ATOM 5065 C CA . GLY B 1 217 ? 137.32411 47.71191 17.92576 1.000 90.89617 225 GLY B CA 1
ATOM 5066 C C . GLY B 1 217 ? 136.02628 48.39833 17.54716 1.000 99.94022 225 GLY B C 1
ATOM 5067 O O . GLY B 1 217 ? 135.02932 47.73373 17.26954 1.000 102.02112 225 GLY B O 1
ATOM 5068 N N . GLY B 1 218 ? 136.03410 49.72693 17.52107 1.000 103.73615 226 GLY B N 1
ATOM 5069 C CA . GLY B 1 218 ? 134.83270 50.48014 17.20692 1.000 105.95382 226 GLY B CA 1
ATOM 5070 C C . GLY B 1 218 ? 134.56473 50.62933 15.71948 1.000 104.56256 226 GLY B C 1
ATOM 5071 O O . GLY B 1 218 ? 133.87393 51.55590 15.29916 1.000 99.84015 226 GLY B O 1
ATOM 5072 N N . ILE B 1 219 ? 135.09542 49.70908 14.92048 1.000 106.03978 227 ILE B N 1
ATOM 5073 C CA . ILE B 1 219 ? 135.02386 49.83041 13.46844 1.000 103.68851 227 ILE B CA 1
ATOM 5074 C C . ILE B 1 219 ? 133.68013 49.37257 12.90017 1.000 96.17104 227 ILE B C 1
ATOM 5075 O O . ILE B 1 219 ? 133.28079 49.81307 11.82276 1.000 95.02543 227 ILE B O 1
ATOM 5080 N N . LEU B 1 220 ? 132.98203 48.50280 13.62662 1.000 100.88643 228 LEU B N 1
ATOM 5081 C CA . LEU B 1 220 ? 131.72266 47.93411 13.14089 1.000 96.21484 228 LEU B CA 1
ATOM 5082 C C . LEU B 1 220 ? 130.62865 48.97552 12.84406 1.000 97.54506 228 LEU B C 1
ATOM 5083 O O . LEU B 1 220 ? 129.94804 48.86755 11.82138 1.000 96.88772 228 LEU B O 1
ATOM 5088 N N . PRO B 1 221 ? 130.44145 49.97801 13.72742 1.000 98.35598 229 PRO B N 1
ATOM 5089 C CA . PRO B 1 221 ? 129.45119 50.99336 13.34794 1.000 97.05234 229 PRO B CA 1
ATOM 5090 C C . PRO B 1 221 ? 129.85327 51.77018 12.09240 1.000 98.81343 229 PRO B C 1
ATOM 5091 O O . PRO B 1 221 ? 129.02136 51.96526 11.20646 1.000 101.51316 229 PRO B O 1
ATOM 5095 N N . GLY B 1 222 ? 131.11281 52.19368 12.02245 1.000 98.74733 230 GLY B N 1
ATOM 5096 C CA . GLY B 1 222 ? 131.62350 52.91872 10.87137 1.000 97.80822 230 GLY B CA 1
ATOM 5097 C C . GLY B 1 222 ? 131.48163 52.14109 9.57634 1.000 99.55343 230 GLY B C 1
ATOM 5098 O O . GLY B 1 222 ? 131.19138 52.71666 8.52684 1.000 98.94259 230 GLY B O 1
ATOM 5099 N N . ILE B 1 223 ? 131.68820 50.82925 9.65303 1.000 100.42885 231 ILE B N 1
ATOM 5100 C CA . ILE B 1 223 ? 131.49280 49.94773 8.50740 1.000 98.23062 231 ILE B CA 1
ATOM 5101 C C . ILE B 1 223 ? 130.02040 49.94825 8.08336 1.000 100.38562 231 ILE B C 1
ATOM 5102 O O . ILE B 1 223 ? 129.70295 50.21782 6.92419 1.000 103.76637 231 ILE B O 1
ATOM 5107 N N . ASN B 1 224 ? 129.13061 49.66948 9.03679 1.000 101.36404 232 ASN B N 1
ATOM 5108 C CA . ASN B 1 224 ? 127.68663 49.60332 8.78416 1.000 105.94999 232 ASN B CA 1
ATOM 5109 C C . ASN B 1 224 ? 127.10108 50.88793 8.19563 1.000 107.71618 232 ASN B C 1
ATOM 5110 O O . ASN B 1 224 ? 126.14910 50.84232 7.41448 1.000 108.96504 232 ASN B O 1
ATOM 5115 N N . ASP B 1 225 ? 127.65475 52.03193 8.58960 1.000 109.19085 233 ASP B N 1
ATOM 5116 C CA . ASP B 1 225 ? 127.26061 53.31045 8.00218 1.000 107.36627 233 ASP B CA 1
ATOM 5117 C C . ASP B 1 225 ? 127.61514 53.31685 6.52296 1.000 105.15610 233 ASP B C 1
ATOM 5118 O O . ASP B 1 225 ? 126.80751 53.69842 5.67596 1.000 101.11202 233 ASP B O 1
ATOM 5123 N N . LYS B 1 226 ? 128.83646 52.88332 6.22739 1.000 108.14825 234 LYS B N 1
ATOM 5124 C CA . LYS B 1 226 ? 129.32549 52.80895 4.85711 1.000 105.94415 234 LYS B CA 1
ATOM 5125 C C . LYS B 1 226 ? 128.56906 51.74606 4.06930 1.000 107.50664 234 LYS B C 1
ATOM 5126 O O . LYS B 1 226 ? 128.17474 51.97377 2.92623 1.000 107.51798 234 LYS B O 1
ATOM 5128 N N . ARG B 1 227 ? 128.36528 50.58851 4.69087 1.000 105.89653 235 ARG B N 1
ATOM 5129 C CA . ARG B 1 227 ? 127.62964 49.49616 4.06358 1.000 105.01703 235 ARG B CA 1
ATOM 5130 C C . ARG B 1 227 ? 126.21955 49.92651 3.65882 1.000 107.04124 235 ARG B C 1
ATOM 5131 O O . ARG B 1 227 ? 125.76143 49.60972 2.56353 1.000 107.67358 235 ARG B O 1
ATOM 5139 N N . ALA B 1 228 ? 125.54321 50.65692 4.54134 1.000 108.78017 236 ALA B N 1
ATOM 5140 C CA . ALA B 1 228 ? 124.16855 51.09000 4.29696 1.000 110.85043 236 ALA B CA 1
ATOM 5141 C C . ALA B 1 228 ? 124.05517 52.01303 3.08363 1.000 113.31693 236 ALA B C 1
ATOM 5142 O O . ALA B 1 228 ? 123.07456 51.95437 2.34121 1.000 112.59296 236 ALA B O 1
ATOM 5144 N N . ALA B 1 229 ? 125.06033 52.86141 2.88878 1.000 114.67213 237 ALA B N 1
ATOM 5145 C CA . ALA B 1 229 ? 125.06024 53.82402 1.78974 1.000 112.86154 237 ALA B CA 1
ATOM 5146 C C . ALA B 1 229 ? 125.07055 53.14298 0.42106 1.000 113.22991 237 ALA B C 1
ATOM 5147 O O . ALA B 1 229 ? 124.34643 53.54863 -0.49105 1.000 116.46938 237 ALA B O 1
ATOM 5149 N N . ASP B 1 230 ? 125.89565 52.10920 0.28382 1.000 111.77288 238 ASP B N 1
ATOM 5150 C CA . ASP B 1 230 ? 126.01628 51.38464 -0.97750 1.000 112.72256 238 ASP B CA 1
ATOM 5151 C C . ASP B 1 230 ? 124.82238 50.46238 -1.21324 1.000 111.26611 238 ASP B C 1
ATOM 5152 O O . ASP B 1 230 ? 124.69256 49.85945 -2.28056 1.000 110.88236 238 ASP B O 1
ATOM 5157 N N . GLY B 1 231 ? 123.95254 50.36101 -0.21273 1.000 107.62662 239 GLY B N 1
ATOM 5158 C CA . GLY B 1 231 ? 122.77962 49.51167 -0.29855 1.000 106.63234 239 GLY B CA 1
ATOM 5159 C C . GLY B 1 231 ? 123.04948 48.10653 0.20596 1.000 104.23460 239 GLY B C 1
ATOM 5160 O O . GLY B 1 231 ? 122.23492 47.20242 0.00849 1.000 105.00483 239 GLY B O 1
ATOM 5161 N N . LEU B 1 232 ? 124.19521 47.92355 0.85938 1.000 105.14918 240 LEU B N 1
ATOM 5162 C CA . LEU B 1 232 ? 124.58943 46.61409 1.37683 1.000 102.86573 240 LEU B CA 1
ATOM 5163 C C . LEU B 1 232 ? 123.84455 46.25794 2.66489 1.000 95.70861 240 LEU B C 1
ATOM 5164 O O . LEU B 1 232 ? 123.41150 47.14299 3.40733 1.000 97.06446 240 LEU B O 1
ATOM 5169 N N . PRO B 1 233 ? 123.67427 44.95061 2.91901 1.000 88.97354 241 PRO B N 1
ATOM 5170 C CA . PRO B 1 233 ? 123.09723 44.47206 4.17988 1.000 83.35371 241 PRO B CA 1
ATOM 5171 C C . PRO B 1 233 ? 124.05056 44.68836 5.35427 1.000 82.62901 241 PRO B C 1
ATOM 5172 O O . PRO B 1 233 ? 125.26302 44.57894 5.17332 1.000 90.14897 241 PRO B O 1
ATOM 5176 N N . PRO B 1 234 ? 123.50662 44.99437 6.54422 1.000 78.10860 242 PRO B N 1
ATOM 5177 C CA . PRO B 1 234 ? 124.29455 45.31573 7.74302 1.000 81.18479 242 PRO B CA 1
ATOM 5178 C C . PRO B 1 234 ? 125.00835 44.11562 8.37182 1.000 79.25829 242 PRO B C 1
ATOM 5179 O O . PRO B 1 234 ? 124.56851 42.97616 8.21014 1.000 78.11051 242 PRO B O 1
ATOM 5183 N N . TYR B 1 235 ? 126.10459 44.37932 9.07965 1.000 80.70036 243 TYR B N 1
ATOM 5184 C CA . TYR B 1 235 ? 126.76258 43.35410 9.88505 1.000 76.45606 243 TYR B CA 1
ATOM 5185 C C . TYR B 1 235 ? 126.06007 43.22477 11.23118 1.000 76.17776 243 TYR B C 1
ATOM 5186 O O . TYR B 1 235 ? 125.99817 44.18666 11.99976 1.000 80.29710 243 TYR B O 1
ATOM 5195 N N . CYS B 1 236 ? 125.53272 42.03900 11.51642 1.000 77.61941 244 CYS B N 1
ATOM 5196 C CA . CYS B 1 236 ? 124.83290 41.80575 12.77416 1.000 74.76526 244 CYS B CA 1
ATOM 5197 C C . CYS B 1 236 ? 125.72780 41.09864 13.79068 1.000 74.39383 244 CYS B C 1
ATOM 5198 O O . CYS B 1 236 ? 125.94120 39.88496 13.71240 1.000 73.80621 244 CYS B O 1
ATOM 5201 N N . SER B 1 237 ? 126.25127 41.87039 14.73947 1.000 73.13752 245 SER B N 1
ATOM 5202 C CA . SER B 1 237 ? 127.09895 41.33006 15.79486 1.000 65.89349 245 SER B CA 1
ATOM 5203 C C . SER B 1 237 ? 126.25028 40.75651 16.92590 1.000 72.51177 245 SER B C 1
ATOM 5204 O O . SER B 1 237 ? 125.61745 41.50272 17.67498 1.000 71.43683 245 SER B O 1
ATOM 5206 N N . VAL B 1 238 ? 126.23963 39.43111 17.04380 1.000 74.09169 246 VAL B N 1
ATOM 5207 C CA . VAL B 1 238 ? 125.42709 38.75733 18.05140 1.000 72.20196 246 VAL B CA 1
ATOM 5208 C C . VAL B 1 238 ? 126.26028 37.84578 18.94838 1.000 69.02690 246 VAL B C 1
ATOM 5209 O O . VAL B 1 238 ? 125.71303 37.05474 19.72098 1.000 71.09941 246 VAL B O 1
ATOM 5213 N N . GLY B 1 239 ? 127.58080 37.96067 18.84604 1.000 69.89969 247 GLY B N 1
ATOM 5214 C CA . GLY B 1 239 ? 128.47586 37.09680 19.59269 1.000 73.06653 247 GLY B CA 1
ATOM 5215 C C . GLY B 1 239 ? 128.79776 37.59313 20.98933 1.000 69.80929 247 GLY B C 1
ATOM 5216 O O . GLY B 1 239 ? 128.54871 38.75340 21.31417 1.000 66.61759 247 GLY B O 1
ATOM 5217 N N . PRO B 1 240 ? 129.37326 36.71466 21.82479 1.000 67.75522 248 PRO B N 1
ATOM 5218 C CA . PRO B 1 240 ? 129.68471 35.32386 21.47696 1.000 64.25736 248 PRO B CA 1
ATOM 5219 C C . PRO B 1 240 ? 128.46770 34.41117 21.56504 1.000 67.71447 248 PRO B C 1
ATOM 5220 O O . PRO B 1 240 ? 127.59591 34.62983 22.40967 1.000 71.81346 248 PRO B O 1
ATOM 5224 N N . LEU B 1 241 ? 128.40963 33.40916 20.69351 1.000 66.56130 249 LEU B N 1
ATOM 5225 C CA . LEU B 1 241 ? 127.34852 32.41431 20.75303 1.000 65.62633 249 LEU B CA 1
ATOM 5226 C C . LEU B 1 241 ? 127.63647 31.43123 21.87934 1.000 68.26061 249 LEU B C 1
ATOM 5227 O O . LEU B 1 241 ? 128.44553 30.51462 21.71849 1.000 67.44338 249 LEU B O 1
ATOM 5232 N N . LEU B 1 242 ? 126.98369 31.63922 23.01979 1.000 68.19108 250 LEU B N 1
ATOM 5233 C CA . LEU B 1 242 ? 127.18893 30.79710 24.19206 1.000 66.41238 250 LEU B CA 1
ATOM 5234 C C . LEU B 1 242 ? 126.82261 29.34228 23.90984 1.000 61.50526 250 LEU B C 1
ATOM 5235 O O . LEU B 1 242 ? 125.86885 29.07021 23.18174 1.000 67.22336 250 LEU B O 1
ATOM 5237 N N . PRO B 1 243 ? 127.58921 28.40198 24.48240 1.000 63.80120 251 PRO B N 1
ATOM 5238 C CA . PRO B 1 243 ? 127.31142 26.97190 24.31255 1.000 66.70615 251 PRO B CA 1
ATOM 5239 C C . PRO B 1 243 ? 125.93391 26.58927 24.85538 1.000 73.43202 251 PRO B C 1
ATOM 5240 O O . PRO B 1 243 ? 125.49133 27.16862 25.85022 1.000 76.56970 251 PRO B O 1
ATOM 5242 N N . CYS B 1 244 ? 125.26528 25.63827 24.20667 1.000 75.03636 252 CYS B N 1
ATOM 5243 C CA . CYS B 1 244 ? 123.93327 25.21021 24.63313 1.000 76.24830 252 CYS B CA 1
ATOM 5244 C C . CYS B 1 244 ? 123.97830 24.47565 25.96921 1.000 81.86523 252 CYS B C 1
ATOM 5245 O O . CYS B 1 244 ? 125.05601 24.13773 26.46236 1.000 81.16711 252 CYS B O 1
ATOM 5248 N N . LYS B 1 245 ? 122.80550 24.22199 26.54417 1.000 86.11661 253 LYS B N 1
ATOM 5249 C CA . LYS B 1 245 ? 122.71884 23.56382 27.84260 1.000 87.64169 253 LYS B CA 1
ATOM 5250 C C . LYS B 1 245 ? 123.18149 22.10836 27.78552 1.000 89.10997 253 LYS B C 1
ATOM 5251 O O . LYS B 1 245 ? 123.70316 21.57948 28.76952 1.000 91.16982 253 LYS B O 1
ATOM 5253 N N . PHE B 1 246 ? 122.99313 21.46509 26.63527 1.000 84.96426 254 PHE B N 1
ATOM 5254 C CA . PHE B 1 246 ? 123.38723 20.06718 26.47422 1.000 84.89982 254 PHE B CA 1
ATOM 5255 C C . PHE B 1 246 ? 124.89693 19.93153 26.26886 1.000 77.31879 254 PHE B C 1
ATOM 5256 O O . PHE B 1 246 ? 125.43050 18.82135 26.22363 1.000 80.49066 254 PHE B O 1
ATOM 5264 N N . GLU B 1 247 ? 125.57787 21.06604 26.14316 1.000 73.91853 255 GLU B N 1
ATOM 5265 C CA . GLU B 1 247 ? 127.01052 21.07814 25.87853 1.000 82.81250 255 GLU B CA 1
ATOM 5266 C C . GLU B 1 247 ? 127.81311 21.20397 27.17318 1.000 82.91849 255 GLU B C 1
ATOM 5267 O O . GLU B 1 247 ? 128.90800 21.76544 27.17930 1.000 81.04467 255 GLU B O 1
ATOM 5273 N N . LYS B 1 248 ? 127.26291 20.68206 28.26713 1.000 81.95325 256 LYS B N 1
ATOM 5274 C CA . LYS B 1 248 ? 127.95981 20.67891 29.55159 1.000 79.15277 256 LYS B CA 1
ATOM 5275 C C . LYS B 1 248 ? 127.64705 19.41095 30.34281 1.000 79.99371 256 LYS B C 1
ATOM 5276 O O . LYS B 1 248 ? 126.49569 19.15914 30.69887 1.000 87.09588 256 LYS B O 1
ATOM 5278 N N . THR B 1 249 ? 128.67793 18.61522 30.61207 1.000 83.14609 257 THR B N 1
ATOM 5279 C CA . THR B 1 249 ? 128.51602 17.37389 31.36252 1.000 82.66369 257 THR B CA 1
ATOM 5280 C C . THR B 1 249 ? 129.34016 17.40639 32.64788 1.000 84.21070 257 THR B C 1
ATOM 5281 O O . THR B 1 249 ? 130.57054 17.40921 32.59869 1.000 84.57273 257 THR B O 1
ATOM 5283 N N . GLU B 1 250 ? 128.64892 17.41275 33.78722 1.000 82.35772 258 GLU B N 1
ATOM 5284 C CA . GLU B 1 250 ? 129.26755 17.58340 35.10305 1.000 78.87950 258 GLU B CA 1
ATOM 5285 C C . GLU B 1 250 ? 130.47934 16.68096 35.34023 1.000 82.44092 258 GLU B C 1
ATOM 5286 O O . GLU B 1 250 ? 131.46074 17.10716 35.94970 1.000 78.46962 258 GLU B O 1
ATOM 5288 N N . CYS B 1 251 ? 130.41849 15.44390 34.85576 1.000 83.21642 259 CYS B N 1
ATOM 5289 C CA . CYS B 1 251 ? 131.57867 14.56042 34.93038 1.000 79.57468 259 CYS B CA 1
ATOM 5290 C C . CYS B 1 251 ? 131.92683 13.91655 33.59600 1.000 81.84619 259 CYS B C 1
ATOM 5291 O O . CYS B 1 251 ? 131.22890 13.02087 33.11819 1.000 89.69242 259 CYS B O 1
ATOM 5294 N N . SER B 1 252 ? 133.01197 14.39207 32.99823 1.000 71.75151 260 SER B N 1
ATOM 5295 C CA . SER B 1 252 ? 133.68492 13.66082 31.93636 1.000 68.94407 260 SER B CA 1
ATOM 5296 C C . SER B 1 252 ? 135.03768 13.22881 32.47657 1.000 73.03208 260 SER B C 1
ATOM 5297 O O . SER B 1 252 ? 135.56407 13.85558 33.39653 1.000 75.04592 260 SER B O 1
ATOM 5299 N N . ALA B 1 253 ? 135.58675 12.15321 31.92304 1.000 71.15973 261 ALA B N 1
ATOM 5300 C CA . ALA B 1 253 ? 136.91443 11.68848 32.30964 1.000 64.87912 261 ALA B CA 1
ATOM 5301 C C . ALA B 1 253 ? 137.98437 12.78799 32.20540 1.000 67.12018 261 ALA B C 1
ATOM 5302 O O . ALA B 1 253 ? 138.83846 12.89198 33.08955 1.000 71.71269 261 ALA B O 1
ATOM 5304 N N . PRO B 1 254 ? 137.95209 13.60800 31.13194 1.000 67.28989 262 PRO B N 1
ATOM 5305 C CA . PRO B 1 254 ? 138.90117 14.72791 31.12121 1.000 67.43718 262 PRO B CA 1
ATOM 5306 C C . PRO B 1 254 ? 138.66826 15.73977 32.24357 1.000 64.72386 262 PRO B C 1
ATOM 5307 O O . PRO B 1 254 ? 139.63804 16.21566 32.83710 1.000 71.05903 262 PRO B O 1
ATOM 5311 N N . VAL B 1 255 ? 137.40766 16.06577 32.52120 1.000 63.87244 263 VAL B N 1
ATOM 5312 C CA . VAL B 1 255 ? 137.08013 17.04975 33.55215 1.000 66.99337 263 VAL B CA 1
ATOM 5313 C C . VAL B 1 255 ? 137.54999 16.57884 34.92621 1.000 65.45352 263 VAL B C 1
ATOM 5314 O O . VAL B 1 255 ? 138.01831 17.37300 35.74339 1.000 64.26898 263 VAL B O 1
ATOM 5318 N N . LYS B 1 256 ? 137.43205 15.27800 35.16982 1.000 67.57793 264 LYS B N 1
ATOM 5319 C CA . LYS B 1 256 ? 137.87466 14.69299 36.43062 1.000 63.83199 264 LYS B CA 1
ATOM 5320 C C . LYS B 1 256 ? 139.39169 14.77406 36.56687 1.000 62.84821 264 LYS B C 1
ATOM 5321 O O . LYS B 1 256 ? 139.92140 14.88988 37.67155 1.000 63.75899 264 LYS B O 1
ATOM 5323 N N . TRP B 1 257 ? 140.08672 14.70999 35.43642 1.000 67.27256 265 TRP B N 1
ATOM 5324 C CA . TRP B 1 257 ? 141.54154 14.80321 35.43131 1.000 66.94998 265 TRP B CA 1
ATOM 5325 C C . TRP B 1 257 ? 142.00243 16.22502 35.73763 1.000 65.95473 265 TRP B C 1
ATOM 5326 O O . TRP B 1 257 ? 142.97705 16.43022 36.46390 1.000 66.27153 265 TRP B O 1
ATOM 5337 N N . LEU B 1 258 ? 141.30037 17.20221 35.17166 1.000 63.39036 266 LEU B N 1
ATOM 5338 C CA . LEU B 1 258 ? 141.62017 18.60807 35.39427 1.000 61.58431 266 LEU B CA 1
ATOM 5339 C C . LEU B 1 258 ? 141.47242 18.99234 36.86564 1.000 66.25133 266 LEU B C 1
ATOM 5340 O O . LEU B 1 258 ? 142.17421 19.87656 37.35824 1.000 74.22665 266 LEU B O 1
ATOM 5345 N N . ASP B 1 259 ? 140.56329 18.31793 37.56394 1.000 69.89540 267 ASP B N 1
ATOM 5346 C CA . ASP B 1 259 ? 140.29632 18.61204 38.96856 1.000 68.76005 267 ASP B CA 1
ATOM 5347 C C . ASP B 1 259 ? 141.46212 18.23247 39.88912 1.000 66.60151 267 ASP B C 1
ATOM 5348 O O . ASP B 1 259 ? 141.49429 18.63013 41.05241 1.000 72.99299 267 ASP B O 1
ATOM 5353 N N . ASP B 1 260 ? 142.41758 17.46894 39.36524 1.000 65.36986 268 ASP B N 1
ATOM 5354 C CA . ASP B 1 260 ? 143.59671 17.06765 40.13428 1.000 65.17866 268 ASP B CA 1
ATOM 5355 C C . ASP B 1 260 ? 144.81451 17.90444 39.75995 1.000 67.88093 268 ASP B C 1
ATOM 5356 O O . ASP B 1 260 ? 145.92855 17.63581 40.21198 1.000 70.30454 268 ASP B O 1
ATOM 5361 N N . GLN B 1 261 ? 144.59168 18.91542 38.92667 1.000 67.22610 269 GLN B N 1
ATOM 5362 C CA . GLN B 1 261 ? 145.67279 19.74738 38.41080 1.000 68.04509 269 GLN B CA 1
ATOM 5363 C C . GLN B 1 261 ? 145.62880 21.16874 38.96729 1.000 65.81708 269 GLN B C 1
ATOM 5364 O O . GLN B 1 261 ? 144.54883 21.72821 39.16650 1.000 62.84336 269 GLN B O 1
ATOM 5370 N N . PRO B 1 262 ? 146.81179 21.75548 39.21870 1.000 66.28690 270 PRO B N 1
ATOM 5371 C CA . PRO B 1 262 ? 146.93928 23.13504 39.70519 1.000 64.47359 270 PRO B CA 1
ATOM 5372 C C . PRO B 1 262 ? 146.28374 24.15130 38.77175 1.000 62.42614 270 PRO B C 1
ATOM 5373 O O . PRO B 1 262 ? 146.13494 23.88258 37.57928 1.000 63.26998 270 PRO B O 1
ATOM 5377 N N . GLU B 1 263 ? 145.91436 25.30747 39.31534 1.000 64.03967 271 GLU B N 1
ATOM 5378 C CA . GLU B 1 263 ? 145.15794 26.31510 38.57536 1.000 66.76136 271 GLU B CA 1
ATOM 5379 C C . GLU B 1 263 ? 145.95691 26.95236 37.43734 1.000 69.24505 271 GLU B C 1
ATOM 5380 O O . GLU B 1 263 ? 146.97714 27.60313 37.67125 1.000 78.96422 271 GLU B O 1
ATOM 5386 N N . GLY B 1 264 ? 145.48539 26.75875 36.20763 1.000 68.11709 272 GLY B N 1
ATOM 5387 C CA . GLY B 1 264 ? 146.07613 27.39845 35.04421 1.000 65.95471 272 GLY B CA 1
ATOM 5388 C C . GLY B 1 264 ? 147.41702 26.82828 34.61407 1.000 61.25593 272 GLY B C 1
ATOM 5389 O O . GLY B 1 264 ? 148.21453 27.52370 33.98318 1.000 63.35176 272 GLY B O 1
ATOM 5390 N N . SER B 1 265 ? 147.67181 25.56575 34.94749 1.000 59.92097 273 SER B N 1
ATOM 5391 C CA . SER B 1 265 ? 148.95084 24.94102 34.61863 1.000 65.39764 273 SER B CA 1
ATOM 5392 C C . SER B 1 265 ? 148.81588 23.92242 33.49024 1.000 69.19596 273 SER B C 1
ATOM 5393 O O . SER B 1 265 ? 149.76370 23.19764 33.18483 1.000 74.99732 273 SER B O 1
ATOM 5396 N N . VAL B 1 266 ? 147.64018 23.87058 32.87149 1.000 71.05172 274 VAL B N 1
ATOM 5397 C CA . VAL B 1 266 ? 147.37835 22.88869 31.82384 1.000 72.44559 274 VAL B CA 1
ATOM 5398 C C . VAL B 1 266 ? 147.19354 23.54910 30.46008 1.000 70.52604 274 VAL B C 1
ATOM 5399 O O . VAL B 1 266 ? 146.44258 24.51708 30.32455 1.000 66.51305 274 VAL B O 1
ATOM 5403 N N . VAL B 1 267 ? 147.89007 23.02446 29.45526 1.000 71.47073 275 VAL B N 1
ATOM 5404 C CA . VAL B 1 267 ? 147.74381 23.50547 28.08697 1.000 68.57041 275 VAL B CA 1
ATOM 5405 C C . VAL B 1 267 ? 146.76628 22.62123 27.32056 1.000 67.03091 275 VAL B C 1
ATOM 5406 O O . VAL B 1 267 ? 147.00845 21.42511 27.15612 1.000 64.22224 275 VAL B O 1
ATOM 5410 N N . TYR B 1 268 ? 145.66258 23.19802 26.85503 1.000 61.61149 276 TYR B N 1
ATOM 5411 C CA . TYR B 1 268 ? 144.70535 22.42963 26.06622 1.000 61.03237 276 TYR B CA 1
ATOM 5412 C C . TYR B 1 268 ? 145.04639 22.49145 24.58019 1.000 65.98614 276 TYR B C 1
ATOM 5413 O O . TYR B 1 268 ? 145.30778 23.56919 24.04390 1.000 66.59578 276 TYR B O 1
ATOM 5422 N N . VAL B 1 269 ? 145.04372 21.33180 23.92385 1.000 67.12816 277 VAL B N 1
ATOM 5423 C CA . VAL B 1 269 ? 145.40701 21.23428 22.51094 1.000 64.41773 277 VAL B CA 1
ATOM 5424 C C . VAL B 1 269 ? 144.33684 20.51515 21.68738 1.000 64.76654 277 VAL B C 1
ATOM 5425 O O . VAL B 1 269 ? 144.08572 19.32405 21.88413 1.000 65.23679 277 VAL B O 1
ATOM 5429 N N . SER B 1 270 ? 143.71306 21.24388 20.76478 1.000 63.06138 278 SER B N 1
ATOM 5430 C CA . SER B 1 270 ? 142.70420 20.67012 19.87581 1.000 65.45820 278 SER B CA 1
ATOM 5431 C C . SER B 1 270 ? 142.76832 21.33090 18.50078 1.000 66.31984 278 SER B C 1
ATOM 5432 O O . SER B 1 270 ? 143.05805 22.52424 18.39140 1.000 58.24715 278 SER B O 1
ATOM 5435 N N . PHE B 1 271 ? 142.49447 20.55328 17.45683 1.000 72.95022 279 PHE B N 1
ATOM 5436 C CA . PHE B 1 271 ? 142.58266 21.05132 16.08867 1.000 68.74673 279 PHE B CA 1
ATOM 5437 C C . PHE B 1 271 ? 141.25797 20.89808 15.34315 1.000 68.73779 279 PHE B C 1
ATOM 5438 O O . PHE B 1 271 ? 141.22511 20.84332 14.10894 1.000 70.30589 279 PHE B O 1
ATOM 5446 N N . GLY B 1 272 ? 140.16644 20.82861 16.09876 1.000 73.49203 280 GLY B N 1
ATOM 5447 C CA . GLY B 1 272 ? 138.84176 20.77392 15.50751 1.000 75.28028 280 GLY B CA 1
ATOM 5448 C C . GLY B 1 272 ? 138.36585 19.36749 15.19631 1.000 79.08061 280 GLY B C 1
ATOM 5449 O O . GLY B 1 272 ? 139.12849 18.40508 15.30002 1.000 80.62152 280 GLY B O 1
ATOM 5450 N N . SER B 1 273 ? 137.09886 19.25341 14.80799 1.000 83.13318 281 SER B N 1
ATOM 5451 C CA . SER B 1 273 ? 136.48977 17.96105 14.51243 1.000 83.81461 281 SER B CA 1
ATOM 5452 C C . SER B 1 273 ? 136.89576 17.43602 13.13845 1.000 88.36064 281 SER B C 1
ATOM 5453 O O . SER B 1 273 ? 137.03724 16.22916 12.93840 1.000 89.66896 281 SER B O 1
ATOM 5456 N N . ARG B 1 274 ? 137.08785 18.35697 12.20022 1.000 91.87384 282 ARG B N 1
ATOM 5457 C CA . ARG B 1 274 ? 137.32768 18.01569 10.80120 1.000 88.63598 282 ARG B CA 1
ATOM 5458 C C . ARG B 1 274 ? 138.74606 17.53160 10.52883 1.000 82.23250 282 ARG B C 1
ATOM 5459 O O . ARG B 1 274 ? 138.94907 16.48235 9.92027 1.000 78.13471 282 ARG B O 1
ATOM 5467 N N . PHE B 1 275 ? 139.72521 18.30330 10.98282 1.000 81.96196 283 PHE B N 1
ATOM 5468 C CA . PHE B 1 275 ? 141.11195 18.06645 10.60741 1.000 83.71547 283 PHE B CA 1
ATOM 5469 C C . PHE B 1 275 ? 141.78328 16.94734 11.40103 1.000 77.53197 283 PHE B C 1
ATOM 5470 O O . PHE B 1 275 ? 141.40157 16.65102 12.53658 1.000 83.70880 283 PHE B O 1
ATOM 5478 N N . ALA B 1 276 ? 142.79003 16.33565 10.78205 1.000 68.26936 284 ALA B N 1
ATOM 5479 C CA . ALA B 1 276 ? 143.59660 15.30840 11.42192 1.000 78.20825 284 ALA B CA 1
ATOM 5480 C C . ALA B 1 276 ? 145.08256 15.52849 11.13030 1.000 76.24186 284 ALA B C 1
ATOM 5481 O O . ALA B 1 276 ? 145.47601 15.72799 9.97766 1.000 71.79233 284 ALA B O 1
ATOM 5483 N N . LEU B 1 277 ? 145.90318 15.49504 12.17675 1.000 73.02172 285 LEU B N 1
ATOM 5484 C CA . LEU B 1 277 ? 147.34324 15.66947 12.01900 1.000 71.50290 285 LEU B CA 1
ATOM 5485 C C . LEU B 1 277 ? 147.96885 14.49492 11.28245 1.000 67.99028 285 LEU B C 1
ATOM 5486 O O . LEU B 1 277 ? 147.43503 13.38521 11.29539 1.000 78.09629 285 LEU B O 1
ATOM 5491 N N . SER B 1 278 ? 149.10734 14.74456 10.64407 1.000 66.02693 286 SER B N 1
ATOM 5492 C CA . SER B 1 278 ? 149.88199 13.67207 10.03214 1.000 67.92333 286 SER B CA 1
ATOM 5493 C C . SER B 1 278 ? 150.55089 12.83334 11.11701 1.000 70.27333 286 SER B C 1
ATOM 5494 O O . SER B 1 278 ? 150.80144 13.32401 12.21901 1.000 77.04824 286 SER B O 1
ATOM 5497 N N . SER B 1 279 ? 150.83695 11.57342 10.79835 1.000 69.08204 287 SER B N 1
ATOM 5498 C CA . SER B 1 279 ? 151.45774 10.65077 11.74488 1.000 70.54184 287 SER B CA 1
ATOM 5499 C C . SER B 1 279 ? 152.78275 11.18921 12.26778 1.000 71.39895 287 SER B C 1
ATOM 5500 O O . SER B 1 279 ? 153.10385 11.04546 13.44854 1.000 73.04259 287 SER B O 1
ATOM 5503 N N . GLU B 1 280 ? 153.54445 11.81454 11.37752 1.000 73.16818 288 GLU B N 1
ATOM 5504 C CA . GLU B 1 280 ? 154.82601 12.39858 11.74080 1.000 73.85090 288 GLU B CA 1
ATOM 5505 C C . GLU B 1 280 ? 154.64601 13.59698 12.66839 1.000 70.48332 288 GLU B C 1
ATOM 5506 O O . GLU B 1 280 ? 155.43397 13.79900 13.59020 1.000 72.11252 288 GLU B O 1
ATOM 5508 N N . GLN B 1 281 ? 153.60517 14.38773 12.42673 1.000 67.99961 289 GLN B N 1
ATOM 5509 C CA . GLN B 1 281 ? 153.35906 15.57817 13.23439 1.000 67.80438 289 GLN B CA 1
ATOM 5510 C C . GLN B 1 281 ? 152.85983 15.20306 14.63036 1.000 72.81022 289 GLN B C 1
ATOM 5511 O O . GLN B 1 281 ? 153.20609 15.85717 15.61344 1.000 72.94416 289 GLN B O 1
ATOM 5517 N N . ILE B 1 282 ? 152.05375 14.14730 14.71234 1.000 73.30087 290 ILE B N 1
ATOM 5518 C CA . ILE B 1 282 ? 151.56500 13.65163 15.99662 1.000 71.41440 290 ILE B CA 1
ATOM 5519 C C . ILE B 1 282 ? 152.73186 13.20570 16.88109 1.000 72.28752 290 ILE B C 1
ATOM 5520 O O . ILE B 1 282 ? 152.80578 13.57031 18.05635 1.000 74.91799 290 ILE B O 1
ATOM 5525 N N . LYS B 1 283 ? 153.64803 12.43061 16.30501 1.000 73.61129 291 LYS B N 1
ATOM 5526 C CA . LYS B 1 283 ? 154.84092 11.98358 17.02010 1.000 71.01757 291 LYS B CA 1
ATOM 5527 C C . LYS B 1 283 ? 155.72723 13.16815 17.39380 1.000 71.44796 291 LYS B C 1
ATOM 5528 O O . LYS B 1 283 ? 156.42330 13.14093 18.41016 1.000 73.60834 291 LYS B O 1
ATOM 5530 N N . GLU B 1 284 ? 155.69562 14.20696 16.56452 1.000 71.20167 292 GLU B N 1
ATOM 5531 C CA . GLU B 1 284 ? 156.46499 15.41741 16.82620 1.000 70.79372 292 GLU B CA 1
ATOM 5532 C C . GLU B 1 284 ? 155.77098 16.32321 17.83906 1.000 70.09094 292 GLU B C 1
ATOM 5533 O O . GLU B 1 284 ? 156.42845 16.92904 18.68390 1.000 71.46314 292 GLU B O 1
ATOM 5539 N N . LEU B 1 285 ? 154.44715 16.41802 17.75318 1.000 68.95210 293 LEU B N 1
ATOM 5540 C CA . LEU B 1 285 ? 153.68357 17.20546 18.71596 1.000 69.37392 293 LEU B CA 1
ATOM 5541 C C . LEU B 1 285 ? 153.76476 16.56903 20.09943 1.000 70.22421 293 LEU B C 1
ATOM 5542 O O . LEU B 1 285 ? 153.73822 17.26197 21.11682 1.000 66.81040 293 LEU B O 1
ATOM 5547 N N . GLY B 1 286 ? 153.87092 15.24455 20.12716 1.000 70.97568 294 GLY B N 1
ATOM 5548 C CA . GLY B 1 286 ? 153.96116 14.51275 21.37628 1.000 70.43882 294 GLY B CA 1
ATOM 5549 C C . GLY B 1 286 ? 155.23556 14.81471 22.14125 1.000 75.56138 294 GLY B C 1
ATOM 5550 O O . GLY B 1 286 ? 155.19273 15.13912 23.33009 1.000 79.95595 294 GLY B O 1
ATOM 5551 N N . ASP B 1 287 ? 156.37173 14.71086 21.45837 1.000 77.06088 295 ASP B N 1
ATOM 5552 C CA . ASP B 1 287 ? 157.66432 14.96079 22.08284 1.000 78.79176 295 ASP B CA 1
ATOM 5553 C C . ASP B 1 287 ? 157.78915 16.42023 22.51622 1.000 77.22637 295 ASP B C 1
ATOM 5554 O O . ASP B 1 287 ? 158.42122 16.72465 23.52883 1.000 78.16575 295 ASP B O 1
ATOM 5559 N N . GLY B 1 288 ? 157.18049 17.31692 21.74538 1.000 74.39228 296 GLY B N 1
ATOM 5560 C CA . GLY B 1 288 ? 157.19027 18.73204 22.06815 1.000 75.27697 296 GLY B CA 1
ATOM 5561 C C . GLY B 1 288 ? 156.36772 19.03260 23.30682 1.000 78.84640 296 GLY B C 1
ATOM 5562 O O . GLY B 1 288 ? 156.69596 19.93551 24.08109 1.000 80.07727 296 GLY B O 1
ATOM 5563 N N . LEU B 1 289 ? 155.29342 18.27087 23.49256 1.000 77.40692 297 LEU B N 1
ATOM 5564 C CA . LEU B 1 289 ? 154.44423 18.41530 24.66786 1.000 75.52994 297 LEU B CA 1
ATOM 5565 C C . LEU B 1 289 ? 155.16357 17.92724 25.92546 1.000 76.15128 297 LEU B C 1
ATOM 5566 O O . LEU B 1 289 ? 154.92586 18.43646 27.02031 1.000 78.43660 297 LEU B O 1
ATOM 5571 N N . ILE B 1 290 ? 156.04183 16.94087 25.76406 1.000 74.44331 298 ILE B N 1
ATOM 5572 C CA . ILE B 1 290 ? 156.85109 16.44791 26.87374 1.000 74.63578 298 ILE B CA 1
ATOM 5573 C C . ILE B 1 290 ? 157.98019 17.43036 27.16629 1.000 75.97138 298 ILE B C 1
ATOM 5574 O O . ILE B 1 290 ? 158.32682 17.66789 28.32230 1.000 80.45580 298 ILE B O 1
ATOM 5579 N N . ARG B 1 291 ? 158.54104 18.00823 26.10848 1.000 75.22715 299 ARG B N 1
ATOM 5580 C CA . ARG B 1 291 ? 159.65169 18.94874 26.23615 1.000 78.53888 299 ARG B CA 1
ATOM 5581 C C . ARG B 1 291 ? 159.23717 20.27690 26.87417 1.000 75.65690 299 ARG B C 1
ATOM 5582 O O . ARG B 1 291 ? 160.07936 21.01279 27.39018 1.000 81.85909 299 ARG B O 1
ATOM 5584 N N . SER B 1 292 ? 157.94398 20.58819 26.82733 1.000 79.86761 300 SER B N 1
ATOM 5585 C CA . SER B 1 292 ? 157.44344 21.85422 27.36632 1.000 77.22175 300 SER B CA 1
ATOM 5586 C C . SER B 1 292 ? 157.47132 21.87533 28.89828 1.000 78.95976 300 SER B C 1
ATOM 5587 O O . SER B 1 292 ? 157.47171 22.94766 29.50457 1.000 80.67034 300 SER B O 1
ATOM 5590 N N . GLY B 1 293 ? 157.52456 20.69638 29.51584 1.000 79.18338 301 GLY B N 1
ATOM 5591 C CA . GLY B 1 293 ? 157.53604 20.58767 30.96546 1.000 78.60107 301 GLY B CA 1
ATOM 5592 C C . GLY B 1 293 ? 156.25570 21.09756 31.60037 1.000 74.12628 301 GLY B C 1
ATOM 5593 O O . GLY B 1 293 ? 156.25776 21.54477 32.74801 1.000 73.19794 301 GLY B O 1
ATOM 5594 N N . CYS B 1 294 ? 155.16228 21.03701 30.84557 1.000 76.60837 302 CYS B N 1
ATOM 5595 C CA . CYS B 1 294 ? 153.86620 21.50615 31.32060 1.000 72.87098 302 CYS B CA 1
ATOM 5596 C C . CYS B 1 294 ? 152.85370 20.37495 31.35217 1.000 67.82520 302 CYS B C 1
ATOM 5597 O O . CYS B 1 294 ? 153.07851 19.30913 30.78113 1.000 69.83787 302 CYS B O 1
ATOM 5600 N N . ARG B 1 295 ? 151.73578 20.61451 32.02552 1.000 66.61221 303 ARG B N 1
ATOM 5601 C CA . ARG B 1 295 ? 150.61852 19.68326 31.99663 1.000 75.12499 303 ARG B CA 1
ATOM 5602 C C . ARG B 1 295 ? 149.75263 20.00911 30.78806 1.000 69.15792 303 ARG B C 1
ATOM 5603 O O . ARG B 1 295 ? 149.64544 21.17144 30.39242 1.000 65.36064 303 ARG B O 1
ATOM 5611 N N . PHE B 1 296 ? 149.14802 18.99111 30.18699 1.000 67.06005 304 PHE B N 1
ATOM 5612 C CA . PHE B 1 296 ? 148.43931 19.20553 28.93271 1.000 64.82544 304 PHE B CA 1
ATOM 5613 C C . PHE B 1 296 ? 147.26225 18.26384 28.72465 1.000 65.84358 304 PHE B C 1
ATOM 5614 O O . PHE B 1 296 ? 147.27719 17.11228 29.16982 1.000 65.33777 304 PHE B O 1
ATOM 5622 N N . LEU B 1 297 ? 146.24253 18.77455 28.04251 1.000 64.65706 305 LEU B N 1
ATOM 5623 C CA . LEU B 1 297 ? 145.10611 17.96835 27.63024 1.000 65.30929 305 LEU B CA 1
ATOM 5624 C C . LEU B 1 297 ? 145.14252 17.84260 26.11286 1.000 61.50843 305 LEU B C 1
ATOM 5625 O O . LEU B 1 297 ? 144.84094 18.79950 25.39666 1.000 61.99570 305 LEU B O 1
ATOM 5630 N N . TRP B 1 298 ? 145.51612 16.66251 25.62842 1.000 60.60564 306 TRP B N 1
ATOM 5631 C CA . TRP B 1 298 ? 145.75966 16.46685 24.20526 1.000 63.17752 306 TRP B CA 1
ATOM 5632 C C . TRP B 1 298 ? 144.63053 15.70362 23.51883 1.000 65.04742 306 TRP B C 1
ATOM 5633 O O . TRP B 1 298 ? 144.37809 14.53814 23.83140 1.000 65.97838 306 TRP B O 1
ATOM 5644 N N . VAL B 1 299 ? 143.95951 16.37042 22.58263 1.000 69.39307 307 VAL B N 1
ATOM 5645 C CA . VAL B 1 299 ? 142.92434 15.74113 21.76962 1.000 69.97756 307 VAL B CA 1
ATOM 5646 C C . VAL B 1 299 ? 143.51660 15.32080 20.42858 1.000 71.29284 307 VAL B C 1
ATOM 5647 O O . VAL B 1 299 ? 143.98996 16.16371 19.66193 1.000 70.73492 307 VAL B O 1
ATOM 5651 N N . VAL B 1 300 ? 143.48917 14.02018 20.14916 1.000 74.34300 308 VAL B N 1
ATOM 5652 C CA . VAL B 1 300 ? 144.14027 13.47835 18.95921 1.000 75.33237 308 VAL B CA 1
ATOM 5653 C C . VAL B 1 300 ? 143.14368 12.92479 17.93907 1.000 76.49898 308 VAL B C 1
ATOM 5654 O O . VAL B 1 300 ? 142.25588 12.14301 18.28529 1.000 77.50213 308 VAL B O 1
ATOM 5658 N N . LYS B 1 301 ? 143.29362 13.34258 16.68398 1.000 76.24793 309 LYS B N 1
ATOM 5659 C CA . LYS B 1 301 ? 142.49868 12.79936 15.58753 1.000 75.14695 309 LYS B CA 1
ATOM 5660 C C . LYS B 1 301 ? 143.42320 12.22092 14.51891 1.000 78.51383 309 LYS B C 1
ATOM 5661 O O . LYS B 1 301 ? 144.47755 12.79040 14.22695 1.000 77.34456 309 LYS B O 1
ATOM 5663 N N . CYS B 1 302 ? 143.03059 11.08560 13.94676 1.000 80.16554 310 CYS B N 1
ATOM 5664 C CA . CYS B 1 302 ? 143.82194 10.43633 12.90417 1.000 81.99746 310 CYS B CA 1
ATOM 5665 C C . CYS B 1 302 ? 143.16361 10.54702 11.53078 1.000 78.78055 310 CYS B C 1
ATOM 5666 O O . CYS B 1 302 ? 142.06760 10.03154 11.31024 1.000 77.17684 310 CYS B O 1
ATOM 5669 N N . ARG B 1 319 ? 153.34103 2.99094 21.03479 1.000 116.89650 327 ARG B N 1
ATOM 5670 C CA . ARG B 1 319 ? 152.83331 2.39320 22.26348 1.000 121.53083 327 ARG B CA 1
ATOM 5671 C C . ARG B 1 319 ? 153.84067 2.53360 23.40055 1.000 124.02609 327 ARG B C 1
ATOM 5672 O O . ARG B 1 319 ? 153.46436 2.61909 24.57115 1.000 125.38463 327 ARG B O 1
ATOM 5674 N N . ASP B 1 320 ? 155.12225 2.55264 23.04771 1.000 126.79978 328 ASP B N 1
ATOM 5675 C CA . ASP B 1 320 ? 156.18560 2.70182 24.03382 1.000 123.81594 328 ASP B CA 1
ATOM 5676 C C . ASP B 1 320 ? 156.17537 4.10341 24.62999 1.000 121.09112 328 ASP B C 1
ATOM 5677 O O . ASP B 1 320 ? 156.42855 4.28545 25.82126 1.000 116.29783 328 ASP B O 1
ATOM 5679 N N . VAL B 1 321 ? 155.88129 5.09091 23.79083 1.000 126.47875 329 VAL B N 1
ATOM 5680 C CA . VAL B 1 321 ? 155.80560 6.47642 24.23476 1.000 125.00173 329 VAL B CA 1
ATOM 5681 C C . VAL B 1 321 ? 154.38737 6.83935 24.66424 1.000 119.79152 329 VAL B C 1
ATOM 5682 O O . VAL B 1 321 ? 154.14924 7.93475 25.17357 1.000 118.14214 329 VAL B O 1
ATOM 5686 N N . LEU B 1 322 ? 153.45126 5.91573 24.45985 1.000 121.18939 330 LEU B N 1
ATOM 5687 C CA . LEU B 1 322 ? 152.06511 6.12698 24.86633 1.000 112.66649 330 LEU B CA 1
ATOM 5688 C C . LEU B 1 322 ? 151.95644 6.23203 26.38415 1.000 109.57650 330 LEU B C 1
ATOM 5689 O O . LEU B 1 322 ? 151.13512 6.98546 26.90813 1.000 107.70586 330 LEU B O 1
ATOM 569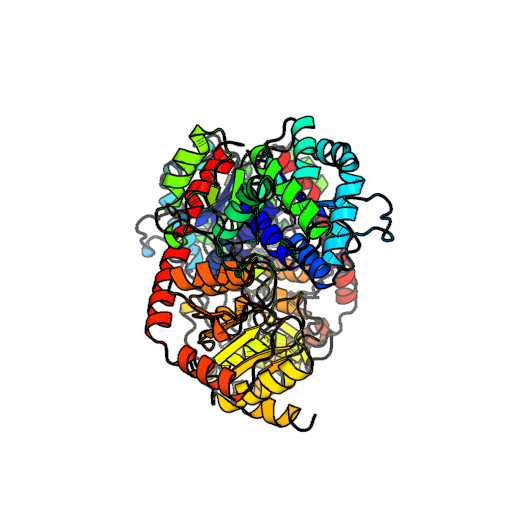1 N N . GLU B 1 323 ? 152.79161 5.47105 27.08414 1.000 111.77752 331 GLU B N 1
ATOM 5692 C CA . GLU B 1 323 ? 152.83456 5.51921 28.54041 1.000 108.73680 331 GLU B CA 1
ATOM 5693 C C . GLU B 1 323 ? 153.61024 6.74048 29.02346 1.000 104.14100 331 GLU B C 1
ATOM 5694 O O . GLU B 1 323 ? 153.29469 7.31737 30.06394 1.000 100.44041 331 GLU B O 1
ATOM 5696 N N . LYS B 1 324 ? 154.62693 7.12608 28.25812 1.000 106.41153 332 LYS B N 1
ATOM 5697 C CA . LYS B 1 324 ? 155.47710 8.26009 28.60718 1.000 105.09376 332 LYS B CA 1
ATOM 5698 C C . LYS B 1 324 ? 154.71180 9.57602 28.52424 1.000 96.44516 332 LYS B C 1
ATOM 5699 O O . LYS B 1 324 ? 154.91258 10.47727 29.33931 1.000 92.16399 332 LYS B O 1
ATOM 5701 N N . ILE B 1 325 ? 153.83370 9.67350 27.53155 1.000 99.62317 333 ILE B N 1
ATOM 5702 C CA . ILE B 1 325 ? 153.02798 10.86940 27.31663 1.000 95.45389 333 ILE B CA 1
ATOM 5703 C C . ILE B 1 325 ? 152.00033 11.07289 28.42474 1.000 90.59251 333 ILE B C 1
ATOM 5704 O O . ILE B 1 325 ? 151.73254 12.20086 28.83674 1.000 85.91528 333 ILE B O 1
ATOM 5706 N N . LYS B 1 326 ? 151.42472 9.97401 28.90084 1.000 93.85704 334 LYS B N 1
ATOM 5707 C CA . LYS B 1 326 ? 150.37325 10.03370 29.90991 1.000 88.51460 334 LYS B CA 1
ATOM 5708 C C . LYS B 1 326 ? 150.92939 10.34131 31.29709 1.000 84.58696 334 LYS B C 1
ATOM 5709 O O . LYS B 1 326 ? 150.17349 10.61039 32.23256 1.000 81.61865 334 LYS B O 1
ATOM 5711 N N . LYS B 1 327 ? 152.25150 10.29692 31.42593 1.000 87.38260 335 LYS B N 1
ATOM 5712 C CA . LYS B 1 327 ? 152.89962 10.52755 32.71164 1.000 86.34337 335 LYS B CA 1
ATOM 5713 C C . LYS B 1 327 ? 152.74351 11.97335 33.17829 1.000 83.31442 335 LYS B C 1
ATOM 5714 O O . LYS B 1 327 ? 152.44388 12.22611 34.34434 1.000 80.54988 335 LYS B O 1
ATOM 5716 N N . TYR B 1 328 ? 152.94480 12.91920 32.26661 1.000 84.53162 336 TYR B N 1
ATOM 5717 C CA . TYR B 1 328 ? 152.87248 14.33438 32.61466 1.000 75.79548 336 TYR B CA 1
ATOM 5718 C C . TYR B 1 328 ? 151.68046 15.03107 31.96477 1.000 79.91394 336 TYR B C 1
ATOM 5719 O O . TYR B 1 328 ? 151.58633 16.26027 31.99445 1.000 75.81011 336 TYR B O 1
ATOM 5721 N N . GLY B 1 329 ? 150.77235 14.25210 31.38305 1.000 78.19031 337 GLY B N 1
ATOM 5722 C CA . GLY B 1 329 ? 149.61857 14.82321 30.71358 1.000 68.24902 337 GLY B CA 1
ATOM 5723 C C . GLY B 1 329 ? 148.48626 13.84180 30.48363 1.000 70.00711 337 GLY B C 1
ATOM 5724 O O . GLY B 1 329 ? 148.54752 12.68452 30.90480 1.000 69.83657 337 GLY B O 1
ATOM 5725 N N . PHE B 1 330 ? 147.44548 14.31688 29.80729 1.000 71.65115 338 PHE B N 1
ATOM 5726 C CA . PHE B 1 330 ? 146.27043 13.50727 29.50933 1.000 70.65456 338 PHE B CA 1
ATOM 5727 C C . PHE B 1 330 ? 146.08179 13.38734 27.99989 1.000 66.50135 338 PHE B C 1
ATOM 5728 O O . PHE B 1 330 ? 146.06517 14.39500 27.29037 1.000 69.63479 338 PHE B O 1
ATOM 5736 N N . VAL B 1 331 ? 145.93646 12.15996 27.51093 1.000 66.70780 339 VAL B N 1
ATOM 5737 C CA . VAL B 1 331 ? 145.77271 11.93526 26.08145 1.000 74.36171 339 VAL B CA 1
ATOM 5738 C C . VAL B 1 331 ? 144.42551 11.27653 25.78842 1.000 71.68553 339 VAL B C 1
ATOM 5739 O O . VAL B 1 331 ? 144.04962 10.30118 26.44155 1.000 71.40008 339 VAL B O 1
ATOM 5743 N N . ILE B 1 332 ? 143.69661 11.82403 24.81709 1.000 70.61432 340 ILE B N 1
ATOM 5744 C CA . ILE B 1 332 ? 142.41458 11.25784 24.39772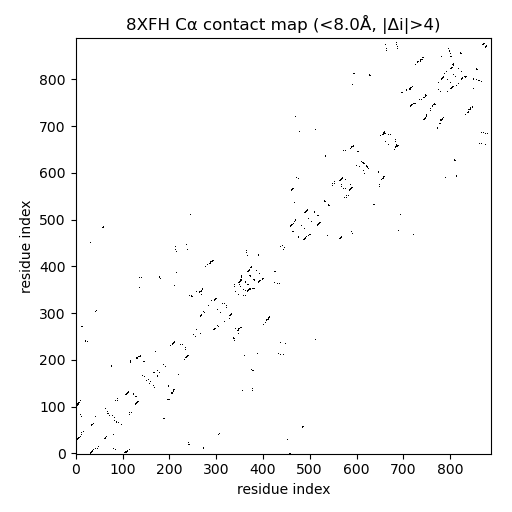 1.000 75.36681 340 ILE B CA 1
ATOM 5745 C C . ILE B 1 332 ? 142.25898 11.30630 22.87244 1.000 78.78294 340 ILE B C 1
ATOM 5746 O O . ILE B 1 332 ? 142.62149 12.29328 22.22852 1.000 78.89878 340 ILE B O 1
ATOM 5751 N N . LYS B 1 333 ? 141.73513 10.22613 22.29950 1.000 81.63454 341 LYS B N 1
ATOM 5752 C CA . LYS B 1 333 ? 141.48535 10.15796 20.86393 1.000 86.09897 341 LYS B CA 1
ATOM 5753 C C . LYS B 1 333 ? 139.98792 10.07404 20.60049 1.000 91.46014 341 LYS B C 1
ATOM 5754 O O . LYS B 1 333 ? 139.49805 9.09042 20.04115 1.000 96.59498 341 LYS B O 1
ATOM 5756 N N . ASN B 1 334 ? 139.26738 11.11456 21.00849 1.000 86.88032 342 ASN B N 1
ATOM 5757 C CA . ASN B 1 334 ? 137.80916 11.10990 20.95791 1.000 92.90977 342 ASN B CA 1
ATOM 5758 C C . ASN B 1 334 ? 137.23760 12.52352 21.05211 1.000 94.38725 342 ASN B C 1
ATOM 5759 O O . ASN B 1 334 ? 137.94812 13.46654 21.40948 1.000 88.32856 342 ASN B O 1
ATOM 5764 N N . TRP B 1 335 ? 135.95769 12.66260 20.71469 1.000 95.95545 343 TRP B N 1
ATOM 5765 C CA . TRP B 1 335 ? 135.22780 13.91222 20.90241 1.000 88.22082 343 TRP B CA 1
ATOM 5766 C C . TRP B 1 335 ? 135.21687 14.32909 22.36454 1.000 89.12702 343 TRP B C 1
ATOM 5767 O O . TRP B 1 335 ? 134.93171 13.51818 23.24289 1.000 92.03298 343 TRP B O 1
ATOM 5778 N N . VAL B 1 336 ? 135.51965 15.59609 22.62039 1.000 86.98730 344 VAL B N 1
ATOM 5779 C CA . VAL B 1 336 ? 135.51858 16.11752 23.97878 1.000 83.23665 344 VAL B CA 1
ATOM 5780 C C . VAL B 1 336 ? 134.63127 17.35052 24.07862 1.000 78.71139 344 VAL B C 1
ATOM 5781 O O . VAL B 1 336 ? 134.32250 17.98658 23.07123 1.000 77.59209 344 VAL B O 1
ATOM 5785 N N . ASN B 1 337 ? 134.21059 17.67853 25.29466 1.000 70.99638 345 ASN B N 1
ATOM 5786 C CA . ASN B 1 337 ? 133.49795 18.92562 25.52721 1.000 75.83715 345 ASN B CA 1
ATOM 5787 C C . ASN B 1 337 ? 134.51074 20.05884 25.64112 1.000 73.13487 345 ASN B C 1
ATOM 5788 O O . ASN B 1 337 ? 135.00481 20.34885 26.72966 1.000 73.90265 345 ASN B O 1
ATOM 5793 N N . GLN B 1 338 ? 134.82362 20.68059 24.50500 1.000 74.26178 346 GLN B N 1
ATOM 5794 C CA . GLN B 1 338 ? 135.82966 21.74296 24.43359 1.000 72.82873 346 GLN B CA 1
ATOM 5795 C C . GLN B 1 338 ? 135.52262 22.90655 25.37394 1.000 74.98165 346 GLN B C 1
ATOM 5796 O O . GLN B 1 338 ? 136.38572 23.33484 26.14243 1.000 73.17615 346 GLN B O 1
ATOM 5802 N N . GLN B 1 339 ? 134.29261 23.40982 25.30812 1.000 75.53365 347 GLN B N 1
ATOM 5803 C CA . GLN B 1 339 ? 133.91409 24.61726 26.03304 1.000 75.32066 347 GLN B CA 1
ATOM 5804 C C . GLN B 1 339 ? 133.92022 24.39351 27.54214 1.000 76.32009 347 GLN B C 1
ATOM 5805 O O . GLN B 1 339 ? 134.07733 25.33957 28.31397 1.000 74.84832 347 GLN B O 1
ATOM 5811 N N . GLU B 1 340 ? 133.74758 23.14379 27.96298 1.000 75.00050 348 GLU B N 1
ATOM 5812 C CA . GLU B 1 340 ? 133.73075 22.83007 29.38700 1.000 70.85242 348 GLU B CA 1
ATOM 5813 C C . GLU B 1 340 ? 135.15549 22.66537 29.89697 1.000 73.09499 348 GLU B C 1
ATOM 5814 O O . GLU B 1 340 ? 135.44068 22.91166 31.06894 1.000 78.56263 348 GLU B O 1
ATOM 5820 N N . ILE B 1 341 ? 136.04586 22.24509 29.00491 1.000 71.50996 349 ILE B N 1
ATOM 5821 C CA . ILE B 1 341 ? 137.46702 22.15491 29.31549 1.000 67.16734 349 ILE B CA 1
ATOM 5822 C C . ILE B 1 341 ? 138.07474 23.55620 29.39864 1.000 67.61116 349 ILE B C 1
ATOM 5823 O O . ILE B 1 341 ? 138.94152 23.82809 30.23323 1.000 66.56101 349 ILE B O 1
ATOM 5828 N N . LEU B 1 342 ? 137.59046 24.45073 28.54297 1.000 66.58522 350 LEU B N 1
ATOM 5829 C CA . LEU B 1 342 ? 138.11806 25.80807 28.47251 1.000 66.60968 350 LEU B CA 1
ATOM 5830 C C . LEU B 1 342 ? 137.63269 26.68149 29.62891 1.000 68.68776 350 LEU B C 1
ATOM 5831 O O . LEU B 1 342 ? 138.28152 27.66600 29.97842 1.000 69.80863 350 LEU B O 1
ATOM 5836 N N . ASP B 1 343 ? 136.50011 26.31946 30.22465 1.000 69.89219 351 ASP B N 1
ATOM 5837 C CA . ASP B 1 343 ? 135.98782 27.04031 31.38806 1.000 71.94935 351 ASP B CA 1
ATOM 5838 C C . ASP B 1 343 ? 136.80617 26.69204 32.62577 1.000 67.14451 351 ASP B C 1
ATOM 5839 O O . ASP B 1 343 ? 136.97940 27.52083 33.51748 1.000 73.11470 351 ASP B O 1
ATOM 5844 N N . HIS B 1 344 ? 137.31280 25.46224 32.66503 1.000 65.98577 352 HIS B N 1
ATOM 5845 C CA . HIS B 1 344 ? 138.06084 24.95588 33.81663 1.000 68.29684 352 HIS B CA 1
ATOM 5846 C C . HIS B 1 344 ? 139.27111 25.82574 34.15182 1.000 68.74400 352 HIS B C 1
ATOM 5847 O O . HIS B 1 344 ? 140.01520 26.24321 33.26068 1.000 73.00727 352 HIS B O 1
ATOM 5854 N N . ARG B 1 345 ? 139.46507 26.08504 35.44136 1.000 66.63141 353 ARG B N 1
ATOM 5855 C CA . ARG B 1 345 ? 140.52626 26.97228 35.89629 1.000 65.15090 353 ARG B CA 1
ATOM 5856 C C . ARG B 1 345 ? 141.91159 26.35125 35.72376 1.000 64.50267 353 ARG B C 1
ATOM 5857 O O . ARG B 1 345 ? 142.91933 27.05427 35.76132 1.000 68.41216 353 ARG B O 1
ATOM 5865 N N . ALA B 1 346 ? 141.95853 25.03660 35.53002 1.000 60.67395 354 ALA B N 1
ATOM 5866 C CA . ALA B 1 346 ? 143.22914 24.33128 35.38703 1.000 67.31976 354 ALA B CA 1
ATOM 5867 C C . ALA B 1 346 ? 143.88765 24.61404 34.03847 1.000 67.86230 354 ALA B C 1
ATOM 5868 O O . ALA B 1 346 ? 145.11246 24.54910 33.91250 1.000 66.90509 354 ALA B O 1
ATOM 5870 N N . VAL B 1 347 ? 143.07246 24.92513 33.03499 1.000 65.61627 355 VAL B N 1
ATOM 5871 C CA . VAL B 1 347 ? 143.58250 25.22992 31.70289 1.000 65.55543 355 VAL B CA 1
ATOM 5872 C C . VAL B 1 347 ? 144.10434 26.66094 31.62909 1.000 64.62214 355 VAL B C 1
ATOM 5873 O O . VAL B 1 347 ? 143.35355 27.61801 31.83097 1.000 56.27206 355 VAL B O 1
ATOM 5877 N N . GLY B 1 348 ? 145.39466 26.80084 31.34121 1.000 66.61121 356 GLY B N 1
ATOM 5878 C CA . GLY B 1 348 ? 146.01554 28.10942 31.26683 1.000 62.64974 356 GLY B CA 1
ATOM 5879 C C . GLY B 1 348 ? 146.22442 28.59999 29.84657 1.000 63.32009 356 GLY B C 1
ATOM 5880 O O . GLY B 1 348 ? 146.53647 29.77556 29.63196 1.000 67.40540 356 GLY B O 1
ATOM 5881 N N . GLY B 1 349 ? 146.05419 27.70722 28.87386 1.000 65.49385 357 GLY B N 1
ATOM 5882 C CA . GLY B 1 349 ? 146.24765 28.07168 27.48125 1.000 63.97010 357 GLY B CA 1
ATOM 5883 C C . GLY B 1 349 ? 145.63471 27.11418 26.47617 1.000 67.23941 357 GLY B C 1
ATOM 5884 O O . GLY B 1 349 ? 145.20788 26.01199 26.82408 1.000 65.55071 357 GLY B O 1
ATOM 5885 N N . PHE B 1 350 ? 145.61024 27.53863 25.21570 1.000 65.69247 358 PHE B N 1
ATOM 5886 C CA . PHE B 1 350 ? 144.94318 26.79423 24.15250 1.000 64.69249 358 PHE B CA 1
ATOM 5887 C C . PHE B 1 350 ? 145.79261 26.74666 22.88162 1.000 61.95141 358 PHE B C 1
ATOM 5888 O O . PHE B 1 350 ? 145.96541 27.75719 22.20543 1.000 63.99334 358 PHE B O 1
ATOM 5896 N N . VAL B 1 351 ? 146.31604 25.57160 22.55013 1.000 56.89380 359 VAL B N 1
ATOM 5897 C CA . VAL B 1 351 ? 146.94641 25.38722 21.24820 1.000 56.50781 359 VAL B CA 1
ATOM 5898 C C . VAL B 1 351 ? 145.86886 24.99057 20.25113 1.000 59.49076 359 VAL B C 1
ATOM 5899 O O . VAL B 1 351 ? 145.43519 23.83498 20.21142 1.000 61.13414 359 VAL B O 1
ATOM 5903 N N . THR B 1 352 ? 145.43242 25.96035 19.45403 1.000 60.64709 360 THR B N 1
ATOM 5904 C CA . THR B 1 352 ? 144.28829 25.76189 18.57514 1.000 60.63786 360 THR B CA 1
ATOM 5905 C C . THR B 1 352 ? 144.65472 25.78497 17.09791 1.000 61.61219 360 THR B C 1
ATOM 5906 O O . THR B 1 352 ? 145.68505 26.33465 16.70407 1.000 59.70535 360 THR B O 1
ATOM 5910 N N . HIS B 1 353 ? 143.79171 25.18342 16.28678 1.000 67.44197 361 HIS B N 1
ATOM 5911 C CA . HIS B 1 353 ? 143.93257 25.24259 14.84307 1.000 61.56198 361 HIS B CA 1
ATOM 5912 C C . HIS B 1 353 ? 143.55618 26.63621 14.36071 1.000 64.41866 361 HIS B C 1
ATOM 5913 O O . HIS B 1 353 ? 144.08490 27.12099 13.35899 1.000 71.68370 361 HIS B O 1
ATOM 5920 N N . GLY B 1 354 ? 142.64345 27.28112 15.08121 1.000 60.97504 362 GLY B N 1
ATOM 5921 C CA . GLY B 1 354 ? 142.25520 28.64027 14.75542 1.000 63.04430 362 GLY B CA 1
ATOM 5922 C C . GLY B 1 354 ? 140.83733 28.77755 14.23707 1.000 68.11045 362 GLY B C 1
ATOM 5923 O O . GLY B 1 354 ? 140.46823 29.82398 13.69951 1.000 69.15642 362 GLY B O 1
ATOM 5924 N N . GLY B 1 355 ? 140.04303 27.72188 14.39126 1.000 66.84922 363 GLY B N 1
ATOM 5925 C CA . GLY B 1 355 ? 138.64533 27.76186 13.99851 1.000 67.62338 363 GLY B CA 1
ATOM 5926 C C . GLY B 1 355 ? 137.90627 28.80771 14.80882 1.000 63.04990 363 GLY B C 1
ATOM 5927 O O . GLY B 1 355 ? 138.11581 28.91377 16.01804 1.000 68.31692 363 GLY B O 1
ATOM 5928 N N . TRP B 1 356 ? 137.04688 29.58397 14.15475 1.000 60.93192 364 TRP B N 1
ATOM 5929 C CA . TRP B 1 356 ? 136.44213 30.73655 14.81307 1.000 64.64532 364 TRP B CA 1
ATOM 5930 C C . TRP B 1 356 ? 135.52053 30.32650 15.95548 1.000 65.48320 364 TRP B C 1
ATOM 5931 O O . TRP B 1 356 ? 135.35472 31.07175 16.91919 1.000 67.40351 364 TRP B O 1
ATOM 5942 N N . ASN B 1 357 ? 134.92574 29.14291 15.85116 1.000 68.05930 365 ASN B N 1
ATOM 5943 C CA . ASN B 1 357 ? 134.13278 28.61000 16.95213 1.000 72.81468 365 ASN B CA 1
ATOM 5944 C C . ASN B 1 357 ? 135.01919 28.28764 18.15455 1.000 74.06933 365 ASN B C 1
ATOM 5945 O O . ASN B 1 357 ? 134.69945 28.66065 19.28256 1.000 79.07699 365 ASN B O 1
ATOM 5950 N N . SER B 1 358 ? 136.13521 27.60458 17.90747 1.000 71.01877 366 SER B N 1
ATOM 5951 C CA . SER B 1 358 ? 137.10194 27.30158 18.96119 1.000 67.99094 366 SER B CA 1
ATOM 5952 C C . SER B 1 358 ? 137.72575 28.57489 19.51724 1.000 68.67462 366 SER B C 1
ATOM 5953 O O . SER B 1 358 ? 138.01140 28.66558 20.71035 1.000 76.35807 366 SER B O 1
ATOM 5956 N N . SER B 1 359 ? 137.93542 29.55574 18.64488 1.000 66.29818 367 SER B N 1
ATOM 5957 C CA . SER B 1 359 ? 138.53717 30.81931 19.04931 1.000 66.18282 367 SER B CA 1
ATOM 5958 C C . SER B 1 359 ? 137.60700 31.60644 19.96211 1.000 68.43827 367 SER B C 1
ATOM 5959 O O . SER B 1 359 ? 138.01895 32.05945 21.02860 1.000 71.61576 367 SER B O 1
ATOM 5962 N N . MET B 1 360 ? 136.35247 31.75641 19.54617 1.000 67.84803 368 MET B N 1
ATOM 5963 C CA . MET B 1 360 ? 135.37327 32.51237 20.32218 1.000 64.39603 368 MET B CA 1
ATOM 5964 C C . MET B 1 360 ? 135.07703 31.85504 21.66848 1.000 67.98159 368 MET B C 1
ATOM 5965 O O . MET B 1 360 ? 134.72597 32.53367 22.63325 1.000 68.63145 368 MET B O 1
ATOM 5970 N N . GLU B 1 361 ? 135.21752 30.53468 21.73118 1.000 70.45761 369 GLU B N 1
ATOM 5971 C CA . GLU B 1 361 ? 135.04040 29.81272 22.98671 1.000 67.07810 369 GLU B CA 1
ATOM 5972 C C . GLU B 1 361 ? 136.14795 30.17674 23.97255 1.000 66.50626 369 GLU B C 1
ATOM 5973 O O . GLU B 1 361 ? 135.91608 30.25856 25.17881 1.000 70.22801 369 GLU B O 1
ATOM 5979 N N . ALA B 1 362 ? 137.35172 30.39451 23.45169 1.000 64.78596 370 ALA B N 1
ATOM 5980 C CA . ALA B 1 362 ? 138.47864 30.80625 24.28082 1.000 64.05153 370 ALA B CA 1
ATOM 5981 C C . ALA B 1 362 ? 138.34125 32.27142 24.67979 1.000 65.59918 370 ALA B C 1
ATOM 5982 O O . ALA B 1 362 ? 138.81015 32.68182 25.74224 1.000 66.95404 370 ALA B O 1
ATOM 5984 N N . VAL B 1 363 ? 137.70400 33.05700 23.81663 1.000 65.12800 371 VAL B N 1
ATOM 5985 C CA . VAL B 1 363 ? 137.37483 34.43890 24.14096 1.000 67.78234 371 VAL B CA 1
ATOM 5986 C C . VAL B 1 363 ? 136.38289 34.47025 25.30033 1.000 69.95147 371 VAL B C 1
ATOM 5987 O O . VAL B 1 363 ? 136.48402 35.30451 26.20008 1.000 71.23301 371 VAL B O 1
ATOM 5991 N N . TRP B 1 364 ? 135.43048 33.54226 25.27139 1.000 70.56525 372 TRP B N 1
ATOM 5992 C CA . TRP B 1 364 ? 134.35303 33.49510 26.25490 1.000 69.36562 372 TRP B CA 1
ATOM 5993 C C . TRP B 1 364 ? 134.84284 33.09344 27.64352 1.000 68.27715 372 TRP B C 1
ATOM 5994 O O . TRP B 1 364 ? 134.30672 33.54765 28.65540 1.000 69.86865 372 TRP B O 1
ATOM 6005 N N . HIS B 1 365 ? 135.85877 32.23890 27.68768 1.000 66.82386 373 HIS B N 1
ATOM 6006 C CA . HIS B 1 365 ? 136.38395 31.75255 28.95614 1.000 67.71812 373 HIS B CA 1
ATOM 6007 C C . HIS B 1 365 ? 137.71955 32.40932 29.29546 1.000 69.94546 373 HIS B C 1
ATOM 6008 O O . HIS B 1 365 ? 138.37005 32.03957 30.27494 1.000 73.87635 373 HIS B O 1
ATOM 6015 N N . GLY B 1 366 ? 138.12064 33.38194 28.48037 1.000 69.87774 374 GLY B N 1
ATOM 6016 C CA . GLY B 1 366 ? 139.32982 34.14900 28.72747 1.000 68.99729 374 GLY B CA 1
ATOM 6017 C C . GLY B 1 366 ? 140.59993 33.32047 28.75131 1.000 65.87907 374 GLY B C 1
ATOM 6018 O O . GLY B 1 366 ? 141.45466 33.50775 29.61746 1.000 65.25915 374 GLY B O 1
ATOM 6019 N N . VAL B 1 367 ? 140.72302 32.40145 27.79937 1.000 65.26638 375 VAL B N 1
ATOM 6020 C CA . VAL B 1 367 ? 141.89870 31.54561 27.71155 1.000 63.99561 375 VAL B CA 1
ATOM 6021 C C . VAL B 1 367 ? 142.81300 32.01210 26.58341 1.000 67.38223 375 VAL B C 1
ATOM 6022 O O . VAL B 1 367 ? 142.41795 31.99370 25.41748 1.000 67.67239 375 VAL B O 1
ATOM 6026 N N . PRO B 1 368 ? 144.03519 32.45064 26.93201 1.000 70.14172 376 PRO B N 1
ATOM 6027 C CA . PRO B 1 368 ? 145.04087 32.85229 25.94081 1.000 71.73536 376 PRO B CA 1
ATOM 6028 C C . PRO B 1 368 ? 145.40969 31.67500 25.04564 1.000 73.42194 376 PRO B C 1
ATOM 6029 O O . PRO B 1 368 ? 145.56426 30.56428 25.55211 1.000 74.34951 376 PRO B O 1
ATOM 6033 N N . MET B 1 369 ? 145.55240 31.90205 23.74441 1.000 68.77946 377 MET B N 1
ATOM 6034 C CA . MET B 1 369 ? 145.71123 30.78386 22.82256 1.000 67.55013 377 MET B CA 1
ATOM 6035 C C . MET B 1 369 ? 146.90735 30.91216 21.87898 1.000 67.60310 377 MET B C 1
ATOM 6036 O O . MET B 1 369 ? 147.20708 31.99477 21.37325 1.000 69.82014 377 MET B O 1
ATOM 6041 N N . LEU B 1 370 ? 147.59771 29.79518 21.66501 1.000 64.86124 378 LEU B N 1
ATOM 6042 C CA . LEU B 1 370 ? 148.62958 29.71704 20.63995 1.000 61.96082 378 LEU B CA 1
ATOM 6043 C C . LEU B 1 370 ? 147.99188 29.23184 19.35154 1.000 61.63522 378 LEU B C 1
ATOM 6044 O O . LEU B 1 370 ? 147.64656 28.05593 19.22939 1.000 64.00158 378 LEU B O 1
ATOM 6049 N N . VAL B 1 371 ? 147.82627 30.13505 18.39342 1.000 61.59674 379 VAL B N 1
ATOM 6050 C CA . VAL B 1 371 ? 147.17798 29.77373 17.14437 1.000 62.74896 379 VAL B CA 1
ATOM 6051 C C . VAL B 1 371 ? 148.14609 29.06724 16.20364 1.000 66.41707 379 VAL B C 1
ATOM 6052 O O . VAL B 1 371 ? 149.23695 29.56515 15.91417 1.000 66.29678 379 VAL B O 1
ATOM 6056 N N . TRP B 1 372 ? 147.73250 27.89174 15.74657 1.000 66.71959 380 TRP B N 1
ATOM 6057 C CA . TRP B 1 372 ? 148.47416 27.12876 14.75884 1.000 67.85542 380 TRP B CA 1
ATOM 6058 C C . TRP B 1 372 ? 147.54130 26.85783 13.58282 1.000 68.48554 380 TRP B C 1
ATOM 6059 O O . TRP B 1 372 ? 146.80561 25.87176 13.58420 1.000 66.86501 380 TRP B O 1
ATOM 6070 N N . PRO B 1 373 ? 147.54812 27.75830 12.58651 1.000 69.94349 381 PRO B N 1
ATOM 6071 C CA . PRO B 1 373 ? 146.69569 27.61537 11.40232 1.000 65.40032 381 PRO B CA 1
ATOM 6072 C C . PRO B 1 373 ? 147.09614 26.41126 10.56510 1.000 65.88816 381 PRO B C 1
ATOM 6073 O O . PRO B 1 373 ? 148.28488 26.17685 10.35203 1.000 72.16715 381 PRO B O 1
ATOM 6077 N N . GLN B 1 374 ? 146.10589 25.65954 10.09883 1.000 68.58922 382 GLN B N 1
ATOM 6078 C CA . GLN B 1 374 ? 146.35711 24.43719 9.34872 1.000 71.54305 382 GLN B CA 1
ATOM 6079 C C . GLN B 1 374 ? 145.80945 24.54226 7.92557 1.000 71.52608 382 GLN B C 1
ATOM 6080 O O . GLN B 1 374 ? 146.45699 24.10648 6.97261 1.000 74.09349 382 GLN B O 1
ATOM 6086 N N . PHE B 1 375 ? 144.61976 25.12403 7.78718 1.000 73.30666 383 PHE B N 1
ATOM 6087 C CA . PHE B 1 375 ? 143.99169 25.29622 6.47801 1.000 75.41624 383 PHE B CA 1
ATOM 6088 C C . PHE B 1 375 ? 142.87741 26.34212 6.52551 1.000 72.46256 383 PHE B C 1
ATOM 6089 O O . PHE B 1 375 ? 142.52413 26.83761 7.59384 1.000 71.29683 383 PHE B O 1
ATOM 6097 N N . GLY B 1 376 ? 142.32777 26.66795 5.35960 1.000 71.32744 384 GLY B N 1
ATOM 6098 C CA . GLY B 1 376 ? 141.17900 27.55231 5.26384 1.000 72.13861 384 GLY B CA 1
ATOM 6099 C C . GLY B 1 376 ? 14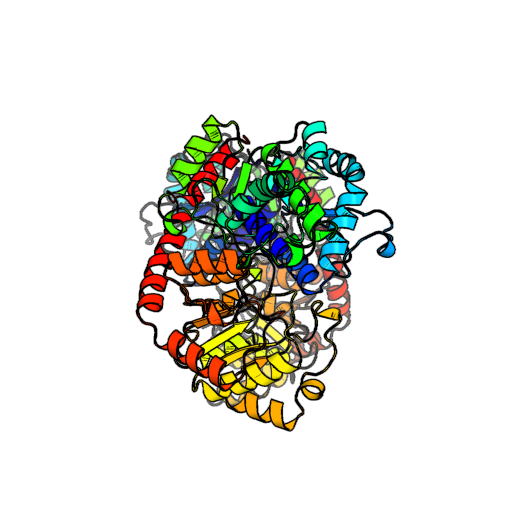1.35592 28.94712 5.83999 1.000 72.26491 384 GLY B C 1
ATOM 6100 O O . GLY B 1 376 ? 142.31385 29.65463 5.51917 1.000 77.97516 384 GLY B O 1
ATOM 6101 N N . ASP B 1 377 ? 140.42073 29.33697 6.70165 1.000 73.29244 385 ASP B N 1
ATOM 6102 C CA . ASP B 1 377 ? 140.36150 30.69597 7.23141 1.000 74.70395 385 ASP B CA 1
ATOM 6103 C C . ASP B 1 377 ? 141.17344 30.87926 8.51291 1.000 73.40555 385 ASP B C 1
ATOM 6104 O O . ASP B 1 377 ? 141.06889 31.91193 9.17748 1.000 75.81617 385 ASP B O 1
ATOM 6109 N N . GLN B 1 378 ? 141.98075 29.88040 8.85548 1.000 72.82127 386 GLN B N 1
ATOM 6110 C CA . GLN B 1 378 ? 142.67806 29.87193 10.13878 1.000 68.92699 386 GLN B CA 1
ATOM 6111 C C . GLN B 1 378 ? 143.84361 30.86097 10.20009 1.000 70.78195 386 GLN B C 1
ATOM 6112 O O . GLN B 1 378 ? 144.19885 31.33550 11.27739 1.000 74.80415 386 GLN B O 1
ATOM 6118 N N . LYS B 1 379 ? 144.43913 31.16898 9.05264 1.000 69.66696 387 LYS B N 1
ATOM 6119 C CA . LYS B 1 379 ? 145.46313 32.20774 8.99523 1.000 70.18819 387 LYS B CA 1
ATOM 6120 C C . LYS B 1 379 ? 144.81628 33.58113 9.14882 1.000 74.50788 387 LYS B C 1
ATOM 6121 O O . LYS B 1 379 ? 145.38233 34.47972 9.77509 1.000 75.95175 387 LYS B O 1
ATOM 6123 N N . ILE B 1 380 ? 143.62720 33.73202 8.56925 1.000 75.14432 388 ILE B N 1
ATOM 6124 C CA . ILE B 1 380 ? 142.84619 34.95983 8.69900 1.000 74.93488 388 ILE B CA 1
ATOM 6125 C C . ILE B 1 380 ? 142.42572 35.18524 10.14717 1.000 73.74924 388 ILE B C 1
ATOM 6126 O O . ILE B 1 380 ? 142.60790 36.27302 10.69655 1.000 72.96550 388 ILE B O 1
ATOM 6131 N N . ASN B 1 381 ? 141.86341 34.14411 10.75522 1.000 74.31928 389 ASN B N 1
ATOM 6132 C CA . ASN B 1 381 ? 141.43868 34.19076 12.14877 1.000 74.60543 389 ASN B CA 1
ATOM 6133 C C . ASN B 1 381 ? 142.60719 34.48254 13.07694 1.000 75.70773 389 ASN B C 1
ATOM 6134 O O . ASN B 1 381 ? 142.46783 35.22597 14.04445 1.000 78.55207 389 ASN B O 1
ATOM 6139 N N . ALA B 1 382 ? 143.75545 33.88356 12.77485 1.000 75.58829 390 ALA B N 1
ATOM 6140 C CA . ALA B 1 382 ? 144.97625 34.10812 13.54007 1.000 76.53378 390 ALA B CA 1
ATOM 6141 C C . ALA B 1 382 ? 145.34927 35.58440 13.53885 1.000 76.45810 390 ALA B C 1
ATOM 6142 O O . ALA B 1 382 ? 145.78198 36.12847 14.55664 1.000 74.58779 390 ALA B O 1
ATOM 6144 N N . GLU B 1 383 ? 145.17639 36.22114 12.38383 1.000 76.89235 391 GLU B N 1
ATOM 6145 C CA . GLU B 1 383 ? 145.43856 37.64658 12.23294 1.000 76.67163 391 GLU B CA 1
ATOM 6146 C C . GLU B 1 383 ? 144.45867 38.46271 13.06909 1.000 78.47911 391 GLU B C 1
ATOM 6147 O O . GLU B 1 383 ? 144.81300 39.50996 13.61420 1.000 79.87990 391 GLU B O 1
ATOM 6149 N N . VAL B 1 384 ? 143.22565 37.97237 13.16534 1.000 73.99091 392 VAL B N 1
ATOM 6150 C CA . VAL B 1 384 ? 142.20691 38.60104 13.99889 1.000 73.55220 392 VAL B CA 1
ATOM 6151 C C . VAL B 1 384 ? 142.51888 38.37951 15.47695 1.000 75.58433 392 VAL B C 1
ATOM 6152 O O . VAL B 1 384 ? 142.31899 39.26878 16.30646 1.000 73.04941 392 VAL B O 1
ATOM 6156 N N . ILE B 1 385 ? 143.02912 37.19350 15.79481 1.000 78.38417 393 ILE B N 1
ATOM 6157 C CA . ILE B 1 385 ? 143.37121 36.84186 17.17090 1.000 74.95861 393 ILE B CA 1
ATOM 6158 C C . ILE B 1 385 ? 144.59789 37.62202 17.65783 1.000 80.57969 393 ILE B C 1
ATOM 6159 O O . ILE B 1 385 ? 144.66102 38.04028 18.81528 1.000 79.76459 393 ILE B O 1
ATOM 6164 N N . GLU B 1 386 ? 145.55678 37.83837 16.76273 1.000 83.23283 394 GLU B N 1
ATOM 6165 C CA . GLU B 1 386 ? 146.76199 38.58827 17.09857 1.000 74.38967 394 GLU B CA 1
ATOM 6166 C C . GLU B 1 386 ? 146.42198 40.03189 17.45295 1.000 71.71899 394 GLU B C 1
ATOM 6167 O O . GLU B 1 386 ? 146.93682 40.57727 18.43403 1.000 75.39633 394 GLU B O 1
ATOM 6169 N N . ARG B 1 387 ? 145.55167 40.64288 16.65319 1.000 72.59365 395 ARG B N 1
ATOM 6170 C CA . ARG B 1 387 ? 145.15828 42.03118 16.87157 1.000 73.85191 395 ARG B CA 1
ATOM 6171 C C . ARG B 1 387 ? 144.33821 42.19351 18.15246 1.000 79.69121 395 ARG B C 1
ATOM 6172 O O . ARG B 1 387 ? 144.33512 43.26226 18.76914 1.000 80.52856 395 ARG B O 1
ATOM 6174 N N . SER B 1 388 ? 143.63825 41.13055 18.54232 1.000 80.48999 396 SER B N 1
ATOM 6175 C CA . SER B 1 388 ? 142.82204 41.14728 19.75492 1.000 80.52389 396 SER B CA 1
ATOM 6176 C C . SER B 1 388 ? 143.69816 41.16617 21.00835 1.000 81.73464 396 SER B C 1
ATOM 6177 O O . SER B 1 388 ? 143.24318 41.57279 22.08299 1.000 82.82018 396 SER B O 1
ATOM 6180 N N . GLY B 1 389 ? 144.95270 40.73997 20.86557 1.000 81.90934 397 GLY B N 1
ATOM 6181 C CA . GLY B 1 389 ? 145.87336 40.68957 21.98789 1.000 80.13687 397 GLY B CA 1
ATOM 6182 C C . GLY B 1 389 ? 145.59259 39.50522 22.89011 1.000 76.32831 397 GLY B C 1
ATOM 6183 O O . GLY B 1 389 ? 146.08729 39.43617 24.01498 1.000 80.34160 397 GLY B O 1
ATOM 6184 N N . LEU B 1 390 ? 144.78952 38.57331 22.38758 1.000 79.82783 398 LEU B N 1
ATOM 6185 C CA . LEU B 1 390 ? 144.39899 37.39160 23.14173 1.000 81.45563 398 LEU B CA 1
ATOM 6186 C C . LEU B 1 390 ? 145.33509 36.22105 22.86732 1.000 77.48665 398 LEU B C 1
ATOM 6187 O O . LEU B 1 390 ? 145.49978 35.33705 23.70991 1.000 76.12060 398 LEU B O 1
ATOM 6192 N N . GLY B 1 391 ? 145.95935 36.22474 21.69332 1.000 75.97372 399 GLY B N 1
ATOM 6193 C CA . GLY B 1 391 ? 146.77531 35.09937 21.28395 1.000 70.12787 399 GLY B CA 1
ATOM 6194 C C . GLY B 1 391 ? 148.05057 35.41320 20.52706 1.000 68.51450 399 GLY B C 1
ATOM 6195 O O . GLY B 1 391 ? 148.25763 36.52522 20.03099 1.000 69.75377 399 GLY B O 1
ATOM 6196 N N . MET B 1 392 ? 148.91352 34.40452 20.45941 1.000 64.31228 400 MET B N 1
ATOM 6197 C CA . MET B 1 392 ? 150.13783 34.45453 19.67415 1.000 61.91965 400 MET B CA 1
ATOM 6198 C C . MET B 1 392 ? 150.04573 33.41916 18.56051 1.000 70.67804 400 MET B C 1
ATOM 6199 O O . MET B 1 392 ? 149.64385 32.27999 18.80943 1.000 74.60068 400 MET B O 1
ATOM 6204 N N . TRP B 1 393 ? 150.39521 33.80363 17.33505 1.000 71.99186 401 TRP B N 1
ATOM 6205 C CA . TRP B 1 393 ? 150.37042 32.84530 16.23404 1.000 71.54718 401 TRP B CA 1
ATOM 6206 C C . TRP B 1 393 ? 151.69688 32.84041 15.48026 1.000 71.38780 401 TRP B C 1
ATOM 6207 O O . TRP B 1 393 ? 152.17299 33.87567 15.00485 1.000 72.70098 401 TRP B O 1
ATOM 6218 N N . VAL B 1 394 ? 152.29539 31.65708 15.39851 1.000 71.56252 402 VAL B N 1
ATOM 6219 C CA . VAL B 1 394 ? 153.62914 31.50336 14.84095 1.000 74.78767 402 VAL B CA 1
ATOM 6220 C C . VAL B 1 394 ? 153.59981 31.53282 13.31845 1.000 79.94687 402 VAL B C 1
ATOM 6221 O O . VAL B 1 394 ? 153.15410 30.58079 12.67661 1.000 87.80864 402 VAL B O 1
ATOM 6225 N N . LYS B 1 395 ? 154.07753 32.63386 12.74749 1.000 81.25045 403 LYS B N 1
ATOM 6226 C CA . LYS B 1 395 ? 154.12696 32.79188 11.29926 1.000 78.34058 403 LYS B CA 1
ATOM 6227 C C . LYS B 1 395 ? 155.20186 31.89216 10.69767 1.000 79.23267 403 LYS B C 1
ATOM 6228 O O . LYS B 1 395 ? 155.16253 31.56339 9.51263 1.000 80.60706 403 LYS B O 1
ATOM 6234 N N . ARG B 1 396 ? 156.15524 31.48901 11.53170 1.000 83.45041 404 ARG B N 1
ATOM 6235 C CA . ARG B 1 396 ? 157.27711 30.66257 11.09842 1.000 80.98493 404 ARG B CA 1
ATOM 6236 C C . ARG B 1 396 ? 156.84023 29.21782 10.85123 1.000 81.53112 404 ARG B C 1
ATOM 6237 O O . ARG B 1 396 ? 157.63567 28.38141 10.42245 1.000 81.43026 404 ARG B O 1
ATOM 6245 N N . TRP B 1 397 ? 155.56547 28.94042 11.11114 1.000 79.46807 405 TRP B N 1
ATOM 6246 C CA . TRP B 1 397 ? 155.01307 27.60011 10.95839 1.000 79.04722 405 TRP B CA 1
ATOM 6247 C C . TRP B 1 397 ? 154.13552 27.48534 9.71245 1.000 81.67659 405 TRP B C 1
ATOM 6248 O O . TRP B 1 397 ? 153.99334 26.40093 9.14868 1.000 81.33123 405 TRP B O 1
ATOM 6259 N N . GLY B 1 398 ? 153.55206 28.60240 9.28621 1.000 78.20311 406 GLY B N 1
ATOM 6260 C CA . GLY B 1 398 ? 152.71053 28.61931 8.10188 1.000 77.88584 406 GLY B CA 1
ATOM 6261 C C . GLY B 1 398 ? 151.48305 27.73995 8.23632 1.000 72.89297 406 GLY B C 1
ATOM 6262 O O . GLY B 1 398 ? 150.69285 27.90507 9.16559 1.000 72.04972 406 GLY B O 1
ATOM 6263 N N . TRP B 1 399 ? 151.32542 26.79997 7.30888 1.000 74.30463 407 TRP B N 1
ATOM 6264 C CA . TRP B 1 399 ? 150.19031 25.88393 7.33809 1.000 76.27489 407 TRP B CA 1
ATOM 6265 C C . TRP B 1 399 ? 150.59593 24.51062 7.87096 1.000 76.70503 407 TRP B C 1
ATOM 6266 O O . TRP B 1 399 ? 151.63360 23.96407 7.48420 1.000 85.40643 407 TRP B O 1
ATOM 6277 N N . GLY B 1 400 ? 149.77354 23.95877 8.75925 1.000 72.26131 408 GLY B N 1
ATOM 6278 C CA . GLY B 1 400 ? 150.03460 22.64736 9.32391 1.000 73.24630 408 GLY B CA 1
ATOM 6279 C C . GLY B 1 400 ? 149.91961 21.55016 8.28342 1.000 76.13554 408 GLY B C 1
ATOM 6280 O O . GLY B 1 400 ? 150.64134 20.55293 8.33704 1.000 76.46806 408 GLY B O 1
ATOM 6281 N N . THR B 1 401 ? 149.00621 21.73897 7.33448 1.000 80.50593 409 THR B N 1
ATOM 6282 C CA . THR B 1 401 ? 148.85426 20.82434 6.20721 1.000 78.17876 409 THR B CA 1
ATOM 6283 C C . THR B 1 401 ? 150.06173 20.86932 5.27968 1.000 79.70541 409 THR B C 1
ATOM 6284 O O . THR B 1 401 ? 150.38154 19.88540 4.61436 1.000 84.24090 409 THR B O 1
ATOM 6288 N N . GLN B 1 402 ? 150.72825 22.01820 5.23766 1.000 78.51903 410 GLN B N 1
ATOM 6289 C CA . GLN B 1 402 ? 151.84968 22.21731 4.32603 1.000 81.85559 410 GLN B CA 1
ATOM 6290 C C . GLN B 1 402 ? 153.20599 22.10078 5.01859 1.000 84.65818 410 GLN B C 1
ATOM 6291 O O . GLN B 1 402 ? 154.22826 21.92830 4.35526 1.000 87.07693 410 GLN B O 1
ATOM 6297 N N . GLN B 1 403 ? 153.22178 22.20670 6.34429 1.000 83.45820 411 GLN B N 1
ATOM 6298 C CA . GLN B 1 403 ? 154.48487 22.18247 7.07778 1.000 78.35388 411 GLN B CA 1
ATOM 6299 C C . GLN B 1 403 ? 154.48713 21.23330 8.26900 1.000 76.00806 411 GLN B C 1
ATOM 6300 O O . GLN B 1 403 ? 153.44081 20.91731 8.83885 1.000 84.59983 411 GLN B O 1
ATOM 6306 N N . LEU B 1 404 ? 155.68499 20.78880 8.63429 1.000 77.81667 412 LEU B N 1
ATOM 6307 C CA . LEU B 1 404 ? 155.88718 19.96900 9.81814 1.000 72.44024 412 LEU B CA 1
ATOM 6308 C C . LEU B 1 404 ? 156.73596 20.74671 10.81622 1.000 74.01215 412 LEU B C 1
ATOM 6309 O O . LEU B 1 404 ? 157.72180 21.38066 10.43503 1.000 79.21249 412 LEU B O 1
ATOM 6314 N N . VAL B 1 405 ? 156.35163 20.70111 12.08870 1.000 70.31494 413 VAL B N 1
ATOM 6315 C CA . VAL B 1 405 ? 157.10060 21.38912 13.13511 1.000 68.41616 413 VAL B CA 1
ATOM 6316 C C . VAL B 1 405 ? 157.71803 20.39638 14.11463 1.000 68.60562 413 VAL B C 1
ATOM 6317 O O . VAL B 1 405 ? 157.02276 19.53221 14.65585 1.000 70.29229 413 VAL B O 1
ATOM 6321 N N . LYS B 1 406 ? 159.02358 20.52643 14.33882 1.000 76.33594 414 LYS B N 1
ATOM 6322 C CA . LYS B 1 406 ? 159.73767 19.64367 15.25584 1.000 73.96998 414 LYS B CA 1
ATOM 6323 C C . LYS B 1 406 ? 159.31381 19.89017 16.70021 1.000 75.90620 414 LYS B C 1
ATOM 6324 O O . LYS B 1 406 ? 158.72301 20.92767 17.01324 1.000 75.90233 414 LYS B O 1
ATOM 6326 N N . GLY B 1 407 ? 159.62083 18.93632 17.57576 1.000 76.07119 415 GLY B N 1
ATOM 6327 C CA . GLY B 1 407 ? 159.22497 19.02653 18.96987 1.000 75.60099 415 GLY B CA 1
ATOM 6328 C C . GLY B 1 407 ? 159.90649 20.16030 19.71271 1.000 72.80948 415 GLY B C 1
ATOM 6329 O O . GLY B 1 407 ? 159.30734 20.78840 20.58953 1.000 73.09169 415 GLY B O 1
ATOM 6330 N N . GLU B 1 408 ? 161.15985 20.42500 19.35446 1.000 72.69127 416 GLU B N 1
ATOM 6331 C CA . GLU B 1 408 ? 161.94358 21.47333 19.99853 1.000 73.46644 416 GLU B CA 1
ATOM 6332 C C . GLU B 1 408 ? 161.32703 22.85452 19.78784 1.000 74.19247 416 GLU B C 1
ATOM 6333 O O . GLU B 1 408 ? 161.23588 23.65168 20.72225 1.000 77.93739 416 GLU B O 1
ATOM 6335 N N . GLU B 1 409 ? 160.90413 23.13189 18.55859 1.000 73.64050 417 GLU B N 1
ATOM 6336 C CA . GLU B 1 409 ? 160.30032 24.41931 18.23139 1.000 73.76706 417 GLU B CA 1
ATOM 6337 C C . GLU B 1 409 ? 158.91903 24.57322 18.86832 1.000 79.04585 417 GLU B C 1
ATOM 6338 O O . GLU B 1 409 ? 158.50646 25.68067 19.21096 1.000 79.76641 417 GLU B O 1
ATOM 6340 N N . ILE B 1 410 ? 158.21215 23.45731 19.02604 1.000 77.65845 418 ILE B N 1
ATOM 6341 C CA . ILE B 1 410 ? 156.86954 23.46204 19.60444 1.000 75.73816 418 ILE B CA 1
ATOM 6342 C C . ILE B 1 410 ? 156.89500 23.78997 21.09631 1.000 70.70909 418 ILE B C 1
ATOM 6343 O O . ILE B 1 410 ? 156.17927 24.68412 21.55676 1.000 69.37643 418 ILE B O 1
ATOM 6348 N N . GLY B 1 411 ? 157.72610 23.06485 21.84157 1.000 75.99528 419 GLY B N 1
ATOM 6349 C CA . GLY B 1 411 ? 157.81627 23.22633 23.28265 1.000 74.22697 419 GLY B CA 1
ATOM 6350 C C . GLY B 1 411 ? 158.15134 24.63827 23.72773 1.000 72.18666 419 GLY B C 1
ATOM 6351 O O . GLY B 1 411 ? 157.55446 25.15371 24.67536 1.000 74.09490 419 GLY B O 1
ATOM 6352 N N . GLU B 1 412 ? 159.10335 25.26646 23.04333 1.000 75.39119 420 GLU B N 1
ATOM 6353 C CA . GLU B 1 412 ? 159.51426 26.62550 23.37922 1.000 73.12157 420 GLU B CA 1
ATOM 6354 C C . GLU B 1 412 ? 158.38078 27.61883 23.13713 1.000 73.95569 420 GLU B C 1
ATOM 6355 O O . GLU B 1 412 ? 158.25482 28.61685 23.84804 1.000 70.41020 420 GLU B O 1
ATOM 6357 N N . ARG B 1 413 ? 157.55828 27.33706 22.13149 1.000 73.79931 421 ARG B N 1
ATOM 6358 C CA . ARG B 1 413 ? 156.41528 28.18499 21.81300 1.000 72.56869 421 ARG B CA 1
ATOM 6359 C C . ARG B 1 413 ? 155.30061 28.03292 22.84306 1.000 72.28015 421 ARG B C 1
ATOM 6360 O O . ARG B 1 413 ? 154.58377 28.98875 23.14094 1.000 71.59765 421 ARG B O 1
ATOM 6368 N N . ILE B 1 414 ? 155.15979 26.82771 23.38393 1.000 68.42198 422 ILE B N 1
ATOM 6369 C CA . ILE B 1 414 ? 154.18525 26.57572 24.43579 1.000 68.00168 422 ILE B CA 1
ATOM 6370 C C . ILE B 1 414 ? 154.66001 27.20830 25.74185 1.000 69.27464 422 ILE B C 1
ATOM 6371 O O . ILE B 1 414 ? 153.86569 27.77729 26.49194 1.000 73.81598 422 ILE B O 1
ATOM 6376 N N . LYS B 1 415 ? 155.96242 27.12249 25.99795 1.000 70.33348 423 LYS B N 1
ATOM 6377 C CA . LYS B 1 415 ? 156.55490 27.75087 27.17418 1.000 68.50526 423 LYS B CA 1
ATOM 6378 C C . LYS B 1 415 ? 156.35631 29.26685 27.14567 1.000 68.83038 423 LYS B C 1
ATOM 6379 O O . LYS B 1 415 ? 156.06031 29.87812 28.17230 1.000 69.50362 423 LYS B O 1
ATOM 6385 N N . ASP B 1 416 ? 156.51123 29.86655 25.96803 1.000 70.12947 424 ASP B N 1
ATOM 6386 C CA . ASP B 1 416 ? 156.27428 31.29696 25.80438 1.000 70.30257 424 ASP B CA 1
ATOM 6387 C C . ASP B 1 416 ? 154.81033 31.62650 26.06333 1.000 72.02086 424 ASP B C 1
ATOM 6388 O O . ASP B 1 416 ? 154.48987 32.68099 26.60676 1.000 74.14189 424 ASP B O 1
ATOM 6393 N N . LEU B 1 417 ? 153.92958 30.70947 25.67518 1.000 72.37982 425 LEU B N 1
ATOM 6394 C CA . LEU B 1 417 ? 152.49289 30.88260 25.85923 1.000 68.59052 425 LEU B CA 1
ATOM 6395 C C . LEU B 1 417 ? 152.10410 30.86239 27.33449 1.000 66.01386 425 LEU B C 1
ATOM 6396 O O . LEU B 1 417 ? 151.37897 31.73738 27.80608 1.000 63.85826 425 LEU B O 1
ATOM 6401 N N . MET B 1 418 ? 152.58768 29.85473 28.05432 1.000 64.14139 426 MET B N 1
ATOM 6402 C CA . MET B 1 418 ? 152.27040 29.69215 29.46889 1.000 65.00779 426 MET B CA 1
ATOM 6403 C C . MET B 1 418 ? 152.87270 30.80268 30.32131 1.000 72.55757 426 MET B C 1
ATOM 6404 O O . MET B 1 418 ? 152.34820 31.13148 31.38864 1.000 78.17611 426 MET B O 1
ATOM 6409 N N . GLY B 1 419 ? 153.97832 31.37115 29.85056 1.000 72.11357 427 GLY B N 1
ATOM 6410 C CA . GLY B 1 419 ? 154.66441 32.41713 30.58489 1.000 67.64562 427 GLY B CA 1
ATOM 6411 C C . GLY B 1 419 ? 154.30963 33.81040 30.10421 1.000 66.04429 427 GLY B C 1
ATOM 6412 O O . GLY B 1 419 ? 154.84174 34.80226 30.60642 1.000 64.71950 427 GLY B O 1
ATOM 6413 N N . ASN B 1 420 ? 153.40691 33.88755 29.13092 1.000 66.96541 428 ASN B N 1
ATOM 6414 C CA . ASN B 1 420 ? 152.98965 35.17166 28.58119 1.000 67.59397 428 ASN B CA 1
ATOM 6415 C C . ASN B 1 420 ? 151.88779 35.81379 29.41211 1.000 72.08437 428 ASN B C 1
ATOM 6416 O O . ASN B 1 420 ? 150.70571 35.69905 29.08851 1.000 75.61349 428 ASN B O 1
ATOM 6421 N N . ASN B 1 421 ? 152.28427 36.48415 30.48681 1.000 69.59206 429 ASN B N 1
ATOM 6422 C CA . ASN B 1 421 ? 151.33668 37.15829 31.36226 1.000 84.58000 429 ASN B CA 1
ATOM 6423 C C . ASN B 1 421 ? 150.53403 38.28190 30.68465 1.000 83.29198 429 ASN B C 1
ATOM 6424 O O . ASN B 1 421 ? 149.35071 38.44581 30.98560 1.000 81.49667 429 ASN B O 1
ATOM 6429 N N . PRO B 1 422 ? 151.16308 39.06856 29.78266 1.000 79.46996 430 PRO B N 1
ATOM 6430 C CA . PRO B 1 422 ? 150.33999 40.06682 29.08474 1.000 81.44781 430 PRO B CA 1
ATOM 6431 C C . PRO B 1 422 ? 149.16195 39.47126 28.31070 1.000 78.55773 430 PRO B C 1
ATOM 6432 O O . PRO B 1 422 ? 148.12974 40.12893 28.17425 1.000 78.54725 430 PRO B O 1
ATOM 6436 N N . LEU B 1 423 ? 149.31839 38.24937 27.81056 1.000 79.07885 431 LEU B N 1
ATOM 6437 C CA . LEU B 1 423 ? 148.22462 37.55829 27.13602 1.000 78.47754 431 LEU B CA 1
ATOM 6438 C C . LEU B 1 423 ? 147.08370 37.28047 28.10533 1.000 77.04160 431 LEU B C 1
ATOM 6439 O O . LEU B 1 423 ? 145.91973 37.54156 27.80235 1.000 73.85444 431 LEU B O 1
ATOM 6444 N N . ARG B 1 424 ? 147.43302 36.75129 29.27386 1.000 76.77066 432 ARG B N 1
ATOM 6445 C CA . ARG B 1 424 ? 146.44854 36.36267 30.27664 1.000 71.48778 432 ARG B CA 1
ATOM 6446 C C . ARG B 1 424 ? 145.66922 37.56245 30.80996 1.000 79.56318 432 ARG B C 1
ATOM 6447 O O . ARG B 1 424 ? 144.48408 37.44809 31.12242 1.000 79.33036 432 ARG B O 1
ATOM 6449 N N . VAL B 1 425 ? 146.33778 38.70815 30.90950 1.000 80.24021 433 VAL B N 1
ATOM 6450 C CA . VAL B 1 425 ? 145.70224 39.93422 31.38263 1.000 79.38847 433 VAL B CA 1
ATOM 6451 C C . VAL B 1 425 ? 144.67095 40.43433 30.37787 1.000 77.79863 433 VAL B C 1
ATOM 6452 O O . VAL B 1 425 ? 143.54736 40.78160 30.74678 1.000 80.23802 433 VAL B O 1
ATOM 6456 N N . ARG B 1 426 ? 145.05940 40.46152 29.10634 1.000 80.62449 434 ARG B N 1
ATOM 6457 C CA . ARG B 1 426 ? 144.15365 40.85711 28.03373 1.000 80.27870 434 ARG B CA 1
ATOM 6458 C C . ARG B 1 426 ? 143.02601 39.84107 27.88808 1.000 81.19081 434 ARG B C 1
ATOM 6459 O O . ARG B 1 426 ? 141.92438 40.17411 27.44941 1.000 78.91043 434 ARG B O 1
ATOM 6461 N N . ALA B 1 427 ? 143.31709 38.59899 28.26215 1.000 76.20090 435 ALA B N 1
ATOM 6462 C CA . ALA B 1 427 ? 142.33942 37.52008 28.21076 1.000 74.01307 435 ALA B CA 1
ATOM 6463 C C . ALA B 1 427 ? 141.21107 37.76689 29.20178 1.000 73.57225 435 ALA B C 1
ATOM 6464 O O . ALA B 1 427 ? 140.03500 37.70494 28.84512 1.000 75.99892 435 ALA B O 1
ATOM 6466 N N . LYS B 1 428 ? 141.58158 38.04241 30.44915 1.000 74.93874 436 LYS B N 1
ATOM 6467 C CA . LYS B 1 428 ? 140.61285 38.32847 31.50258 1.000 73.55821 436 LYS B CA 1
ATOM 6468 C C . LYS B 1 428 ? 139.83168 39.60647 31.20488 1.000 75.33399 436 LYS B C 1
ATOM 6469 O O . LYS B 1 428 ? 138.67082 39.74303 31.59516 1.000 77.92812 436 LYS B O 1
ATOM 6471 N N . THR B 1 429 ? 140.48002 40.53833 30.51297 1.000 78.49726 437 THR B N 1
ATOM 6472 C CA . THR B 1 429 ? 139.85389 41.79844 30.13241 1.000 79.52901 437 THR B CA 1
ATOM 6473 C C . THR B 1 429 ? 138.80586 41.58633 29.04322 1.000 73.50844 437 THR B C 1
ATOM 6474 O O . THR B 1 429 ? 137.72283 42.17003 29.08717 1.000 74.66920 437 THR B O 1
ATOM 6478 N N . LEU B 1 430 ? 139.13547 40.74091 28.07139 1.000 77.50559 438 LEU B N 1
ATOM 6479 C CA . LEU B 1 430 ? 138.26002 40.49118 26.93062 1.000 80.83821 438 LEU B CA 1
ATOM 6480 C C . LEU B 1 430 ? 137.01704 39.69304 27.31536 1.000 77.99064 438 LEU B C 1
ATOM 6481 O O . LEU B 1 430 ? 135.93679 39.91717 26.76766 1.000 80.26955 438 LEU B O 1
ATOM 6486 N N . ARG B 1 431 ? 137.17719 38.76239 28.25259 1.000 75.37993 439 ARG B N 1
ATOM 6487 C CA . ARG B 1 431 ? 136.06451 37.94749 28.73312 1.000 74.70410 439 ARG B CA 1
ATOM 6488 C C . ARG B 1 431 ? 134.97444 38.82076 29.34496 1.000 74.81241 439 ARG B C 1
ATOM 6489 O O . ARG B 1 431 ? 133.78370 38.58018 29.14398 1.000 73.52201 439 ARG B O 1
ATOM 6491 N N . GLU B 1 432 ? 135.39544 39.83449 30.09415 1.000 78.42023 440 GLU B N 1
ATOM 6492 C CA . GLU B 1 432 ? 134.47225 40.79863 30.67822 1.000 76.86736 440 GLU B CA 1
ATOM 6493 C C . GLU B 1 432 ? 133.80463 41.63726 29.59532 1.000 77.16086 440 GLU B C 1
ATOM 6494 O O . GLU B 1 432 ? 132.61645 41.94821 29.68330 1.000 82.55168 440 GLU B O 1
ATOM 6500 N N . GLU B 1 433 ? 134.57689 42.00450 28.57690 1.000 76.38749 441 GLU B N 1
ATOM 6501 C CA . GLU B 1 433 ? 134.04270 42.75557 27.44705 1.000 74.99161 441 GLU B CA 1
ATOM 6502 C C . GLU B 1 433 ? 133.06898 41.88695 26.65938 1.000 76.54946 441 GLU B C 1
ATOM 6503 O O . GLU B 1 433 ? 132.07625 42.37669 26.12077 1.000 75.51064 441 GLU B O 1
ATOM 6505 N N . ALA B 1 434 ? 133.35841 40.59105 26.60655 1.000 78.68518 442 ALA B N 1
ATOM 6506 C CA . ALA B 1 434 ? 132.49354 39.63823 25.92457 1.000 75.54867 442 ALA B CA 1
ATOM 6507 C C . ALA B 1 434 ? 131.23436 39.35692 26.73815 1.000 73.19937 442 ALA B C 1
ATOM 6508 O O . ALA B 1 434 ? 130.13415 39.29860 26.18921 1.000 75.93672 442 ALA B O 1
ATOM 6510 N N . ARG B 1 435 ? 131.40184 39.17990 28.04598 1.000 72.25440 443 ARG B N 1
ATOM 6511 C CA . ARG B 1 435 ? 130.27868 38.87810 28.92771 1.000 68.22611 443 ARG B CA 1
ATOM 6512 C C . ARG B 1 435 ? 129.31257 40.05491 29.02523 1.000 73.40907 443 ARG B C 1
ATOM 6513 O O . ARG B 1 435 ? 128.09811 39.86692 29.10577 1.000 76.26619 443 ARG B O 1
ATOM 6515 N N . LYS B 1 436 ? 129.85538 41.26785 29.01435 1.000 73.41222 444 LYS B N 1
ATOM 6516 C CA . LYS B 1 436 ? 129.03247 42.46909 29.09425 1.000 75.31688 444 LYS B CA 1
ATOM 6517 C C . LYS B 1 436 ? 128.26533 42.70925 27.79760 1.000 74.68778 444 LYS B C 1
ATOM 6518 O O . LYS B 1 436 ? 127.28231 43.44848 27.77818 1.000 79.39118 444 LYS B O 1
ATOM 6520 N N . ALA B 1 437 ? 128.71900 42.08158 26.71731 1.000 73.84286 445 ALA B N 1
ATOM 6521 C CA . ALA B 1 437 ? 128.11441 42.28123 25.40473 1.000 70.57816 445 ALA B CA 1
ATOM 6522 C C . ALA B 1 437 ? 126.78100 41.54994 25.26420 1.000 72.72688 445 ALA B C 1
ATOM 6523 O O . ALA B 1 437 ? 125.90433 41.98808 24.51907 1.000 73.34293 445 ALA B O 1
ATOM 6525 N N . ILE B 1 438 ? 126.63148 40.43617 25.97552 1.000 75.76624 446 ILE B N 1
ATOM 6526 C CA . ILE B 1 438 ? 125.40095 39.65578 25.90727 1.000 72.07839 446 ILE B CA 1
ATOM 6527 C C . ILE B 1 438 ? 124.45014 40.02386 27.04332 1.000 75.38259 446 ILE B C 1
ATOM 6528 O O . ILE B 1 438 ? 123.27316 39.66128 27.01442 1.000 80.80441 446 ILE B O 1
ATOM 6533 N N . GLU B 1 439 ? 124.96440 40.74336 28.03879 1.000 75.98834 447 GLU B N 1
ATOM 6534 C CA . GLU B 1 439 ? 124.13830 41.24094 29.13466 1.000 73.92227 447 GLU B CA 1
ATOM 6535 C C . GLU B 1 439 ? 123.22397 42.35369 28.63215 1.000 76.11734 447 GLU B C 1
ATOM 6536 O O . GLU B 1 439 ? 123.40369 42.85246 27.51929 1.000 81.00241 447 GLU B O 1
ATOM 6538 N N . VAL B 1 440 ? 122.24452 42.73705 29.44770 1.000 79.08042 448 VAL B N 1
ATOM 6539 C CA . VAL B 1 440 ? 121.28887 43.77243 29.05928 1.000 77.30838 448 VAL B CA 1
ATOM 6540 C C . VAL B 1 440 ? 121.99914 45.10368 28.83016 1.000 74.09308 448 VAL B C 1
ATOM 6541 O O . VAL B 1 440 ? 122.84631 45.51066 29.62739 1.000 72.29211 448 VAL B O 1
ATOM 6545 N N . GLY B 1 441 ? 121.66226 45.77006 27.72988 1.000 76.36098 449 GLY B N 1
ATOM 6546 C CA . GLY B 1 441 ? 122.31755 47.01254 27.36564 1.000 79.39373 449 GLY B CA 1
ATOM 6547 C C . GLY B 1 441 ? 123.67780 46.77115 26.73797 1.000 82.78715 449 GLY B C 1
ATOM 6548 O O . GLY B 1 441 ? 124.40372 47.71587 26.41960 1.000 88.76604 449 GLY B O 1
ATOM 6549 N N . GLY B 1 442 ? 124.02392 45.49841 26.56429 1.000 78.90583 450 GLY B N 1
ATOM 6550 C CA . GLY B 1 442 ? 125.28531 45.12173 25.95259 1.000 75.22804 450 GLY B CA 1
ATOM 6551 C C . GLY B 1 442 ? 125.23896 45.24125 24.44241 1.000 74.95035 450 GLY B C 1
ATOM 6552 O O . GLY B 1 442 ? 124.16926 45.43700 23.86854 1.000 75.00744 450 GLY B O 1
ATOM 6553 N N . SER B 1 443 ? 126.39697 45.12171 23.79970 1.000 75.60666 451 SER B N 1
ATOM 6554 C CA . SER B 1 443 ? 126.49771 45.29125 22.35372 1.000 74.70372 451 SER B CA 1
ATOM 6555 C C . SER B 1 443 ? 125.63967 44.28356 21.59820 1.000 72.73740 451 SER B C 1
ATOM 6556 O O . SER B 1 443 ? 124.71765 44.66010 20.87647 1.000 71.61061 451 SER B O 1
ATOM 6558 N N . SER B 1 444 ? 125.94618 43.00362 21.78003 1.000 71.16908 452 SER B N 1
ATOM 6559 C CA . SER B 1 444 ? 125.25919 41.93021 21.07047 1.000 69.24784 452 SER B CA 1
ATOM 6560 C C . SER B 1 444 ? 123.77006 41.85476 21.39062 1.000 71.12211 452 SER B C 1
ATOM 6561 O O . SER B 1 444 ? 122.96667 41.48713 20.53479 1.000 70.70936 452 SER B O 1
ATOM 6564 N N . GLU B 1 445 ? 123.40456 42.19472 22.62208 1.000 74.04194 453 GLU B N 1
ATOM 6565 C CA . GLU B 1 445 ? 122.00702 42.13826 23.03822 1.000 70.46540 453 GLU B CA 1
ATOM 6566 C C . GLU B 1 445 ? 121.16553 43.17030 22.29174 1.000 71.47815 453 GLU B C 1
ATOM 6567 O O . GLU B 1 445 ? 120.00835 42.91619 21.95426 1.000 79.14289 453 GLU B O 1
ATOM 6569 N N . LYS B 1 446 ? 121.75840 44.33165 22.03179 1.000 67.91109 454 LYS B N 1
ATOM 6570 C CA . LYS B 1 446 ? 121.05684 45.42192 21.36271 1.000 74.12295 454 LYS B CA 1
ATOM 6571 C C . LYS B 1 446 ? 120.74932 45.09680 19.90161 1.000 71.60716 454 LYS B C 1
ATOM 6572 O O . LYS B 1 446 ? 119.63404 45.32687 19.43270 1.000 71.72380 454 LYS B O 1
ATOM 6574 N N . THR B 1 447 ? 121.73644 44.56533 19.18503 1.000 68.24221 455 THR B N 1
ATOM 6575 C CA . THR B 1 447 ? 121.55242 44.22426 17.77724 1.000 71.15378 455 THR B CA 1
ATOM 6576 C C . THR B 1 447 ? 120.57001 43.06835 17.62317 1.000 74.35236 455 THR B C 1
ATOM 6577 O O . THR B 1 447 ? 119.81775 43.00472 16.65017 1.000 78.56978 455 THR B O 1
ATOM 6581 N N . LEU B 1 448 ? 120.58365 42.15646 18.59097 1.000 70.54826 456 LEU B N 1
ATOM 6582 C CA . LEU B 1 448 ? 119.68151 41.01007 18.57792 1.000 70.49782 456 LEU B CA 1
ATOM 6583 C C . LEU B 1 448 ? 118.23866 41.45352 18.77589 1.000 71.69988 456 LEU B C 1
ATOM 6584 O O . LEU B 1 448 ? 117.35133 41.06333 18.01733 1.000 73.18827 456 LEU B O 1
ATOM 6589 N N . LYS B 1 449 ? 118.01378 42.27086 19.79990 1.000 71.73740 457 LYS B N 1
ATOM 6590 C CA . LYS B 1 449 ? 116.68331 42.78874 20.09355 1.000 71.83967 457 LYS B CA 1
ATOM 6591 C C . LYS B 1 449 ? 116.13708 43.58849 18.91610 1.000 75.12460 457 LYS B C 1
ATOM 6592 O O . LYS B 1 449 ? 114.96353 43.47311 18.56972 1.000 73.16022 457 LYS B O 1
ATOM 6594 N N . GLU B 1 450 ? 117.00227 44.38946 18.30099 1.000 78.67790 458 GLU B N 1
ATOM 6595 C CA . GLU B 1 450 ? 116.61877 45.22118 17.16395 1.000 75.04331 458 GLU B CA 1
ATOM 6596 C C . GLU B 1 450 ? 116.19305 44.38079 15.96174 1.000 77.39114 458 GLU B C 1
ATOM 6597 O O . GLU B 1 450 ? 115.24272 44.72931 15.25833 1.000 82.88560 458 GLU B O 1
ATOM 6599 N N . LEU B 1 451 ? 116.90157 43.27892 15.72862 1.000 79.65276 459 LEU B N 1
ATOM 6600 C CA . LEU B 1 451 ? 116.55873 42.36230 14.64429 1.000 79.83209 459 LEU B CA 1
ATOM 6601 C C . LEU B 1 451 ? 115.16424 41.76422 14.83628 1.000 80.88647 459 LEU B C 1
ATOM 6602 O O . LEU B 1 451 ? 114.33882 41.78533 13.92501 1.000 82.11044 459 LEU B O 1
ATOM 6607 N N . ILE B 1 452 ? 114.90910 41.24441 16.03264 1.000 79.33005 460 ILE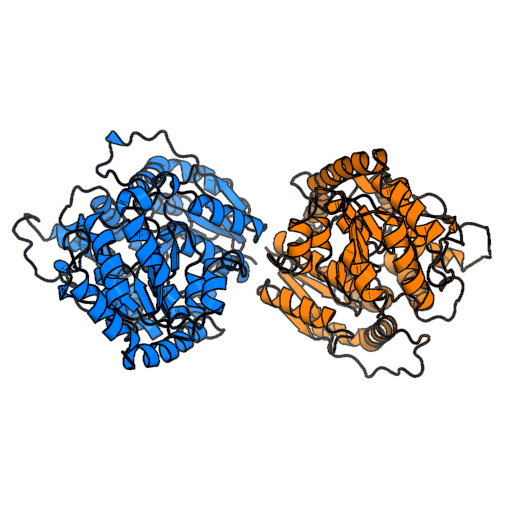 B N 1
ATOM 6608 C CA . ILE B 1 452 ? 113.63532 40.61819 16.35491 1.000 80.27321 460 ILE B CA 1
ATOM 6609 C C . ILE B 1 452 ? 112.55162 41.69082 16.49369 1.000 84.05314 460 ILE B C 1
ATOM 6610 O O . ILE B 1 452 ? 111.35900 41.39875 16.40175 1.000 85.11242 460 ILE B O 1
ATOM 6615 N N . GLU B 1 453 ? 112.96281 42.93799 16.70570 1.000 82.18945 461 GLU B N 1
ATOM 6616 C CA . GLU B 1 453 ? 112.00383 44.03524 16.76957 1.000 85.19368 461 GLU B CA 1
ATOM 6617 C C . GLU B 1 453 ? 111.80505 44.65020 15.39170 1.000 89.08313 461 GLU B C 1
ATOM 6618 O O . GLU B 1 453 ? 111.38845 45.79372 15.26940 1.000 98.73895 461 GLU B O 1
ATOM 6620 N N . ASN B 1 454 ? 112.12186 43.88527 14.35446 1.000 86.11350 462 ASN B N 1
ATOM 6621 C CA . ASN B 1 454 ? 111.92258 44.33041 12.98167 1.000 88.59457 462 ASN B CA 1
ATOM 6622 C C . ASN B 1 454 ? 111.18071 43.27529 12.19556 1.000 85.71293 462 ASN B C 1
ATOM 6623 O O . ASN B 1 454 ? 110.68355 43.53950 11.09801 1.000 87.68003 462 ASN B O 1
ATOM 6625 N N . TRP B 1 455 ? 111.11989 42.08184 12.77906 1.000 85.83886 463 TRP B N 1
ATOM 6626 C CA . TRP B 1 455 ? 110.51056 40.92180 12.14571 1.000 87.03860 463 TRP B CA 1
ATOM 6627 C C . TRP B 1 455 ? 108.97570 40.80277 12.19111 1.000 88.42464 463 TRP B C 1
ATOM 6628 O O . TRP B 1 455 ? 108.42445 40.32743 11.20292 1.000 92.16808 463 TRP B O 1
ATOM 6639 N N . LYS B 1 456 ? 108.27090 41.16797 13.27421 1.000 89.18615 464 LYS B N 1
ATOM 6640 C CA . LYS B 1 456 ? 108.81018 41.77071 14.49851 1.000 88.46696 464 LYS B CA 1
ATOM 6641 C C . LYS B 1 456 ? 108.32524 40.98492 15.68078 1.000 88.84502 464 LYS B C 1
ATOM 6642 O O . LYS B 1 456 ? 107.61747 41.50345 16.53838 1.000 93.68781 464 LYS B O 1
#

Secondary structure (DSSP, 8-state):
---EEEEE--SSHHHHHHHHHHHHHHHTTT-EEEEEE-SS-SSHHHHHHHHHHHHH-TTSEEEE--PPP--GGGSS---HHHHHHHHHHTTGGGHHHHHHH-SSPPSEEEEEGGGHHHHHHHHHHTT--EEEEE-S-HHHHHHHHHHHHHHHT-S-TTTS-SS-EE--TTSPPEETTTS-HHHHSTTSHHHHHHHHHHHHGGGSSEEEES--GGGGTTHHHHHHHHHHHTTPPPEEE-PSPPPPGGG--TT-HHHHHHTTS-TT-EEEE---SS----HHHHHHHHHHHHHTTSEEEEE--SSSSGGG--S-HHHHH-HHHHHHHHHHSEEESS---HHHHHTSTTEEEEEE---HHHHHHHHHHT--EEE---STTHHHHHHHHHHHTSEEE-GGG--TTT----HHHHHHHHHHHHT-HHHHHHHHHHHHHHHHHHSTTSHHHHHHHHHHTT--/---EEEEE--S-HHHHHHHHHHHHHHHTTT-EEEEEE-SS-SSHHHHHHHHHHHHH-TTSEEEE---PPP-TT--SS--HHHHHHHHHHTTGGGGHHHHHH-SS-EEEEEEEGGGHHHHHHHHHHTT--EEEEE-S-HHHHHHHHHHHHHH-----EE--TTSPPEETTTS-HHHHS-S-HHHHHHHHHHTTGGGSSEEEES--GGGGTTHHHHHHHHHHHTTPPPEEE----PPPGGG--S--HHHHHHTTS-TT-EEEEE-TTT----HHHHHHHHHHHHHTTSEEEEE----TTHHHHTTSSEEE-S---HHHHHHSTTEEEEEE---HHHHHHHHHTT--EEE---STTHHHHHHHHHHHTSEEE-TTT--TTT----HHHHHHHHHHHHT-HHHHHHHHHHHHHHHHHHSTT-HHHHHHHHHHHHH-

GO terms:
  GO:0035251 UDP-glucosyltransferase activity (F, IDA)
  GO:0042285 xylosyltransferase activity (F, IDA)

Organism: Mangifera indica (NCBI:txid29780)

Radius of gyration: 31.32 Å; Cα contacts (8 Å, |Δi|>4): 1688; chains: 2; bounding box: 85×62×84 Å

B-factor: mean 57.02, std 22.7, range [16.22, 129.75]

InterPro domains:
  IPR002213 UDP-glucuronosyl/UDP-glucosyltransferase [PF00201] (268-400)
  IPR002213 UDP-glucuronosyl/UDP-glucosyltransferase [cd03784] (11-463)
  IPR035595 UDP-glycosyltransferase family, conserved site [PS00375] (343-386)
  IPR050481 UDP-glycosyltransferase, plant-type [PTHR48048] (15-464)

Sequence (888 aa):
SCPHVALLLSSGMGHLTPCLRFAATLVQHHCRVTIITNYPTVSVAESRAISLLLSDFPQITEKQFHLLPFDPSTANTTDPFFLRWEAIRRSAHLLNPLLSSISPPLSALVIDSPLVSSFVPVAANLDLPSYVLFTSSTRMCSLQETFPAFVASKTNFDSIQLDDVIEIPGFSPVPVSSVPPDFLNLNHLFTTMLIQNGQSFRKANGILINTFEALEGGILPGINDKRAADGLPPYCSVGPLLPCKFEKTECSAPVKWLDDQPEGSVVYVSFGSRFALSSEQIKELGDGLIRSGCRFLWVVKCKKVDQEDEESLDELLGRDVLEKIKKYGFVIKNWVNQQEILDHRAVGGFVTHGGWNSSMEAVWHGVPMLVWPQFGDQKINAEVIERSGLGMWVKRWGWGTQQLVKGEEIGERIKDLMGNNPLRVRAKTLREEARKAIEVGGSSEKTLKELIENWKSCPHVALLLSSGMGHLTPCLRFAATLVQHHCRVTIITNYPTVSVAESRAISLLLSDFPQITEKQFHLLPFDPSTANTTDPFFLRWEAIRRSAHLLNPLLSSISPPLSALVIDSPLVSSFVPVAANLDLPSYVLFTSSTRMCSLQETFPAFVASLDDVIEIPGFSPVPVSSVPPDFLNLNHLFTTMLIQNGQSFRKANGILINTFEALEGGILPGINDKRAADGLPPYCSVGPLLPCKFEKTECSAPVKWLDDQPEGSVVYVSFGSRFALSSEQIKELGDGLIRSGCRFLWVVKCRDVLEKIKKYGFVIKNWVNQQEILDHRAVGGFVTHGGWNSSMEAVWHGVPMLVWPQFGDQKINAEVIERSGLGMWVKRWGWGTQQLVKGEEIGERIKDLMGNNPLRVRAKTLREEARKAIEVGGSSEKTLKELIENWK

Nearest PDB structures (foldseek):
  8xfh-assembly1_A  TM=1.002E+00  e=3.246E-91  Mangifera indica
  8xfw-assembly1_A  TM=9.998E-01  e=5.489E-85  Mangifera indica
  7va8-assembly1_A  TM=9.993E-01  e=3.529E-84  Mangifera indica
  7vaa-assembly1_B  TM=9.995E-01  e=5.408E-81  Mangifera indica
  6l5r-assembly1_A  TM=9.571E-01  e=6.024E-51  Glycyrrhiza glabra